Protein AF-0000000085874430 (afdb_homodimer)

Solvent-accessible surface area (backbone atoms only — not comparable to full-atom values): 52728 Å² total; per-residue (Å²): 130,83,76,77,79,49,66,36,39,40,47,73,46,55,78,50,72,74,38,73,39,42,82,36,20,66,20,36,21,36,35,35,60,41,45,70,50,55,73,55,39,53,58,50,30,28,57,38,52,34,42,56,54,35,63,45,52,56,21,40,33,36,39,23,49,73,45,20,44,36,44,44,72,50,70,84,82,76,77,81,76,78,78,64,76,81,50,75,66,44,47,49,53,48,47,60,50,46,31,47,20,63,72,57,48,54,51,50,38,55,51,44,57,57,49,32,51,52,51,48,51,30,56,74,68,66,53,79,75,75,36,66,42,36,57,67,45,52,51,42,53,49,46,35,28,59,70,28,59,34,48,37,29,45,37,37,43,50,66,42,54,44,96,85,69,42,63,45,56,64,55,59,50,53,49,50,51,53,36,52,74,69,66,60,78,51,27,38,30,56,35,52,29,52,82,44,29,43,80,70,70,70,43,82,69,53,17,42,58,51,7,47,41,42,38,51,51,40,53,57,32,56,71,33,91,78,35,50,81,44,51,32,40,32,59,28,32,56,61,77,47,96,84,58,59,52,38,63,57,31,16,40,74,55,19,50,86,47,37,64,28,41,25,27,29,52,51,76,40,50,23,90,75,65,54,76,63,55,54,53,30,48,70,56,63,50,49,51,59,56,53,51,52,53,52,50,52,53,42,46,72,66,41,69,85,63,46,39,28,38,61,34,29,49,57,26,39,87,45,16,18,84,74,36,33,37,8,32,42,35,35,56,49,51,54,50,46,56,44,50,41,44,74,74,58,35,33,32,39,23,40,45,25,44,49,60,66,57,34,32,34,26,32,51,80,85,55,45,72,18,29,54,34,55,52,49,42,50,43,61,38,39,48,33,44,39,28,32,48,47,44,74,43,70,59,78,54,97,56,50,51,64,45,65,35,33,20,25,36,18,66,88,65,41,87,68,52,71,7,16,29,22,39,36,40,36,28,57,36,80,60,48,34,35,43,36,65,48,74,92,50,38,68,36,51,31,36,38,39,40,38,35,43,58,45,73,71,93,58,11,53,52,20,51,42,33,13,50,72,83,40,72,69,57,65,74,49,56,76,38,74,58,85,86,68,64,41,76,46,66,63,63,56,71,46,73,45,53,35,59,24,38,34,40,33,36,31,48,66,59,58,19,71,73,40,92,129,84,77,76,80,50,64,35,39,39,47,73,44,55,78,51,71,74,37,73,38,41,82,36,20,68,19,35,22,37,36,35,60,41,46,70,49,54,74,54,40,52,58,50,30,29,57,38,50,34,41,58,53,36,63,45,52,55,19,41,33,36,37,24,49,72,45,21,43,34,45,43,73,50,68,83,82,77,77,80,76,76,77,65,76,81,50,74,67,46,48,50,54,48,47,59,50,47,32,48,21,64,71,58,49,54,51,49,38,56,50,43,59,56,48,33,52,51,50,49,53,29,56,75,69,66,54,78,75,73,34,65,41,38,58,66,46,53,51,40,53,49,47,36,28,60,71,26,58,33,48,38,28,45,38,36,43,51,66,43,53,45,98,86,71,42,63,45,57,64,56,58,50,53,50,51,50,53,35,51,76,67,65,60,79,51,27,38,30,56,35,52,30,53,81,44,29,40,80,69,71,70,42,83,69,54,16,43,59,50,8,48,41,43,37,51,49,39,53,57,32,55,71,34,92,77,38,49,81,44,52,31,40,32,59,28,32,56,62,77,48,98,85,58,58,52,39,63,57,32,17,38,73,54,18,50,86,46,38,65,29,41,25,27,30,51,54,75,41,49,22,91,77,63,54,75,65,55,53,53,31,48,70,56,64,49,48,51,59,54,53,49,53,52,51,50,51,52,42,45,71,66,40,69,86,63,45,39,28,38,60,32,30,51,59,25,40,86,45,17,18,82,73,36,33,36,8,32,41,34,37,54,49,50,52,49,46,56,43,50,40,44,73,73,57,35,34,33,39,22,38,44,25,44,48,59,67,57,35,30,34,26,32,50,79,84,55,46,72,18,27,53,36,56,52,49,41,49,44,60,36,41,46,32,46,39,28,32,50,46,44,75,43,70,59,77,56,96,58,51,52,64,46,66,33,32,21,25,36,19,65,88,64,39,88,69,53,72,8,16,28,22,38,36,40,36,29,56,35,80,60,49,33,36,44,36,64,46,74,93,49,36,68,35,50,32,35,37,39,40,38,33,43,57,45,72,71,92,58,10,53,53,19,51,41,33,13,50,72,82,39,70,68,58,65,75,48,57,76,36,76,58,86,86,69,64,42,76,45,65,62,63,57,70,46,73,46,52,33,57,25,38,32,41,34,36,31,46,65,60,58,18,70,74,40,93

Structure (mmCIF, N/CA/C/O backbone):
data_AF-0000000085874430-model_v1
#
loop_
_entity.id
_entity.type
_entity.pdbx_description
1 polymer Heparanase
#
loop_
_atom_site.group_PDB
_atom_site.id
_atom_site.type_symbol
_atom_site.label_atom_id
_atom_site.label_alt_id
_atom_site.label_comp_id
_atom_site.label_asym_id
_atom_site.label_entity_id
_atom_site.label_seq_id
_atom_site.pdbx_PDB_ins_code
_atom_site.Cartn_x
_atom_site.Cartn_y
_atom_site.Cartn_z
_atom_site.occupancy
_atom_site.B_iso_or_equiv
_atom_site.auth_seq_id
_atom_site.auth_comp_id
_atom_site.auth_asym_id
_atom_site.auth_atom_id
_atom_site.pdbx_PDB_model_num
ATOM 1 N N . MET A 1 1 ? -38.719 42.875 23.75 1 21.64 1 MET A N 1
ATOM 2 C CA . MET A 1 1 ? -37.656 43.875 23.562 1 21.64 1 MET A CA 1
ATOM 3 C C . MET A 1 1 ? -36.781 43.5 22.391 1 21.64 1 MET A C 1
ATOM 5 O O . MET A 1 1 ? -36.156 42.406 22.406 1 21.64 1 MET A O 1
ATOM 9 N N . LYS A 1 2 ? -37.125 43.812 21.203 1 42.56 2 LYS A N 1
ATOM 10 C CA . LYS A 1 2 ? -36.406 43.688 19.938 1 42.56 2 LYS A CA 1
ATOM 11 C C . LYS A 1 2 ? -34.938 44.094 20.109 1 42.56 2 LYS A C 1
ATOM 13 O O . LYS A 1 2 ? -34.656 45.219 20.562 1 42.56 2 LYS A O 1
ATOM 18 N N . SER A 1 3 ? -34.094 43.156 20.594 1 41.75 3 SER A N 1
ATOM 19 C CA . SER A 1 3 ? -32.688 43.344 20.906 1 41.75 3 SER A CA 1
ATOM 20 C C . SER A 1 3 ? -32 44.312 19.922 1 41.75 3 SER A C 1
ATOM 22 O O . SER A 1 3 ? -32.219 44.219 18.719 1 41.75 3 SER A O 1
ATOM 24 N N . ALA A 1 4 ? -31.594 45.469 20.219 1 47.53 4 ALA A N 1
ATOM 25 C CA . ALA A 1 4 ? -31.031 46.594 19.484 1 47.53 4 ALA A CA 1
ATOM 26 C C . ALA A 1 4 ? -29.797 46.156 18.688 1 47.53 4 ALA A C 1
ATOM 28 O O . ALA A 1 4 ? -28.906 45.5 19.234 1 47.53 4 ALA A O 1
ATOM 29 N N . ALA A 1 5 ? -29.891 46.094 17.375 1 59.09 5 ALA A N 1
ATOM 30 C CA . ALA A 1 5 ? -28.812 45.812 16.422 1 59.09 5 ALA A CA 1
ATOM 31 C C . ALA A 1 5 ? -27.578 46.688 16.734 1 59.09 5 ALA A C 1
ATOM 33 O O . ALA A 1 5 ? -27.672 47.906 16.781 1 59.09 5 ALA A O 1
ATOM 34 N N . THR A 1 6 ? -26.516 46.125 17.469 1 81.5 6 THR A N 1
ATOM 35 C CA . THR A 1 6 ? -25.297 46.812 17.828 1 81.5 6 THR A CA 1
ATOM 36 C C . THR A 1 6 ? -24.438 47.094 16.594 1 81.5 6 THR A C 1
ATOM 38 O O . THR A 1 6 ? -24.344 46.281 15.695 1 81.5 6 THR A O 1
ATOM 41 N N . SER A 1 7 ? -24.125 48.344 16.344 1 87.19 7 SER A N 1
ATOM 42 C CA . SER A 1 7 ? -23.25 48.75 15.25 1 87.19 7 SER A CA 1
ATOM 43 C C . SER A 1 7 ? -21.859 49.125 15.758 1 87.19 7 SER A C 1
ATOM 45 O O . SER A 1 7 ? -21.734 49.688 16.859 1 87.19 7 SER A O 1
ATOM 47 N N . ILE A 1 8 ? -20.906 48.719 15.016 1 89.25 8 ILE A N 1
ATOM 48 C CA . ILE A 1 8 ? -19.531 49.094 15.336 1 89.25 8 ILE A CA 1
ATOM 49 C C . ILE A 1 8 ? -18.891 49.812 14.141 1 89.25 8 ILE A C 1
ATOM 51 O O . ILE A 1 8 ? -19.266 49.531 12.992 1 89.25 8 ILE A O 1
ATOM 55 N N . ARG A 1 9 ? -18.016 50.719 14.453 1 90.75 9 ARG A N 1
ATOM 56 C CA . ARG A 1 9 ? -17.25 51.406 13.414 1 90.75 9 ARG A CA 1
ATOM 57 C C . ARG A 1 9 ? -15.812 50.875 13.383 1 90.75 9 ARG A C 1
ATOM 59 O O . ARG A 1 9 ? -15.203 50.688 14.43 1 90.75 9 ARG A O 1
ATOM 66 N N . VAL A 1 10 ? -15.32 50.719 12.141 1 92.5 10 VAL A N 1
ATOM 67 C CA . VAL A 1 10 ? -13.953 50.219 11.984 1 92.5 10 VAL A CA 1
ATOM 68 C C . VAL A 1 10 ? -13.117 51.281 11.273 1 92.5 10 VAL A C 1
ATOM 70 O O . VAL A 1 10 ? -13.555 51.875 10.273 1 92.5 10 VAL A O 1
ATOM 73 N N . ASP A 1 11 ? -11.992 51.562 11.852 1 93 11 ASP A N 1
ATOM 74 C CA . ASP A 1 11 ? -11.016 52.438 11.211 1 93 11 ASP A CA 1
ATOM 75 C C . ASP A 1 11 ? -9.93 51.625 10.508 1 93 11 ASP A C 1
ATOM 77 O O . ASP A 1 11 ? -9.398 50.688 11.078 1 93 11 ASP A O 1
ATOM 81 N N . LEU A 1 12 ? -9.672 52.062 9.258 1 94.69 12 LEU A N 1
ATOM 82 C CA . LEU A 1 12 ? -8.703 51.312 8.445 1 94.69 12 LEU A CA 1
ATOM 83 C C . LEU A 1 12 ? -7.562 52.25 8.008 1 94.69 12 LEU A C 1
ATOM 85 O O . LEU A 1 12 ? -7.805 53.344 7.508 1 94.69 12 LEU A O 1
ATOM 89 N N . ASP A 1 13 ? -6.383 51.844 8.25 1 95.12 13 ASP A N 1
ATOM 90 C CA . ASP A 1 13 ? -5.215 52.562 7.715 1 95.12 13 ASP A CA 1
ATOM 91 C C . ASP A 1 13 ? -4.727 51.875 6.43 1 95.12 13 ASP A C 1
ATOM 93 O O . ASP A 1 13 ? -4.043 50.875 6.473 1 95.12 13 ASP A O 1
ATOM 97 N N . LEU A 1 14 ? -4.957 52.531 5.32 1 94.5 14 LEU A N 1
ATOM 98 C CA . LEU A 1 14 ? -4.652 51.969 4.016 1 94.5 14 LEU A CA 1
ATOM 99 C C . LEU A 1 14 ? -3.367 52.562 3.447 1 94.5 14 LEU A C 1
ATOM 101 O O . LEU A 1 14 ? -3.006 52.281 2.301 1 94.5 14 LEU A O 1
ATOM 105 N N . SER A 1 15 ? -2.67 53.344 4.25 1 94.25 15 SER A N 1
ATOM 106 C CA . SER A 1 15 ? -1.548 54.094 3.705 1 94.25 15 SER A CA 1
ATOM 107 C C . SER A 1 15 ? -0.216 53.531 4.188 1 94.25 15 SER A C 1
ATOM 109 O O . SER A 1 15 ? 0.839 53.875 3.646 1 94.25 15 SER A O 1
ATOM 111 N N . HIS A 1 16 ? -0.31 52.688 5.129 1 96.12 16 HIS A N 1
ATOM 112 C CA . HIS A 1 16 ? 0.931 52.188 5.715 1 96.12 16 HIS A CA 1
ATOM 113 C C . HIS A 1 16 ? 0.864 50.688 5.965 1 96.12 16 HIS A C 1
ATOM 115 O O . HIS A 1 16 ? -0.143 50.188 6.465 1 96.12 16 HIS A O 1
ATOM 121 N N . VAL A 1 17 ? 1.957 50.031 5.578 1 97.5 17 VAL A N 1
ATOM 122 C CA . VAL A 1 17 ? 2.115 48.625 5.949 1 97.5 17 VAL A CA 1
ATOM 123 C C . VAL A 1 17 ? 2.746 48.531 7.336 1 97.5 17 VAL A C 1
ATOM 125 O O . VAL A 1 17 ? 3.895 48.938 7.531 1 97.5 17 VAL A O 1
ATOM 128 N N . ALA A 1 18 ? 1.997 48.031 8.219 1 96.94 18 ALA A N 1
ATOM 129 C CA . ALA A 1 18 ? 2.479 47.906 9.594 1 96.94 18 ALA A CA 1
ATOM 130 C C . ALA A 1 18 ? 3.545 46.844 9.727 1 96.94 18 ALA A C 1
ATOM 132 O O . ALA A 1 18 ? 4.52 47 10.461 1 96.94 18 ALA A O 1
ATOM 133 N N . ARG A 1 19 ? 3.328 45.719 9.125 1 96.69 19 ARG A N 1
ATOM 134 C CA . ARG A 1 19 ? 4.223 44.562 9.141 1 96.69 19 ARG A CA 1
ATOM 135 C C . ARG A 1 19 ? 4.102 43.75 7.852 1 96.69 19 ARG A C 1
ATOM 137 O O . ARG A 1 19 ? 3.109 43.875 7.129 1 96.69 19 ARG A O 1
ATOM 144 N N . ARG A 1 20 ? 5.125 43 7.59 1 97.75 20 ARG A N 1
ATOM 145 C CA . ARG A 1 20 ? 5.09 42.031 6.512 1 97.75 20 ARG A CA 1
ATOM 146 C C . ARG A 1 20 ? 5.469 40.656 7.023 1 97.75 20 ARG A C 1
ATOM 148 O O . ARG A 1 20 ? 6.516 40.469 7.652 1 97.75 20 ARG A O 1
ATOM 155 N N . VAL A 1 21 ? 4.637 39.688 6.809 1 98.38 21 VAL A N 1
ATOM 156 C CA . VAL A 1 21 ? 4.906 38.312 7.262 1 98.38 21 VAL A CA 1
ATOM 157 C C . VAL A 1 21 ? 5.457 37.5 6.102 1 98.38 21 VAL A C 1
ATOM 159 O O . VAL A 1 21 ? 5.516 37.969 4.965 1 98.38 21 VAL A O 1
ATOM 162 N N . ASP A 1 22 ? 5.938 36.281 6.391 1 98.38 22 ASP A N 1
ATOM 163 C CA . ASP A 1 22 ? 6.449 35.375 5.391 1 98.38 22 ASP A CA 1
ATOM 164 C C . ASP A 1 22 ? 5.34 34.906 4.438 1 98.38 22 ASP A C 1
ATOM 166 O O . ASP A 1 22 ? 4.18 34.812 4.836 1 98.38 22 ASP A O 1
ATOM 170 N N . GLU A 1 23 ? 5.715 34.688 3.211 1 97.19 23 GLU A N 1
ATOM 171 C CA . GLU A 1 23 ? 4.738 34.156 2.254 1 97.19 23 GLU A CA 1
ATOM 172 C C . GLU A 1 23 ? 4.148 32.844 2.723 1 97.19 23 GLU A C 1
ATOM 174 O O . GLU A 1 23 ? 3.025 32.5 2.357 1 97.19 23 GLU A O 1
ATOM 179 N N . ARG A 1 24 ? 4.934 32.156 3.553 1 97.75 24 ARG A N 1
ATOM 180 C CA . ARG A 1 24 ? 4.52 30.875 4.098 1 97.75 24 ARG A CA 1
ATOM 181 C C . ARG A 1 24 ? 3.996 31.031 5.523 1 97.75 24 ARG A C 1
ATOM 183 O O . ARG A 1 24 ? 4.129 30.109 6.34 1 97.75 24 ARG A O 1
ATOM 190 N N . PHE A 1 25 ? 3.445 32.125 5.789 1 98.75 25 PHE A N 1
ATOM 191 C CA . PHE A 1 25 ? 3.039 32.5 7.137 1 98.75 25 PHE A CA 1
ATOM 192 C C . PHE A 1 25 ? 2.178 31.422 7.77 1 98.75 25 PHE A C 1
ATOM 194 O O . PHE A 1 25 ? 2.523 30.891 8.82 1 98.75 25 PHE A O 1
ATOM 201 N N . LEU A 1 26 ? 1.029 31.078 7.145 1 98.88 26 LEU A N 1
ATOM 202 C CA . LEU A 1 26 ? 0.213 29.953 7.598 1 98.88 26 LEU A CA 1
ATOM 203 C C . LEU A 1 26 ? 0.786 28.641 7.102 1 98.88 26 LEU A C 1
ATOM 205 O O . LEU A 1 26 ? 0.811 28.375 5.898 1 98.88 26 LEU A O 1
ATOM 209 N N . SER A 1 27 ? 1.313 27.828 7.961 1 98.88 27 SER A N 1
ATOM 210 C CA . SER A 1 27 ? 1.934 26.547 7.672 1 98.88 27 SER A CA 1
ATOM 211 C C . SER A 1 27 ? 1.325 25.438 8.523 1 98.88 27 SER A C 1
ATOM 213 O O . SER A 1 27 ? 0.532 25.703 9.422 1 98.88 27 SER A O 1
ATOM 215 N N . VAL A 1 28 ? 1.605 24.172 8.125 1 98.69 28 VAL A N 1
ATOM 216 C CA . VAL A 1 28 ? 0.94 23.047 8.797 1 98.69 28 VAL A CA 1
ATOM 217 C C . VAL A 1 28 ? 1.979 22.031 9.258 1 98.69 28 VAL A C 1
ATOM 219 O O . VAL A 1 28 ? 3.125 22.062 8.805 1 98.69 28 VAL A O 1
ATOM 222 N N . ALA A 1 29 ? 1.559 21.172 10.156 1 98.5 29 ALA A N 1
ATOM 223 C CA . ALA A 1 29 ? 2.441 20.141 10.695 1 98.5 29 ALA A CA 1
ATOM 224 C C . ALA A 1 29 ? 1.833 18.75 10.531 1 98.5 29 ALA A C 1
ATOM 226 O O . ALA A 1 29 ? 0.612 18.609 10.422 1 98.5 29 ALA A O 1
ATOM 227 N N . ILE A 1 30 ? 2.674 17.812 10.43 1 97.94 30 ILE A N 1
ATOM 228 C CA . ILE A 1 30 ? 2.35 16.406 10.641 1 97.94 30 ILE A CA 1
ATOM 229 C C . ILE A 1 30 ? 2.947 15.938 11.969 1 97.94 30 ILE A C 1
ATOM 231 O O . ILE A 1 30 ? 4.129 16.172 12.234 1 97.94 30 ILE A O 1
ATOM 235 N N . ASP A 1 31 ? 2.111 15.336 12.727 1 95.62 31 ASP A N 1
ATOM 236 C CA . ASP A 1 31 ? 2.584 14.844 14.016 1 95.62 31 ASP A CA 1
ATOM 237 C C . ASP A 1 31 ? 3.479 13.617 13.836 1 95.62 31 ASP A C 1
ATOM 239 O O . ASP A 1 31 ? 3.109 12.672 13.141 1 95.62 31 ASP A O 1
ATOM 243 N N . ALA A 1 32 ? 4.566 13.586 14.531 1 96 32 ALA A N 1
ATOM 244 C CA . ALA A 1 32 ? 5.539 12.508 14.383 1 96 32 ALA A CA 1
ATOM 245 C C . ALA A 1 32 ? 4.977 11.188 14.898 1 96 32 ALA A C 1
ATOM 247 O O . ALA A 1 32 ? 5.523 10.117 14.625 1 96 32 ALA A O 1
ATOM 248 N N . SER A 1 33 ? 3.885 11.219 15.641 1 94.06 33 SER A N 1
ATOM 249 C CA . SER A 1 33 ? 3.26 9.992 16.141 1 94.06 33 SER A CA 1
ATOM 250 C C . SER A 1 33 ? 2.811 9.102 14.984 1 94.06 33 SER A C 1
ATOM 252 O O . SER A 1 33 ? 2.58 7.902 15.172 1 94.06 33 SER A O 1
ATOM 254 N N . LEU A 1 34 ? 2.678 9.672 13.805 1 95.12 34 LEU A N 1
ATOM 255 C CA . LEU A 1 34 ? 2.299 8.891 12.633 1 95.12 34 LEU A CA 1
ATOM 256 C C . LEU A 1 34 ? 3.326 7.797 12.352 1 95.12 34 LEU A C 1
ATOM 258 O O . LEU A 1 34 ? 2.992 6.758 11.781 1 95.12 34 LEU A O 1
ATOM 262 N N . ILE A 1 35 ? 4.582 7.977 12.836 1 95.12 35 ILE A N 1
ATOM 263 C CA . ILE A 1 35 ? 5.703 7.109 12.492 1 95.12 35 ILE A CA 1
ATOM 264 C C . ILE A 1 35 ? 5.754 5.926 13.461 1 95.12 35 ILE A C 1
ATOM 266 O O . ILE A 1 35 ? 6.574 5.02 13.297 1 95.12 35 ILE A O 1
ATOM 270 N N . THR A 1 36 ? 4.883 5.922 14.531 1 92.56 36 THR A N 1
ATOM 271 C CA . THR A 1 36 ? 4.91 4.879 15.547 1 92.56 36 THR A CA 1
ATOM 272 C C . THR A 1 36 ? 4.898 3.496 14.906 1 92.56 36 THR A C 1
ATOM 274 O O . THR A 1 36 ? 5.609 2.592 15.352 1 92.56 36 THR A O 1
ATOM 277 N N . GLU A 1 37 ? 4.047 3.342 13.938 1 93.62 37 GLU A N 1
ATOM 278 C CA . GLU A 1 37 ? 4.133 2.256 12.969 1 93.62 37 GLU A CA 1
ATOM 279 C C . GLU A 1 37 ? 4.312 2.797 11.547 1 93.62 37 GLU A C 1
ATOM 281 O O . GLU A 1 37 ? 3.439 3.5 11.031 1 93.62 37 GLU A O 1
ATOM 286 N N . GLU A 1 38 ? 5.34 2.422 10.898 1 94.12 38 GLU A N 1
ATOM 287 C CA . GLU A 1 38 ? 5.746 3.039 9.641 1 94.12 38 GLU A CA 1
ATOM 288 C C . GLU A 1 38 ? 4.668 2.881 8.57 1 94.12 38 GLU A C 1
ATOM 290 O O . GLU A 1 38 ? 4.586 3.682 7.641 1 94.12 38 GLU A O 1
ATOM 295 N N . LYS A 1 39 ? 3.834 1.835 8.758 1 94.19 39 LYS A N 1
ATOM 296 C CA . LYS A 1 39 ? 2.811 1.597 7.746 1 94.19 39 LYS A CA 1
ATOM 297 C C . LYS A 1 39 ? 1.865 2.789 7.625 1 94.19 39 LYS A C 1
ATOM 299 O O . LYS A 1 39 ? 1.314 3.047 6.555 1 94.19 39 LYS A O 1
ATOM 304 N N . PHE A 1 40 ? 1.659 3.592 8.703 1 96.25 40 PHE A N 1
ATOM 305 C CA . PHE A 1 40 ? 0.697 4.688 8.695 1 96.25 40 PHE A CA 1
ATOM 306 C C . PHE A 1 40 ? 1.232 5.871 7.898 1 96.25 40 PHE A C 1
ATOM 308 O O . PHE A 1 40 ? 0.468 6.746 7.492 1 96.25 40 PHE A O 1
ATOM 315 N N . MET A 1 41 ? 2.598 5.891 7.66 1 96.94 41 MET A N 1
ATOM 316 C CA . MET A 1 41 ? 3.172 6.934 6.816 1 96.94 41 MET A CA 1
ATOM 317 C C . MET A 1 41 ? 2.639 6.836 5.391 1 96.94 41 MET A C 1
ATOM 319 O O . MET A 1 41 ? 2.66 7.82 4.648 1 96.94 41 MET A O 1
ATOM 323 N N . ASN A 1 42 ? 2.119 5.66 5.031 1 96.56 42 ASN A N 1
ATOM 324 C CA . ASN A 1 42 ? 1.553 5.488 3.699 1 96.56 42 ASN A CA 1
ATOM 325 C C . ASN A 1 42 ? 0.331 6.375 3.488 1 96.56 42 ASN A C 1
ATOM 327 O O . A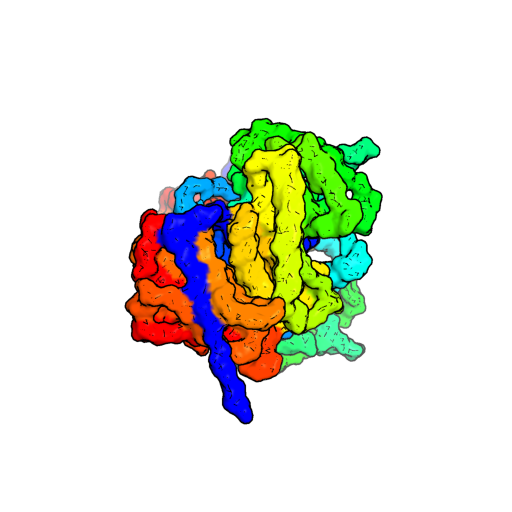SN A 1 42 ? -0.003 6.723 2.354 1 96.56 42 ASN A O 1
ATOM 331 N N . LEU A 1 43 ? -0.385 6.777 4.531 1 97.19 43 LEU A N 1
ATOM 332 C CA . LEU A 1 43 ? -1.563 7.633 4.43 1 97.19 43 LEU A CA 1
ATOM 333 C C . LEU A 1 43 ? -1.211 8.969 3.789 1 97.19 43 LEU A C 1
ATOM 335 O O . LEU A 1 43 ? -2.078 9.641 3.225 1 97.19 43 LEU A O 1
ATOM 339 N N . LEU A 1 44 ? 0.083 9.336 3.875 1 97.69 44 LEU A N 1
ATOM 340 C CA . LEU A 1 44 ? 0.542 10.602 3.309 1 97.69 44 LEU A CA 1
ATOM 341 C C . LEU A 1 44 ? 0.447 10.578 1.786 1 97.69 44 LEU A C 1
ATOM 343 O O . LEU A 1 44 ? 0.509 11.625 1.141 1 97.69 44 LEU A O 1
ATOM 347 N N . ASN A 1 45 ? 0.308 9.414 1.218 1 95.31 45 ASN A N 1
ATOM 348 C CA . ASN A 1 45 ? 0.19 9.297 -0.232 1 95.31 45 ASN A CA 1
ATOM 349 C C . ASN A 1 45 ? -1.269 9.211 -0.67 1 95.31 45 ASN A C 1
ATOM 351 O O . ASN A 1 45 ? -1.557 8.875 -1.82 1 95.31 45 ASN A O 1
ATOM 355 N N . SER A 1 46 ? -2.186 9.43 0.226 1 97 46 SER A N 1
ATOM 356 C CA . SER A 1 46 ? -3.588 9.578 -0.145 1 97 46 SER A CA 1
ATOM 357 C C . SER A 1 46 ? -3.779 10.719 -1.135 1 97 46 SER A C 1
ATOM 359 O O . SER A 1 46 ? -3.305 11.836 -0.904 1 97 46 SER A O 1
ATOM 361 N N . PRO A 1 47 ? -4.484 10.453 -2.266 1 95.5 47 PRO A N 1
ATOM 362 C CA . PRO A 1 47 ? -4.746 11.562 -3.191 1 95.5 47 PRO A CA 1
ATOM 363 C C . PRO A 1 47 ? -5.527 12.703 -2.541 1 95.5 47 PRO A C 1
ATOM 365 O O . PRO A 1 47 ? -5.281 13.875 -2.84 1 95.5 47 PRO A O 1
ATOM 368 N N . LYS A 1 48 ? -6.422 12.344 -1.691 1 96.88 48 LYS A N 1
ATOM 369 C CA . LYS A 1 48 ? -7.234 13.336 -0.995 1 96.88 48 LYS A CA 1
ATOM 370 C C . LYS A 1 48 ? -6.371 14.234 -0.112 1 96.88 48 LYS A C 1
ATOM 372 O O . LYS A 1 48 ? -6.496 15.461 -0.154 1 96.88 48 LYS A O 1
ATOM 377 N N . LEU A 1 49 ? -5.512 13.68 0.732 1 98.38 49 LEU A N 1
ATOM 378 C CA . LEU A 1 49 ? -4.652 14.438 1.633 1 98.38 49 LEU A CA 1
ATOM 379 C C . LEU A 1 49 ? -3.688 15.32 0.848 1 98.38 49 LEU A C 1
ATOM 381 O O . LEU A 1 49 ? -3.438 16.469 1.228 1 98.38 49 LEU A O 1
ATOM 385 N N . ARG A 1 50 ? -3.137 14.805 -0.22 1 97.75 50 ARG A N 1
ATOM 386 C CA . ARG A 1 50 ? -2.23 15.578 -1.058 1 97.75 50 ARG A CA 1
ATOM 387 C C . ARG A 1 50 ? -2.943 16.781 -1.671 1 97.75 50 ARG A C 1
ATOM 389 O O . ARG A 1 50 ? -2.385 17.875 -1.732 1 97.75 50 ARG A O 1
ATOM 396 N N . THR A 1 51 ? -4.188 16.516 -2.146 1 98.19 51 THR A N 1
ATOM 397 C CA . THR A 1 51 ? -4.977 17.594 -2.713 1 98.19 51 THR A CA 1
ATOM 398 C C . THR A 1 51 ? -5.188 18.703 -1.685 1 98.19 51 THR A C 1
ATOM 400 O O . THR A 1 51 ? -5.008 19.891 -1.992 1 98.19 51 THR A O 1
ATOM 403 N N . LEU A 1 52 ? -5.52 18.297 -0.519 1 98.75 52 LEU A N 1
ATOM 404 C CA . LEU A 1 52 ? -5.773 19.25 0.55 1 98.75 52 LEU A CA 1
ATOM 405 C C . LEU A 1 52 ? -4.496 20 0.925 1 98.75 52 LEU A C 1
ATOM 407 O O . LEU A 1 52 ? -4.52 21.219 1.107 1 98.75 52 LEU A O 1
ATOM 411 N N . ALA A 1 53 ? -3.41 19.328 1.041 1 98.69 53 ALA A N 1
ATOM 412 C CA . ALA A 1 53 ? -2.137 19.953 1.402 1 98.69 53 ALA A CA 1
ATOM 413 C C . ALA A 1 53 ? -1.665 20.906 0.314 1 98.69 53 ALA A C 1
ATOM 415 O O . ALA A 1 53 ? -1.206 22.016 0.61 1 98.69 53 ALA A O 1
ATOM 416 N N . LYS A 1 54 ? -1.796 20.484 -0.934 1 97.62 54 LYS A N 1
ATOM 417 C CA . LYS A 1 54 ? -1.376 21.297 -2.076 1 97.62 54 LYS A CA 1
ATOM 418 C C . LYS A 1 54 ? -2.121 22.625 -2.115 1 97.62 54 LYS A C 1
ATOM 420 O O . LYS A 1 54 ? -1.564 23.641 -2.531 1 97.62 54 LYS A O 1
ATOM 425 N N . ALA A 1 55 ? -3.289 22.594 -1.649 1 98.19 55 ALA A N 1
ATOM 426 C CA . ALA A 1 55 ? -4.137 23.781 -1.724 1 98.19 55 ALA A CA 1
ATOM 427 C C . ALA A 1 55 ? -3.711 24.828 -0.692 1 98.19 55 ALA A C 1
ATOM 429 O O . ALA A 1 55 ? -4.133 25.984 -0.757 1 98.19 55 ALA A O 1
ATOM 430 N N . LEU A 1 56 ? -2.752 24.531 0.162 1 98.5 56 LEU A N 1
ATOM 431 C CA . LEU A 1 56 ? -2.359 25.438 1.23 1 98.5 56 LEU A CA 1
ATOM 432 C C . LEU A 1 56 ? -1.012 26.094 0.925 1 98.5 56 LEU A C 1
ATOM 434 O O . LEU A 1 56 ? -0.482 26.844 1.742 1 98.5 56 LEU A O 1
ATOM 438 N N . ILE A 1 57 ? -0.475 25.875 -0.26 1 97.88 57 ILE A N 1
ATOM 439 C CA . ILE A 1 57 ? 0.842 26.422 -0.583 1 97.88 57 ILE A CA 1
ATOM 440 C C . ILE A 1 57 ? 0.72 27.891 -0.958 1 97.88 57 ILE A C 1
ATOM 442 O O . ILE A 1 57 ? -0.322 28.328 -1.452 1 97.88 57 ILE A O 1
ATOM 446 N N . PRO A 1 58 ? 1.832 28.641 -0.734 1 98.06 58 PRO A N 1
ATOM 447 C CA . PRO A 1 58 ? 3.104 28.219 -0.141 1 98.06 58 PRO A CA 1
ATOM 448 C C . PRO A 1 58 ? 3.008 28 1.367 1 98.06 58 PRO A C 1
ATOM 450 O O . PRO A 1 58 ? 2.285 28.734 2.055 1 98.06 58 PRO A O 1
ATOM 453 N N . ALA A 1 59 ? 3.654 27 1.881 1 98.75 59 ALA A N 1
ATOM 454 C CA . ALA A 1 59 ? 3.635 26.688 3.307 1 98.75 59 ALA A CA 1
ATOM 455 C C . ALA A 1 59 ? 4.789 25.766 3.682 1 98.75 59 ALA A C 1
ATOM 457 O O . ALA A 1 59 ? 5.305 25.031 2.838 1 98.75 59 ALA A O 1
ATOM 458 N N . PHE A 1 60 ? 5.223 25.844 4.914 1 98.81 60 PHE A N 1
ATOM 459 C CA . PHE A 1 60 ? 6.078 24.828 5.512 1 98.81 60 PHE A CA 1
ATOM 460 C C . PHE A 1 60 ? 5.262 23.625 5.945 1 98.81 60 PHE A C 1
ATOM 462 O O . PHE A 1 60 ? 4.07 23.75 6.23 1 98.81 60 PHE A O 1
ATOM 469 N N . LEU A 1 61 ? 5.887 22.484 5.887 1 98.88 61 LEU A N 1
ATOM 470 C CA . LEU A 1 61 ? 5.406 21.281 6.543 1 98.88 61 LEU A CA 1
ATOM 471 C C . LEU A 1 61 ? 6.355 20.844 7.66 1 98.88 61 LEU A C 1
ATOM 473 O O . LEU A 1 61 ? 7.465 20.391 7.395 1 98.88 61 LEU A O 1
ATOM 477 N N . ARG A 1 62 ? 5.922 21 8.82 1 98.81 62 ARG A N 1
ATOM 478 C CA . ARG A 1 62 ? 6.73 20.578 9.969 1 98.81 62 ARG A CA 1
ATOM 479 C C . ARG A 1 62 ? 6.406 19.141 10.359 1 98.81 62 ARG A C 1
ATOM 481 O O . ARG A 1 62 ? 5.238 18.797 10.547 1 98.81 62 ARG 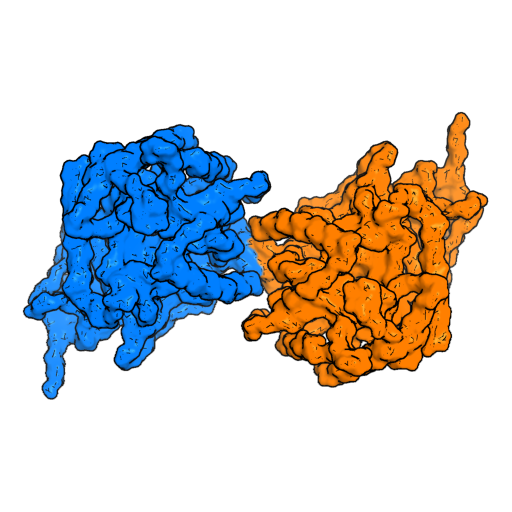A O 1
ATOM 488 N N . PHE A 1 63 ? 7.363 18.359 10.375 1 98.62 63 PHE A N 1
ATOM 489 C CA . PHE A 1 63 ? 7.246 17.016 10.953 1 98.62 63 PHE A CA 1
ATOM 490 C C . PHE A 1 63 ? 7.879 16.969 12.336 1 98.62 63 PHE A C 1
ATOM 492 O O . PHE A 1 63 ? 9.109 16.969 12.469 1 98.62 63 PHE A O 1
ATOM 499 N N . GLY A 1 64 ? 6.988 16.922 13.359 1 97.31 64 GLY A N 1
ATOM 500 C CA . GLY A 1 64 ? 7.492 16.984 14.719 1 97.31 64 GLY A CA 1
ATOM 501 C C . GLY A 1 64 ? 6.434 16.688 15.758 1 97.31 64 GLY A C 1
ATOM 502 O O . GLY A 1 64 ? 5.48 15.953 15.484 1 97.31 64 GLY A O 1
ATOM 503 N N . GLY A 1 65 ? 6.637 17.156 16.922 1 94.81 65 GLY A N 1
ATOM 504 C CA . GLY A 1 65 ? 5.82 16.844 18.078 1 94.81 65 GLY A CA 1
ATOM 505 C C . GLY A 1 65 ? 6.559 16.031 19.141 1 94.81 65 GLY A C 1
ATOM 506 O O . GLY A 1 65 ? 7.766 15.82 19.031 1 94.81 65 GLY A O 1
ATOM 507 N N . THR A 1 66 ? 5.871 15.664 20.109 1 93.81 66 THR A N 1
ATOM 508 C CA . THR A 1 66 ? 6.477 15.008 21.266 1 93.81 66 THR A CA 1
ATOM 509 C C . THR A 1 66 ? 7.25 13.766 20.828 1 93.81 66 THR A C 1
ATOM 511 O O . THR A 1 66 ? 8.359 13.523 21.312 1 93.81 66 THR A O 1
ATOM 514 N N . LYS A 1 67 ? 6.719 13.008 19.938 1 95.06 67 LYS A N 1
ATOM 515 C CA . LYS A 1 67 ? 7.305 11.734 19.531 1 95.06 67 LYS A CA 1
ATOM 516 C C . LYS A 1 67 ? 8.68 11.938 18.906 1 95.06 67 LYS A C 1
ATOM 518 O O . LYS A 1 67 ? 9.508 11.023 18.891 1 95.06 67 LYS A O 1
ATOM 523 N N . GLN A 1 68 ? 8.977 13.125 18.375 1 96.56 68 GLN A N 1
ATOM 524 C CA . GLN A 1 68 ? 10.227 13.367 17.656 1 96.56 68 GLN A CA 1
ATOM 525 C C . GLN A 1 68 ? 11.43 13.117 18.562 1 96.56 68 GLN A C 1
ATOM 527 O O . GLN A 1 68 ? 12.492 12.711 18.078 1 96.56 68 GLN A O 1
ATOM 532 N N . ASP A 1 69 ? 11.273 13.281 19.875 1 97.94 69 ASP A N 1
ATOM 533 C CA . ASP A 1 69 ? 12.383 13.141 20.828 1 97.94 69 ASP A CA 1
ATOM 534 C C . ASP A 1 69 ? 12.516 11.695 21.297 1 97.94 69 ASP A C 1
ATOM 536 O O . ASP A 1 69 ? 13.406 11.383 22.094 1 97.94 69 ASP A O 1
ATOM 540 N N . PHE A 1 70 ? 11.68 10.836 20.812 1 97.62 70 PHE A N 1
ATOM 541 C CA . PHE A 1 70 ? 11.703 9.43 21.203 1 97.62 70 PHE A CA 1
ATOM 542 C C . PHE A 1 70 ? 11.875 8.523 19.984 1 97.62 70 PHE A C 1
ATOM 544 O O . PHE A 1 70 ? 11.672 7.316 20.078 1 97.62 70 PHE A O 1
ATOM 551 N N . MET A 1 71 ? 12.133 9.109 18.844 1 97.38 71 MET A N 1
ATOM 552 C CA . MET A 1 71 ? 12.336 8.32 17.641 1 97.38 71 MET A CA 1
ATOM 553 C C . MET A 1 71 ? 13.805 8.273 17.266 1 97.38 71 MET A C 1
ATOM 555 O O . MET A 1 71 ? 14.539 9.242 17.484 1 97.38 71 MET A O 1
ATOM 559 N N . LYS A 1 72 ? 14.242 7.211 16.734 1 97.94 72 LYS A N 1
ATOM 560 C CA . LYS A 1 72 ? 15.609 6.992 16.281 1 97.94 72 LYS A CA 1
ATOM 561 C C . LYS A 1 72 ? 15.641 6.414 14.867 1 97.94 72 LYS A C 1
ATOM 563 O O . LYS A 1 72 ? 14.875 5.504 14.547 1 97.94 72 LYS A O 1
ATOM 568 N N . PHE A 1 73 ? 16.484 6.973 13.977 1 97.94 73 PHE A N 1
ATOM 569 C CA . PHE A 1 73 ? 16.672 6.48 12.617 1 97.94 73 PHE A CA 1
ATOM 570 C C . PHE A 1 73 ? 17.438 5.16 12.617 1 97.94 73 PHE A C 1
ATOM 572 O O . PHE A 1 73 ? 18.516 5.062 13.195 1 97.94 73 PHE A O 1
ATOM 579 N N . ASN A 1 74 ? 16.812 4.18 12.086 1 96.44 74 ASN A N 1
ATOM 580 C CA . ASN A 1 74 ? 17.359 2.832 11.977 1 96.44 74 ASN A CA 1
ATOM 581 C C . ASN A 1 74 ? 17.219 2.277 10.562 1 96.44 74 ASN A C 1
ATOM 583 O O . ASN A 1 74 ? 16.312 1.469 10.297 1 96.44 74 ASN A O 1
ATOM 587 N N . PRO A 1 75 ? 18.172 2.686 9.664 1 93.06 75 PRO A N 1
ATOM 588 C CA . PRO A 1 75 ? 18.062 2.285 8.258 1 93.06 75 PRO A CA 1
ATOM 589 C C . PRO A 1 75 ? 18.172 0.776 8.062 1 93.06 75 PRO A C 1
ATOM 591 O O . PRO A 1 75 ? 18.906 0.112 8.797 1 93.06 75 PRO A O 1
ATOM 594 N N . ARG A 1 76 ? 17.453 0.22 7.117 1 81.88 76 ARG A N 1
ATOM 595 C CA . ARG A 1 76 ? 17.469 -1.207 6.812 1 81.88 76 ARG A CA 1
ATOM 596 C C . ARG A 1 76 ? 18.312 -1.487 5.57 1 81.88 76 ARG A C 1
ATOM 598 O O . ARG A 1 76 ? 18.516 -2.645 5.195 1 81.88 76 ARG A O 1
ATOM 605 N N . GLY A 1 77 ? 19.188 -0.438 5.09 1 67.44 77 GLY A N 1
ATOM 606 C CA . GLY A 1 77 ? 20.172 -0.603 4.027 1 67.44 77 GLY A CA 1
ATOM 607 C C . GLY A 1 77 ? 19.562 -0.549 2.639 1 67.44 77 GLY A C 1
ATOM 608 O O . GLY A 1 77 ? 20.281 -0.548 1.641 1 67.44 77 GLY A O 1
ATOM 609 N N . ARG A 1 78 ? 18.391 -0.675 2.188 1 59.94 78 ARG A N 1
ATOM 610 C CA . ARG A 1 78 ? 18 -0.883 0.794 1 59.94 78 ARG A CA 1
ATOM 611 C C . ARG A 1 78 ? 17.266 0.336 0.239 1 59.94 78 ARG A C 1
ATOM 613 O O . ARG A 1 78 ? 16.344 0.853 0.868 1 59.94 78 ARG A O 1
ATOM 620 N N . SER A 1 79 ? 18.094 1.12 -0.607 1 52.78 79 SER A N 1
ATOM 621 C CA . SER A 1 79 ? 17.797 2.445 -1.142 1 52.78 79 SER A CA 1
ATOM 622 C C . SER A 1 79 ? 16.703 2.381 -2.201 1 52.78 79 SER A C 1
ATOM 624 O O . SER A 1 79 ? 16.688 1.456 -3.018 1 52.78 79 SER A O 1
ATOM 626 N N . PHE A 1 80 ? 15.43 2.793 -1.906 1 52.06 80 PHE A N 1
ATOM 627 C CA . PHE A 1 80 ? 14.578 3.184 -3.02 1 52.06 80 PHE A CA 1
ATOM 628 C C . PHE A 1 80 ? 15.289 4.184 -3.924 1 52.06 80 PHE A C 1
ATOM 630 O O . PHE A 1 80 ? 15.773 5.219 -3.455 1 52.06 80 PHE A O 1
ATOM 637 N N . GLN A 1 81 ? 15.945 3.799 -4.934 1 50 81 GLN A N 1
ATOM 638 C CA . GLN A 1 81 ? 16.5 4.805 -5.84 1 50 81 GLN A CA 1
ATOM 639 C C . GLN A 1 81 ? 15.414 5.363 -6.754 1 50 81 GLN A C 1
ATOM 641 O O . GLN A 1 81 ? 14.992 4.703 -7.711 1 50 81 GLN A O 1
ATOM 646 N N . ALA A 1 82 ? 14.555 6.238 -6.355 1 48.81 82 ALA A N 1
ATOM 647 C CA . ALA A 1 82 ? 13.719 6.973 -7.301 1 48.81 82 ALA A CA 1
ATOM 648 C C . ALA A 1 82 ? 14.547 7.953 -8.125 1 48.81 82 ALA A C 1
ATOM 650 O O . ALA A 1 82 ? 14.953 9.008 -7.621 1 48.81 82 ALA A O 1
ATOM 651 N N . ARG A 1 83 ? 15.516 7.68 -8.906 1 43.56 83 ARG A N 1
ATOM 652 C CA . ARG A 1 83 ? 16.344 8.695 -9.547 1 43.56 83 ARG A CA 1
ATOM 653 C C . ARG A 1 83 ? 15.508 9.539 -10.516 1 43.56 83 ARG A C 1
ATOM 655 O O . ARG A 1 83 ? 15.609 9.375 -11.727 1 43.56 83 ARG A O 1
ATOM 662 N N . ASP A 1 84 ? 14.18 9.773 -10.492 1 43.28 84 ASP A N 1
ATOM 663 C CA . ASP A 1 84 ? 13.945 10.555 -11.703 1 43.28 84 ASP A CA 1
ATOM 664 C C . ASP A 1 84 ? 13.867 12.047 -11.391 1 43.28 84 ASP A C 1
ATOM 666 O O . ASP A 1 84 ? 12.867 12.516 -10.844 1 43.28 84 ASP A O 1
ATOM 670 N N . ASN A 1 85 ? 14.82 12.727 -10.961 1 42.44 85 ASN A N 1
ATOM 671 C CA . ASN A 1 85 ? 14.922 14.148 -10.672 1 42.44 85 ASN A CA 1
ATOM 672 C C . ASN A 1 85 ? 14.109 14.984 -11.656 1 42.44 85 ASN A C 1
ATOM 674 O O . ASN A 1 85 ? 13.852 16.172 -11.406 1 42.44 85 ASN A O 1
ATOM 678 N N . SER A 1 86 ? 14.383 15.023 -12.984 1 49.62 86 SER A N 1
ATOM 679 C CA . SER A 1 86 ? 14.555 16.297 -13.672 1 49.62 86 SER A CA 1
ATOM 680 C C . SER A 1 86 ? 13.219 17 -13.867 1 49.62 86 SER A C 1
ATOM 682 O O . SER A 1 86 ? 13.078 18.188 -13.539 1 49.62 86 SER A O 1
ATOM 684 N N . SER A 1 87 ? 12.305 16.656 -14.797 1 56.41 87 SER A N 1
ATOM 685 C CA . SER A 1 87 ? 11.289 17.547 -15.352 1 56.41 87 SER A CA 1
ATOM 686 C C . SER A 1 87 ? 9.977 17.422 -14.578 1 56.41 87 SER A C 1
ATOM 688 O O . SER A 1 87 ? 9.742 16.438 -13.883 1 56.41 87 SER A O 1
ATOM 690 N N . SER A 1 88 ? 9.258 18.516 -14.305 1 59.66 88 SER A N 1
ATOM 691 C CA . SER A 1 88 ? 7.926 18.578 -13.719 1 59.66 88 SER A CA 1
ATOM 692 C C . SER A 1 88 ? 7.074 17.391 -14.148 1 59.66 88 SER A C 1
ATOM 694 O O . SER A 1 88 ? 6.328 16.828 -13.344 1 59.66 88 SER A O 1
ATOM 696 N N . ALA A 1 89 ? 7.301 16.953 -15.289 1 61.56 89 ALA A N 1
ATOM 697 C CA . ALA A 1 89 ? 6.543 15.828 -15.828 1 61.56 89 ALA A CA 1
ATOM 698 C C . ALA A 1 89 ? 6.969 14.523 -15.164 1 61.56 89 ALA A C 1
ATOM 700 O O . ALA A 1 89 ? 6.129 13.664 -14.883 1 61.56 89 ALA A O 1
ATOM 701 N N . VAL A 1 90 ? 8.148 14.578 -14.82 1 70 90 VAL A N 1
ATOM 702 C CA . VAL A 1 90 ? 8.695 13.375 -14.203 1 70 90 VAL A CA 1
ATOM 703 C C . VAL A 1 90 ? 8.211 13.281 -12.75 1 70 90 VAL A C 1
ATOM 705 O O . VAL A 1 90 ? 7.84 12.203 -12.289 1 70 90 VAL A O 1
ATOM 708 N N . LEU A 1 91 ? 8.172 14.445 -12.164 1 72.88 91 LEU A N 1
ATOM 709 C CA . LEU A 1 91 ? 7.707 14.469 -10.781 1 72.88 91 LEU A CA 1
ATOM 710 C C . LEU A 1 91 ? 6.238 14.062 -10.703 1 72.88 91 LEU A C 1
ATOM 712 O O . LEU A 1 91 ? 5.852 13.297 -9.812 1 72.88 91 LEU A O 1
ATOM 716 N N . GLU A 1 92 ? 5.469 14.609 -11.641 1 77.69 92 GLU A N 1
ATOM 717 C CA . GLU A 1 92 ? 4.047 14.297 -11.633 1 77.69 92 GLU A CA 1
ATOM 718 C C . GLU A 1 92 ? 3.809 12.805 -11.836 1 77.69 92 GLU A C 1
ATOM 720 O O . GLU A 1 92 ? 2.957 12.211 -11.164 1 77.69 92 GLU A O 1
ATOM 725 N N . LYS A 1 93 ? 4.461 12.289 -12.727 1 80.62 93 LYS A N 1
ATOM 726 C CA . LYS A 1 93 ? 4.328 10.852 -12.977 1 80.62 93 LYS A CA 1
ATOM 727 C C . LYS A 1 93 ? 4.746 10.047 -11.75 1 80.62 93 LYS A C 1
ATOM 729 O O . LYS A 1 93 ? 4.113 9.039 -11.414 1 80.62 93 LYS A O 1
ATOM 734 N N . LEU A 1 94 ? 5.758 10.586 -11.141 1 84.31 94 LEU A N 1
ATOM 735 C CA . LEU A 1 94 ? 6.215 9.922 -9.93 1 84.31 94 LEU A CA 1
ATOM 736 C C . LEU A 1 94 ? 5.156 10 -8.836 1 84.31 94 LEU A C 1
ATOM 738 O O . LEU A 1 94 ? 4.871 9 -8.172 1 84.31 94 LEU A O 1
ATOM 742 N N . CYS A 1 95 ? 4.605 11.148 -8.664 1 91.81 95 CYS A N 1
ATOM 743 C CA . CYS A 1 95 ? 3.604 11.352 -7.625 1 91.81 95 CYS A CA 1
ATOM 744 C C . CYS A 1 95 ? 2.369 10.5 -7.887 1 91.81 95 CYS A C 1
ATOM 746 O O . CYS A 1 95 ? 1.772 9.961 -6.949 1 91.81 95 CYS A O 1
ATOM 748 N N . GLU A 1 96 ? 2.062 10.406 -9.117 1 89.38 96 GLU A N 1
ATOM 749 C CA . GLU A 1 96 ? 0.938 9.547 -9.477 1 89.38 96 GLU A CA 1
ATOM 750 C C . GLU A 1 96 ? 1.225 8.086 -9.133 1 89.38 96 GLU A C 1
ATOM 752 O O . GLU A 1 96 ? 0.355 7.383 -8.609 1 89.38 96 GLU A O 1
ATOM 757 N N . ARG A 1 97 ? 2.369 7.652 -9.359 1 87.75 97 ARG A N 1
ATOM 758 C CA . ARG A 1 97 ? 2.762 6.27 -9.117 1 87.75 97 ARG A CA 1
ATOM 759 C C . ARG A 1 97 ? 2.814 5.973 -7.617 1 87.75 97 ARG A C 1
ATOM 761 O O . ARG A 1 97 ? 2.715 4.812 -7.207 1 87.75 97 ARG A O 1
ATOM 768 N N . LEU A 1 98 ? 2.947 6.996 -6.852 1 91.69 98 LEU A N 1
ATOM 769 C CA . LEU A 1 98 ? 3.092 6.816 -5.41 1 91.69 98 LEU A CA 1
ATOM 770 C C . LEU A 1 98 ? 1.732 6.824 -4.719 1 91.69 98 LEU A C 1
ATOM 772 O O . LEU A 1 98 ? 1.638 6.555 -3.521 1 91.69 98 LEU A O 1
ATOM 776 N N . GLU A 1 99 ? 0.682 7.059 -5.477 1 93.12 99 GLU A N 1
ATOM 777 C CA . GLU A 1 99 ? -0.646 7.18 -4.883 1 93.12 99 GLU A CA 1
ATOM 778 C C . GLU A 1 99 ? -1.062 5.887 -4.191 1 93.12 99 GLU A C 1
ATOM 780 O O . GLU A 1 99 ? -0.817 4.793 -4.707 1 93.12 99 GLU A O 1
ATOM 785 N N . LEU A 1 100 ? -1.592 6.055 -3.066 1 94.19 100 LEU A N 1
ATOM 786 C CA . LEU A 1 100 ? -2.062 4.934 -2.256 1 94.19 100 LEU A CA 1
ATOM 787 C C . LEU A 1 100 ? -3.307 4.305 -2.873 1 94.19 100 LEU A C 1
ATOM 789 O O . LEU A 1 100 ? -4.273 5.004 -3.184 1 94.19 100 LEU A O 1
ATOM 793 N N . PRO A 1 101 ? -3.352 3 -3.092 1 92.19 101 PRO A N 1
ATOM 794 C CA . PRO A 1 101 ? -4.562 2.359 -3.607 1 92.19 101 PRO A CA 1
ATOM 795 C C . PRO A 1 101 ? -5.742 2.457 -2.641 1 92.19 101 PRO A C 1
ATOM 797 O O . PRO A 1 101 ? -5.555 2.373 -1.424 1 92.19 101 PRO A O 1
ATOM 800 N N . PRO A 1 102 ? -6.934 2.502 -3.195 1 90.25 102 PRO A N 1
ATOM 801 C CA . PRO A 1 102 ? -8.109 2.781 -2.365 1 90.25 102 PRO A CA 1
ATOM 802 C C . PRO A 1 102 ? -8.336 1.718 -1.294 1 90.25 102 PRO A C 1
ATOM 804 O O . PRO A 1 102 ? -8.68 2.047 -0.155 1 90.25 102 PRO A O 1
ATOM 807 N N . LEU A 1 103 ? -8.203 0.432 -1.604 1 89.19 103 LEU A N 1
ATOM 808 C CA . LEU A 1 103 ? -8.438 -0.632 -0.632 1 89.19 103 LEU A CA 1
ATOM 809 C C . LEU A 1 103 ? -7.465 -0.518 0.54 1 89.19 103 LEU A C 1
ATOM 811 O O . LEU A 1 103 ? -7.867 -0.659 1.697 1 89.19 103 LEU A O 1
ATOM 815 N N . LEU A 1 104 ? -6.238 -0.29 0.213 1 93.19 104 LEU A N 1
ATOM 816 C CA . LEU A 1 104 ? -5.223 -0.145 1.251 1 93.19 104 LEU A CA 1
ATOM 817 C C . LEU A 1 104 ? -5.469 1.114 2.076 1 93.19 104 LEU A C 1
ATOM 819 O O . LEU A 1 104 ? -5.316 1.099 3.301 1 93.19 104 LEU A O 1
ATOM 823 N N . GLU A 1 105 ? -5.789 2.209 1.443 1 94.56 105 GLU A N 1
ATOM 824 C CA . GLU A 1 105 ? -6.082 3.451 2.15 1 94.56 105 GLU A CA 1
ATOM 825 C C . GLU A 1 105 ? -7.195 3.254 3.174 1 94.56 105 GLU A C 1
ATOM 827 O O . GLU A 1 105 ? -7.082 3.703 4.316 1 94.56 105 GLU A O 1
ATOM 832 N N . ASN A 1 106 ? -8.25 2.619 2.727 1 92.12 106 ASN A N 1
ATOM 833 C CA . ASN A 1 106 ? -9.367 2.369 3.629 1 92.12 106 ASN A CA 1
ATOM 834 C C . ASN A 1 106 ? -8.938 1.541 4.836 1 92.12 106 ASN A C 1
ATOM 836 O O . ASN A 1 106 ? -9.328 1.838 5.969 1 92.12 106 ASN A O 1
ATOM 840 N N . ARG A 1 107 ? -8.148 0.536 4.578 1 91.62 107 ARG A N 1
ATOM 841 C CA . ARG A 1 107 ? -7.656 -0.313 5.656 1 91.62 107 ARG A CA 1
ATOM 842 C C . ARG A 1 107 ? -6.785 0.481 6.621 1 91.62 107 ARG A C 1
ATOM 844 O O . ARG A 1 107 ? -6.938 0.371 7.84 1 91.62 107 ARG A O 1
ATOM 851 N N . LEU A 1 108 ? -5.895 1.268 6.109 1 94.81 108 LEU A N 1
ATOM 852 C CA . LEU A 1 108 ? -4.977 2.051 6.93 1 94.81 108 LEU A CA 1
ATOM 853 C C . LEU A 1 108 ? -5.734 3.08 7.762 1 94.81 108 LEU A C 1
ATOM 855 O O . LEU A 1 108 ? -5.391 3.322 8.922 1 94.81 108 LEU A O 1
ATOM 859 N N . LYS A 1 109 ? -6.758 3.715 7.18 1 94.31 109 LYS A N 1
ATOM 860 C CA . LYS A 1 109 ? -7.566 4.68 7.922 1 94.31 109 LYS A CA 1
ATOM 861 C C . LYS A 1 109 ? -8.234 4.027 9.125 1 94.31 109 LYS A C 1
ATOM 863 O O . LYS A 1 109 ? -8.227 4.586 10.227 1 94.31 109 LYS A O 1
ATOM 868 N N . GLN A 1 110 ? -8.727 2.867 8.93 1 92.06 110 GLN A N 1
ATOM 869 C CA . GLN A 1 110 ? -9.375 2.137 10.016 1 92.06 110 GLN A CA 1
ATOM 870 C C . GLN A 1 110 ? -8.375 1.786 11.117 1 92.06 110 GLN A C 1
ATOM 872 O O . GLN A 1 110 ? -8.672 1.946 12.305 1 92.06 110 GLN A O 1
ATOM 877 N N . GLU A 1 111 ? -7.25 1.324 10.68 1 92.94 111 GLU A N 1
ATOM 878 C CA . GLU A 1 111 ? -6.223 0.94 11.641 1 92.94 111 GLU A CA 1
ATOM 879 C C . GLU A 1 111 ? -5.676 2.158 12.383 1 92.94 111 GLU A C 1
ATOM 881 O O . GLU A 1 111 ? -5.324 2.068 13.562 1 92.94 111 GLU A O 1
ATOM 886 N N . TRP A 1 112 ? -5.621 3.264 11.688 1 94.62 112 TRP A N 1
ATOM 887 C CA . TRP A 1 112 ? -5.113 4.484 12.305 1 94.62 112 TRP A CA 1
ATOM 888 C C . TRP A 1 112 ? -6.055 4.973 13.398 1 94.62 112 TRP A C 1
ATOM 890 O O . TRP A 1 112 ? -5.609 5.484 14.43 1 94.62 112 TRP A O 1
ATOM 900 N N . VAL A 1 113 ? -7.352 4.828 13.203 1 92.44 113 VAL A N 1
ATOM 901 C CA . VAL A 1 113 ? -8.336 5.23 14.203 1 92.44 113 VAL A CA 1
ATOM 902 C C . VAL A 1 113 ? -8.062 4.496 15.516 1 92.44 113 VAL A C 1
ATOM 904 O O . VAL A 1 113 ? -8.07 5.105 16.594 1 92.44 113 VAL A O 1
ATOM 907 N N . LEU A 1 114 ? -7.746 3.258 15.398 1 92.06 114 LEU A N 1
ATOM 908 C CA . LEU A 1 114 ? -7.457 2.455 16.578 1 92.06 114 LEU A CA 1
ATOM 909 C C . LEU A 1 114 ? -6.121 2.854 17.203 1 92.06 114 LEU A C 1
ATOM 911 O O . LEU A 1 114 ? -6.016 3.008 18.422 1 92.06 114 LEU A O 1
ATOM 915 N N . GLN A 1 115 ? -5.156 3.055 16.328 1 92.94 115 GLN A N 1
ATOM 916 C CA . GLN A 1 115 ? -3.822 3.432 16.797 1 92.94 115 GLN A CA 1
ATOM 917 C C . GLN A 1 115 ? -3.844 4.793 17.469 1 92.94 115 GLN A C 1
ATOM 919 O O . GLN A 1 115 ? -3.17 4.996 18.484 1 92.94 115 GLN A O 1
ATOM 924 N N . SER A 1 116 ? -4.543 5.723 16.906 1 91.12 116 SER A N 1
ATOM 925 C CA . SER A 1 116 ? -4.594 7.078 17.438 1 91.12 116 SER A CA 1
ATOM 926 C C . SER A 1 116 ? -5.215 7.102 18.828 1 91.12 116 SER A C 1
ATOM 928 O O . SER A 1 116 ? -4.82 7.902 19.672 1 91.12 116 SER A O 1
ATOM 930 N N . LYS A 1 117 ? -6.145 6.211 19.109 1 89.44 117 LYS A N 1
ATOM 931 C CA . LYS A 1 117 ? -6.746 6.102 20.438 1 89.44 117 LYS A CA 1
ATOM 932 C C . LYS A 1 117 ? -5.734 5.59 21.453 1 89.44 117 LYS A C 1
ATOM 934 O O . LYS A 1 117 ? -5.676 6.086 22.578 1 89.44 117 LYS A O 1
ATOM 939 N N . THR A 1 118 ? -4.996 4.664 21 1 92.12 118 THR A N 1
ATOM 940 C CA . THR A 1 118 ? -3.951 4.125 21.859 1 92.12 118 THR A CA 1
ATOM 941 C C . THR A 1 118 ? -2.912 5.195 22.188 1 92.12 118 THR A C 1
ATOM 943 O O . THR A 1 118 ? -2.488 5.328 23.328 1 92.12 118 THR A O 1
ATOM 946 N N . LEU A 1 119 ? -2.547 5.941 21.188 1 89.94 119 LEU A N 1
ATOM 947 C CA . LEU A 1 119 ? -1.559 7 21.375 1 89.94 119 LEU A CA 1
ATOM 948 C C . LEU A 1 119 ? -2.084 8.078 22.312 1 89.94 119 LEU A C 1
ATOM 950 O O . LEU A 1 119 ? -1.34 8.594 23.141 1 89.94 119 LEU A O 1
ATOM 954 N N . LEU A 1 120 ? -3.316 8.391 22.156 1 85.75 120 LEU A N 1
ATOM 955 C CA . LEU A 1 120 ? -3.932 9.383 23.031 1 85.75 120 LEU A CA 1
ATOM 956 C C . LEU A 1 120 ? -3.928 8.906 24.484 1 85.75 120 LEU A C 1
ATOM 958 O O . LEU A 1 120 ? -3.633 9.68 25.391 1 85.75 120 LEU A O 1
ATOM 962 N N . GLN A 1 121 ? -4.219 7.625 24.703 1 86.88 121 GLN A N 1
ATOM 963 C CA . GLN A 1 121 ? -4.207 7.051 26.047 1 86.88 121 GLN A CA 1
ATOM 964 C C . GLN A 1 121 ? -2.805 7.074 26.641 1 86.88 121 GLN A C 1
ATOM 966 O O . GLN A 1 121 ? -2.633 7.371 27.828 1 86.88 121 GLN A O 1
ATOM 971 N N . GLU A 1 122 ? -1.874 6.812 25.828 1 87.5 122 GLU A N 1
ATOM 972 C CA . GLU A 1 122 ? -0.488 6.852 26.297 1 87.5 122 GLU A CA 1
ATOM 973 C C . GLU A 1 122 ? -0.077 8.266 26.703 1 87.5 122 GLU A C 1
ATOM 975 O O . GLU A 1 122 ? 0.622 8.453 27.688 1 87.5 122 GLU A O 1
ATOM 980 N N . GLU A 1 123 ? -0.476 9.219 25.938 1 82.31 123 GLU A N 1
ATOM 981 C CA . GLU A 1 123 ? -0.186 10.617 26.25 1 82.31 123 GLU A CA 1
ATOM 982 C C . GLU A 1 123 ? -0.821 11.023 27.578 1 82.31 123 GLU A C 1
ATOM 984 O O . GLU A 1 123 ? -0.2 11.734 28.375 1 82.31 123 GLU A O 1
ATOM 989 N N . LEU A 1 124 ? -1.982 10.539 27.812 1 80.81 124 LEU A N 1
ATOM 990 C CA . LEU A 1 124 ? -2.693 10.859 29.047 1 80.81 124 LEU A CA 1
ATOM 991 C C . LEU A 1 124 ? -2.006 10.227 30.25 1 80.81 124 LEU A C 1
ATOM 993 O O . LEU A 1 124 ? -2.027 10.781 31.344 1 80.81 124 LEU A O 1
ATOM 997 N N . GLU A 1 125 ? -1.425 9.133 29.969 1 88 125 GLU A N 1
ATOM 998 C CA . GLU A 1 125 ? -0.752 8.406 31.031 1 88 125 GLU A CA 1
ATOM 999 C C . GLU A 1 125 ? 0.7 8.852 31.172 1 88 125 GLU A C 1
ATOM 1001 O O . GLU A 1 125 ? 1.4 8.414 32.094 1 88 125 GLU A O 1
ATOM 1006 N N . GLY A 1 126 ? 1.099 9.734 30.312 1 87 126 GLY A N 1
ATOM 1007 C CA . GLY A 1 126 ? 2.467 10.219 30.359 1 87 126 GLY A CA 1
ATOM 1008 C C . GLY A 1 126 ? 3.488 9.172 29.969 1 87 126 GLY A C 1
ATOM 1009 O O . GLY A 1 126 ? 4.602 9.148 30.484 1 87 126 GLY A O 1
ATOM 1010 N N . LYS A 1 127 ? 3.08 8.242 29.141 1 89.81 127 LYS A N 1
ATOM 1011 C CA . LYS A 1 127 ? 3.963 7.195 28.641 1 89.81 127 LYS A CA 1
ATOM 1012 C C . LYS A 1 127 ? 4.48 7.535 27.234 1 89.81 127 LYS A C 1
ATOM 1014 O O . LYS A 1 127 ? 3.695 7.844 26.344 1 89.81 127 LYS A O 1
ATOM 1019 N N . TYR A 1 128 ? 5.797 7.504 27.078 1 92.31 128 TYR A N 1
ATOM 1020 C CA . TYR A 1 128 ? 6.43 7.836 25.797 1 92.31 128 TYR A CA 1
ATOM 1021 C C . TYR A 1 128 ? 7.344 6.711 25.328 1 92.31 128 TYR A C 1
ATOM 1023 O O . TYR A 1 128 ? 8.461 6.566 25.828 1 92.31 128 TYR A O 1
ATOM 1031 N N . LYS A 1 129 ? 6.883 5.949 24.438 1 92.56 129 LYS A N 1
ATOM 1032 C CA . LYS A 1 129 ? 7.633 4.793 23.969 1 92.56 129 LYS A CA 1
ATOM 1033 C C . LYS A 1 129 ? 8.633 5.199 22.875 1 92.56 129 LYS A C 1
ATOM 1035 O O . LYS A 1 129 ? 8.32 6.023 22.016 1 92.56 129 LYS A O 1
ATOM 1040 N N . LYS A 1 130 ? 9.812 4.652 22.969 1 95.44 130 LYS A N 1
ATOM 1041 C CA . LYS A 1 130 ? 10.82 4.852 21.938 1 95.44 130 LYS A CA 1
ATOM 1042 C C . LYS A 1 130 ? 10.445 4.105 20.656 1 95.44 130 LYS A C 1
ATOM 1044 O O . LYS A 1 130 ? 9.914 2.992 20.719 1 95.44 130 LYS A O 1
ATOM 1049 N N . THR A 1 131 ? 10.656 4.723 19.578 1 96.19 131 THR A N 1
ATOM 1050 C CA . THR A 1 131 ? 10.305 4.141 18.281 1 96.19 131 THR A CA 1
ATOM 1051 C C . THR A 1 131 ? 11.469 4.25 17.297 1 96.19 131 THR A C 1
ATOM 1053 O O . THR A 1 131 ? 12.18 5.254 17.297 1 96.19 131 THR A O 1
ATOM 1056 N N . LYS A 1 132 ? 11.703 3.227 16.516 1 96.88 132 LYS A N 1
ATOM 1057 C CA . LYS A 1 132 ? 12.672 3.273 15.414 1 96.88 132 LYS A CA 1
ATOM 1058 C C . LYS A 1 132 ? 11.969 3.465 14.07 1 96.88 132 LYS A C 1
ATOM 1060 O O . LYS A 1 132 ? 10.828 3.021 13.891 1 96.88 132 LYS A O 1
ATOM 1065 N N . PHE A 1 133 ? 12.531 4.164 13.148 1 96.75 133 PHE A N 1
ATOM 1066 C CA . PHE A 1 133 ? 12 4.328 11.797 1 96.75 133 PHE A CA 1
ATOM 1067 C C . PHE A 1 133 ? 13.102 4.16 10.758 1 96.75 133 PHE A C 1
ATOM 1069 O O . PHE A 1 133 ? 14.273 4.363 11.055 1 96.75 133 PHE A O 1
ATOM 1076 N N . SER A 1 134 ? 12.727 3.805 9.586 1 95.38 134 SER A N 1
ATOM 1077 C CA . SER A 1 134 ? 13.672 3.5 8.523 1 95.38 134 SER A CA 1
ATOM 1078 C C . SER A 1 134 ? 13.609 4.535 7.406 1 95.38 134 SER A C 1
ATOM 1080 O O . SER A 1 134 ? 12.898 5.539 7.527 1 95.38 134 SER A O 1
ATOM 1082 N N . GLU A 1 135 ? 14.406 4.293 6.34 1 94.75 135 GLU A N 1
ATOM 1083 C CA . GLU A 1 135 ? 14.398 5.145 5.152 1 94.75 135 GLU A CA 1
ATOM 1084 C C . GLU A 1 135 ? 13.008 5.191 4.52 1 94.75 135 GLU A C 1
ATOM 1086 O O . GLU A 1 135 ? 12.617 6.211 3.945 1 94.75 135 GLU A O 1
ATOM 1091 N N . TYR A 1 136 ? 12.266 4.113 4.746 1 94.06 136 TYR A N 1
ATOM 1092 C CA . TYR A 1 136 ? 10.922 4.016 4.18 1 94.06 136 TYR A CA 1
ATOM 1093 C C . TYR A 1 136 ? 10.055 5.18 4.645 1 94.06 136 TYR A C 1
ATOM 1095 O O . TYR A 1 136 ? 9.414 5.848 3.828 1 94.06 136 TYR A O 1
ATOM 1103 N N . ALA A 1 137 ? 10.078 5.445 5.926 1 96.19 137 ALA A N 1
ATOM 1104 C CA . ALA A 1 137 ? 9.289 6.535 6.5 1 96.19 137 ALA A CA 1
ATOM 1105 C C . ALA A 1 137 ? 9.773 7.887 5.98 1 96.19 137 ALA A C 1
ATOM 1107 O O . ALA A 1 137 ? 8.961 8.766 5.668 1 96.19 137 ALA A O 1
ATOM 1108 N N . VAL A 1 138 ? 11.062 8.07 5.867 1 96.69 138 VAL A N 1
ATOM 1109 C CA . VAL A 1 138 ? 11.656 9.328 5.414 1 96.69 138 VAL A CA 1
ATOM 1110 C C . VAL A 1 138 ? 11.266 9.594 3.963 1 96.69 138 VAL A C 1
ATOM 1112 O O . VAL A 1 138 ? 10.891 10.711 3.607 1 96.69 138 VAL A O 1
ATOM 1115 N N . ASP A 1 139 ? 11.336 8.539 3.143 1 94.94 139 ASP A N 1
ATOM 1116 C CA . ASP A 1 139 ? 11.008 8.656 1.725 1 94.94 139 ASP A CA 1
ATOM 1117 C C . ASP A 1 139 ? 9.539 9.039 1.526 1 94.94 139 ASP A C 1
ATOM 1119 O O . ASP A 1 139 ? 9.227 9.875 0.679 1 94.94 139 ASP A O 1
ATOM 1123 N N . LEU A 1 140 ? 8.68 8.406 2.289 1 96.31 140 LEU A N 1
ATOM 1124 C CA . LEU A 1 140 ? 7.254 8.711 2.184 1 96.31 140 LEU A CA 1
ATOM 1125 C C . LEU A 1 140 ? 6.969 10.148 2.604 1 96.31 140 LEU A C 1
ATOM 1127 O O . LEU A 1 140 ? 6.199 10.852 1.946 1 96.31 140 LEU A O 1
ATOM 1131 N N . LEU A 1 141 ? 7.586 10.586 3.686 1 97.81 141 LEU A N 1
ATOM 1132 C CA . LEU A 1 141 ? 7.41 11.945 4.176 1 97.81 141 LEU A CA 1
ATOM 1133 C C . LEU A 1 141 ? 7.895 12.961 3.148 1 97.81 141 LEU A C 1
ATOM 1135 O O . LEU A 1 141 ? 7.195 13.93 2.844 1 97.81 141 LEU A O 1
ATOM 1139 N N . TYR A 1 142 ? 9.086 12.727 2.6 1 97.38 142 TYR A N 1
ATOM 1140 C CA . TYR A 1 142 ? 9.641 13.656 1.622 1 97.38 142 TYR A CA 1
ATOM 1141 C C . TYR A 1 142 ? 8.797 13.672 0.351 1 97.38 142 TYR A C 1
ATOM 1143 O O . TYR A 1 142 ? 8.578 14.734 -0.239 1 97.38 142 TYR A O 1
ATOM 1151 N N . ALA A 1 143 ? 8.367 12.477 -0.084 1 95.12 143 ALA A N 1
ATOM 1152 C CA . ALA A 1 143 ? 7.504 12.406 -1.26 1 95.12 143 ALA A CA 1
ATOM 1153 C C . ALA A 1 143 ? 6.242 13.242 -1.067 1 95.12 143 ALA A C 1
ATOM 1155 O O . ALA A 1 143 ? 5.816 13.953 -1.98 1 95.12 143 ALA A O 1
ATOM 1156 N N . PHE A 1 144 ? 5.676 13.156 0.044 1 97.69 144 PHE A N 1
ATOM 1157 C CA . PHE A 1 144 ? 4.473 13.922 0.337 1 97.69 144 PHE A CA 1
ATOM 1158 C C . PHE A 1 144 ? 4.746 15.422 0.235 1 97.69 144 PHE A C 1
ATOM 1160 O O . PHE A 1 144 ? 3.996 16.156 -0.413 1 97.69 144 PHE A O 1
ATOM 1167 N N . ALA A 1 145 ? 5.773 15.883 0.959 1 98.31 145 ALA A N 1
ATOM 1168 C CA . ALA A 1 145 ? 6.125 17.297 0.933 1 98.31 145 ALA A CA 1
ATOM 1169 C C . ALA A 1 145 ? 6.387 17.781 -0.494 1 98.31 145 ALA A C 1
ATOM 1171 O O . ALA A 1 145 ? 5.844 18.797 -0.927 1 98.31 145 ALA A O 1
ATOM 1172 N N . ASN A 1 146 ? 7.16 16.984 -1.223 1 96.25 146 ASN A N 1
ATOM 1173 C CA . ASN A 1 146 ? 7.559 17.359 -2.578 1 96.25 146 ASN A CA 1
ATOM 1174 C C . ASN A 1 146 ? 6.371 17.328 -3.535 1 96.25 146 ASN A C 1
ATOM 1176 O O . ASN A 1 146 ? 6.199 18.25 -4.34 1 96.25 146 ASN A O 1
ATOM 1180 N N . CYS A 1 147 ? 5.559 16.281 -3.447 1 95.81 147 CYS A N 1
ATOM 1181 C CA . CYS A 1 147 ? 4.41 16.141 -4.336 1 95.81 147 CYS A CA 1
ATOM 1182 C C . CYS A 1 147 ? 3.355 17.188 -4.035 1 95.81 147 CYS A C 1
ATOM 1184 O O . CYS A 1 147 ? 2.553 17.531 -4.902 1 95.81 147 CYS A O 1
ATOM 1186 N N . SER A 1 148 ? 3.35 17.75 -2.783 1 97.25 148 SER A N 1
ATOM 1187 C CA . SER A 1 148 ? 2.369 18.75 -2.4 1 97.25 148 SER A CA 1
ATOM 1188 C C . SER A 1 148 ? 2.939 20.156 -2.543 1 97.25 148 SER A C 1
ATOM 1190 O O . SER A 1 148 ? 2.213 21.156 -2.402 1 97.25 148 SER A O 1
ATOM 1192 N N . GLY A 1 149 ? 4.219 20.297 -2.754 1 96.88 149 GLY A N 1
ATOM 1193 C CA . GLY A 1 149 ? 4.863 21.594 -2.92 1 96.88 149 GLY A CA 1
ATOM 1194 C C . GLY A 1 149 ? 5.168 22.281 -1.604 1 96.88 149 GLY A C 1
ATOM 1195 O O . GLY A 1 149 ? 5.262 23.516 -1.55 1 96.88 149 GLY A O 1
ATOM 1196 N N . LEU A 1 150 ? 5.285 21.547 -0.506 1 98.44 150 LEU A N 1
ATOM 1197 C CA . LEU A 1 150 ? 5.523 22.109 0.819 1 98.44 150 LEU A CA 1
ATOM 1198 C C . LEU A 1 150 ? 7.008 22.078 1.167 1 98.44 150 LEU A C 1
ATOM 1200 O O . LEU A 1 150 ? 7.738 21.203 0.708 1 98.44 150 LEU A O 1
ATOM 1204 N N . ASP A 1 151 ? 7.488 23.016 1.933 1 98.56 151 ASP A N 1
ATOM 1205 C CA . ASP A 1 151 ? 8.859 23.047 2.428 1 98.56 151 ASP A CA 1
ATOM 1206 C C . ASP A 1 151 ? 8.992 22.281 3.742 1 98.56 151 ASP A C 1
ATOM 1208 O O . ASP A 1 151 ? 8.562 22.766 4.793 1 98.56 151 ASP A O 1
ATOM 1212 N N . LEU A 1 152 ? 9.68 21.219 3.666 1 98.75 152 LEU A N 1
ATOM 1213 C CA . LEU A 1 152 ? 9.711 20.281 4.785 1 98.75 152 LEU A CA 1
ATOM 1214 C C . LEU A 1 152 ? 10.68 20.766 5.863 1 98.75 152 LEU A C 1
ATOM 1216 O O . LEU A 1 152 ? 11.781 21.219 5.555 1 98.75 152 LEU A O 1
ATOM 1220 N N . ILE A 1 153 ? 10.242 20.734 7.09 1 98.88 153 ILE A N 1
ATOM 1221 C CA . ILE A 1 153 ? 11.062 20.891 8.289 1 98.88 153 ILE A CA 1
ATOM 1222 C C . ILE A 1 153 ? 11.023 19.594 9.109 1 98.88 153 ILE A C 1
ATOM 1224 O O . ILE A 1 153 ? 9.953 19.156 9.539 1 98.88 153 ILE A O 1
ATOM 1228 N N . PHE A 1 154 ? 12.125 19 9.312 1 98.88 154 PHE A N 1
ATOM 1229 C CA . PHE A 1 154 ? 12.195 17.734 10.031 1 98.88 154 PHE A CA 1
ATOM 1230 C C . PHE A 1 154 ? 12.703 17.953 11.453 1 98.88 154 PHE A C 1
ATOM 1232 O O . PHE A 1 154 ? 13.789 18.5 11.656 1 98.88 154 PHE A O 1
ATOM 1239 N N . GLY A 1 155 ? 11.961 17.484 12.453 1 98.69 155 GLY A N 1
ATOM 1240 C CA . GLY A 1 155 ? 12.352 17.594 13.852 1 98.69 155 GLY A CA 1
ATOM 1241 C C . GLY A 1 155 ? 13.234 16.438 14.305 1 98.69 155 GLY A C 1
ATOM 1242 O O . GLY A 1 155 ? 12.797 15.289 14.328 1 98.69 155 GLY A O 1
ATOM 1243 N N . LEU A 1 156 ? 14.484 16.75 14.758 1 98.81 156 LEU A N 1
ATOM 1244 C CA . LEU A 1 156 ? 15.453 15.773 15.234 1 98.81 156 LEU A CA 1
ATOM 1245 C C . LEU A 1 156 ? 15.281 15.523 16.734 1 98.81 156 LEU A C 1
ATOM 1247 O O . LEU A 1 156 ? 14.719 16.359 17.453 1 98.81 156 LEU A O 1
ATOM 1251 N N . ASN A 1 157 ? 15.75 14.391 17.188 1 98.69 157 ASN A N 1
ATOM 1252 C CA . ASN A 1 157 ? 15.711 13.953 18.578 1 98.69 157 ASN A CA 1
ATOM 1253 C C . ASN A 1 157 ? 16.781 14.641 19.406 1 98.69 157 ASN A C 1
ATOM 1255 O O . ASN A 1 157 ? 17.984 14.383 19.234 1 98.69 157 ASN A O 1
ATOM 1259 N N . ALA A 1 158 ? 16.406 15.445 20.344 1 98.62 158 ALA A N 1
ATOM 1260 C CA . ALA A 1 158 ? 17.359 16.156 21.172 1 98.62 158 ALA A CA 1
ATOM 1261 C C . ALA A 1 158 ? 17.672 15.383 22.453 1 98.62 158 ALA A C 1
ATOM 1263 O O . ALA A 1 158 ? 18.594 15.727 23.188 1 98.62 158 ALA A O 1
ATOM 1264 N N . LEU A 1 159 ? 16.969 14.328 22.672 1 98.38 159 LEU A N 1
ATOM 1265 C CA . LEU A 1 159 ? 17.109 13.609 23.922 1 98.38 159 LEU A CA 1
ATOM 1266 C C . LEU A 1 159 ? 18.172 12.516 23.828 1 98.38 159 LEU A C 1
ATOM 1268 O O . LEU A 1 159 ? 18.453 11.828 24.797 1 98.38 159 LEU A O 1
ATOM 1272 N N . LEU A 1 160 ? 18.75 12.289 22.641 1 98.38 160 LEU A N 1
ATOM 1273 C CA . LEU A 1 160 ? 19.953 11.484 22.547 1 98.38 160 LEU A CA 1
ATOM 1274 C C . LEU A 1 160 ? 21.156 12.25 23.078 1 98.38 160 LEU A C 1
ATOM 1276 O O . LEU A 1 160 ? 21.625 13.195 22.438 1 98.38 160 LEU A O 1
ATOM 1280 N N . ARG A 1 161 ? 21.641 11.828 24.234 1 98.06 161 ARG A N 1
ATOM 1281 C CA . ARG A 1 161 ? 22.656 12.625 24.922 1 98.06 161 ARG A CA 1
ATOM 1282 C C . ARG A 1 161 ? 23.828 11.75 25.375 1 98.06 161 ARG A C 1
ATOM 1284 O O . ARG A 1 161 ? 23.656 10.562 25.656 1 98.06 161 ARG A O 1
ATOM 1291 N N . THR A 1 162 ? 24.953 12.375 25.469 1 97.69 162 THR A N 1
ATOM 1292 C CA . THR A 1 162 ? 26.141 11.711 26 1 97.69 162 THR A CA 1
ATOM 1293 C C . THR A 1 162 ? 26.094 11.688 27.531 1 97.69 162 THR A C 1
ATOM 1295 O O . THR A 1 162 ? 25.188 12.266 28.141 1 97.69 162 THR A O 1
ATOM 1298 N N . SER A 1 163 ? 27.094 11.031 28.109 1 95.94 163 SER A N 1
ATOM 1299 C CA . SER A 1 163 ? 27.203 10.969 29.562 1 95.94 163 SER A CA 1
ATOM 1300 C C . SER A 1 163 ? 27.422 12.352 30.172 1 95.94 163 SER A C 1
ATOM 1302 O O . SER A 1 163 ? 27.062 12.602 31.312 1 95.94 163 SER A O 1
ATOM 1304 N N . GLU A 1 164 ? 27.938 13.305 29.438 1 95.94 164 GLU A N 1
ATOM 1305 C CA . GLU A 1 164 ? 28.188 14.672 29.891 1 95.94 164 GLU A CA 1
ATOM 1306 C C . GLU A 1 164 ? 27 15.578 29.609 1 95.94 164 GLU A C 1
ATOM 1308 O O . GLU A 1 164 ? 27.078 16.797 29.766 1 95.94 164 GLU A O 1
ATOM 1313 N N . ASN A 1 165 ? 25.906 14.977 29.109 1 96.38 165 ASN A N 1
ATOM 1314 C CA . ASN A 1 165 ? 24.641 15.656 28.844 1 96.38 165 ASN A CA 1
ATOM 1315 C C . ASN A 1 165 ? 24.75 16.625 27.688 1 96.38 165 ASN A C 1
ATOM 1317 O O . ASN A 1 165 ? 24.141 17.703 27.703 1 96.38 165 ASN A O 1
ATOM 1321 N N . THR A 1 166 ? 25.578 16.344 26.766 1 97.81 166 THR A N 1
ATOM 1322 C CA . THR A 1 166 ? 25.625 17.031 25.469 1 97.81 166 THR A CA 1
ATOM 1323 C C . THR A 1 166 ? 24.891 16.234 24.406 1 97.81 166 THR A C 1
ATOM 1325 O O . THR A 1 166 ? 24.719 15.016 24.547 1 97.81 166 THR A O 1
ATOM 1328 N N . TRP A 1 167 ? 24.438 16.922 23.453 1 98.62 167 TRP A N 1
ATOM 1329 C CA . TRP A 1 167 ? 23.672 16.266 22.406 1 98.62 167 TRP A CA 1
ATOM 1330 C C . TRP A 1 167 ? 24.531 15.297 21.609 1 98.62 167 TRP A C 1
ATOM 1332 O O . TRP A 1 167 ? 25.641 15.648 21.172 1 98.62 167 TRP A O 1
ATOM 1342 N N . ASP A 1 168 ? 24.109 14.055 21.578 1 98.69 168 ASP A N 1
ATOM 1343 C CA . ASP A 1 168 ? 24.734 13.047 20.719 1 98.69 168 ASP A CA 1
ATOM 1344 C C . ASP A 1 168 ? 24.203 13.141 19.297 1 98.69 168 ASP A C 1
ATOM 1346 O O . ASP A 1 168 ? 23.109 12.648 19 1 98.69 168 ASP A O 1
ATOM 1350 N N . SER A 1 169 ? 25.016 13.617 18.391 1 98.5 169 SER A N 1
ATOM 1351 C CA . SER A 1 169 ? 24.562 13.945 17.031 1 98.5 169 SER A CA 1
ATOM 1352 C C . SER A 1 169 ? 24.672 12.734 16.109 1 98.5 169 SER A C 1
ATOM 1354 O O . SER A 1 169 ? 24.297 12.797 14.945 1 98.5 169 SER A O 1
ATOM 1356 N N . THR A 1 170 ? 25.109 11.578 16.547 1 98.44 170 THR A N 1
ATOM 1357 C CA . THR A 1 170 ? 25.453 10.438 15.703 1 98.44 170 THR A CA 1
ATOM 1358 C C . THR A 1 170 ? 24.25 9.984 14.883 1 98.44 170 THR A C 1
ATOM 1360 O O . THR A 1 170 ? 24.359 9.773 13.68 1 98.44 170 THR A O 1
ATOM 1363 N N . ASN A 1 171 ? 23.156 9.82 15.555 1 98.56 171 ASN A N 1
ATOM 1364 C CA . ASN A 1 171 ? 21.969 9.352 14.852 1 98.56 171 ASN A CA 1
ATOM 1365 C C . ASN A 1 171 ? 21.453 10.391 13.859 1 98.56 171 ASN A C 1
ATOM 1367 O O . ASN A 1 171 ? 20.969 10.047 12.781 1 98.56 171 ASN A O 1
ATOM 1371 N N . ALA A 1 172 ? 21.469 11.664 14.227 1 98.56 172 ALA A N 1
ATOM 1372 C CA . ALA A 1 172 ? 21.094 12.734 13.312 1 98.56 172 ALA A CA 1
ATOM 1373 C C . ALA A 1 172 ? 22 12.75 12.078 1 98.56 172 ALA A C 1
ATOM 1375 O O . ALA A 1 172 ? 21.516 12.945 10.961 1 98.56 172 ALA A O 1
ATOM 1376 N N . GLU A 1 173 ? 23.266 12.555 12.297 1 98.38 173 GLU A N 1
ATOM 1377 C CA . GLU A 1 173 ? 24.219 12.539 11.188 1 98.38 173 GLU A CA 1
ATOM 1378 C C . GLU A 1 173 ? 23.938 11.375 10.234 1 98.38 173 GLU A C 1
ATOM 1380 O O . GLU A 1 173 ? 24.094 11.508 9.023 1 98.38 173 GLU A O 1
ATOM 1385 N N . LEU A 1 174 ? 23.547 10.273 10.852 1 97.19 174 LEU A N 1
ATOM 1386 C CA . LEU A 1 174 ? 23.172 9.125 10.039 1 97.19 174 LEU A CA 1
ATOM 1387 C C . LEU A 1 174 ? 21.984 9.461 9.133 1 97.19 174 LEU A C 1
ATOM 1389 O O . LEU A 1 174 ? 22 9.125 7.945 1 97.19 174 LEU A O 1
ATOM 1393 N N . LEU A 1 175 ? 21 10.086 9.641 1 97.94 175 LEU A N 1
ATOM 1394 C CA . LEU A 1 175 ? 19.812 10.484 8.883 1 97.94 175 LEU A CA 1
ATOM 1395 C C . LEU A 1 175 ? 20.188 11.516 7.82 1 97.94 175 LEU A C 1
ATOM 1397 O O . LEU A 1 175 ? 19.734 11.422 6.672 1 97.94 175 LEU A O 1
ATOM 1401 N N . LEU A 1 176 ? 20.969 12.523 8.18 1 97.81 176 LEU A N 1
ATOM 1402 C CA . LEU A 1 176 ? 21.406 13.57 7.258 1 97.81 176 LEU A CA 1
ATOM 1403 C C . LEU A 1 176 ? 22.141 12.977 6.07 1 97.81 176 LEU A C 1
ATOM 1405 O O . LEU A 1 176 ? 21.922 13.383 4.926 1 97.81 176 LEU A O 1
ATOM 1409 N N . LYS A 1 177 ? 22.984 12.031 6.348 1 95.62 177 LYS A N 1
ATOM 1410 C CA . LYS A 1 177 ? 23.766 11.391 5.285 1 95.62 177 LYS A CA 1
ATOM 1411 C C . LYS A 1 177 ? 22.844 10.68 4.293 1 95.62 177 LYS A C 1
ATOM 1413 O O . LYS A 1 177 ? 23.047 10.766 3.08 1 95.62 177 LYS A O 1
ATOM 1418 N N . TYR A 1 178 ? 21.891 9.969 4.824 1 95.81 178 TYR A N 1
ATOM 1419 C CA . TYR A 1 178 ? 20.922 9.305 3.949 1 95.81 178 TYR A CA 1
ATOM 1420 C C . TYR A 1 178 ? 20.188 10.32 3.088 1 95.81 178 TYR A C 1
ATOM 1422 O O . TYR A 1 178 ? 20.094 10.164 1.869 1 95.81 178 TYR A O 1
ATOM 1430 N N . CYS A 1 179 ? 19.656 11.352 3.711 1 96.81 179 CYS A N 1
ATOM 1431 C CA . CYS A 1 179 ? 18.875 12.359 2.994 1 96.81 179 CYS A CA 1
ATOM 1432 C C . CYS A 1 179 ? 19.734 13.078 1.96 1 96.81 179 CYS A C 1
ATOM 1434 O O . CYS A 1 179 ? 19.266 13.391 0.865 1 96.81 179 CYS A O 1
ATOM 1436 N N . GLU A 1 180 ? 20.984 13.305 2.262 1 95.31 180 GLU A N 1
ATOM 1437 C CA . GLU A 1 180 ? 21.922 13.906 1.315 1 95.31 180 GLU A CA 1
ATOM 1438 C C . GLU A 1 180 ? 22.125 13.008 0.096 1 95.31 180 GLU A C 1
ATOM 1440 O O . GLU A 1 180 ? 22.172 13.492 -1.036 1 95.31 180 GLU A O 1
ATOM 1445 N N . SER A 1 181 ? 22.266 11.766 0.41 1 92.44 181 SER A N 1
ATOM 1446 C CA . SER A 1 181 ? 22.484 10.812 -0.678 1 92.44 181 SER A CA 1
ATOM 1447 C C . SER A 1 181 ? 21.297 10.789 -1.638 1 92.44 181 SER A C 1
ATOM 1449 O O . SER A 1 181 ? 21.453 10.438 -2.811 1 92.44 181 SER A O 1
ATOM 1451 N N . ARG A 1 182 ? 20.141 11.219 -1.171 1 92.19 182 ARG A N 1
ATOM 1452 C CA . ARG A 1 182 ? 18.922 11.234 -1.978 1 92.19 182 ARG A CA 1
ATOM 1453 C C . ARG A 1 182 ? 18.625 12.641 -2.486 1 92.19 182 ARG A C 1
ATOM 1455 O O . ARG A 1 182 ? 17.609 12.859 -3.156 1 92.19 182 ARG A O 1
ATOM 1462 N N . GLU A 1 183 ? 19.422 13.609 -2.041 1 93.5 183 GLU A N 1
ATOM 1463 C CA . GLU A 1 183 ? 19.266 15.023 -2.389 1 93.5 183 GLU A CA 1
ATOM 1464 C C . GLU A 1 183 ? 17.922 15.562 -1.891 1 93.5 183 GLU A C 1
ATOM 1466 O O . GLU A 1 183 ? 17.25 16.328 -2.598 1 93.5 183 GLU A O 1
ATOM 1471 N N . TYR A 1 184 ? 17.516 15.062 -0.762 1 95.94 184 TYR A N 1
ATOM 1472 C CA . TYR A 1 184 ? 16.328 15.594 -0.106 1 95.94 184 TYR A CA 1
ATOM 1473 C C . TYR A 1 184 ? 16.609 16.953 0.518 1 95.94 184 TYR A C 1
ATOM 1475 O O . TYR A 1 184 ? 17.375 17.062 1.479 1 95.94 184 TYR A O 1
ATOM 1483 N N . VAL A 1 185 ? 15.992 17.969 -0.029 1 97.25 185 VAL A N 1
ATOM 1484 C CA . VAL A 1 185 ? 16.188 19.312 0.481 1 97.25 185 VAL A CA 1
ATOM 1485 C C . VAL A 1 185 ? 15.117 19.641 1.515 1 97.25 185 VAL A C 1
ATOM 1487 O O . VAL A 1 185 ? 13.922 19.641 1.201 1 97.25 185 VAL A O 1
ATOM 1490 N N . MET A 1 186 ? 15.547 19.938 2.738 1 98 186 MET A N 1
ATOM 1491 C CA . MET A 1 186 ? 14.633 20.297 3.818 1 98 186 MET A CA 1
ATOM 1492 C C . MET A 1 186 ? 15.352 21.078 4.906 1 98 186 MET A C 1
ATOM 1494 O O . MET A 1 186 ? 16.562 21.266 4.844 1 98 186 MET A O 1
ATOM 1498 N N . SER A 1 187 ? 14.609 21.656 5.789 1 98.75 187 SER A N 1
ATOM 1499 C CA . SER A 1 187 ? 15.117 22.344 6.973 1 98.75 187 SER A CA 1
ATOM 1500 C C . SER A 1 187 ? 14.992 21.469 8.211 1 98.75 187 SER A C 1
ATOM 1502 O O . SER A 1 187 ? 14.414 20.375 8.156 1 98.75 187 SER A O 1
ATOM 1504 N N . TRP A 1 188 ? 15.617 21.969 9.352 1 98.81 188 TRP A N 1
ATOM 1505 C CA . TRP A 1 188 ? 15.75 21.078 10.5 1 98.81 188 TRP A CA 1
ATOM 1506 C C . TRP A 1 188 ? 15.367 21.797 11.789 1 98.81 188 TRP A C 1
ATOM 1508 O O . TRP A 1 188 ? 15.445 23.031 11.867 1 98.81 188 TRP A O 1
ATOM 1518 N N . GLU A 1 189 ? 14.883 21.047 12.711 1 98.75 189 GLU A N 1
ATOM 1519 C CA . GLU A 1 189 ? 14.703 21.422 14.109 1 98.75 189 GLU A CA 1
ATOM 1520 C C . GLU A 1 189 ? 15.359 20.406 15.039 1 98.75 189 GLU A C 1
ATOM 1522 O O . GLU A 1 189 ? 15.664 19.281 14.625 1 98.75 189 GLU A O 1
ATOM 1527 N N . LEU A 1 190 ? 15.602 20.828 16.281 1 98.81 190 LEU A N 1
ATOM 1528 C CA . LEU A 1 190 ? 16.172 19.938 17.281 1 98.81 190 LEU A CA 1
ATOM 1529 C C . LEU A 1 190 ? 15.367 19.984 18.578 1 98.81 190 LEU A C 1
ATOM 1531 O O . LEU A 1 190 ? 15.445 20.969 19.328 1 98.81 190 LEU A O 1
ATOM 1535 N N . GLY A 1 191 ? 14.602 18.953 18.734 1 98.25 191 GLY A N 1
ATOM 1536 C CA . GLY A 1 191 ? 13.852 18.828 19.984 1 98.25 191 GLY A CA 1
ATOM 1537 C C . GLY A 1 191 ? 12.477 19.469 19.906 1 98.25 191 GLY A C 1
ATOM 1538 O O . GLY A 1 191 ? 12.211 20.297 19.031 1 98.25 191 GLY A O 1
ATOM 1539 N N . ASN A 1 192 ? 11.586 19.047 20.844 1 97.5 192 ASN A N 1
ATOM 1540 C CA . ASN A 1 192 ? 10.219 19.547 21.016 1 97.5 192 ASN A CA 1
ATOM 1541 C C . ASN A 1 192 ? 9.914 19.859 22.484 1 97.5 192 ASN A C 1
ATOM 1543 O O . ASN A 1 192 ? 9.836 18.953 23.312 1 97.5 192 ASN A O 1
ATOM 1547 N N . GLU A 1 193 ? 9.758 21.078 22.75 1 95.62 193 GLU A N 1
ATOM 1548 C CA . GLU A 1 193 ? 9.406 21.562 24.078 1 95.62 193 GLU A CA 1
ATOM 1549 C C . GLU A 1 193 ? 10.383 21.031 25.141 1 95.62 193 GLU A C 1
ATOM 1551 O O . GLU A 1 193 ? 9.969 20.391 26.109 1 95.62 193 GLU A O 1
ATOM 1556 N N . PRO A 1 194 ? 11.594 21.453 25.016 1 96 194 PRO A N 1
ATOM 1557 C CA . PRO A 1 194 ? 12.617 20.969 25.938 1 96 194 PRO A CA 1
ATOM 1558 C C . PRO A 1 194 ? 12.328 21.328 27.391 1 96 194 PRO A C 1
ATOM 1560 O O . PRO A 1 194 ? 12.859 20.703 28.297 1 96 194 PRO A O 1
ATOM 1563 N N . ASN A 1 195 ? 11.406 22.266 27.609 1 92.19 195 ASN A N 1
ATOM 1564 C CA . ASN A 1 195 ? 10.992 22.609 28.969 1 92.19 195 ASN A CA 1
ATOM 1565 C C . ASN A 1 195 ? 10.367 21.422 29.688 1 92.19 195 ASN A C 1
ATOM 1567 O O . ASN A 1 195 ? 10.352 21.359 30.906 1 92.19 195 ASN A O 1
ATOM 1571 N N . SER A 1 196 ? 9.961 20.516 28.938 1 91.44 196 SER A N 1
ATOM 1572 C CA . SER A 1 196 ? 9.211 19.422 29.531 1 91.44 196 SER A CA 1
ATOM 1573 C C . SER A 1 196 ? 10.031 18.141 29.562 1 91.44 196 SER A C 1
ATOM 1575 O O . SER A 1 196 ? 9.516 17.062 29.906 1 91.44 196 SER A O 1
ATOM 1577 N N . TYR A 1 197 ? 11.273 18.156 29.297 1 94.38 197 TYR A N 1
ATOM 1578 C CA . TYR A 1 197 ? 12.117 16.969 29.172 1 94.38 197 TYR A CA 1
ATOM 1579 C C . TYR A 1 197 ? 12.234 16.25 30.5 1 94.38 197 TYR A C 1
ATOM 1581 O O . TYR A 1 197 ? 12.211 15.016 30.547 1 94.38 197 TYR A O 1
ATOM 1589 N N . GLU A 1 198 ? 12.367 17.016 31.531 1 93.31 198 GLU A N 1
ATOM 1590 C CA . GLU A 1 198 ? 12.492 16.375 32.844 1 93.31 198 GLU A CA 1
ATOM 1591 C C . GLU A 1 198 ? 11.25 15.555 33.156 1 93.31 198 GLU A C 1
ATOM 1593 O O . GLU A 1 198 ? 11.352 14.438 33.688 1 93.31 198 GLU A O 1
ATOM 1598 N N . LYS A 1 199 ? 10.156 16.062 32.844 1 90.81 199 LYS A N 1
ATOM 1599 C CA . LYS A 1 199 ? 8.891 15.383 33.094 1 90.81 199 LYS A CA 1
ATOM 1600 C C . LYS A 1 199 ? 8.719 14.188 32.156 1 90.81 199 LYS A C 1
ATOM 1602 O O . LYS A 1 199 ? 8.281 13.117 32.594 1 90.81 199 LYS A O 1
ATOM 1607 N N . LYS A 1 200 ? 9.062 14.352 30.891 1 92.12 200 LYS A N 1
ATOM 1608 C CA . LYS A 1 200 ? 8.75 13.359 29.875 1 92.12 200 LYS A CA 1
ATOM 1609 C C . LYS A 1 200 ? 9.805 12.258 29.844 1 92.12 200 LYS A C 1
ATOM 1611 O O . LYS A 1 200 ? 9.492 11.109 29.516 1 92.12 200 LYS A O 1
ATOM 1616 N N . ALA A 1 201 ? 11.078 12.625 30.188 1 94.88 201 ALA A N 1
ATOM 1617 C CA . ALA A 1 201 ? 12.164 11.672 29.953 1 94.88 201 ALA A CA 1
ATOM 1618 C C . ALA A 1 201 ? 13.117 11.617 31.141 1 94.88 201 ALA A C 1
ATOM 1620 O O . ALA A 1 201 ? 14.086 10.852 31.125 1 94.88 201 ALA A O 1
ATOM 1621 N N . GLY A 1 202 ? 12.953 12.438 32.188 1 94.06 202 GLY A N 1
ATOM 1622 C CA . GLY A 1 202 ? 13.828 12.461 33.344 1 94.06 202 GLY A CA 1
ATOM 1623 C C . GLY A 1 202 ? 15.164 13.125 33.062 1 94.06 202 GLY A C 1
ATOM 1624 O O . GLY A 1 202 ? 16.141 12.898 33.781 1 94.06 202 GLY A O 1
ATOM 1625 N N . ILE A 1 203 ? 15.258 13.898 32 1 95 203 ILE A N 1
ATOM 1626 C CA . ILE A 1 203 ? 16.5 14.562 31.609 1 95 203 ILE A CA 1
ATOM 1627 C C . ILE A 1 203 ? 16.312 16.078 31.672 1 95 203 ILE A C 1
ATOM 1629 O O . ILE A 1 203 ? 15.375 16.625 31.094 1 95 203 ILE A O 1
ATOM 1633 N N . ARG A 1 204 ? 17.141 16.703 32.375 1 93.44 204 ARG A N 1
ATOM 1634 C CA . ARG A 1 204 ? 17.094 18.156 32.438 1 93.44 204 ARG A CA 1
ATOM 1635 C C . ARG A 1 204 ? 18.125 18.781 31.5 1 93.44 204 ARG A C 1
ATOM 1637 O O . ARG A 1 204 ? 19.312 18.484 31.594 1 93.44 204 ARG A O 1
ATOM 1644 N N . VAL A 1 205 ? 17.703 19.609 30.594 1 93.94 205 VAL A N 1
ATOM 1645 C CA . VAL A 1 205 ? 18.578 20.344 29.672 1 93.94 205 VAL A CA 1
ATOM 1646 C C . VAL A 1 205 ? 18.359 21.844 29.875 1 93.94 205 VAL A C 1
ATOM 1648 O O . VAL A 1 205 ? 17.25 22.359 29.703 1 93.94 205 VAL A O 1
ATOM 1651 N N . ASP A 1 206 ? 19.344 22.531 30.266 1 93.25 206 ASP A N 1
ATOM 1652 C CA . ASP A 1 206 ? 19.172 23.969 30.422 1 93.25 206 ASP A CA 1
ATOM 1653 C C . ASP A 1 206 ? 19.328 24.703 29.094 1 93.25 206 ASP A C 1
ATOM 1655 O O . ASP A 1 206 ? 19.812 24.125 28.109 1 93.25 206 ASP A O 1
ATOM 1659 N N . GLY A 1 207 ? 18.953 25.953 29.094 1 95.56 207 GLY A N 1
ATOM 1660 C CA . GLY A 1 207 ? 18.938 26.734 27.875 1 95.56 207 GLY A CA 1
ATOM 1661 C C . GLY A 1 207 ? 20.312 26.906 27.25 1 95.56 207 GLY A C 1
ATOM 1662 O O . GLY A 1 207 ? 20.469 26.812 26.031 1 95.56 207 GLY A O 1
ATOM 1663 N N . TYR A 1 208 ? 21.25 27.188 28.078 1 96.69 208 TYR A N 1
ATOM 1664 C CA . TYR A 1 208 ? 22.609 27.406 27.594 1 96.69 208 TYR A CA 1
ATOM 1665 C C . TYR A 1 208 ? 23.125 26.188 26.859 1 96.69 208 TYR A C 1
ATOM 1667 O O . TYR A 1 208 ? 23.688 26.297 25.766 1 96.69 208 TYR A O 1
ATOM 1675 N N . GLN A 1 209 ? 22.984 25.031 27.484 1 97.56 209 GLN A N 1
ATOM 1676 C CA . GLN A 1 209 ? 23.422 23.781 26.875 1 97.56 209 GLN A CA 1
ATOM 1677 C C . GLN A 1 209 ? 22.656 23.5 25.578 1 97.56 209 GLN A C 1
ATOM 1679 O O . GLN A 1 209 ? 23.25 23.031 24.594 1 97.56 209 GLN A O 1
ATOM 1684 N N . LEU A 1 210 ? 21.406 23.688 25.578 1 98.12 210 LEU A N 1
ATOM 1685 C CA . LEU A 1 210 ? 20.609 23.5 24.375 1 98.12 210 LEU A CA 1
ATOM 1686 C C . LEU A 1 210 ? 21.125 24.375 23.234 1 98.12 210 LEU A C 1
ATOM 1688 O O . LEU A 1 210 ? 21.188 23.953 22.078 1 98.12 210 LEU A O 1
ATOM 1692 N N . GLY A 1 211 ? 21.438 25.609 23.562 1 98.56 211 GLY A N 1
ATOM 1693 C CA . GLY A 1 211 ? 22.031 26.484 22.578 1 98.56 211 GLY A CA 1
ATOM 1694 C C . GLY A 1 211 ? 23.312 25.938 21.984 1 98.56 211 GLY A C 1
ATOM 1695 O O . GLY A 1 211 ? 23.531 26 20.766 1 98.56 211 GLY A O 1
ATOM 1696 N N . GLN A 1 212 ? 24.125 25.406 22.859 1 98.69 212 GLN A N 1
ATOM 1697 C CA . GLN A 1 212 ? 25.375 24.797 22.391 1 98.69 212 GLN A CA 1
ATOM 1698 C C . GLN A 1 212 ? 25.078 23.609 21.469 1 98.69 212 GLN A C 1
ATOM 1700 O O . GLN A 1 212 ? 25.812 23.391 20.5 1 98.69 212 GLN A O 1
ATOM 1705 N N . ASP A 1 213 ? 24.094 22.859 21.781 1 98.81 213 ASP A N 1
ATOM 1706 C CA . ASP A 1 213 ? 23.688 21.734 20.938 1 98.81 213 ASP A CA 1
ATOM 1707 C C . ASP A 1 213 ? 23.297 22.219 19.547 1 98.81 213 ASP A C 1
ATOM 1709 O O . ASP A 1 213 ? 23.625 21.594 18.531 1 98.81 213 ASP A O 1
ATOM 1713 N N . PHE A 1 214 ? 22.578 23.344 19.453 1 98.88 214 PHE A N 1
ATOM 1714 C CA . PHE A 1 214 ? 22.172 23.922 18.172 1 98.88 214 PHE A CA 1
ATOM 1715 C C . PHE A 1 214 ? 23.375 24.422 17.391 1 98.88 214 PHE A C 1
ATOM 1717 O O . PHE A 1 214 ? 23.422 24.312 16.172 1 98.88 214 PHE A O 1
ATOM 1724 N N . VAL A 1 215 ? 24.297 25.047 18.094 1 98.81 215 VAL A N 1
ATOM 1725 C CA . VAL A 1 215 ? 25.531 25.484 17.438 1 98.81 215 VAL A CA 1
ATOM 1726 C C . VAL A 1 215 ? 26.234 24.281 16.797 1 98.81 215 VAL A C 1
ATOM 1728 O O . VAL A 1 215 ? 26.703 24.359 15.664 1 98.81 215 VAL A O 1
ATOM 1731 N N . HIS A 1 216 ? 26.25 23.219 17.594 1 98.75 216 HIS A N 1
ATOM 1732 C CA . HIS A 1 216 ? 26.844 21.984 17.078 1 98.75 216 HIS A CA 1
ATOM 1733 C C . HIS A 1 216 ? 26.109 21.5 15.836 1 98.75 216 HIS A C 1
ATOM 1735 O O . HIS A 1 216 ? 26.75 21.156 14.836 1 98.75 216 HIS A O 1
ATOM 1741 N N . LEU A 1 217 ? 24.781 21.406 15.852 1 98.88 217 LEU A N 1
ATOM 1742 C CA . LEU A 1 217 ? 23.984 21.016 14.695 1 98.88 217 LEU A CA 1
ATOM 1743 C C . LEU A 1 217 ? 24.234 21.938 13.516 1 98.88 217 LEU A C 1
ATOM 1745 O O . LEU A 1 217 ? 24.375 21.484 12.375 1 98.88 217 LEU A O 1
ATOM 1749 N N . HIS A 1 218 ? 24.281 23.188 13.766 1 98.75 218 HIS A N 1
ATOM 1750 C CA . HIS A 1 218 ? 24.562 24.172 12.719 1 98.75 218 HIS A CA 1
ATOM 1751 C C . HIS A 1 218 ? 25.891 23.891 12.023 1 98.75 218 HIS A C 1
ATOM 1753 O O . HIS A 1 218 ? 25.984 23.984 10.797 1 98.75 218 HIS A O 1
ATOM 1759 N N . GLN A 1 219 ? 26.844 23.578 12.805 1 98.56 219 GLN A N 1
ATOM 1760 C CA . GLN A 1 219 ? 28.156 23.25 12.258 1 98.56 219 GLN A CA 1
ATOM 1761 C C . GLN A 1 219 ? 28.094 22.031 11.352 1 98.56 219 GLN A C 1
ATOM 1763 O O . GLN A 1 219 ? 28.703 22 10.281 1 98.56 219 GLN A O 1
ATOM 1768 N N . ILE A 1 220 ? 27.359 21.031 11.805 1 98.62 220 ILE A N 1
ATOM 1769 C CA . ILE A 1 220 ? 27.188 19.828 11.016 1 98.62 220 ILE A CA 1
ATOM 1770 C C . ILE A 1 220 ? 26.5 20.172 9.688 1 98.62 220 ILE A C 1
ATOM 1772 O O . ILE A 1 220 ? 26.938 19.719 8.625 1 98.62 220 ILE A O 1
ATOM 1776 N N . LEU A 1 221 ? 25.469 21 9.711 1 98.62 221 LEU A N 1
ATOM 1777 C CA . LEU A 1 221 ? 24.734 21.391 8.516 1 98.62 221 LEU A CA 1
ATOM 1778 C C . LEU A 1 221 ? 25.625 22.188 7.57 1 98.62 221 LEU A C 1
ATOM 1780 O O . LEU A 1 221 ? 25.531 22.031 6.348 1 98.62 221 LEU A O 1
ATOM 1784 N N . GLN A 1 222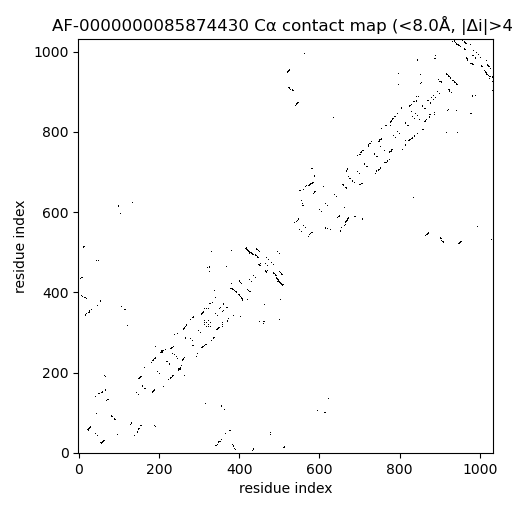 ? 26.516 23.016 8.102 1 97.69 222 GLN A N 1
ATOM 1785 C CA . GLN A 1 222 ? 27.391 23.875 7.301 1 97.69 222 GLN A CA 1
ATOM 1786 C C . GLN A 1 222 ? 28.375 23.031 6.492 1 97.69 222 GLN A C 1
ATOM 1788 O O . GLN A 1 222 ? 28.844 23.469 5.441 1 97.69 222 GLN A O 1
ATOM 1793 N N . GLN A 1 223 ? 28.547 21.859 6.945 1 97.12 223 GLN A N 1
ATOM 1794 C CA . GLN A 1 223 ? 29.484 20.984 6.273 1 97.12 223 GLN A CA 1
ATOM 1795 C C . GLN A 1 223 ? 28.828 20.219 5.133 1 97.12 223 GLN A C 1
ATOM 1797 O O . GLN A 1 223 ? 29.5 19.641 4.285 1 97.12 223 GLN A O 1
ATOM 1802 N N . SER A 1 224 ? 27.562 20.266 5.137 1 96.12 224 SER A N 1
ATOM 1803 C CA . SER A 1 224 ? 26.812 19.547 4.117 1 96.12 224 SER A CA 1
ATOM 1804 C C . SER A 1 224 ? 26.688 20.375 2.838 1 96.12 224 SER A C 1
ATOM 1806 O O . SER A 1 224 ? 26.469 21.578 2.895 1 96.12 224 SER A O 1
ATOM 1808 N N . ALA A 1 225 ? 26.797 19.734 1.706 1 94 225 ALA A N 1
ATOM 1809 C CA . ALA A 1 225 ? 26.609 20.422 0.433 1 94 225 ALA A CA 1
ATOM 1810 C C . ALA A 1 225 ? 25.141 20.766 0.21 1 94 225 ALA A C 1
ATOM 1812 O O . ALA A 1 225 ? 24.828 21.75 -0.471 1 94 225 ALA A O 1
ATOM 1813 N N . VAL A 1 226 ? 24.25 20.031 0.853 1 95.12 226 VAL A N 1
ATOM 1814 C CA . VAL A 1 226 ? 22.828 20.188 0.635 1 95.12 226 VAL A CA 1
ATOM 1815 C C . VAL A 1 226 ? 22.234 21.109 1.695 1 95.12 226 VAL A C 1
ATOM 1817 O O . VAL A 1 226 ? 21.344 21.922 1.402 1 95.12 226 VAL A O 1
ATOM 1820 N N . TYR A 1 227 ? 22.766 21.125 2.889 1 97.19 227 TYR A N 1
ATOM 1821 C CA . TYR A 1 227 ? 22.047 21.734 4.004 1 97.19 227 TYR A CA 1
ATOM 1822 C C . TYR A 1 227 ? 22.766 22.984 4.492 1 97.19 227 TYR A C 1
ATOM 1824 O O . TYR A 1 227 ? 22.312 23.641 5.43 1 97.19 227 TYR A O 1
ATOM 1832 N N . ASN A 1 228 ? 23.828 23.391 3.838 1 95.94 228 ASN A N 1
ATOM 1833 C CA . ASN A 1 228 ? 24.625 24.531 4.301 1 95.94 228 ASN A CA 1
ATOM 1834 C C . ASN A 1 228 ? 23.844 25.828 4.168 1 95.94 228 ASN A C 1
ATOM 1836 O O . ASN A 1 228 ? 24.188 26.828 4.801 1 95.94 228 ASN A O 1
ATOM 1840 N N . SER A 1 229 ? 22.75 25.797 3.416 1 93.62 229 SER A N 1
ATOM 1841 C CA . SER A 1 229 ? 21.969 27.031 3.254 1 93.62 229 SER A CA 1
ATOM 1842 C C . SER A 1 229 ? 20.516 26.812 3.672 1 93.62 229 SER A C 1
ATOM 1844 O O . SER A 1 229 ? 19.656 27.656 3.395 1 93.62 229 SER A O 1
ATOM 1846 N N . THR A 1 230 ? 20.266 25.688 4.27 1 95.06 230 THR A N 1
ATOM 1847 C CA . THR A 1 230 ? 18.891 25.422 4.688 1 95.06 230 THR A CA 1
ATOM 1848 C C . THR A 1 230 ? 18.625 26 6.07 1 95.06 230 THR A C 1
ATOM 1850 O O . THR A 1 230 ? 19.562 26.438 6.762 1 95.06 230 THR A O 1
ATOM 1853 N N . GLY A 1 231 ? 17.375 26.047 6.426 1 97.88 231 GLY A N 1
ATOM 1854 C CA . GLY A 1 231 ? 16.984 26.656 7.684 1 97.88 231 GLY A CA 1
ATOM 1855 C C . GLY A 1 231 ? 17.172 25.75 8.883 1 97.88 231 GLY A C 1
ATOM 1856 O O . GLY A 1 231 ? 17.078 24.531 8.75 1 97.88 231 GLY A O 1
ATOM 1857 N N . LEU A 1 232 ? 17.562 26.328 9.953 1 98.81 232 LEU A N 1
ATOM 1858 C CA . LEU A 1 232 ? 17.547 25.719 11.281 1 98.81 232 LEU A CA 1
ATOM 1859 C C . LEU A 1 232 ? 16.672 26.516 12.234 1 98.81 232 LEU A C 1
ATOM 1861 O O . LEU A 1 232 ? 16.922 27.703 12.477 1 98.81 232 LEU A O 1
ATOM 1865 N N . TYR A 1 233 ? 15.641 25.875 12.727 1 98.88 233 TYR A N 1
ATOM 1866 C CA . TYR A 1 233 ? 14.656 26.578 13.539 1 98.88 233 TYR A CA 1
ATOM 1867 C C . TYR A 1 233 ? 14.602 26 14.953 1 98.88 233 TYR A C 1
ATOM 1869 O O . TYR A 1 233 ? 14.773 24.797 15.148 1 98.88 233 TYR A O 1
ATOM 1877 N N . GLY A 1 234 ? 14.367 26.781 15.969 1 98.38 234 GLY A N 1
ATOM 1878 C CA . GLY A 1 234 ? 14.289 26.359 17.359 1 98.38 234 GLY A CA 1
ATOM 1879 C C . GLY A 1 234 ? 14.297 27.531 18.328 1 98.38 234 GLY A C 1
ATOM 1880 O O . GLY A 1 234 ? 14.352 28.688 17.922 1 98.38 234 GLY A O 1
ATOM 1881 N N . PRO A 1 235 ? 14.109 27.375 19.609 1 97.81 235 PRO A N 1
ATOM 1882 C CA . PRO A 1 235 ? 14.289 26.062 20.234 1 97.81 235 PRO A CA 1
ATOM 1883 C C . PRO A 1 235 ? 12.969 25.375 20.547 1 97.81 235 PRO A C 1
ATOM 1885 O O . PRO A 1 235 ? 12.938 24.375 21.281 1 97.81 235 PRO A O 1
ATOM 1888 N N . ASP A 1 236 ? 11.82 25.859 20.078 1 97.44 236 ASP A N 1
ATOM 1889 C CA . ASP A 1 236 ? 10.516 25.219 20.25 1 97.44 236 ASP A CA 1
ATOM 1890 C C . ASP A 1 236 ? 10.148 25.094 21.719 1 97.44 236 ASP A C 1
ATOM 1892 O O . ASP A 1 236 ? 9.688 24.031 22.156 1 97.44 236 ASP A O 1
ATOM 1896 N N . VAL A 1 237 ? 10.422 26.078 22.516 1 95.69 237 VAL A N 1
ATOM 1897 C CA . VAL A 1 237 ? 10.023 26.078 23.922 1 95.69 237 VAL A CA 1
ATOM 1898 C C . VAL A 1 237 ? 8.508 26.203 24.031 1 95.69 237 VAL A C 1
ATOM 1900 O O . VAL A 1 237 ? 7.852 26.719 23.125 1 95.69 237 VAL A O 1
ATOM 1903 N N . SER A 1 238 ? 7.977 25.672 25.156 1 90.81 238 SER A N 1
ATOM 1904 C CA . SER A 1 238 ? 6.562 25.906 25.422 1 90.81 238 SER A CA 1
ATOM 1905 C C . SER A 1 238 ? 6.32 27.344 25.891 1 90.81 238 SER A C 1
ATOM 1907 O O . SER A 1 238 ? 7.27 28.109 26.094 1 90.81 238 SER A O 1
ATOM 1909 N N . GLN A 1 239 ? 5.109 27.734 25.984 1 80.5 239 GLN A N 1
ATOM 1910 C CA . GLN A 1 239 ? 4.793 29.109 26.359 1 80.5 239 GLN A CA 1
ATOM 1911 C C . GLN A 1 239 ? 5.359 29.438 27.734 1 80.5 239 GLN A C 1
ATOM 1913 O O . GLN A 1 239 ? 5.387 28.594 28.625 1 80.5 239 GLN A O 1
ATOM 1918 N N . PRO A 1 240 ? 5.969 30.609 27.844 1 72.31 240 PRO A N 1
ATOM 1919 C CA . PRO A 1 240 ? 6.582 31.047 29.094 1 72.31 240 PRO A CA 1
ATOM 1920 C C . PRO A 1 240 ? 5.602 31.016 30.266 1 72.31 240 PRO A C 1
ATOM 1922 O O . PRO A 1 240 ? 4.426 31.359 30.094 1 72.31 240 PRO A O 1
ATOM 1925 N N . ARG A 1 241 ? 5.941 30.266 31.234 1 70.31 241 ARG A N 1
ATOM 1926 C CA . ARG A 1 241 ? 5.188 30.281 32.5 1 70.31 241 ARG A CA 1
ATOM 1927 C C . ARG A 1 241 ? 5.953 31.031 33.562 1 70.31 241 ARG A C 1
ATOM 1929 O O . ARG A 1 241 ? 7.117 31.391 33.406 1 70.31 241 ARG A O 1
ATOM 1936 N N . ASP A 1 242 ? 5.344 31.562 34.656 1 57.22 242 ASP A N 1
ATOM 1937 C CA . ASP A 1 242 ? 5.91 32.406 35.688 1 57.22 242 ASP A CA 1
ATOM 1938 C C . ASP A 1 242 ? 7.391 32.125 35.906 1 57.22 242 ASP A C 1
ATOM 1940 O O . ASP A 1 242 ? 8.219 33.031 35.969 1 57.22 242 ASP A O 1
ATOM 1944 N N . HIS A 1 243 ? 7.73 30.984 36.219 1 49.62 243 HIS A N 1
ATOM 1945 C CA . HIS A 1 243 ? 9.078 30.75 36.719 1 49.62 243 HIS A CA 1
ATOM 1946 C C . HIS A 1 243 ? 9.992 30.234 35.625 1 49.62 243 HIS A C 1
ATOM 1948 O O . HIS A 1 243 ? 11.211 30.125 35.812 1 49.62 243 HIS A O 1
ATOM 1954 N N . ARG A 1 244 ? 9.625 29.812 34.344 1 51.66 244 ARG A N 1
ATOM 1955 C CA . ARG A 1 244 ? 10.461 29.016 33.469 1 51.66 244 ARG A CA 1
ATOM 1956 C C . ARG A 1 244 ? 11 29.859 32.312 1 51.66 244 ARG A C 1
ATOM 1958 O O . ARG A 1 244 ? 11.336 29.328 31.25 1 51.66 244 ARG A O 1
ATOM 1965 N N . ARG A 1 245 ? 11.023 31.25 32.312 1 56.19 245 ARG A N 1
ATOM 1966 C CA . ARG A 1 245 ? 11.609 32.125 31.328 1 56.19 245 ARG A CA 1
ATOM 1967 C C . ARG A 1 245 ? 13.094 31.859 31.125 1 56.19 245 ARG A C 1
ATOM 1969 O O . ARG A 1 245 ? 13.703 32.312 30.172 1 56.19 245 ARG A O 1
ATOM 1976 N N . ASP A 1 246 ? 13.398 30.797 31.688 1 80.69 246 ASP A N 1
ATOM 1977 C CA . ASP A 1 246 ? 14.836 30.672 31.875 1 80.69 246 ASP A CA 1
ATOM 1978 C C . ASP A 1 246 ? 15.469 29.844 30.75 1 80.69 246 ASP A C 1
ATOM 1980 O O . ASP A 1 246 ? 16.562 30.156 30.281 1 80.69 246 ASP A O 1
ATOM 1984 N N . LEU A 1 247 ? 14.602 29.125 30.062 1 92.62 247 LEU A N 1
ATOM 1985 C CA . LEU A 1 247 ? 15.273 28.281 29.078 1 92.62 247 LEU A CA 1
ATOM 1986 C C . LEU A 1 247 ? 15.547 29.062 27.797 1 92.62 247 LEU A C 1
ATOM 1988 O O . LEU A 1 247 ? 16.641 28.969 27.219 1 92.62 247 LEU A O 1
ATOM 1992 N N . LEU A 1 248 ? 14.578 29.953 27.422 1 95.88 248 LEU A N 1
ATOM 1993 C CA . LEU A 1 248 ? 14.719 30.719 26.203 1 95.88 248 LEU A CA 1
ATOM 1994 C C . LEU A 1 248 ? 15.875 31.703 26.312 1 95.88 248 LEU A C 1
ATOM 1996 O O . LEU A 1 248 ? 16.688 31.828 25.391 1 95.88 248 LEU A O 1
ATOM 2000 N N . THR A 1 249 ? 15.93 32.344 27.406 1 93.94 249 THR A N 1
ATOM 2001 C CA . THR A 1 249 ? 17 33.312 27.625 1 93.94 249 THR A CA 1
ATOM 2002 C C . THR A 1 249 ? 18.375 32.656 27.562 1 93.94 249 THR A C 1
ATOM 2004 O O . THR A 1 249 ? 19.281 33.125 26.891 1 93.94 249 THR A O 1
ATOM 2007 N N . GLY A 1 250 ? 18.484 31.547 28.297 1 94.81 250 GLY A N 1
ATOM 2008 C CA . GLY A 1 250 ? 19.719 30.797 28.266 1 94.81 250 GLY A CA 1
ATOM 2009 C C . GLY A 1 250 ? 20.094 30.312 26.875 1 94.81 250 GLY A C 1
ATOM 2010 O O . GLY A 1 250 ? 21.25 30.359 26.484 1 94.81 250 GLY A O 1
ATOM 2011 N N . PHE A 1 251 ? 19.141 29.844 26.188 1 97.31 251 PHE A N 1
ATOM 2012 C CA . PHE A 1 251 ? 19.344 29.359 24.844 1 97.31 251 PHE A CA 1
ATOM 2013 C C . PHE A 1 251 ? 19.906 30.469 23.938 1 97.31 251 PHE A C 1
ATOM 2015 O O . PHE A 1 251 ? 20.828 30.234 23.172 1 97.31 251 PHE A O 1
ATOM 2022 N N . LEU A 1 252 ? 19.281 31.656 24.016 1 97.62 252 LEU A N 1
ATOM 2023 C CA . LEU A 1 252 ? 19.625 32.75 23.109 1 97.62 252 LEU A CA 1
ATOM 2024 C C . LEU A 1 252 ? 21.031 33.281 23.422 1 97.62 252 LEU A C 1
ATOM 2026 O O . LEU A 1 252 ? 21.672 33.875 22.562 1 97.62 252 LEU A O 1
ATOM 2030 N N . GLU A 1 253 ? 21.547 32.969 24.578 1 96.56 253 GLU A N 1
ATOM 2031 C CA . GLU A 1 253 ? 22.906 33.375 24.922 1 96.56 253 GLU A CA 1
ATOM 2032 C C . GLU A 1 253 ? 23.922 32.656 24.047 1 96.56 253 GLU A C 1
ATOM 2034 O O . GLU A 1 253 ? 24.953 33.219 23.688 1 96.56 253 GLU A O 1
ATOM 2039 N N . THR A 1 254 ? 23.578 31.438 23.719 1 97.75 254 THR A N 1
ATOM 2040 C CA . THR A 1 254 ? 24.578 30.656 23 1 97.75 254 THR A CA 1
ATOM 2041 C C . THR A 1 254 ? 24.062 30.25 21.625 1 97.75 254 THR A C 1
ATOM 2043 O O . THR A 1 254 ? 24.844 30.062 20.688 1 97.75 254 THR A O 1
ATOM 2046 N N . GLY A 1 255 ? 22.781 30.156 21.438 1 98.38 255 GLY A N 1
ATOM 2047 C CA . GLY A 1 255 ? 22.234 29.5 20.25 1 98.38 255 GLY A CA 1
ATOM 2048 C C . GLY A 1 255 ? 21.641 30.484 19.25 1 98.38 255 GLY A C 1
ATOM 2049 O O . GLY A 1 255 ? 21.266 30.094 18.141 1 98.38 255 GLY A O 1
ATOM 2050 N N . ALA A 1 256 ? 21.547 31.734 19.547 1 97.94 256 ALA A N 1
ATOM 2051 C CA . ALA A 1 256 ? 20.812 32.719 18.75 1 97.94 256 ALA A CA 1
ATOM 2052 C C . ALA A 1 256 ? 21.375 32.781 17.328 1 97.94 256 ALA A C 1
ATOM 2054 O O . ALA A 1 256 ? 20.609 32.875 16.359 1 97.94 256 ALA A O 1
ATOM 2055 N N . LYS A 1 257 ? 22.656 32.781 17.172 1 97.69 257 LYS A N 1
ATOM 2056 C CA . LYS A 1 257 ? 23.297 32.969 15.867 1 97.69 257 LYS A CA 1
ATOM 2057 C C . LYS A 1 257 ? 23.156 31.703 15.008 1 97.69 257 LYS A C 1
ATOM 2059 O O . LYS A 1 257 ? 23.25 31.781 13.781 1 97.69 257 LYS A O 1
ATOM 2064 N N . ALA A 1 258 ? 22.922 30.625 15.633 1 98.31 258 ALA A N 1
ATOM 2065 C CA . ALA A 1 258 ? 22.875 29.344 14.93 1 98.31 258 ALA A CA 1
ATOM 2066 C C . ALA A 1 258 ? 21.516 29.156 14.234 1 98.31 258 ALA A C 1
ATOM 2068 O O . ALA A 1 258 ? 21.422 28.406 13.266 1 98.31 258 ALA A O 1
ATOM 2069 N N . ILE A 1 259 ? 20.484 29.797 14.656 1 98.69 259 ILE A N 1
ATOM 2070 C CA . ILE A 1 259 ? 19.141 29.516 14.156 1 98.69 259 ILE A CA 1
ATOM 2071 C C . ILE A 1 259 ? 18.734 30.578 13.148 1 98.69 259 ILE A C 1
ATOM 2073 O O . ILE A 1 259 ? 19.172 31.734 13.242 1 98.69 259 ILE A O 1
ATOM 2077 N N . THR A 1 260 ? 17.891 30.125 12.211 1 98.56 260 THR A N 1
ATOM 2078 C CA . THR A 1 260 ? 17.312 31.016 11.211 1 98.56 260 THR A CA 1
ATOM 2079 C C . THR A 1 260 ? 16.141 31.797 11.805 1 98.56 260 THR A C 1
ATOM 2081 O O . THR A 1 260 ? 15.961 32.969 11.5 1 98.56 260 THR A O 1
ATOM 2084 N N . ALA A 1 261 ? 15.406 31.203 12.68 1 98.75 261 ALA A N 1
ATOM 2085 C CA . ALA A 1 261 ? 14.281 31.828 13.375 1 98.75 261 ALA A CA 1
ATOM 2086 C C . ALA A 1 261 ? 14.086 31.203 14.758 1 98.75 261 ALA A C 1
ATOM 2088 O O . ALA A 1 261 ? 14.328 30.016 14.953 1 98.75 261 ALA A O 1
ATOM 2089 N N . CYS A 1 262 ? 13.703 32.062 15.664 1 98.56 262 CYS A N 1
ATOM 2090 C CA . CYS A 1 262 ? 13.367 31.594 17 1 98.56 262 CYS A CA 1
ATOM 2091 C C . CYS A 1 262 ? 11.93 31.094 17.078 1 98.56 262 CYS A C 1
ATOM 2093 O O . CYS A 1 262 ? 11 31.797 16.656 1 98.56 262 CYS A O 1
ATOM 2095 N N . THR A 1 263 ? 11.734 29.859 17.578 1 98.56 263 THR A N 1
ATOM 2096 C CA . THR A 1 263 ? 10.391 29.281 17.578 1 98.56 263 THR A CA 1
ATOM 2097 C C . THR A 1 263 ? 9.938 28.969 19 1 98.56 263 THR A C 1
ATOM 2099 O O . THR A 1 263 ? 10.758 28.719 19.875 1 98.56 263 THR A O 1
ATOM 2102 N N . TRP A 1 264 ? 8.695 29 19.203 1 97.88 264 TRP A N 1
ATOM 2103 C CA . TRP A 1 264 ? 8.023 28.609 20.438 1 97.88 264 TRP A CA 1
ATOM 2104 C C . TRP A 1 264 ? 6.613 28.109 20.156 1 97.88 264 TRP A C 1
ATOM 2106 O O . TRP A 1 264 ? 6.137 28.188 19.016 1 97.88 264 TRP A O 1
ATOM 2116 N N . HIS A 1 265 ? 6.008 27.422 21.156 1 97.69 265 HIS A N 1
ATOM 2117 C CA . HIS A 1 265 ? 4.695 26.812 20.984 1 97.69 265 HIS A CA 1
ATOM 2118 C C . HIS A 1 265 ? 3.654 27.5 21.859 1 97.69 265 HIS A C 1
ATOM 2120 O O . HIS A 1 265 ? 3.988 28.062 22.906 1 97.69 265 HIS A O 1
ATOM 2126 N N . HIS A 1 266 ? 2.426 27.469 21.422 1 97.31 266 HIS A N 1
ATOM 2127 C CA . HIS A 1 266 ? 1.356 28.094 22.188 1 97.31 266 HIS A CA 1
ATOM 2128 C C . HIS A 1 266 ? 0.035 27.359 22 1 97.31 266 HIS A C 1
ATOM 2130 O O . HIS A 1 266 ? -0.334 27.031 20.859 1 97.31 266 HIS A O 1
ATOM 2136 N N . TYR A 1 267 ? -0.68 27.094 23.047 1 96.88 267 TYR A N 1
ATOM 2137 C CA . TYR A 1 267 ? -2.066 26.656 23.125 1 96.88 267 TYR A CA 1
ATOM 2138 C C . TYR A 1 267 ? -2.854 27.469 24.141 1 96.88 267 TYR A C 1
ATOM 2140 O O . TYR A 1 267 ? -2.285 27.984 25.109 1 96.88 267 TYR A O 1
ATOM 2148 N N . TYR A 1 268 ? -4.125 27.641 23.938 1 97.38 268 TYR A N 1
ATOM 2149 C CA . TYR A 1 268 ? -4.906 28.531 24.781 1 97.38 268 TYR A CA 1
ATOM 2150 C C . TYR A 1 268 ? -5.289 27.859 26.078 1 97.38 268 TYR A C 1
ATOM 2152 O O . TYR A 1 268 ? -5.16 28.453 27.156 1 97.38 268 TYR A O 1
ATOM 2160 N N . VAL A 1 269 ? -5.719 26.625 25.875 1 97.19 269 VAL A N 1
ATOM 2161 C CA . VAL A 1 269 ? -6.395 26.031 27.031 1 97.19 269 VAL A CA 1
ATOM 2162 C C . VAL A 1 269 ? -6.016 24.547 27.141 1 97.19 269 VAL A C 1
ATOM 2164 O O . VAL A 1 269 ? -5.438 23.984 26.219 1 97.19 269 VAL A O 1
ATOM 2167 N N . ASN A 1 270 ? -6.336 24 28.344 1 94.88 270 ASN A N 1
ATOM 2168 C CA . ASN A 1 270 ? -6.191 22.562 28.578 1 94.88 270 ASN A CA 1
ATOM 2169 C C . ASN A 1 270 ? -7.359 21.781 27.984 1 94.88 270 ASN A C 1
ATOM 2171 O O . ASN A 1 270 ? -8.508 21.953 28.391 1 94.88 270 ASN A O 1
ATOM 2175 N N . GLY A 1 271 ? -7.078 20.938 27.109 1 94.19 271 GLY A N 1
ATOM 2176 C CA . GLY A 1 271 ? -8.117 20.188 26.406 1 94.19 271 GLY A CA 1
ATOM 2177 C C . GLY A 1 271 ? -8.977 19.359 27.344 1 94.19 271 GLY A C 1
ATOM 2178 O O . GLY A 1 271 ? -10.133 19.062 27.031 1 94.19 271 GLY A O 1
ATOM 2179 N N . ARG A 1 272 ? -8.516 18.984 28.516 1 91.19 272 ARG A N 1
ATOM 2180 C CA . ARG A 1 272 ? -9.219 18.125 29.453 1 91.19 272 ARG A CA 1
ATOM 2181 C C . ARG A 1 272 ? -10.195 18.922 30.312 1 91.19 272 ARG A C 1
ATOM 2183 O O . ARG A 1 272 ? -11.164 18.375 30.844 1 91.19 272 ARG A O 1
ATOM 2190 N N . ASP A 1 273 ? -9.812 20.172 30.469 1 93.12 273 ASP A N 1
ATOM 2191 C CA . ASP A 1 273 ? -10.578 21.016 31.391 1 93.12 273 ASP A CA 1
ATOM 2192 C C . ASP A 1 273 ? -11 22.312 30.719 1 93.12 273 ASP A C 1
ATOM 2194 O O . ASP A 1 273 ? -10.656 23.406 31.188 1 93.12 273 ASP A O 1
ATOM 2198 N N . THR A 1 274 ? -11.516 22.266 29.562 1 97.06 274 THR A N 1
ATOM 2199 C CA . THR A 1 274 ? -11.977 23.469 28.859 1 97.06 274 THR A CA 1
ATOM 2200 C C . THR A 1 274 ? -13.461 23.344 28.5 1 97.06 274 THR A C 1
ATOM 2202 O O . THR A 1 274 ? -14.094 22.328 28.797 1 97.06 274 THR A O 1
ATOM 2205 N N . SER A 1 275 ? -14.016 24.469 28.078 1 96.88 275 SER A N 1
ATOM 2206 C CA . SER A 1 275 ? -15.438 24.531 27.719 1 96.88 275 SER A CA 1
ATOM 2207 C C . SER A 1 275 ? -15.648 25.312 26.438 1 96.88 275 SER A C 1
ATOM 2209 O O . SER A 1 275 ? -14.727 25.969 25.938 1 96.88 275 SER A O 1
ATOM 2211 N N . LEU A 1 276 ? -16.875 25.188 25.984 1 96.5 276 LEU A N 1
ATOM 2212 C CA . LEU A 1 276 ? -17.266 25.969 24.812 1 96.5 276 LEU A CA 1
ATOM 2213 C C . LEU A 1 276 ? -17.078 27.453 25.047 1 96.5 276 LEU A C 1
ATOM 2215 O O . LEU A 1 276 ? -16.625 28.188 24.156 1 96.5 276 LEU A O 1
ATOM 2219 N N . GLU A 1 277 ? -17.375 27.938 26.203 1 95.75 277 GLU A N 1
ATOM 2220 C CA . GLU A 1 277 ? -17.266 29.344 26.562 1 95.75 277 GLU A CA 1
ATOM 2221 C C . GLU A 1 277 ? -15.828 29.844 26.484 1 95.75 277 GLU A C 1
ATOM 2223 O O . GLU A 1 277 ? -15.578 30.984 26.094 1 95.75 277 GLU A O 1
ATOM 2228 N N . ASP A 1 278 ? -14.938 29 26.781 1 97.75 278 ASP A N 1
ATOM 2229 C CA . ASP A 1 278 ? -13.523 29.359 26.719 1 97.75 278 ASP A CA 1
ATOM 2230 C C . ASP A 1 278 ? -13.102 29.672 25.281 1 97.75 278 ASP A C 1
ATOM 2232 O O . ASP A 1 278 ? -12.289 30.562 25.047 1 97.75 278 ASP A O 1
ATOM 2236 N N . PHE A 1 279 ? -13.633 28.922 24.344 1 97.56 279 PHE A N 1
ATOM 2237 C CA . PHE A 1 279 ? -13.266 29.078 22.938 1 97.56 279 PHE A CA 1
ATOM 2238 C C . PHE A 1 279 ? -13.789 30.391 22.375 1 97.56 279 PHE A C 1
ATOM 2240 O O . PHE A 1 279 ? -13.289 30.891 21.375 1 97.56 279 PHE A O 1
ATOM 2247 N N . LEU A 1 280 ? -14.781 30.969 23.078 1 96.19 280 LEU A N 1
ATOM 2248 C CA . LEU A 1 280 ? -15.414 32.188 22.609 1 96.19 280 LEU A CA 1
ATOM 2249 C C . LEU A 1 280 ? -15.102 33.375 23.531 1 96.19 280 LEU A C 1
ATOM 2251 O O . LEU A 1 280 ? -15.656 34.469 23.359 1 96.19 280 LEU A O 1
ATOM 2255 N N . ASP A 1 281 ? -14.25 33.156 24.484 1 96.06 281 ASP A N 1
ATOM 2256 C CA . ASP A 1 281 ? -13.953 34.156 25.5 1 96.06 281 ASP A CA 1
ATOM 2257 C C . ASP A 1 281 ? -12.844 35.094 25.016 1 96.06 281 ASP A C 1
ATOM 2259 O O . ASP A 1 281 ? -11.695 34.688 24.859 1 96.06 281 ASP A O 1
ATOM 2263 N N . PRO A 1 282 ? -13.148 36.406 24.891 1 94.94 282 PRO A N 1
ATOM 2264 C CA . PRO A 1 282 ? -12.117 37.344 24.438 1 94.94 282 PRO A CA 1
ATOM 2265 C C . PRO A 1 282 ? -10.914 37.375 25.375 1 94.94 282 PRO A C 1
ATOM 2267 O O . PRO A 1 282 ? -9.789 37.625 24.938 1 94.94 282 PRO A O 1
ATOM 2270 N N . GLU A 1 283 ? -11.148 37.188 26.594 1 95.06 283 GLU A N 1
ATOM 2271 C CA . GLU A 1 283 ? -10.039 37.219 27.547 1 95.06 283 GLU A CA 1
ATOM 2272 C C . GLU A 1 283 ? -9.062 36.094 27.281 1 95.06 283 GLU A C 1
ATOM 2274 O O . GLU A 1 283 ? -7.848 36.25 27.422 1 95.06 283 GLU A O 1
ATOM 2279 N N . VAL A 1 284 ? -9.625 34.969 26.984 1 96.56 284 VAL A N 1
ATOM 2280 C CA . VAL A 1 284 ? -8.789 33.812 26.641 1 96.56 284 VAL A CA 1
ATOM 2281 C C . VAL A 1 284 ? -8 34.125 25.375 1 96.56 284 VAL A C 1
ATOM 2283 O O . VAL A 1 284 ? -6.793 33.875 25.312 1 96.56 284 VAL A O 1
ATOM 2286 N N . LEU A 1 285 ? -8.664 34.656 24.359 1 97.31 285 LEU A N 1
ATOM 2287 C CA . LEU A 1 285 ? -8.016 34.969 23.094 1 97.31 285 LEU A CA 1
ATOM 2288 C C . LEU A 1 285 ? -6.914 36 23.297 1 97.31 285 LEU A C 1
ATOM 2290 O O . LEU A 1 285 ? -5.852 35.906 22.672 1 97.31 285 LEU A O 1
ATOM 2294 N N . ASP A 1 286 ? -7.07 36.906 24.219 1 96 286 ASP A N 1
ATOM 2295 C CA . ASP A 1 286 ? -6.145 38 24.453 1 96 286 ASP A CA 1
ATOM 2296 C C . ASP A 1 286 ? -4.863 37.5 25.125 1 96 286 ASP A C 1
ATOM 2298 O O . ASP A 1 286 ? -3.84 38.188 25.094 1 96 286 ASP A O 1
ATOM 2302 N N . THR A 1 287 ? -4.941 36.375 25.719 1 95.94 287 THR A N 1
ATOM 2303 C CA . THR A 1 287 ? -3.754 35.844 26.391 1 95.94 287 THR A CA 1
ATOM 2304 C C . THR A 1 287 ? -2.619 35.625 25.391 1 95.94 287 THR A C 1
ATOM 2306 O O . THR A 1 287 ? -1.443 35.719 25.766 1 95.94 287 THR A O 1
ATOM 2309 N N . LEU A 1 288 ? -2.949 35.438 24.203 1 97.62 288 LEU A N 1
ATOM 2310 C CA . LEU A 1 288 ? -1.933 35.188 23.188 1 97.62 288 LEU A CA 1
ATOM 2311 C C . LEU A 1 288 ? -1.061 36.438 23 1 97.62 288 LEU A C 1
ATOM 2313 O O . LEU A 1 288 ? 0.164 36.312 22.906 1 97.62 288 LEU A O 1
ATOM 2317 N N . ALA A 1 289 ? -1.667 37.594 22.938 1 97.06 289 ALA A N 1
ATOM 2318 C CA . ALA A 1 289 ? -0.918 38.812 22.75 1 97.06 289 ALA A CA 1
ATOM 2319 C C . ALA A 1 289 ? 0.105 39.031 23.875 1 97.06 289 ALA A C 1
ATOM 2321 O O . ALA A 1 289 ? 1.229 39.469 23.625 1 97.06 289 ALA A O 1
ATOM 2322 N N . THR A 1 290 ? -0.31 38.688 25.047 1 95.62 290 THR A N 1
ATOM 2323 C CA . THR A 1 290 ? 0.584 38.812 26.188 1 95.62 290 THR A CA 1
ATOM 2324 C C . THR A 1 290 ? 1.808 37.906 26.016 1 95.62 290 THR A C 1
ATOM 2326 O O . THR A 1 290 ? 2.939 38.344 26.234 1 95.62 290 THR A O 1
ATOM 2329 N N . LYS A 1 291 ? 1.559 36.719 25.656 1 96.25 291 LYS A N 1
ATOM 2330 C CA . LYS A 1 291 ? 2.648 35.75 25.5 1 96.25 291 LYS A CA 1
ATOM 2331 C C . LYS A 1 291 ? 3.561 36.125 24.344 1 96.25 291 LYS A C 1
ATOM 2333 O O . LYS A 1 291 ? 4.781 35.969 24.422 1 96.25 291 LYS A O 1
ATOM 2338 N N . ILE A 1 292 ? 2.975 36.594 23.266 1 97.56 292 ILE A N 1
ATOM 2339 C CA . ILE A 1 292 ? 3.764 37.031 22.125 1 97.56 292 ILE A CA 1
ATOM 2340 C C . ILE A 1 292 ? 4.703 38.156 22.547 1 97.56 292 ILE A C 1
ATOM 2342 O O . ILE A 1 292 ? 5.902 38.125 22.266 1 97.56 292 ILE A O 1
ATOM 2346 N N . ASN A 1 293 ? 4.168 39.125 23.234 1 96.62 293 ASN A N 1
ATOM 2347 C CA . ASN A 1 293 ? 4.969 40.281 23.656 1 96.62 293 ASN A CA 1
ATOM 2348 C C . ASN A 1 293 ? 6.102 39.875 24.594 1 96.62 293 ASN A C 1
ATOM 2350 O O . ASN A 1 293 ? 7.211 40.406 24.5 1 96.62 293 ASN A O 1
ATOM 2354 N N . GLU A 1 294 ? 5.805 38.938 25.438 1 94.56 294 GLU A N 1
ATOM 2355 C CA . GLU A 1 294 ? 6.836 38.438 26.328 1 94.56 294 GLU A CA 1
ATOM 2356 C C . GLU A 1 294 ? 7.98 37.781 25.547 1 94.56 294 GLU A C 1
ATOM 2358 O O . GLU A 1 294 ? 9.156 38.062 25.812 1 94.56 294 GLU A O 1
ATOM 2363 N N . VAL A 1 295 ? 7.695 36.969 24.609 1 96.38 295 VAL A N 1
ATOM 2364 C CA . VAL A 1 295 ? 8.703 36.25 23.828 1 96.38 295 VAL A CA 1
ATOM 2365 C C . VAL A 1 295 ? 9.484 37.25 22.984 1 96.38 295 VAL A C 1
ATOM 2367 O O . VAL A 1 295 ? 10.719 37.219 22.906 1 96.38 295 VAL A O 1
ATOM 2370 N N . LEU A 1 296 ? 8.766 38.219 22.344 1 96.94 296 LEU A N 1
ATOM 2371 C CA . LEU A 1 296 ? 9.422 39.219 21.5 1 96.94 296 LEU A CA 1
ATOM 2372 C C . LEU A 1 296 ? 10.391 40.062 22.312 1 96.94 296 LEU A C 1
ATOM 2374 O O . LEU A 1 296 ? 11.477 40.406 21.828 1 96.94 296 LEU A O 1
ATOM 2378 N N . GLU A 1 297 ? 10.008 40.375 23.5 1 95.5 297 GLU A N 1
ATOM 2379 C CA . GLU A 1 297 ? 10.875 41.188 24.359 1 95.5 297 GLU A CA 1
ATOM 2380 C C . GLU A 1 297 ? 12.164 40.438 24.688 1 95.5 297 GLU A C 1
ATOM 2382 O O . GLU A 1 297 ? 13.25 41 24.641 1 95.5 297 GLU A O 1
ATOM 2387 N N . ILE A 1 298 ? 11.984 39.188 25 1 94.62 298 ILE A N 1
ATOM 2388 C CA . ILE A 1 298 ? 13.141 38.344 25.328 1 94.62 298 ILE A CA 1
ATOM 2389 C C . ILE A 1 298 ? 14.062 38.25 24.109 1 94.62 298 ILE A C 1
ATOM 2391 O O . ILE A 1 298 ? 15.273 38.438 24.219 1 94.62 298 ILE A O 1
ATOM 2395 N N . VAL A 1 299 ? 13.523 38 22.969 1 97.06 299 VAL A N 1
ATOM 2396 C CA . VAL A 1 299 ? 14.305 37.781 21.766 1 97.06 299 VAL A CA 1
ATOM 2397 C C . VAL A 1 299 ? 14.977 39.062 21.328 1 97.06 299 VAL A C 1
ATOM 2399 O O . VAL A 1 299 ? 16.156 39.094 20.969 1 97.06 299 VAL A O 1
ATOM 2402 N N . GLU A 1 300 ? 14.188 40.219 21.391 1 96.5 300 GLU A N 1
ATOM 2403 C CA . GLU A 1 300 ? 14.742 41.5 21 1 96.5 300 GLU A CA 1
ATOM 2404 C C . GLU A 1 300 ? 15.922 41.906 21.891 1 96.5 300 GLU A C 1
ATOM 2406 O O . GLU A 1 300 ? 16.891 42.5 21.422 1 96.5 300 GLU A O 1
ATOM 2411 N N . SER A 1 301 ? 15.844 41.531 23.078 1 95.25 301 SER A N 1
ATOM 2412 C CA . SER A 1 301 ? 16.906 41.875 24.031 1 95.25 301 SER A CA 1
ATOM 2413 C C . SER A 1 301 ? 18.156 41.031 23.781 1 95.25 301 SER A C 1
ATOM 2415 O O . SER A 1 301 ? 19.266 41.531 23.859 1 95.25 301 SER A O 1
ATOM 2417 N N . ALA A 1 302 ? 17.984 39.812 23.469 1 95 302 ALA A N 1
ATOM 2418 C CA . ALA A 1 302 ? 19.094 38.906 23.359 1 95 302 ALA A CA 1
ATOM 2419 C C . ALA A 1 302 ? 19.656 38.875 21.938 1 95 302 ALA A C 1
ATOM 2421 O O . ALA A 1 302 ? 20.844 38.688 21.734 1 95 302 ALA A O 1
ATOM 2422 N N . SER A 1 303 ? 18.766 39.062 21 1 95.5 303 SER A N 1
ATOM 2423 C CA . SER A 1 303 ? 19.141 39 19.578 1 95.5 303 SER A CA 1
ATOM 2424 C C . SER A 1 303 ? 18.25 39.906 18.734 1 95.5 303 SER A C 1
ATOM 2426 O O . SER A 1 303 ? 17.391 39.438 18 1 95.5 303 SER A O 1
ATOM 2428 N N . PRO A 1 304 ? 18.578 41.125 18.719 1 96.12 304 PRO A N 1
ATOM 2429 C CA . PRO A 1 304 ? 17.75 42.094 18 1 96.12 304 PRO A CA 1
ATOM 2430 C C . PRO A 1 304 ? 17.625 41.75 16.516 1 96.12 304 PRO A C 1
ATOM 2432 O O . PRO A 1 304 ? 18.625 41.438 15.859 1 96.12 304 PRO A O 1
ATOM 2435 N N . GLY A 1 305 ? 16.406 41.688 16.031 1 95.19 305 GLY A N 1
ATOM 2436 C CA . GLY A 1 305 ? 16.156 41.5 14.609 1 95.19 305 GLY A CA 1
ATOM 2437 C C . GLY A 1 305 ? 15.883 40.031 14.258 1 95.19 305 GLY A C 1
ATOM 2438 O O . GLY A 1 305 ? 15.508 39.719 13.125 1 95.19 305 GLY A O 1
ATOM 2439 N N . LYS A 1 306 ? 16.094 39.156 15.234 1 97.56 306 LYS A N 1
ATOM 2440 C CA . LYS A 1 306 ? 15.828 37.75 15 1 97.56 306 LYS A CA 1
ATOM 2441 C C . LYS A 1 306 ? 14.352 37.5 14.703 1 97.56 306 LYS A C 1
ATOM 2443 O O . LYS A 1 306 ? 13.484 38.062 15.375 1 97.56 306 LYS A O 1
ATOM 2448 N N . LYS A 1 307 ? 14.062 36.75 13.625 1 98.19 307 LYS A N 1
ATOM 2449 C CA . LYS A 1 307 ? 12.688 36.375 13.32 1 98.19 307 LYS A CA 1
ATOM 2450 C C . LYS A 1 307 ? 12.109 35.469 14.391 1 98.19 307 LYS A C 1
ATOM 2452 O O . LYS A 1 307 ? 12.82 34.625 14.938 1 98.19 307 LYS A O 1
ATOM 2457 N N . VAL A 1 308 ? 10.867 35.625 14.688 1 98.56 308 VAL A N 1
ATOM 2458 C CA . VAL A 1 308 ? 10.18 34.812 15.688 1 98.56 308 VAL A CA 1
ATOM 2459 C C . VAL A 1 308 ? 8.977 34.125 15.055 1 98.56 308 VAL A C 1
ATOM 2461 O O . VAL A 1 308 ? 8.18 34.75 14.359 1 98.56 308 VAL A O 1
ATOM 2464 N N . TRP A 1 309 ? 8.891 32.781 15.203 1 98.81 309 TRP A N 1
ATOM 2465 C CA . TRP A 1 309 ? 7.805 31.969 14.68 1 98.81 309 TRP A CA 1
ATOM 2466 C C . TRP A 1 309 ? 6.996 31.344 15.82 1 98.81 309 TRP A C 1
ATOM 2468 O O . TRP A 1 309 ? 7.535 31.062 16.891 1 98.81 309 TRP A O 1
ATOM 2478 N N . LEU A 1 310 ? 5.754 31.281 15.609 1 98.69 310 LEU A N 1
ATOM 2479 C CA . LEU A 1 310 ? 4.977 30.312 16.375 1 98.69 310 LEU A CA 1
ATOM 2480 C C . LEU A 1 310 ? 5.059 28.922 15.734 1 98.69 310 LEU A C 1
ATOM 2482 O O . LEU A 1 310 ? 4.242 28.578 14.875 1 98.69 310 LEU A O 1
ATOM 2486 N N . GLY A 1 311 ? 5.984 28.156 16.172 1 98.44 311 GLY A N 1
ATOM 2487 C CA . GLY A 1 311 ? 6.418 26.953 15.477 1 98.44 311 GLY A CA 1
ATOM 2488 C C . GLY A 1 311 ? 5.434 25.797 15.602 1 98.44 311 GLY A C 1
ATOM 2489 O O . GLY A 1 311 ? 5.52 24.828 14.859 1 98.44 311 GLY A O 1
ATOM 2490 N N . GLU A 1 312 ? 4.562 25.828 16.516 1 98.06 312 GLU A N 1
ATOM 2491 C CA . GLU A 1 312 ? 3.494 24.859 16.734 1 98.06 312 GLU A CA 1
ATOM 2492 C C . GLU A 1 312 ? 2.357 25.469 17.547 1 98.06 312 GLU A C 1
ATOM 2494 O O . GLU A 1 312 ? 2.594 26.047 18.609 1 98.06 312 GLU A O 1
ATOM 2499 N N . THR A 1 313 ? 1.181 25.25 17.062 1 97.88 313 THR A N 1
ATOM 2500 C CA . THR A 1 313 ? 0.081 25.844 17.812 1 97.88 313 THR A CA 1
ATOM 2501 C C . THR A 1 313 ? -1.247 25.203 17.422 1 97.88 313 THR A C 1
ATOM 2503 O O . THR A 1 313 ? -1.346 24.547 16.375 1 97.88 313 THR A O 1
ATOM 2506 N N . SER A 1 314 ? -2.197 25.297 18.281 1 97.25 314 SER A N 1
ATOM 2507 C CA . SER A 1 314 ? -3.605 24.953 18.109 1 97.25 314 SER A CA 1
ATOM 2508 C C . SER A 1 314 ? -4.457 25.531 19.234 1 97.25 314 SER A C 1
ATOM 2510 O O . SER A 1 314 ? -4.035 26.469 19.922 1 97.25 314 SER A O 1
ATOM 2512 N N . SER A 1 315 ? -5.664 24.984 19.359 1 98.06 315 SER A N 1
ATOM 2513 C CA . SER A 1 315 ? -6.594 25.531 20.344 1 98.06 315 SER A CA 1
ATOM 2514 C C . SER A 1 315 ? -6.242 25.062 21.75 1 98.06 315 SER A C 1
ATOM 2516 O O . SER A 1 315 ? -6.035 25.875 22.656 1 98.06 315 SER A O 1
ATOM 2518 N N . ALA A 1 316 ? -6.078 23.781 21.859 1 97 316 ALA A N 1
ATOM 2519 C CA . ALA A 1 316 ? -5.957 23.203 23.203 1 97 316 ALA A CA 1
ATOM 2520 C C . ALA A 1 316 ? -4.816 22.203 23.266 1 97 316 ALA A C 1
ATOM 2522 O O . ALA A 1 316 ? -4.652 21.375 22.359 1 97 316 ALA A O 1
ATOM 2523 N N . TYR A 1 317 ? -4.012 22.297 24.328 1 92.5 317 TYR A N 1
ATOM 2524 C CA . TYR A 1 317 ? -2.938 21.328 24.5 1 92.5 317 TYR A CA 1
ATOM 2525 C C . TYR A 1 317 ? -3.469 20.031 25.094 1 92.5 317 TYR A C 1
ATOM 2527 O O . TYR A 1 317 ? -4.625 19.953 25.516 1 92.5 317 TYR A O 1
ATOM 2535 N N . GLY A 1 318 ? -2.73 19 25.031 1 88.12 318 GLY A N 1
ATOM 2536 C CA . GLY A 1 318 ? -3.146 17.672 25.453 1 88.12 318 GLY A CA 1
ATOM 2537 C C . GLY A 1 318 ? -3.863 16.891 24.375 1 88.12 318 GLY A C 1
ATOM 2538 O O . GLY A 1 318 ? -4.711 16.047 24.672 1 88.12 318 GLY A O 1
ATOM 2539 N N . GLY A 1 319 ? -3.611 17.234 23.188 1 89.94 319 GLY A N 1
ATOM 2540 C CA . GLY A 1 319 ? -4.195 16.5 22.078 1 89.94 319 GLY A CA 1
ATOM 2541 C C . GLY A 1 319 ? -5.496 17.109 21.594 1 89.94 319 GLY A C 1
ATOM 2542 O O . GLY A 1 319 ? -6.172 16.531 20.734 1 89.94 319 GLY A O 1
ATOM 2543 N N . GLY A 1 320 ? -5.84 18.266 22.031 1 93.75 320 GLY A N 1
ATOM 2544 C CA . GLY A 1 320 ? -7.09 18.906 21.656 1 93.75 320 GLY A CA 1
ATOM 2545 C C . GLY A 1 320 ? -8.203 18.688 22.656 1 93.75 320 GLY A C 1
ATOM 2546 O O . GLY A 1 320 ? -8.055 17.906 23.594 1 93.75 320 GLY A O 1
ATOM 2547 N N . ALA A 1 321 ? -9.234 19.438 22.531 1 96.38 321 ALA A N 1
ATOM 2548 C CA . ALA A 1 321 ? -10.445 19.281 23.328 1 96.38 321 ALA A CA 1
ATOM 2549 C C . ALA A 1 321 ? -11.516 18.5 22.562 1 96.38 321 ALA A C 1
ATOM 2551 O O . ALA A 1 321 ? -12.031 18.984 21.547 1 96.38 321 ALA A O 1
ATOM 2552 N N . VAL A 1 322 ? -11.875 17.344 23.109 1 93.75 322 VAL A N 1
ATOM 2553 C CA . VAL A 1 322 ? -12.82 16.453 22.438 1 93.75 322 VAL A CA 1
ATOM 2554 C C . VAL A 1 322 ? -14.133 17.203 22.188 1 93.75 322 VAL A C 1
ATOM 2556 O O . VAL A 1 322 ? -14.703 17.797 23.109 1 93.75 322 VAL A O 1
ATOM 2559 N N . GLY A 1 323 ? -14.531 17.25 20.953 1 95.25 323 GLY A N 1
ATOM 2560 C CA . GLY A 1 323 ? -15.797 17.859 20.594 1 95.25 323 GLY A CA 1
ATOM 2561 C C . GLY A 1 323 ? -15.695 19.359 20.359 1 95.25 323 GLY A C 1
ATOM 2562 O O . GLY A 1 323 ? -16.688 20.016 20.031 1 95.25 323 GLY A O 1
ATOM 2563 N N . LEU A 1 324 ? -14.438 19.922 20.438 1 97.88 324 LEU A N 1
ATOM 2564 C CA . LEU A 1 324 ? -14.289 21.375 20.312 1 97.88 324 LEU A CA 1
ATOM 2565 C C . LEU A 1 324 ? -13.164 21.719 19.328 1 97.88 324 LEU A C 1
ATOM 2567 O O . LEU A 1 324 ? -13.383 22.422 18.344 1 97.88 324 LEU A O 1
ATOM 2571 N N . SER A 1 325 ? -12.078 21.141 19.484 1 98.06 325 SER A N 1
ATOM 2572 C CA . SER A 1 325 ? -10.875 21.547 18.766 1 98.06 325 SER A CA 1
ATOM 2573 C C . SER A 1 325 ? -10.977 21.234 17.281 1 98.06 325 SER A C 1
ATOM 2575 O O . SER A 1 325 ? -10.25 21.812 16.469 1 98.06 325 SER A O 1
ATOM 2577 N N . ASP A 1 326 ? -11.82 20.281 16.906 1 97.31 326 ASP A N 1
ATOM 2578 C CA . ASP A 1 326 ? -11.961 19.953 15.484 1 97.31 326 ASP A CA 1
ATOM 2579 C C . ASP A 1 326 ? -13.336 20.359 14.961 1 97.31 326 ASP A C 1
ATOM 2581 O O . ASP A 1 326 ? -13.812 19.812 13.961 1 97.31 326 ASP A O 1
ATOM 2585 N N . THR A 1 327 ? -13.984 21.25 15.625 1 97.94 327 THR A N 1
ATOM 2586 C CA . THR A 1 327 ? -15.312 21.719 15.25 1 97.94 327 THR A CA 1
ATOM 2587 C C . THR A 1 327 ? -15.281 23.203 14.898 1 97.94 327 THR A C 1
ATOM 2589 O O . THR A 1 327 ? -14.227 23.828 14.953 1 97.94 327 THR A O 1
ATOM 2592 N N . PHE A 1 328 ? -16.484 23.734 14.578 1 98.25 328 PHE A N 1
ATOM 2593 C CA . PHE A 1 328 ? -16.594 25.094 14.062 1 98.25 328 PHE A CA 1
ATOM 2594 C C . PHE A 1 328 ? -16.078 26.109 15.086 1 98.25 328 PHE A C 1
ATOM 2596 O O . PHE A 1 328 ? -15.438 27.094 14.719 1 98.25 328 PHE A O 1
ATOM 2603 N N . VAL A 1 329 ? -16.312 25.859 16.344 1 97.88 329 VAL A N 1
ATOM 2604 C CA . VAL A 1 329 ? -16.016 26.844 17.391 1 97.88 329 VAL A CA 1
ATOM 2605 C C . VAL A 1 329 ? -14.5 27.062 17.438 1 97.88 329 VAL A C 1
ATOM 2607 O O . VAL A 1 329 ? -14.047 28.156 17.797 1 97.88 329 VAL A O 1
ATOM 2610 N N . ALA A 1 330 ? -13.719 26.109 17.094 1 98.56 330 ALA A N 1
ATOM 2611 C CA . ALA A 1 330 ? -12.258 26.234 17.141 1 98.56 330 ALA A CA 1
ATOM 2612 C C . ALA A 1 330 ? -11.781 27.312 16.156 1 98.56 330 ALA A C 1
ATOM 2614 O O . ALA A 1 330 ? -10.703 27.875 16.328 1 98.56 330 ALA A O 1
ATOM 2615 N N . GLY A 1 331 ? -12.602 27.562 15.164 1 98.5 331 GLY A N 1
ATOM 2616 C CA . GLY A 1 331 ? -12.25 28.547 14.148 1 98.5 331 GLY A CA 1
ATOM 2617 C C . GLY A 1 331 ? -12.07 29.938 14.703 1 98.5 331 GLY A C 1
ATOM 2618 O O . GLY A 1 331 ? -11.289 30.734 14.164 1 98.5 331 GLY A O 1
ATOM 2619 N N . PHE A 1 332 ? -12.789 30.266 15.766 1 98.25 332 PHE A N 1
ATOM 2620 C CA . PHE A 1 332 ? -12.656 31.578 16.375 1 98.25 332 PHE A CA 1
ATOM 2621 C C . PHE A 1 332 ? -11.258 31.766 16.953 1 98.25 332 PHE A C 1
ATOM 2623 O O . PHE A 1 332 ? -10.625 32.812 16.734 1 98.25 332 PHE A O 1
ATOM 2630 N N . MET A 1 333 ? -10.789 30.75 17.609 1 98.69 333 MET A N 1
ATOM 2631 C CA . MET A 1 333 ? -9.422 30.797 18.125 1 98.69 333 MET A CA 1
ATOM 2632 C C . MET A 1 333 ? -8.414 30.859 16.984 1 98.69 333 MET A C 1
ATOM 2634 O O . MET A 1 333 ? -7.453 31.625 17.031 1 98.69 333 MET A O 1
ATOM 2638 N N . TRP A 1 334 ? -8.648 30.078 15.969 1 98.81 334 TRP A N 1
ATOM 2639 C CA . TRP A 1 334 ? -7.668 29.906 14.906 1 98.81 334 TRP A CA 1
ATOM 2640 C C . TRP A 1 334 ? -7.559 31.172 14.055 1 98.81 334 TRP A C 1
ATOM 2642 O O . TRP A 1 334 ? -6.457 31.672 13.812 1 98.81 334 TRP A O 1
ATOM 2652 N N . LEU A 1 335 ? -8.672 31.703 13.609 1 98.81 335 LEU A N 1
ATOM 2653 C CA . LEU A 1 335 ? -8.625 32.906 12.781 1 98.81 335 LEU A CA 1
ATOM 2654 C C . LEU A 1 335 ? -8.094 34.094 13.586 1 98.81 335 LEU A C 1
ATOM 2656 O O . LEU A 1 335 ? -7.305 34.875 13.07 1 98.81 335 LEU A O 1
ATOM 2660 N N . ASP A 1 336 ? -8.586 34.25 14.789 1 98.5 336 ASP A N 1
ATOM 2661 C CA . ASP A 1 336 ? -8.062 35.312 15.633 1 98.5 336 ASP A CA 1
ATOM 2662 C C . ASP A 1 336 ? -6.547 35.188 15.797 1 98.5 336 ASP A C 1
ATOM 2664 O O . ASP A 1 336 ? -5.832 36.188 15.789 1 98.5 336 ASP A O 1
ATOM 2668 N N . LYS A 1 337 ? -6.09 34 15.992 1 98.81 337 LYS A N 1
ATOM 2669 C CA . LYS A 1 337 ? -4.66 33.75 16.141 1 98.81 337 LYS A CA 1
ATOM 2670 C C . LYS A 1 337 ? -3.891 34.188 14.898 1 98.81 337 LYS A C 1
ATOM 2672 O O . LYS A 1 337 ? -2.824 34.781 15.016 1 98.81 337 LYS A O 1
ATOM 2677 N N . LEU A 1 338 ? -4.406 33.875 13.766 1 98.88 338 LEU A N 1
ATOM 2678 C CA . LEU A 1 338 ? -3.75 34.281 12.531 1 98.88 338 LEU A CA 1
ATOM 2679 C C . LEU A 1 338 ? -3.654 35.812 12.461 1 98.88 338 LEU A C 1
ATOM 2681 O O . LEU A 1 338 ? -2.6 36.344 12.125 1 98.88 338 LEU A O 1
ATOM 2685 N N . GLY A 1 339 ? -4.688 36.5 12.812 1 98.62 339 GLY A N 1
ATOM 2686 C CA . GLY A 1 339 ? -4.68 37.938 12.789 1 98.62 339 GLY A CA 1
ATOM 2687 C C . GLY A 1 339 ? -3.734 38.562 13.812 1 98.62 339 GLY A C 1
ATOM 2688 O O . GLY A 1 339 ? -2.943 39.438 13.477 1 98.62 339 GLY A O 1
ATOM 2689 N N . LEU A 1 340 ? -3.828 38.031 15 1 98.25 340 LEU A N 1
ATOM 2690 C CA . LEU A 1 340 ? -3.072 38.625 16.109 1 98.25 340 LEU A CA 1
ATOM 2691 C C . LEU A 1 340 ? -1.577 38.375 15.93 1 98.25 340 LEU A C 1
ATOM 2693 O O . LEU A 1 340 ? -0.77 39.281 16.188 1 98.25 340 LEU A O 1
ATOM 2697 N N . THR A 1 341 ? -1.207 37.188 15.562 1 98.75 341 THR A N 1
ATOM 2698 C CA . THR A 1 341 ? 0.205 36.875 15.375 1 98.75 341 THR A CA 1
ATOM 2699 C C . THR A 1 341 ? 0.809 37.719 14.266 1 98.75 341 THR A C 1
ATOM 2701 O O . THR A 1 341 ? 1.927 38.219 14.398 1 98.75 341 THR A O 1
ATOM 2704 N N . ALA A 1 342 ? 0.11 37.906 13.195 1 98.81 342 ALA A N 1
ATOM 2705 C CA . ALA A 1 342 ? 0.591 38.75 12.117 1 98.81 342 ALA A CA 1
ATOM 2706 C C . ALA A 1 342 ? 0.722 40.219 12.586 1 98.81 342 ALA A C 1
ATOM 2708 O O . ALA A 1 342 ? 1.747 40.844 12.352 1 98.81 342 ALA A O 1
ATOM 2709 N N . LYS A 1 343 ? -0.3 40.688 13.242 1 98.19 343 LYS A N 1
ATOM 2710 C CA . LYS A 1 343 ? -0.341 42.062 13.734 1 98.19 343 LYS A CA 1
ATOM 2711 C C . LYS A 1 343 ? 0.831 42.344 14.664 1 98.19 343 LYS A C 1
ATOM 2713 O O . LYS A 1 343 ? 1.396 43.438 14.648 1 98.19 343 LYS A O 1
ATOM 2718 N N . LEU A 1 344 ? 1.18 41.344 15.438 1 98.12 344 LEU A N 1
ATOM 2719 C CA . LEU A 1 344 ? 2.191 41.562 16.469 1 98.12 344 LEU A CA 1
ATOM 2720 C C . LEU A 1 344 ? 3.58 41.188 15.945 1 98.12 344 LEU A C 1
ATOM 2722 O O . LEU A 1 344 ? 4.578 41.406 16.641 1 98.12 344 LEU A O 1
ATOM 2726 N N . GLY A 1 345 ? 3.672 40.625 14.789 1 97 345 GLY A N 1
ATOM 2727 C CA . GLY A 1 345 ? 4.961 40.562 14.117 1 97 345 GLY A CA 1
ATOM 2728 C C . GLY A 1 345 ? 5.574 39.188 14.086 1 97 345 GLY A C 1
ATOM 2729 O O . GLY A 1 345 ? 6.77 39.031 13.812 1 97 345 GLY A O 1
ATOM 2730 N N . LEU A 1 346 ? 4.84 38.156 14.375 1 98.62 346 LEU A N 1
ATOM 2731 C CA . LEU A 1 346 ? 5.359 36.812 14.125 1 98.62 346 LEU A CA 1
ATOM 2732 C C . LEU A 1 346 ? 5.406 36.531 12.625 1 98.62 346 LEU A C 1
ATOM 2734 O O . LEU A 1 346 ? 4.5 36.938 11.891 1 98.62 346 LEU A O 1
ATOM 2738 N N . ASP A 1 347 ? 6.41 35.844 12.227 1 98.44 347 ASP A N 1
ATOM 2739 C CA . ASP A 1 347 ? 6.688 35.719 10.797 1 98.44 347 ASP A CA 1
ATOM 2740 C C . ASP A 1 347 ? 5.98 34.5 10.219 1 98.44 347 ASP A C 1
ATOM 2742 O O . ASP A 1 347 ? 5.645 34.469 9.031 1 98.44 347 ASP A O 1
ATOM 2746 N N . VAL A 1 348 ? 5.91 33.438 10.953 1 98.88 348 VAL A N 1
ATOM 2747 C CA . VAL A 1 348 ? 5.301 32.156 10.523 1 98.88 348 VAL A CA 1
ATOM 2748 C C . VAL A 1 348 ? 4.504 31.562 11.672 1 98.88 348 VAL A C 1
ATOM 2750 O O . VAL A 1 348 ? 4.898 31.672 12.836 1 98.88 348 VAL A O 1
ATOM 2753 N N . VAL A 1 349 ? 3.402 30.984 11.344 1 98.88 349 VAL A N 1
ATOM 2754 C CA . VAL A 1 349 ? 2.574 30.234 12.281 1 98.88 349 VAL A CA 1
ATOM 2755 C C . VAL A 1 349 ? 2.33 28.828 11.734 1 98.88 349 VAL A C 1
ATOM 2757 O O . VAL A 1 349 ? 1.833 28.656 10.617 1 98.88 349 VAL A O 1
ATOM 2760 N N . ILE A 1 350 ? 2.678 27.766 12.492 1 98.88 350 ILE A N 1
ATOM 2761 C CA . ILE A 1 350 ? 2.514 26.406 12.031 1 98.88 350 ILE A CA 1
ATOM 2762 C C . ILE A 1 350 ? 1.391 25.719 12.812 1 98.88 350 ILE A C 1
ATOM 2764 O O . ILE A 1 350 ? 1.49 25.547 14.031 1 98.88 350 ILE A O 1
ATOM 2768 N N . ARG A 1 351 ? 0.347 25.344 12.141 1 98.44 351 ARG A N 1
ATOM 2769 C CA . ARG A 1 351 ? -0.871 24.781 12.711 1 98.44 351 ARG A CA 1
ATOM 2770 C C . ARG A 1 351 ? -0.713 23.297 12.977 1 98.44 351 ARG A C 1
ATOM 2772 O O . ARG A 1 351 ? -0.53 22.5 12.047 1 98.44 351 ARG A O 1
ATOM 2779 N N . GLN A 1 352 ? -0.721 22.938 14.266 1 96.75 352 GLN A N 1
ATOM 2780 C CA . GLN A 1 352 ? -0.84 21.547 14.656 1 96.75 352 GLN A CA 1
ATOM 2781 C C . GLN A 1 352 ? -2.287 21.062 14.57 1 96.75 352 GLN A C 1
ATOM 2783 O O . GLN A 1 352 ? -3.176 21.656 15.195 1 96.75 352 GLN A O 1
ATOM 2788 N N . VAL A 1 353 ? -2.756 20.141 13.859 1 95.12 353 VAL A N 1
ATOM 2789 C CA . VAL A 1 353 ? -1.989 19.328 12.922 1 95.12 353 VAL A CA 1
ATOM 2790 C C . VAL A 1 353 ? -2.836 19.031 11.688 1 95.12 353 VAL A C 1
ATOM 2792 O O . VAL A 1 353 ? -4.066 19.062 11.75 1 95.12 353 VAL A O 1
ATOM 2795 N N . LEU A 1 354 ? -2.174 18.812 10.602 1 97.38 354 LEU A N 1
ATOM 2796 C CA . LEU A 1 354 ? -2.895 18.344 9.422 1 97.38 354 LEU A CA 1
ATOM 2797 C C . LEU A 1 354 ? -3.439 16.938 9.633 1 97.38 354 LEU A C 1
ATOM 2799 O O . LEU A 1 354 ? -4.652 16.734 9.633 1 97.38 354 LEU A O 1
ATOM 2803 N N . ILE A 1 355 ? -2.535 16.016 9.906 1 94.06 355 ILE A N 1
ATOM 2804 C CA . ILE A 1 355 ? -2.871 14.648 10.266 1 94.06 355 ILE A CA 1
ATOM 2805 C C . ILE A 1 355 ? -1.997 14.188 11.43 1 94.06 355 ILE A C 1
ATOM 2807 O O . ILE A 1 355 ? -0.825 14.562 11.516 1 94.06 355 ILE A O 1
ATOM 2811 N N . GLY A 1 356 ? -2.607 13.367 12.297 1 87.19 356 GLY A N 1
ATOM 2812 C CA . GLY A 1 356 ? -1.902 12.883 13.477 1 87.19 356 GLY A CA 1
ATOM 2813 C C . GLY A 1 356 ? -2.832 12.375 14.562 1 87.19 356 GLY A C 1
ATOM 2814 O O . GLY A 1 356 ? -3.965 11.977 14.281 1 87.19 356 GLY A O 1
ATOM 2815 N N . SER A 1 357 ? -2.262 12.344 15.727 1 85.62 357 SER A N 1
ATOM 2816 C CA . SER A 1 357 ? -3.062 11.914 16.859 1 85.62 357 SER A CA 1
ATOM 2817 C C . SER A 1 357 ? -3.742 13.094 17.547 1 85.62 357 SER A C 1
ATOM 2819 O O . SER A 1 357 ? -3.289 14.234 17.422 1 85.62 357 SER A O 1
ATOM 2821 N N . GLY A 1 358 ? -4.941 12.812 18.125 1 86.69 358 GLY A N 1
ATOM 2822 C CA . GLY A 1 358 ? -5.676 13.844 18.844 1 86.69 358 GLY A CA 1
ATOM 2823 C C . GLY A 1 358 ? -7 14.195 18.188 1 86.69 358 GLY A C 1
ATOM 2824 O O . GLY A 1 358 ? -7.578 13.375 17.469 1 86.69 358 GLY A O 1
ATOM 2825 N N . THR A 1 359 ? -7.473 15.43 18.641 1 90.44 359 THR A N 1
ATOM 2826 C CA . THR A 1 359 ? -8.773 15.852 18.125 1 90.44 359 THR A CA 1
ATOM 2827 C C . THR A 1 359 ? -8.711 17.281 17.609 1 90.44 359 THR A C 1
ATOM 2829 O O . THR A 1 359 ? -9.703 18.016 17.656 1 90.44 359 THR A O 1
ATOM 2832 N N . TYR A 1 360 ? -7.582 17.781 17.266 1 93.44 360 TYR A N 1
ATOM 2833 C CA . TYR A 1 360 ? -7.438 19.141 16.734 1 93.44 360 TYR A CA 1
ATOM 2834 C C . TYR A 1 360 ? -7.004 19.125 15.273 1 93.44 360 TYR A C 1
ATOM 2836 O O . TYR A 1 360 ? -6.426 20.094 14.781 1 93.44 360 TYR A O 1
ATOM 2844 N N . HIS A 1 361 ? -7.246 18.047 14.633 1 94.38 361 HIS A N 1
ATOM 2845 C CA . HIS A 1 361 ? -6.805 17.828 13.266 1 94.38 361 HIS A CA 1
ATOM 2846 C C . HIS A 1 361 ? -7.562 18.719 12.289 1 94.38 361 HIS A C 1
ATOM 2848 O O . HIS A 1 361 ? -8.664 19.188 12.586 1 94.38 361 HIS A O 1
ATOM 2854 N N . LEU A 1 362 ? -6.871 18.875 11.148 1 98.25 362 LEU A N 1
ATOM 2855 C CA . LEU A 1 362 ? -7.508 19.641 10.078 1 98.25 362 LEU A CA 1
ATOM 2856 C C . LEU A 1 362 ? -8.344 18.734 9.18 1 98.25 362 LEU A C 1
ATOM 2858 O O . LEU A 1 362 ? -9.156 19.219 8.391 1 98.25 362 LEU A O 1
ATOM 2862 N N . VAL A 1 363 ? -8.102 17.406 9.32 1 97.94 363 VAL A N 1
ATOM 2863 C CA . VAL A 1 363 ? -8.891 16.438 8.578 1 97.94 363 VAL A CA 1
ATOM 2864 C C . VAL A 1 363 ? -9.406 15.352 9.523 1 97.94 363 VAL A C 1
ATOM 2866 O O . VAL A 1 363 ? -8.781 15.062 10.547 1 97.94 363 VAL A O 1
ATOM 2869 N N . ASP A 1 364 ? -10.523 14.742 9.211 1 96.19 364 ASP A N 1
ATOM 2870 C CA . ASP A 1 364 ? -11.094 13.711 10.078 1 96.19 364 ASP A CA 1
ATOM 2871 C C . ASP A 1 364 ? -10.539 12.336 9.727 1 96.19 364 ASP A C 1
ATOM 2873 O O . ASP A 1 364 ? -9.531 12.219 9.031 1 96.19 364 ASP A O 1
ATOM 2877 N N . ASP A 1 365 ? -11.18 11.281 10.211 1 93.12 365 ASP A N 1
ATOM 2878 C CA . ASP A 1 365 ? -10.703 9.906 10.07 1 93.12 365 ASP A CA 1
ATOM 2879 C C . ASP A 1 365 ? -10.773 9.445 8.617 1 93.12 365 ASP A C 1
ATOM 2881 O O . ASP A 1 365 ? -10.07 8.523 8.219 1 93.12 365 ASP A O 1
ATOM 2885 N N . ASN A 1 366 ? -11.617 10.047 7.883 1 94.12 366 ASN A N 1
ATOM 2886 C CA . ASN A 1 366 ? -11.75 9.734 6.461 1 94.12 366 ASN A CA 1
ATOM 2887 C C . ASN A 1 366 ? -10.938 10.703 5.602 1 94.12 366 ASN A C 1
ATOM 2889 O O . ASN A 1 366 ? -11.094 10.727 4.379 1 94.12 366 ASN A O 1
ATOM 2893 N N . LEU A 1 367 ? -10.18 11.633 6.227 1 97.06 367 LEU A N 1
ATOM 2894 C CA . LEU A 1 367 ? -9.336 12.656 5.621 1 97.06 367 LEU A CA 1
ATOM 2895 C C . LEU A 1 367 ? -10.188 13.75 4.988 1 97.06 367 LEU A C 1
ATOM 2897 O O . LEU A 1 367 ? -9.727 14.453 4.082 1 97.06 367 LEU A O 1
ATOM 2901 N N . ASP A 1 368 ? -11.422 13.836 5.418 1 97.25 368 ASP A N 1
ATOM 2902 C CA . ASP A 1 368 ? -12.25 14.961 4.992 1 97.25 368 ASP A CA 1
ATOM 2903 C C . ASP A 1 368 ? -11.875 16.234 5.754 1 97.25 368 ASP A C 1
ATOM 2905 O O . ASP A 1 368 ? -11.617 16.188 6.957 1 97.25 368 ASP A O 1
ATOM 2909 N N . PRO A 1 369 ? -11.883 17.328 5.055 1 98.25 369 PRO A N 1
ATOM 2910 C CA . PRO A 1 369 ? -11.477 18.578 5.719 1 98.25 369 PRO A CA 1
ATOM 2911 C C . PRO A 1 369 ? -12.461 19 6.809 1 98.25 369 PRO A C 1
ATOM 2913 O O . PRO A 1 369 ? -13.672 18.859 6.648 1 98.25 369 PRO A O 1
ATOM 2916 N N . LEU A 1 370 ? -11.914 19.484 7.863 1 98.31 370 LEU A N 1
ATOM 2917 C CA . LEU A 1 370 ? -12.664 20.016 9 1 98.31 370 LEU A CA 1
ATOM 2918 C C . LEU A 1 370 ? -12.703 21.531 8.977 1 98.31 370 LEU A C 1
ATOM 2920 O O . LEU A 1 370 ? -12.102 22.156 8.102 1 98.31 370 LEU A O 1
ATOM 2924 N N . PRO A 1 371 ? -13.438 22.188 9.812 1 98.12 371 PRO A N 1
ATOM 2925 C CA . PRO A 1 371 ? -13.703 23.625 9.711 1 98.12 371 PRO A CA 1
ATOM 2926 C C . PRO A 1 371 ? -12.422 24.469 9.641 1 98.12 371 PRO A C 1
ATOM 2928 O O . PRO A 1 371 ? -12.305 25.359 8.805 1 98.12 371 PRO A O 1
ATOM 2931 N N . ASP A 1 372 ? -11.477 24.172 10.453 1 98.62 372 ASP A N 1
ATOM 2932 C CA . ASP A 1 372 ? -10.242 24.953 10.453 1 98.62 372 ASP A CA 1
ATOM 2933 C C . ASP A 1 372 ? -9.516 24.844 9.117 1 98.62 372 ASP A C 1
ATOM 2935 O O . ASP A 1 372 ? -8.789 25.75 8.711 1 98.62 372 ASP A O 1
ATOM 2939 N N . TYR A 1 373 ? -9.688 23.719 8.477 1 98.81 373 TYR A N 1
ATOM 2940 C CA . TYR A 1 373 ? -9.07 23.594 7.16 1 98.81 373 TYR A CA 1
ATOM 2941 C C . TYR A 1 373 ? -9.664 24.594 6.18 1 98.81 373 TYR A C 1
ATOM 2943 O O . TYR A 1 373 ? -8.93 25.281 5.477 1 98.81 373 TYR A O 1
ATOM 2951 N N . TRP A 1 374 ? -10.961 24.641 6.09 1 98.69 374 TRP A N 1
ATOM 2952 C CA . TRP A 1 374 ? -11.633 25.531 5.152 1 98.69 374 TRP A CA 1
ATOM 2953 C C . TRP A 1 374 ? -11.289 26.984 5.445 1 98.69 374 TRP A C 1
ATOM 2955 O O . TRP A 1 374 ? -11.07 27.766 4.523 1 98.69 374 TRP A O 1
ATOM 2965 N N . LEU A 1 375 ? -11.266 27.234 6.68 1 98.38 375 LEU A N 1
ATOM 2966 C CA . LEU A 1 375 ? -10.844 28.562 7.117 1 98.38 375 LEU A CA 1
ATOM 2967 C C . LEU A 1 375 ? -9.43 28.875 6.625 1 98.38 375 LEU A C 1
ATOM 2969 O O . LEU A 1 375 ? -9.18 29.969 6.098 1 98.38 375 LEU A O 1
ATOM 2973 N N . SER A 1 376 ? -8.562 27.984 6.809 1 98.81 376 SER A N 1
ATOM 2974 C CA . SER A 1 376 ? -7.172 28.141 6.387 1 98.81 376 SER A CA 1
ATOM 2975 C C . SER A 1 376 ? -7.07 28.312 4.875 1 98.81 376 SER A C 1
ATOM 2977 O O . SER A 1 376 ? -6.27 29.109 4.391 1 98.81 376 SER A O 1
ATOM 2979 N N . LEU A 1 377 ? -7.871 27.547 4.164 1 98.62 377 LEU A N 1
ATOM 2980 C CA . LEU A 1 377 ? -7.871 27.641 2.707 1 98.62 377 LEU A CA 1
ATOM 2981 C C . LEU A 1 377 ? -8.289 29.031 2.252 1 98.62 377 LEU A C 1
ATOM 2983 O O . LEU A 1 377 ? -7.672 29.609 1.359 1 98.62 377 LEU A O 1
ATOM 2987 N N . LEU A 1 378 ? -9.32 29.578 2.84 1 98.38 378 LEU A N 1
ATOM 2988 C CA . LEU A 1 378 ? -9.781 30.922 2.504 1 98.38 378 LEU A CA 1
ATOM 2989 C C . LEU A 1 378 ? -8.719 31.953 2.846 1 98.38 378 LEU A C 1
ATOM 2991 O O . LEU A 1 378 ? -8.5 32.906 2.086 1 98.38 378 LEU A O 1
ATOM 2995 N N . TYR A 1 379 ? -8.148 31.797 3.99 1 98.69 379 TYR A N 1
ATOM 2996 C CA . TYR A 1 379 ? -7.07 32.688 4.383 1 98.69 379 TYR A CA 1
ATOM 2997 C C . TYR A 1 379 ? -5.965 32.719 3.334 1 98.69 379 TYR A C 1
ATOM 2999 O O . TYR A 1 379 ? -5.508 33.781 2.924 1 98.69 379 TYR A O 1
ATOM 3007 N N . LYS A 1 380 ? -5.523 31.516 2.918 1 98.31 380 LYS A N 1
ATOM 3008 C CA . LYS A 1 380 ? -4.469 31.375 1.919 1 98.31 380 LYS A CA 1
ATOM 3009 C C . LYS A 1 380 ? -4.852 32.062 0.616 1 98.31 380 LYS A C 1
ATOM 3011 O O . LYS A 1 380 ? -4.004 32.688 -0.048 1 98.31 380 LYS A O 1
ATOM 3016 N N . ARG A 1 381 ? -6.074 32.031 0.296 1 97.5 381 ARG A N 1
ATOM 3017 C CA . ARG A 1 381 ? -6.539 32.562 -0.985 1 97.5 381 ARG A CA 1
ATOM 3018 C C . ARG A 1 381 ? -6.676 34.094 -0.941 1 97.5 381 ARG A C 1
ATOM 3020 O O . ARG A 1 381 ? -6.426 34.75 -1.938 1 97.5 381 ARG A O 1
ATOM 3027 N N . LEU A 1 382 ? -7.055 34.594 0.203 1 98.25 382 LEU A N 1
ATOM 3028 C CA . LEU A 1 382 ? -7.543 35.969 0.195 1 98.25 382 LEU A CA 1
ATOM 3029 C C . LEU A 1 382 ? -6.562 36.906 0.901 1 98.25 382 LEU A C 1
ATOM 3031 O O . LEU A 1 382 ? -6.605 38.125 0.707 1 98.25 382 LEU A O 1
ATOM 3035 N N . VAL A 1 383 ? -5.754 36.406 1.768 1 98.44 383 VAL A N 1
ATOM 3036 C CA . VAL A 1 383 ? -4.984 37.281 2.666 1 98.44 383 VAL A CA 1
ATOM 3037 C C . VAL A 1 383 ? -3.525 37.312 2.213 1 98.44 383 VAL A C 1
ATOM 3039 O O . VAL A 1 383 ? -2.865 36.281 2.125 1 98.44 383 VAL A O 1
ATOM 3042 N N . GLY A 1 384 ? -2.994 38.469 1.936 1 97.75 384 GLY A N 1
ATOM 3043 C CA . GLY A 1 384 ? -1.609 38.688 1.538 1 97.75 384 GLY A CA 1
ATOM 3044 C C . GLY A 1 384 ? -0.671 38.875 2.715 1 97.75 384 GLY A C 1
ATOM 3045 O O . GLY A 1 384 ? -1.112 38.906 3.865 1 97.75 384 GLY A O 1
ATOM 3046 N N . PRO A 1 385 ? 0.599 39 2.463 1 97.62 385 PRO A N 1
ATOM 3047 C CA . PRO A 1 385 ? 1.594 39.062 3.535 1 97.62 385 PRO A CA 1
ATOM 3048 C C . PRO A 1 385 ? 1.677 40.438 4.184 1 97.62 385 PRO A C 1
ATOM 3050 O O . PRO A 1 385 ? 2.297 40.594 5.238 1 97.62 385 PRO A O 1
ATOM 3053 N N . GLU A 1 386 ? 1.109 41.5 3.557 1 98.31 386 GLU A N 1
ATOM 3054 C CA . GLU A 1 386 ? 1.177 42.875 4.094 1 98.31 386 GLU A CA 1
ATOM 3055 C C . GLU A 1 386 ? 0.097 43.094 5.145 1 98.31 386 GLU A C 1
ATOM 3057 O O . GLU A 1 386 ? -1.096 43.094 4.836 1 98.31 386 GLU A O 1
ATOM 3062 N N . VAL A 1 387 ? 0.525 43.406 6.332 1 98.69 387 VAL A N 1
ATOM 3063 C CA . VAL A 1 387 ? -0.395 43.656 7.438 1 98.69 387 VAL A CA 1
ATOM 3064 C C . VAL A 1 387 ? -0.677 45.156 7.57 1 98.69 387 VAL A C 1
ATOM 3066 O O . VAL A 1 387 ? 0.25 45.969 7.656 1 98.69 387 VAL A O 1
ATOM 3069 N N . LEU A 1 388 ? -1.954 45.469 7.523 1 98.31 388 LEU A N 1
ATOM 3070 C CA . LEU A 1 388 ? -2.393 46.844 7.719 1 98.31 388 LEU A CA 1
ATOM 3071 C C . LEU A 1 388 ? -3.061 47 9.078 1 98.31 388 LEU A C 1
ATOM 3073 O O . LEU A 1 388 ? -3.264 46.031 9.805 1 98.31 388 LEU A O 1
ATOM 3077 N N . LYS A 1 389 ? -3.354 48.25 9.398 1 96.69 389 LYS A N 1
ATOM 3078 C CA . LYS A 1 389 ? -3.941 48.5 10.703 1 96.69 389 LYS A CA 1
ATOM 3079 C C . LYS A 1 389 ? -5.457 48.688 10.602 1 96.69 389 LYS A C 1
ATOM 3081 O O . LYS A 1 389 ? -5.953 49.375 9.711 1 96.69 389 LYS A O 1
ATOM 3086 N N . ALA A 1 390 ? -6.148 47.938 11.406 1 94.81 390 ALA A N 1
ATOM 3087 C CA . ALA A 1 390 ? -7.594 48.094 11.586 1 94.81 390 ALA A CA 1
ATOM 3088 C C . ALA A 1 390 ? -7.949 48.156 13.07 1 94.81 390 ALA A C 1
ATOM 3090 O O . ALA A 1 390 ? -7.363 47.438 13.891 1 94.81 390 ALA A O 1
ATOM 3091 N N . GLU A 1 391 ? -8.859 49.062 13.383 1 90.88 391 GLU A N 1
ATOM 3092 C CA . GLU A 1 391 ? -9.281 49.25 14.766 1 90.88 391 GLU A CA 1
ATOM 3093 C C . GLU A 1 391 ? -10.797 49.406 14.867 1 90.88 391 GLU A C 1
ATOM 3095 O O . GLU A 1 391 ? -11.414 50.062 14.023 1 90.88 391 GLU A O 1
ATOM 3100 N N . VAL A 1 392 ? -11.273 48.75 15.836 1 88.38 392 VAL A N 1
ATOM 3101 C CA . VAL A 1 392 ? -12.711 48.875 16.094 1 88.38 392 VAL A CA 1
ATOM 3102 C C . VAL A 1 392 ? -12.969 49.969 17.109 1 88.38 392 VAL A C 1
ATOM 3104 O O . VAL A 1 392 ? -12.359 50 18.172 1 88.38 392 VAL A O 1
ATOM 3107 N N . ASN A 1 393 ? -13.719 50.906 16.625 1 79.88 393 ASN A N 1
ATOM 3108 C CA . ASN A 1 393 ? -14.164 51.938 17.531 1 79.88 393 ASN A CA 1
ATOM 3109 C C . ASN A 1 393 ? -15.547 51.656 18.094 1 79.88 393 ASN A C 1
ATOM 3111 O O . ASN A 1 393 ? -16.391 51.062 17.422 1 79.88 393 ASN A O 1
ATOM 3115 N N . MET A 1 394 ? -15.812 52.031 19.312 1 64.44 394 MET A N 1
ATOM 3116 C CA . MET A 1 394 ? -17.094 51.906 20 1 64.44 394 MET A CA 1
ATOM 3117 C C . MET A 1 394 ? -17.359 50.438 20.375 1 64.44 394 MET A C 1
ATOM 3119 O O . MET A 1 394 ? -18.516 50 20.328 1 64.44 394 MET A O 1
ATOM 3123 N N . ASN A 1 395 ? -16.25 49.875 20.469 1 57.84 395 ASN A N 1
ATOM 3124 C CA . ASN A 1 395 ? -16.438 48.5 20.984 1 57.84 395 ASN A CA 1
ATOM 3125 C C . ASN A 1 395 ? -16.891 48.5 22.438 1 57.84 395 ASN A C 1
ATOM 3127 O O . ASN A 1 395 ? -16.047 48.5 23.344 1 57.84 395 ASN A O 1
ATOM 3131 N N . SER A 1 396 ? -18.016 49.344 22.75 1 51.25 396 SER A N 1
ATOM 3132 C CA . SER A 1 396 ? -18.469 49.844 24.062 1 51.25 396 SER A CA 1
ATOM 3133 C C . SER A 1 396 ? -18.297 48.781 25.141 1 51.25 396 SER A C 1
ATOM 3135 O O . SER A 1 396 ? -18.203 49.094 26.328 1 51.25 396 SER A O 1
ATOM 3137 N N . GLY A 1 397 ? -18.312 47.469 24.844 1 52.72 397 GLY A N 1
ATOM 3138 C CA . GLY A 1 397 ? -18.344 46.562 25.984 1 52.72 397 GLY A CA 1
ATOM 3139 C C . GLY A 1 397 ? -16.969 46.031 26.344 1 52.72 397 GLY A C 1
ATOM 3140 O O . GLY A 1 397 ? -16.016 46.125 25.578 1 52.72 397 GLY A O 1
ATOM 3141 N N . PRO A 1 398 ? -16.766 45.812 27.75 1 51.03 398 PRO A N 1
ATOM 3142 C CA . PRO A 1 398 ? -15.5 45.344 28.328 1 51.03 398 PRO A CA 1
ATOM 3143 C C . PRO A 1 398 ? -14.883 44.188 27.531 1 51.03 398 PRO A C 1
ATOM 3145 O O . PRO A 1 398 ? -13.664 44 27.578 1 51.03 398 PRO A O 1
ATOM 3148 N N . LYS A 1 399 ? -15.664 43.469 26.781 1 64.69 399 LYS A N 1
ATOM 3149 C CA . LYS A 1 399 ? -15.094 42.188 26.344 1 64.69 399 LYS A CA 1
ATOM 3150 C C . LYS A 1 399 ? -14.758 42.219 24.859 1 64.69 399 LYS A C 1
ATOM 3152 O O . LYS A 1 399 ? -14.172 41.281 24.328 1 64.69 399 LYS A O 1
ATOM 3157 N N . LYS A 1 400 ? -14.812 43.281 24.141 1 74.06 400 LYS A N 1
ATOM 3158 C CA . LYS A 1 400 ? -14.43 43.438 22.734 1 74.06 400 LYS A CA 1
ATOM 3159 C C . LYS A 1 400 ? -14.82 42.188 21.922 1 74.06 400 LYS A C 1
ATOM 3161 O O . LYS A 1 400 ? -13.961 41.469 21.406 1 74.06 400 LYS A O 1
ATOM 3166 N N . PRO A 1 401 ? -16.047 41.938 21.797 1 87.75 401 PRO A N 1
ATOM 3167 C CA . PRO A 1 401 ? -16.5 40.688 21.203 1 87.75 401 PRO A CA 1
ATOM 3168 C C . PRO A 1 401 ? -16.344 40.656 19.672 1 87.75 401 PRO A C 1
ATOM 3170 O O . PRO A 1 401 ? -16.484 39.594 19.062 1 87.75 401 PRO A O 1
ATOM 3173 N N . ILE A 1 402 ? -16.078 41.812 19.078 1 93.69 402 ILE A N 1
ATOM 3174 C CA . ILE A 1 402 ? -15.82 41.875 17.641 1 93.69 402 ILE A CA 1
ATOM 3175 C C . ILE A 1 402 ? -14.336 42.094 17.391 1 93.69 402 ILE A C 1
ATOM 3177 O O . ILE A 1 402 ? -13.75 43.031 17.906 1 93.69 402 ILE A O 1
ATOM 3181 N N . ARG A 1 403 ? -13.734 41.219 16.672 1 95.38 403 ARG A N 1
ATOM 3182 C CA . ARG A 1 403 ? -12.32 41.312 16.344 1 95.38 403 ARG A CA 1
ATOM 3183 C C . ARG A 1 403 ? -12.109 41.469 14.836 1 95.38 403 ARG A C 1
ATOM 3185 O O . ARG A 1 403 ? -12.812 40.844 14.031 1 95.38 403 ARG A O 1
ATOM 3192 N N . VAL A 1 404 ? -11.188 42.375 14.492 1 96.44 404 VAL A N 1
ATOM 3193 C CA . VAL A 1 404 ? -10.969 42.656 13.07 1 96.44 404 VAL A CA 1
ATOM 3194 C C . VAL A 1 404 ? -9.469 42.719 12.781 1 96.44 404 VAL A C 1
ATOM 3196 O O . VAL A 1 404 ? -8.688 43.125 13.625 1 96.44 404 VAL A O 1
ATOM 3199 N N . TYR A 1 405 ? -9.117 42.312 11.633 1 98 405 TYR A N 1
ATOM 3200 C CA . TYR A 1 405 ? -7.758 42.375 11.109 1 98 405 TYR A CA 1
ATOM 3201 C C . TYR A 1 405 ? -7.762 42.719 9.625 1 98 405 TYR A C 1
ATOM 3203 O O . TYR A 1 405 ? -8.758 42.5 8.93 1 98 405 TYR A O 1
ATOM 3211 N N . LEU A 1 406 ? -6.664 43.312 9.203 1 98.06 406 LEU A N 1
ATOM 3212 C CA . LEU A 1 406 ? -6.629 43.844 7.848 1 98.06 406 LEU A CA 1
ATOM 3213 C C . LEU A 1 406 ? -5.301 43.531 7.172 1 98.06 406 LEU A C 1
ATOM 3215 O O . LEU A 1 406 ? -4.238 43.688 7.777 1 98.06 406 LEU A O 1
ATOM 3219 N N . HIS A 1 407 ? -5.395 43.031 5.969 1 98.5 407 HIS A N 1
ATOM 3220 C CA . HIS A 1 407 ? -4.25 42.781 5.105 1 98.5 407 HIS A CA 1
ATOM 3221 C C . HIS A 1 407 ? -4.5 43.281 3.686 1 98.5 407 HIS A C 1
ATOM 3223 O O . HIS A 1 407 ? -5.648 43.5 3.293 1 98.5 407 HIS A O 1
ATOM 3229 N N . CYS A 1 408 ? -3.355 43.5 2.947 1 97.88 408 CYS A N 1
ATOM 3230 C CA . CYS A 1 408 ? -3.551 43.5 1.501 1 97.88 408 CYS A CA 1
ATOM 3231 C C . CYS A 1 408 ? -4.133 42.188 1.013 1 97.88 408 CYS A C 1
ATOM 3233 O O . CYS A 1 408 ? -3.842 41.125 1.576 1 97.88 408 CYS A O 1
ATOM 3235 N N . THR A 1 409 ? -4.965 42.25 0.006 1 97.56 409 THR A N 1
ATOM 3236 C CA . THR A 1 409 ? -5.477 41 -0.605 1 97.56 409 THR A CA 1
ATOM 3237 C C . THR A 1 409 ? -4.359 40.25 -1.316 1 97.56 409 THR A C 1
ATOM 3239 O O . THR A 1 409 ? -3.479 40.875 -1.929 1 97.56 409 THR A O 1
ATOM 3242 N N . ASN A 1 410 ? -4.441 38.969 -1.18 1 96.19 410 ASN A N 1
ATOM 3243 C CA . ASN A 1 410 ? -3.449 38.125 -1.842 1 96.19 410 ASN A CA 1
ATOM 3244 C C . ASN A 1 410 ? -3.545 38.25 -3.361 1 96.19 410 ASN A C 1
ATOM 3246 O O . ASN A 1 410 ? -4.5 37.75 -3.963 1 96.19 410 ASN A O 1
ATOM 3250 N N . ARG A 1 411 ? -2.584 38.688 -3.992 1 90.75 411 ARG A N 1
ATOM 3251 C CA . ARG A 1 411 ? -2.635 38.969 -5.426 1 90.75 411 ARG A CA 1
ATOM 3252 C C . ARG A 1 411 ? -2.227 37.719 -6.227 1 90.75 411 ARG A C 1
ATOM 3254 O O . ARG A 1 411 ? -2.502 37.625 -7.426 1 90.75 411 ARG A O 1
ATOM 3261 N N . LYS A 1 412 ? -1.631 36.875 -5.66 1 86.62 412 LYS A N 1
ATOM 3262 C CA . LYS A 1 412 ? -1.141 35.688 -6.355 1 86.62 412 LYS A CA 1
ATOM 3263 C C . LYS A 1 412 ? -2.256 34.656 -6.555 1 86.62 412 LYS A C 1
ATOM 3265 O O . LYS A 1 412 ? -2.219 33.875 -7.496 1 86.62 412 LYS A O 1
ATOM 3270 N N . SER A 1 413 ? -3.246 34.781 -5.695 1 80.94 413 SER A N 1
ATOM 3271 C CA . SER A 1 413 ? -4.262 33.75 -5.688 1 80.94 413 SER A CA 1
ATOM 3272 C C . SER A 1 413 ? -5.613 34.281 -6.148 1 80.94 413 SER A C 1
ATOM 3274 O O . SER A 1 413 ? -6.582 33.5 -6.25 1 80.94 413 SER A O 1
ATOM 3276 N N . THR A 1 414 ? -5.629 35.531 -6.367 1 82.62 414 THR A N 1
ATOM 3277 C CA . THR A 1 414 ? -6.91 36.125 -6.742 1 82.62 414 THR A CA 1
ATOM 3278 C C . THR A 1 414 ? -6.758 37 -7.977 1 82.62 414 THR A C 1
ATOM 3280 O O . THR A 1 414 ? -5.641 37.25 -8.43 1 82.62 414 THR A O 1
ATOM 3283 N N . HIS A 1 415 ? -7.934 37.375 -8.484 1 85.81 415 HIS A N 1
ATOM 3284 C CA . HIS A 1 415 ? -7.934 38.219 -9.664 1 85.81 415 HIS A CA 1
ATOM 3285 C C . HIS A 1 415 ? -8.469 39.625 -9.344 1 85.81 415 HIS A C 1
ATOM 3287 O O . HIS A 1 415 ? -8.938 40.312 -10.234 1 85.81 415 HIS A O 1
ATOM 3293 N N . TYR A 1 416 ? -8.328 39.938 -8.133 1 90.81 416 TYR A N 1
ATOM 3294 C CA . TYR A 1 416 ? -8.805 41.281 -7.762 1 90.81 416 TYR A CA 1
ATOM 3295 C C . TYR A 1 416 ? -7.844 42.344 -8.234 1 90.81 416 TYR A C 1
ATOM 3297 O O . TYR A 1 416 ? -6.66 42.094 -8.453 1 90.81 416 TYR A O 1
ATOM 3305 N N . ARG A 1 417 ? -8.289 43.5 -8.359 1 88.31 417 ARG A N 1
ATOM 3306 C CA . ARG A 1 417 ? -7.484 44.625 -8.828 1 88.31 417 ARG A CA 1
ATOM 3307 C C . ARG A 1 417 ? -6.43 45 -7.793 1 88.31 417 ARG A C 1
ATOM 3309 O O . ARG A 1 417 ? -6.664 44.906 -6.59 1 88.31 417 ARG A O 1
ATOM 3316 N N . PRO A 1 418 ? -5.312 45.5 -8.305 1 92.25 418 PRO A N 1
ATOM 3317 C CA . PRO A 1 418 ? -4.32 46 -7.352 1 92.25 418 PRO A CA 1
ATOM 3318 C C . PRO A 1 418 ? -4.891 47.062 -6.418 1 92.25 418 PRO A C 1
ATOM 3320 O O . PRO A 1 418 ? -5.684 47.906 -6.844 1 92.25 418 PRO A O 1
ATOM 3323 N N . GLY A 1 419 ? -4.488 46.969 -5.133 1 94.62 419 GLY A N 1
ATOM 3324 C CA . GLY A 1 419 ? -4.965 47.906 -4.156 1 94.62 419 GLY A CA 1
ATOM 3325 C C . GLY A 1 419 ? -6.086 47.375 -3.285 1 94.62 419 GLY A C 1
ATOM 3326 O O . GLY A 1 419 ? -6.457 48 -2.289 1 94.62 419 GLY A O 1
ATOM 3327 N N . ALA A 1 420 ? -6.531 46.188 -3.668 1 95.69 420 ALA A N 1
ATOM 3328 C CA . ALA A 1 420 ? -7.578 45.594 -2.859 1 95.69 420 ALA A CA 1
ATOM 3329 C C . ALA A 1 420 ? -7.039 45.156 -1.498 1 95.69 420 ALA A C 1
ATOM 3331 O O . ALA A 1 420 ? -5.867 44.781 -1.377 1 95.69 420 ALA A O 1
ATOM 3332 N N . VAL A 1 421 ? -7.891 45.219 -0.481 1 96.62 421 VAL A N 1
ATOM 3333 C CA . VAL A 1 421 ? -7.527 44.781 0.865 1 96.62 421 VAL A CA 1
ATOM 3334 C C . VAL A 1 421 ? -8.547 43.781 1.379 1 96.62 421 VAL A C 1
ATOM 3336 O O . VAL A 1 421 ? -9.695 43.75 0.92 1 96.62 421 VAL A O 1
ATOM 3339 N N . THR A 1 422 ? -8.117 42.906 2.199 1 97.81 422 THR A N 1
ATOM 3340 C CA . THR A 1 422 ? -8.984 41.938 2.822 1 97.81 422 THR A CA 1
ATOM 3341 C C . THR A 1 422 ? -9.117 42.188 4.32 1 97.81 422 THR A C 1
ATOM 3343 O O . THR A 1 422 ? -8.133 42.156 5.055 1 97.81 422 THR A O 1
ATOM 3346 N N . LEU A 1 423 ? -10.344 42.438 4.723 1 97.12 423 LEU A N 1
ATOM 3347 C CA . LEU A 1 423 ? -10.727 42.562 6.125 1 97.12 423 LEU A CA 1
ATOM 3348 C C . LEU A 1 423 ? -11.352 41.281 6.641 1 97.12 423 LEU A C 1
ATOM 3350 O O . LEU A 1 423 ? -12.305 40.75 6.051 1 97.12 423 LEU A O 1
ATOM 3354 N N . PHE A 1 424 ? -10.719 40.656 7.648 1 97.38 424 PHE A N 1
ATOM 3355 C CA . PHE A 1 424 ? -11.461 39.562 8.242 1 97.38 424 PHE A CA 1
ATOM 3356 C C . PHE A 1 424 ? -11.875 39.875 9.672 1 97.38 424 PHE A C 1
ATOM 3358 O O . PHE A 1 424 ? -11.164 40.594 10.375 1 97.38 424 PHE A O 1
ATOM 3365 N N . ALA A 1 425 ? -13.109 39.469 9.969 1 97.31 425 ALA A N 1
ATOM 3366 C CA . ALA A 1 425 ? -13.805 39.844 11.195 1 97.31 425 ALA A CA 1
ATOM 3367 C C . ALA A 1 425 ? -14.414 38.625 11.883 1 97.31 425 ALA A C 1
ATOM 3369 O O . ALA A 1 425 ? -14.852 37.688 11.211 1 97.31 425 ALA A O 1
ATOM 3370 N N . LEU A 1 426 ? -14.398 38.688 13.203 1 97.5 426 LEU A N 1
ATOM 3371 C CA . LEU A 1 426 ? -14.992 37.625 14.031 1 97.5 426 LEU A CA 1
ATOM 3372 C C . LEU A 1 426 ? -16.047 38.219 14.977 1 97.5 426 LEU A C 1
ATOM 3374 O O . LEU A 1 426 ? -15.797 39.25 15.617 1 97.5 426 LEU A O 1
ATOM 3378 N N . ASN A 1 427 ? -17.203 37.625 14.984 1 95.88 427 ASN A N 1
ATOM 3379 C CA . ASN A 1 427 ? -18.25 37.969 15.93 1 95.88 427 ASN A CA 1
ATOM 3380 C C . ASN A 1 427 ? -18.438 36.906 17 1 95.88 427 ASN A C 1
ATOM 3382 O O . ASN A 1 427 ? -19.094 35.875 16.75 1 95.88 427 ASN A O 1
ATOM 3386 N N . LEU A 1 428 ? -17.984 37.156 18.188 1 95.06 428 LEU A N 1
ATOM 3387 C CA . LEU A 1 428 ? -18.016 36.188 19.281 1 95.06 428 LEU A CA 1
ATOM 3388 C C . LEU A 1 428 ? -19.344 36.25 20.031 1 95.06 428 LEU A C 1
ATOM 3390 O O . LEU A 1 428 ? -19.578 35.469 20.953 1 95.06 428 LEU A O 1
ATOM 3394 N N . ASN A 1 429 ? -20.219 37.125 19.516 1 90.56 429 ASN A N 1
ATOM 3395 C CA . ASN A 1 429 ? -21.531 37.281 20.141 1 90.56 429 ASN A CA 1
ATOM 3396 C C . ASN A 1 429 ? -22.594 36.5 19.406 1 90.56 429 ASN A C 1
ATOM 3398 O O . ASN A 1 429 ? -22.453 36.188 18.234 1 90.56 429 ASN A O 1
ATOM 3402 N N . LYS A 1 430 ? -23.641 36.281 20.172 1 90.56 430 LYS A N 1
ATOM 3403 C CA . LYS A 1 430 ? -24.766 35.531 19.609 1 90.56 430 LYS A CA 1
ATOM 3404 C C . LYS A 1 430 ? -25.531 36.375 18.594 1 90.56 430 LYS A C 1
ATOM 3406 O O . LYS A 1 430 ? -26.109 35.844 17.641 1 90.56 430 LYS A O 1
ATOM 3411 N N . ASN A 1 431 ? -25.484 37.656 18.781 1 91.62 431 ASN A N 1
ATOM 3412 C CA . ASN A 1 431 ? -26.281 38.531 17.953 1 91.62 431 ASN A CA 1
ATOM 3413 C C . ASN A 1 431 ? -25.469 39.062 16.781 1 91.62 431 ASN A C 1
ATOM 3415 O O . ASN A 1 431 ? -24.266 39.281 16.891 1 91.62 431 ASN A O 1
ATOM 3419 N N . GLU A 1 432 ? -26.172 39.344 15.75 1 94.44 432 GLU A N 1
ATOM 3420 C CA . GLU A 1 432 ? -25.594 39.969 14.57 1 94.44 432 GLU A CA 1
ATOM 3421 C C . GLU A 1 432 ? -25.078 41.375 14.891 1 94.44 432 GLU A C 1
ATOM 3423 O O . GLU A 1 432 ? -25.656 42.062 15.727 1 94.44 432 GLU A O 1
ATOM 3428 N N . VAL A 1 433 ? -24.078 41.781 14.219 1 93.56 433 VAL A N 1
ATOM 3429 C CA . VAL A 1 433 ? -23.531 43.125 14.367 1 93.56 433 VAL A CA 1
ATOM 3430 C C . VAL A 1 433 ? -23.391 43.781 13 1 93.56 433 VAL A C 1
ATOM 3432 O O . VAL A 1 433 ? -23.109 43.094 12.008 1 93.56 433 VAL A O 1
ATOM 3435 N N . THR A 1 434 ? -23.625 45.062 12.984 1 93.12 434 THR A N 1
ATOM 3436 C CA . THR A 1 434 ? -23.391 45.844 11.766 1 93.12 434 THR A CA 1
ATOM 3437 C C . THR A 1 434 ? -22.016 46.5 11.805 1 93.12 434 THR A C 1
ATOM 3439 O O . THR A 1 434 ? -21.703 47.25 12.742 1 93.12 434 THR A O 1
ATOM 3442 N N . VAL A 1 435 ? -21.234 46.281 10.836 1 92.12 435 VAL A N 1
ATOM 3443 C CA . VAL A 1 435 ? -19.891 46.844 10.734 1 92.12 435 VAL A CA 1
ATOM 3444 C C . VAL A 1 435 ? -19.906 48.031 9.758 1 92.12 435 VAL A C 1
ATOM 3446 O O . VAL A 1 435 ? -20.219 47.844 8.578 1 92.12 435 VAL A O 1
ATOM 3449 N N . ILE A 1 436 ? -19.516 49.125 10.266 1 91.19 436 ILE A N 1
ATOM 3450 C CA . ILE A 1 436 ? -19.516 50.344 9.461 1 91.19 436 ILE A CA 1
ATOM 3451 C C . ILE A 1 436 ? -18.078 50.688 9.031 1 91.19 436 ILE A C 1
ATOM 3453 O O . ILE A 1 436 ? -17.219 50.906 9.875 1 91.19 436 ILE A O 1
ATOM 3457 N N . LEU A 1 437 ? -17.906 50.781 7.785 1 91.81 437 LEU A N 1
ATOM 3458 C CA . LEU A 1 437 ? -16.594 51.094 7.223 1 91.81 437 LEU A CA 1
ATOM 3459 C C . LEU A 1 437 ? -16.422 52.625 7.145 1 91.81 437 LEU A C 1
ATOM 3461 O O . LEU A 1 437 ? -17.391 53.375 7.258 1 91.81 437 LEU A O 1
ATOM 3465 N N . PRO A 1 438 ? -15.227 53 6.938 1 89.44 438 PRO A N 1
ATOM 3466 C CA . PRO A 1 438 ? -15.016 54.438 6.75 1 89.44 438 PRO A CA 1
ATOM 3467 C C . PRO A 1 438 ? -15.781 55 5.551 1 89.44 438 PRO A C 1
ATOM 3469 O O . PRO A 1 438 ? -15.984 54.281 4.562 1 89.44 438 PRO A O 1
ATOM 3472 N N . ASP A 1 439 ? -16.016 56.25 5.566 1 85.88 439 ASP A N 1
ATOM 3473 C CA . ASP A 1 439 ? -16.875 56.906 4.598 1 85.88 439 ASP A CA 1
ATOM 3474 C C . ASP A 1 439 ? -16.312 56.781 3.184 1 85.88 439 ASP A C 1
ATOM 3476 O O . ASP A 1 439 ? -17.062 56.625 2.219 1 85.88 439 ASP A O 1
ATOM 3480 N N . HIS A 1 440 ? -15.07 56.906 3.084 1 82.88 440 HIS A N 1
ATOM 3481 C CA . HIS A 1 440 ? -14.477 56.875 1.755 1 82.88 440 HIS A CA 1
ATOM 3482 C C . HIS A 1 440 ? -14.57 55.5 1.128 1 82.88 440 HIS A C 1
ATOM 3484 O O . HIS A 1 440 ? -14.367 55.344 -0.078 1 82.88 440 HIS A O 1
ATOM 3490 N N . MET A 1 441 ? -14.984 54.562 1.94 1 84.75 441 MET A N 1
ATOM 3491 C CA . MET A 1 441 ? -15.117 53.219 1.443 1 84.75 441 MET A CA 1
ATOM 3492 C C . MET A 1 441 ? -16.578 52.781 1.406 1 84.75 441 MET A C 1
ATOM 3494 O O . MET A 1 441 ? -16.891 51.656 1.029 1 84.75 441 MET A O 1
ATOM 3498 N N . ALA A 1 442 ? -17.375 53.594 1.772 1 77.38 442 ALA A N 1
ATOM 3499 C CA . ALA A 1 442 ? -18.797 53.25 1.942 1 77.38 442 ALA A CA 1
ATOM 3500 C C . ALA A 1 442 ? -19.422 52.812 0.617 1 77.38 442 ALA A C 1
ATOM 3502 O O . ALA A 1 442 ? -20.312 51.969 0.589 1 77.38 442 ALA A O 1
ATOM 3503 N N . ASN A 1 443 ? -18.906 53.375 -0.447 1 78.5 443 ASN A N 1
ATOM 3504 C CA . ASN A 1 443 ? -19.5 53.062 -1.739 1 78.5 443 ASN A CA 1
ATOM 3505 C C . ASN A 1 443 ? -18.656 52.062 -2.521 1 78.5 443 ASN A C 1
ATOM 3507 O O . ASN A 1 443 ? -18.938 51.781 -3.688 1 78.5 443 ASN A O 1
ATOM 3511 N N . SER A 1 444 ? -17.781 51.438 -1.816 1 80.62 444 SER A N 1
ATOM 3512 C CA . SER A 1 444 ? -16.891 50.469 -2.482 1 80.62 444 SER A CA 1
ATOM 3513 C C . SER A 1 444 ? -17.531 49.094 -2.568 1 80.62 444 SER A C 1
ATOM 3515 O O . SER A 1 444 ? -18.344 48.719 -1.718 1 80.62 444 SER A O 1
ATOM 3517 N N . THR A 1 445 ? -17.188 48.438 -3.689 1 89.19 445 THR A N 1
ATOM 3518 C CA . THR A 1 445 ? -17.641 47.062 -3.859 1 89.19 445 THR A CA 1
ATOM 3519 C C . THR A 1 445 ? -16.922 46.156 -2.887 1 89.19 445 THR A C 1
ATOM 3521 O O . THR A 1 445 ? -15.695 46.156 -2.797 1 89.19 445 THR A O 1
ATOM 3524 N N . THR A 1 446 ? -17.719 45.406 -2.15 1 93.75 446 THR A N 1
ATOM 3525 C CA . THR A 1 446 ? -17.203 44.469 -1.185 1 93.75 446 THR A CA 1
ATOM 3526 C C . THR A 1 446 ? -17.672 43.031 -1.521 1 93.75 446 THR A C 1
ATOM 3528 O O . THR A 1 446 ? -18.844 42.812 -1.802 1 93.75 446 THR A O 1
ATOM 3531 N N . GLU A 1 447 ? -16.734 42.188 -1.625 1 95.62 447 GLU A N 1
ATOM 3532 C CA . GLU A 1 447 ? -17.062 40.75 -1.724 1 95.62 447 GLU A CA 1
ATOM 3533 C C . GLU A 1 447 ? -16.922 40.062 -0.373 1 95.62 447 GLU A C 1
ATOM 3535 O O . GLU A 1 447 ? -15.867 40.125 0.26 1 95.62 447 GLU A O 1
ATOM 3540 N N . ALA A 1 448 ? -18.016 39.375 0.051 1 97.38 448 ALA A N 1
ATOM 3541 C CA . ALA A 1 448 ? -18.078 38.781 1.391 1 97.38 448 ALA A CA 1
ATOM 3542 C C . ALA A 1 448 ? -17.953 37.281 1.337 1 97.38 448 ALA A C 1
ATOM 3544 O O . ALA A 1 448 ? -18.547 36.625 0.48 1 97.38 448 ALA A O 1
ATOM 3545 N N . PHE A 1 449 ? -17.109 36.719 2.164 1 98.38 449 PHE A N 1
ATOM 3546 C CA . PHE A 1 449 ? -16.969 35.312 2.441 1 98.38 449 PHE A CA 1
ATOM 3547 C C . PHE A 1 449 ? -17.297 35 3.898 1 98.38 449 PHE A C 1
ATOM 3549 O O . PHE A 1 449 ? -16.438 35.094 4.77 1 98.38 449 PHE A O 1
ATOM 3556 N N . VAL A 1 450 ? -18.547 34.688 4.172 1 98.31 450 VAL A N 1
ATOM 3557 C CA . VAL A 1 450 ? -19.031 34.5 5.535 1 98.31 450 VAL A CA 1
ATOM 3558 C C . VAL A 1 450 ? -19.047 33 5.879 1 98.31 450 VAL A C 1
ATOM 3560 O O . VAL A 1 450 ? -19.672 32.219 5.172 1 98.31 450 VAL A O 1
ATOM 3563 N N . LEU A 1 451 ? -18.344 32.656 6.914 1 98.38 451 LEU A N 1
ATOM 3564 C CA . LEU A 1 451 ? -18.312 31.281 7.398 1 98.38 451 LEU A CA 1
ATOM 3565 C C . LEU A 1 451 ? -19.203 31.109 8.633 1 98.38 451 LEU A C 1
ATOM 3567 O O . LEU A 1 451 ? -19.078 31.891 9.594 1 98.38 451 LEU A O 1
ATOM 3571 N N . GLN A 1 452 ? -20.047 30.125 8.578 1 97.38 452 GLN A N 1
ATOM 3572 C CA . GLN A 1 452 ? -20.969 29.766 9.664 1 97.38 452 GLN A CA 1
ATOM 3573 C C . GLN A 1 452 ? -21.031 28.25 9.844 1 97.38 452 GLN A C 1
ATOM 3575 O O . GLN A 1 452 ? -20.625 27.5 8.961 1 97.38 452 GLN A O 1
ATOM 3580 N N . SER A 1 453 ? -21.484 27.922 11.07 1 96.06 453 SER A N 1
ATOM 3581 C CA . SER A 1 453 ? -21.703 26.5 11.289 1 96.06 453 SER A CA 1
ATOM 3582 C C . SER A 1 453 ? -22.766 25.953 10.336 1 96.06 453 SER A C 1
ATOM 3584 O O . SER A 1 453 ? -23.688 26.672 9.961 1 96.06 453 SER A O 1
ATOM 3586 N N . ALA A 1 454 ? -22.594 24.75 9.922 1 90.88 454 ALA A N 1
ATOM 3587 C CA . ALA A 1 454 ? -23.578 24.141 9.031 1 90.88 454 ALA A CA 1
ATOM 3588 C C . ALA A 1 454 ? -24.859 23.766 9.789 1 90.88 454 ALA A C 1
ATOM 3590 O O . ALA A 1 454 ? -25.938 23.75 9.203 1 90.88 454 ALA A O 1
ATOM 3591 N N . GLU A 1 455 ? -24.672 23.469 11.008 1 86.88 455 GLU A N 1
ATOM 3592 C CA . GLU A 1 455 ? -25.812 23.109 11.828 1 86.88 455 GLU A CA 1
ATOM 3593 C C . GLU A 1 455 ? -26.422 24.328 12.508 1 86.88 455 GLU A C 1
ATOM 3595 O O . GLU A 1 455 ? -25.75 25.359 12.68 1 86.88 455 GLU A O 1
ATOM 3600 N N . ALA A 1 456 ? -27.703 24.219 12.773 1 80.44 456 ALA A N 1
ATOM 3601 C CA . ALA A 1 456 ? -28.406 25.312 13.438 1 80.44 456 ALA A CA 1
ATOM 3602 C C . ALA A 1 456 ? -28.656 24.984 14.906 1 80.44 456 ALA A C 1
ATOM 3604 O O . ALA A 1 456 ? -28.484 23.844 15.336 1 80.44 456 ALA A O 1
ATOM 3605 N N . GLY A 1 457 ? -28.859 26.031 15.617 1 78.25 457 GLY A N 1
ATOM 3606 C CA . GLY A 1 457 ? -29.297 25.812 17 1 78.25 457 GLY A CA 1
ATOM 3607 C C . GLY A 1 457 ? -28.156 25.828 17.984 1 78.25 457 GLY A C 1
ATOM 3608 O O . GLY A 1 457 ? -27.078 26.375 17.703 1 78.25 457 GLY A O 1
ATOM 3609 N N . GLU A 1 458 ? -28.422 25.297 19.141 1 74.62 458 GLU A N 1
ATOM 3610 C CA . GLU A 1 458 ? -27.5 25.312 20.281 1 74.62 458 GLU A CA 1
ATOM 3611 C C . GLU A 1 458 ? -26.266 24.469 20 1 74.62 458 GLU A C 1
ATOM 3613 O O . GLU A 1 458 ? -25.188 24.719 20.547 1 74.62 458 GLU A O 1
ATOM 3618 N N . GLN A 1 459 ? -26.391 23.609 19.141 1 87.25 459 GLN A N 1
ATOM 3619 C CA . GLN A 1 459 ? -25.312 22.672 18.875 1 87.25 459 GLN A CA 1
ATOM 3620 C C . GLN A 1 459 ? -24.484 23.125 17.672 1 87.25 459 GLN A C 1
ATOM 3622 O O . GLN A 1 459 ? -23.531 22.438 17.281 1 87.25 459 GLN A O 1
ATOM 3627 N N . SER A 1 460 ? -24.75 24.266 17.156 1 91.12 460 SER A N 1
ATOM 3628 C CA . SER A 1 460 ? -24.156 24.734 15.914 1 91.12 460 SER A CA 1
ATOM 3629 C C . SER A 1 460 ? -22.641 24.875 16.062 1 91.12 460 SER A C 1
ATOM 3631 O O . SER A 1 460 ? -21.891 24.516 15.164 1 91.12 460 SER A O 1
ATOM 3633 N N . LEU A 1 461 ? -22.281 25.281 17.203 1 95.81 461 LEU A N 1
ATOM 3634 C CA . LEU A 1 461 ? -20.859 25.578 17.406 1 95.81 461 LEU A CA 1
ATOM 3635 C C . LEU A 1 461 ? -20.047 24.297 17.5 1 95.81 461 LEU A C 1
ATOM 3637 O O . LEU A 1 461 ? -18.828 24.312 17.344 1 95.81 461 LEU A O 1
ATOM 3641 N N . TYR A 1 462 ? -20.719 23.109 17.703 1 96.62 462 TYR A N 1
ATOM 3642 C CA . TYR A 1 462 ? -20.062 21.812 17.828 1 96.62 462 TYR A CA 1
ATOM 3643 C C . TYR A 1 462 ? -20.016 21.109 16.469 1 96.62 462 TYR A C 1
ATOM 3645 O O . TYR A 1 462 ? -19.578 19.969 16.375 1 96.62 462 TYR A O 1
ATOM 3653 N N . SER A 1 463 ? -20.406 21.812 15.445 1 97.19 463 SER A N 1
ATOM 3654 C CA . SER A 1 463 ? -20.484 21.203 14.125 1 97.19 463 SER A CA 1
ATOM 3655 C C . SER A 1 463 ? -19.094 20.969 13.539 1 97.19 463 SER A C 1
ATOM 3657 O O . SER A 1 463 ? -18.203 21.812 13.68 1 97.19 463 SER A O 1
ATOM 3659 N N . ARG A 1 464 ? -18.922 19.875 12.836 1 96.94 464 ARG A N 1
ATOM 3660 C CA . ARG A 1 464 ? -17.688 19.578 12.117 1 96.94 464 ARG A CA 1
ATOM 3661 C C . ARG A 1 464 ? -17.797 19.969 10.648 1 96.94 464 ARG A C 1
ATOM 3663 O O . ARG A 1 464 ? -16.875 19.75 9.875 1 96.94 464 ARG A O 1
ATOM 3670 N N . SER A 1 465 ? -18.938 20.609 10.344 1 97.12 465 SER A N 1
ATOM 3671 C CA . SER A 1 465 ? -19.172 21.125 9 1 97.12 465 SER A CA 1
ATOM 3672 C C . SER A 1 465 ? -19.328 22.641 9.008 1 97.12 465 SER A C 1
ATOM 3674 O O . SER A 1 465 ? -19.781 23.219 10 1 97.12 465 SER A O 1
ATOM 3676 N N . VAL A 1 466 ? -18.969 23.266 7.828 1 97 466 VAL A N 1
ATOM 3677 C CA . VAL A 1 466 ? -19.016 24.719 7.746 1 97 466 VAL A CA 1
ATOM 3678 C C . VAL A 1 466 ? -19.703 25.141 6.445 1 97 466 VAL A C 1
ATOM 3680 O O . VAL A 1 466 ? -19.609 24.438 5.438 1 97 466 VAL A O 1
ATOM 3683 N N . LYS A 1 467 ? -20.438 26.219 6.543 1 97.44 467 LYS A N 1
ATOM 3684 C CA . LYS A 1 467 ? -21.047 26.844 5.371 1 97.44 467 LYS A CA 1
ATOM 3685 C C . LYS A 1 467 ? -20.281 28.109 4.965 1 97.44 467 LYS A C 1
ATOM 3687 O O . LYS A 1 467 ? -19.812 28.875 5.82 1 97.44 467 LYS A O 1
ATOM 3692 N N . LEU A 1 468 ? -20.094 28.25 3.668 1 98.44 468 LEU A N 1
ATOM 3693 C CA . LEU A 1 468 ? -19.641 29.5 3.07 1 98.44 468 LEU A CA 1
ATOM 3694 C C . LEU A 1 468 ? -20.781 30.203 2.328 1 98.44 468 LEU A C 1
ATOM 3696 O O . LEU A 1 468 ? -21.266 29.688 1.32 1 98.44 468 LEU A O 1
ATOM 3700 N N . ASN A 1 469 ? -21.141 31.344 2.887 1 97.62 469 ASN A N 1
ATOM 3701 C CA . ASN A 1 469 ? -22.25 32.094 2.303 1 97.62 469 ASN A CA 1
ATOM 3702 C C . ASN A 1 469 ? -23.484 31.203 2.117 1 97.62 469 ASN A C 1
ATOM 3704 O O . ASN A 1 469 ? -24.094 31.203 1.051 1 97.62 469 ASN A O 1
ATOM 3708 N N . GLY A 1 470 ? -23.688 30.359 3.061 1 95.62 470 GLY A N 1
ATOM 3709 C CA . GLY A 1 470 ? -24.906 29.562 3.105 1 95.62 470 GLY A CA 1
ATOM 3710 C C . GLY A 1 470 ? -24.75 28.188 2.488 1 95.62 470 GLY A C 1
ATOM 3711 O O . GLY A 1 470 ? -25.641 27.344 2.609 1 95.62 470 GLY A O 1
ATOM 3712 N N . GLN A 1 471 ? -23.672 27.891 1.907 1 96.81 471 GLN A N 1
ATOM 3713 C CA . GLN A 1 471 ? -23.469 26.609 1.256 1 96.81 471 GLN A CA 1
ATOM 3714 C C . GLN A 1 471 ? -22.438 25.766 2.008 1 96.81 471 GLN A C 1
ATOM 3716 O O . GLN A 1 471 ? -21.328 26.234 2.287 1 96.81 471 GLN A O 1
ATOM 3721 N N . VAL A 1 472 ? -22.812 24.516 2.326 1 97.31 472 VAL A N 1
ATOM 3722 C CA . VAL A 1 472 ? -21.906 23.625 3.045 1 97.31 472 VAL A CA 1
ATOM 3723 C C . VAL A 1 472 ? -20.688 23.312 2.174 1 97.31 472 VAL A C 1
ATOM 3725 O O . VAL A 1 472 ? -20.844 23 0.988 1 97.31 472 VAL A O 1
ATOM 3728 N N . LEU A 1 473 ? -19.547 23.422 2.727 1 98.12 473 LEU A N 1
ATOM 3729 C CA . LEU A 1 473 ? -18.312 23.141 2.002 1 98.12 473 LEU A CA 1
ATOM 3730 C C . LEU A 1 473 ? -17.969 21.656 2.066 1 98.12 473 LEU A C 1
ATOM 3732 O O . LEU A 1 473 ? -17.922 21.062 3.152 1 98.12 473 LEU A O 1
ATOM 3736 N N . ARG A 1 474 ? -17.844 21.062 0.978 1 97.5 474 ARG A N 1
ATOM 3737 C CA . ARG A 1 474 ? -17.406 19.672 0.79 1 97.5 474 ARG A CA 1
ATOM 3738 C C . ARG A 1 474 ? -16.531 19.531 -0.45 1 97.5 474 ARG A C 1
ATOM 3740 O O . ARG A 1 474 ? -16.703 20.266 -1.425 1 97.5 474 ARG A O 1
ATOM 3747 N N . MET A 1 475 ? -15.609 18.656 -0.348 1 97.94 475 MET A N 1
ATOM 3748 C CA . MET A 1 475 ? -14.844 18.359 -1.561 1 97.94 475 MET A CA 1
ATOM 3749 C C . MET A 1 475 ? -15.75 17.797 -2.645 1 97.94 475 MET A C 1
ATOM 3751 O O . MET A 1 475 ? -16.688 17.031 -2.348 1 97.94 475 MET A O 1
ATOM 3755 N N . VAL A 1 476 ? -15.43 18.078 -3.953 1 97.12 476 VAL A N 1
ATOM 3756 C CA . VAL A 1 476 ? -16.156 17.5 -5.078 1 97.12 476 VAL A CA 1
ATOM 3757 C C . VAL A 1 476 ? -15.789 16.016 -5.211 1 97.12 476 VAL A C 1
ATOM 3759 O O . VAL A 1 476 ? -16.672 15.172 -5.422 1 97.12 476 VAL A O 1
ATOM 3762 N N . ASP A 1 477 ? -14.602 15.695 -5.172 1 94.69 477 ASP A N 1
ATOM 3763 C CA . ASP A 1 477 ? -14.008 14.367 -5.105 1 94.69 477 ASP A CA 1
ATOM 3764 C C . ASP A 1 477 ? -12.617 14.414 -4.469 1 94.69 477 ASP A C 1
ATOM 3766 O O . ASP A 1 477 ? -12.203 15.461 -3.963 1 94.69 477 ASP A O 1
ATOM 3770 N N . ASP A 1 478 ? -11.922 13.383 -4.445 1 94.69 478 ASP A N 1
ATOM 3771 C CA . ASP A 1 478 ? -10.664 13.273 -3.711 1 94.69 478 ASP A CA 1
ATOM 3772 C C . ASP A 1 478 ? -9.594 14.172 -4.316 1 94.69 478 ASP A C 1
ATOM 3774 O O . ASP A 1 478 ? -8.555 14.422 -3.697 1 94.69 478 ASP A O 1
ATOM 3778 N N . ARG A 1 479 ? -9.828 14.68 -5.48 1 95.56 479 ARG A N 1
ATOM 3779 C CA . ARG A 1 479 ? -8.781 15.422 -6.184 1 95.56 479 ARG A CA 1
ATOM 3780 C C . ARG A 1 479 ? -9.234 16.844 -6.496 1 95.56 479 ARG A C 1
ATOM 3782 O O . ARG A 1 479 ? -8.492 17.609 -7.109 1 95.56 479 ARG A O 1
ATOM 3789 N N . THR A 1 480 ? -10.469 17.203 -6.023 1 97.62 480 THR A N 1
ATOM 3790 C CA . THR A 1 480 ? -11.031 18.484 -6.445 1 97.62 480 THR A CA 1
ATOM 3791 C C . THR A 1 480 ? -11.695 19.188 -5.273 1 97.62 480 THR A C 1
ATOM 3793 O O . THR A 1 480 ? -12.578 18.625 -4.621 1 97.62 480 THR A O 1
ATOM 3796 N N . LEU A 1 481 ? -11.258 20.422 -5.012 1 98 481 LEU A N 1
ATOM 3797 C CA . LEU A 1 481 ? -11.883 21.266 -4.008 1 98 481 LEU A CA 1
ATOM 3798 C C . LEU A 1 481 ? -13.055 22.047 -4.609 1 98 481 LEU A C 1
ATOM 3800 O O . LEU A 1 481 ? -13.102 22.266 -5.82 1 98 481 LEU A O 1
ATOM 3804 N N . PRO A 1 482 ? -14.039 22.391 -3.77 1 97.5 482 PRO A N 1
ATOM 3805 C CA . PRO A 1 482 ? -15.117 23.234 -4.293 1 97.5 482 PRO A CA 1
ATOM 3806 C C . PRO A 1 482 ? -14.664 24.656 -4.625 1 97.5 482 PRO A C 1
ATOM 3808 O O . PRO A 1 482 ? -13.625 25.094 -4.133 1 97.5 482 PRO A O 1
ATOM 3811 N N . LEU A 1 483 ? -15.422 25.234 -5.465 1 94.75 483 LEU A N 1
ATOM 3812 C CA . LEU A 1 483 ? -15.188 26.656 -5.695 1 94.75 483 LEU A CA 1
ATOM 3813 C C . LEU A 1 483 ? -15.594 27.484 -4.477 1 94.75 483 LEU A C 1
ATOM 3815 O O . LEU A 1 483 ? -16.688 27.297 -3.941 1 94.75 483 LEU A O 1
ATOM 3819 N N . LEU A 1 484 ? -14.68 28.281 -4 1 96.31 484 LEU A N 1
ATOM 3820 C CA . LEU A 1 484 ? -14.992 29.203 -2.912 1 96.31 484 LEU A CA 1
ATOM 3821 C C . LEU A 1 484 ? -15.453 30.547 -3.457 1 96.31 484 LEU A C 1
ATOM 3823 O O . LEU A 1 484 ? -14.633 31.422 -3.754 1 96.31 484 LEU A O 1
ATOM 3827 N N . LYS A 1 485 ? -16.719 30.703 -3.469 1 94.19 485 LYS A N 1
ATOM 3828 C CA . LYS A 1 485 ? -17.297 31.875 -4.109 1 94.19 485 LYS A CA 1
ATOM 3829 C C . LYS A 1 485 ? -17.672 32.938 -3.076 1 94.19 485 LYS A C 1
ATOM 3831 O O . LYS A 1 485 ? -18.328 32.625 -2.078 1 94.19 485 LYS A O 1
ATOM 3836 N N . GLY A 1 486 ? -17.25 34.156 -3.354 1 96.12 486 GLY A N 1
ATOM 3837 C CA . GLY A 1 486 ? -17.703 35.281 -2.559 1 96.12 486 GLY A CA 1
ATOM 3838 C C . GLY A 1 486 ? -19.047 35.812 -3.012 1 96.12 486 GLY A C 1
ATOM 3839 O O . GLY A 1 486 ? -19.531 35.469 -4.09 1 96.12 486 GLY A O 1
ATOM 3840 N N . ARG A 1 487 ? -19.625 36.531 -2.127 1 96.06 487 ARG A N 1
ATOM 3841 C CA . ARG A 1 487 ? -20.875 37.219 -2.438 1 96.06 487 ARG A CA 1
ATOM 3842 C C . ARG A 1 487 ? -20.672 38.75 -2.457 1 96.06 487 ARG A C 1
ATOM 3844 O O . ARG A 1 487 ? -20.188 39.312 -1.481 1 96.06 487 ARG A O 1
ATOM 3851 N N . GLU A 1 488 ? -21.109 39.344 -3.512 1 94.31 488 GLU A N 1
ATOM 3852 C CA . GLU A 1 488 ? -20.984 40.812 -3.604 1 94.31 488 GLU A CA 1
ATOM 3853 C C . GLU A 1 488 ? -22.047 41.5 -2.744 1 94.31 488 GLU A C 1
ATOM 3855 O O . GLU A 1 488 ? -23.219 41.125 -2.779 1 94.31 488 GLU A O 1
ATOM 3860 N N . LEU A 1 489 ? -21.562 42.406 -1.97 1 92.44 489 LEU A N 1
ATOM 3861 C CA . LEU A 1 489 ? -22.484 43.188 -1.164 1 92.44 489 LEU A CA 1
ATOM 3862 C C . LEU A 1 489 ? -22.922 44.438 -1.913 1 92.44 489 LEU A C 1
ATOM 3864 O O . LEU A 1 489 ? -22.109 45.062 -2.629 1 92.44 489 LEU A O 1
ATOM 3868 N N . PRO A 1 490 ? -24.203 44.844 -1.718 1 85.94 490 PRO A N 1
ATOM 3869 C CA . PRO A 1 490 ? -24.641 46.094 -2.375 1 85.94 490 PRO A CA 1
ATOM 3870 C C . PRO A 1 490 ? -23.875 47.312 -1.903 1 85.94 490 PRO A C 1
ATOM 3872 O O . PRO A 1 490 ? -23.594 47.438 -0.709 1 85.94 490 PRO A O 1
ATOM 3875 N N . PRO A 1 491 ? -23.562 48.188 -2.924 1 83 491 PRO A N 1
ATOM 3876 C CA . PRO A 1 491 ? -22.875 49.406 -2.523 1 83 491 PRO A CA 1
ATOM 3877 C C . PRO A 1 491 ? -23.688 50.25 -1.547 1 83 491 PRO A C 1
ATOM 3879 O O . PRO A 1 491 ? -24.906 50.375 -1.688 1 83 491 PRO A O 1
ATOM 3882 N N . GLY A 1 492 ? -23.094 50.781 -0.578 1 80.62 492 GLY A N 1
ATOM 3883 C CA . GLY A 1 492 ? -23.75 51.688 0.361 1 80.62 492 GLY A CA 1
ATOM 3884 C C . GLY A 1 492 ? -24.312 50.969 1.569 1 80.62 492 GLY A C 1
ATOM 3885 O O . GLY A 1 492 ? -24.625 51.594 2.58 1 80.62 492 GLY A O 1
ATOM 3886 N N . GLU A 1 493 ? -24.438 49.719 1.406 1 84.25 493 GLU A N 1
ATOM 3887 C CA . GLU A 1 493 ? -24.969 48.969 2.541 1 84.25 493 GLU A CA 1
ATOM 3888 C C . GLU A 1 493 ? -23.859 48.594 3.523 1 84.25 493 GLU A C 1
ATOM 3890 O O . GLU A 1 493 ? -22.75 48.281 3.115 1 84.25 493 GLU A O 1
ATOM 3895 N N . HIS A 1 494 ? -24.266 48.688 4.777 1 89 494 HIS A N 1
ATOM 3896 C CA . HIS A 1 494 ? -23.312 48.281 5.812 1 89 494 HIS A CA 1
ATOM 3897 C C . HIS A 1 494 ? -23.156 46.781 5.879 1 89 494 HIS A C 1
ATOM 3899 O O . HIS A 1 494 ? -24.078 46.031 5.512 1 89 494 HIS A O 1
ATOM 3905 N N . ILE A 1 495 ? -22 46.375 6.336 1 92.19 495 ILE A N 1
ATOM 3906 C CA . ILE A 1 495 ? -21.703 44.938 6.461 1 92.19 495 ILE A CA 1
ATOM 3907 C C . ILE A 1 495 ? -22.438 44.375 7.668 1 92.19 495 ILE A C 1
ATOM 3909 O O . ILE A 1 495 ? -22.375 44.906 8.773 1 92.19 495 ILE A O 1
ATOM 3913 N N . LYS A 1 496 ? -23.141 43.344 7.434 1 94 496 LYS A N 1
ATOM 3914 C CA . LYS A 1 496 ? -23.781 42.594 8.516 1 94 496 LYS A CA 1
ATOM 3915 C C . LYS A 1 496 ? -23.016 41.312 8.828 1 94 496 LYS A C 1
ATOM 3917 O O . LYS A 1 496 ? -22.828 40.469 7.949 1 94 496 LYS A O 1
ATOM 3922 N N . LEU A 1 497 ? -22.531 41.219 10 1 95.81 497 LEU A N 1
ATOM 3923 C CA . LEU A 1 497 ? -21.812 40.031 10.461 1 95.81 497 LEU A CA 1
ATOM 3924 C C . LEU A 1 497 ? -22.672 39.219 11.438 1 95.81 497 LEU A C 1
ATOM 3926 O O . LEU A 1 497 ? -22.875 39.656 12.578 1 95.81 497 LEU A O 1
ATOM 3930 N N . PRO A 1 498 ? -23.125 38.031 11.016 1 95 498 PRO A N 1
ATOM 3931 C CA . PRO A 1 498 ? -24.016 37.219 11.875 1 95 498 PRO A CA 1
ATOM 3932 C C . PRO A 1 498 ? -23.344 36.812 13.195 1 95 498 PRO A C 1
ATOM 3934 O O . PRO A 1 498 ? -22.109 36.844 13.297 1 95 498 PRO A O 1
ATOM 3937 N N . GLY A 1 499 ? -24.234 36.5 14.172 1 93.56 499 GLY A N 1
ATOM 3938 C CA . GLY A 1 499 ? -23.719 36 15.422 1 93.56 499 GLY A CA 1
ATOM 3939 C C . GLY A 1 499 ? -22.938 34.688 15.266 1 93.56 499 GLY A C 1
ATOM 3940 O O . GLY A 1 499 ? -23.312 33.844 14.461 1 93.56 499 GLY A O 1
ATOM 3941 N N . PHE A 1 500 ? -21.875 34.562 16.062 1 94.94 500 PHE A N 1
ATOM 3942 C CA . PHE A 1 500 ? -21.031 33.375 16.078 1 94.94 500 PHE A CA 1
ATOM 3943 C C . PHE A 1 500 ? -20.625 33 14.664 1 94.94 500 PHE A C 1
ATOM 3945 O O . PHE A 1 500 ? -20.812 31.859 14.242 1 94.94 500 PHE A O 1
ATOM 3952 N N . SER A 1 501 ? -20.062 33.969 14 1 96.56 501 SER A N 1
ATOM 3953 C CA . SER A 1 501 ? -19.547 33.781 12.656 1 96.56 501 SER A CA 1
ATOM 3954 C C . SER A 1 501 ? -18.234 34.531 12.453 1 96.56 501 SER A C 1
ATOM 3956 O O . SER A 1 501 ? -17.844 35.344 13.297 1 96.56 501 SER A O 1
ATOM 3958 N N . PHE A 1 502 ? -17.562 34.156 11.539 1 97.44 502 PHE A N 1
ATOM 3959 C CA . PHE A 1 502 ? -16.438 34.938 11.07 1 97.44 502 PHE A CA 1
ATOM 3960 C C . PHE A 1 502 ? -16.406 35 9.547 1 97.44 502 PHE A C 1
ATOM 3962 O O . PHE A 1 502 ? -17.016 34.188 8.875 1 97.44 502 PHE A O 1
ATOM 3969 N N . ALA A 1 503 ? -15.773 36.125 9.078 1 98.44 503 ALA A N 1
ATOM 3970 C CA . ALA A 1 503 ? -15.891 36.406 7.652 1 98.44 503 ALA A CA 1
ATOM 3971 C C . ALA A 1 503 ? -14.641 37.094 7.125 1 98.44 503 ALA A C 1
ATOM 3973 O O . ALA A 1 503 ? -13.867 37.656 7.898 1 98.44 503 ALA A O 1
ATOM 3974 N N . PHE A 1 504 ? -14.43 36.906 5.812 1 98.56 504 PHE A N 1
ATOM 3975 C CA . PHE A 1 504 ? -13.484 37.688 5.031 1 98.56 504 PHE A CA 1
ATOM 3976 C C . PHE A 1 504 ? -14.219 38.656 4.098 1 98.56 504 PHE A C 1
ATOM 3978 O O . PHE A 1 504 ? -15.18 38.25 3.428 1 98.56 504 PHE A O 1
ATOM 3985 N N . TYR A 1 505 ? -13.852 39.875 4.125 1 96.62 505 TYR A N 1
ATOM 3986 C CA . TYR A 1 505 ? -14.383 40.906 3.221 1 96.62 505 TYR A CA 1
ATOM 3987 C C . TYR A 1 505 ? -13.281 41.469 2.34 1 96.62 505 TYR A C 1
ATOM 3989 O O . TYR A 1 505 ? -12.352 42.125 2.836 1 96.62 505 TYR A O 1
ATOM 3997 N N . VAL A 1 506 ? -13.391 41.219 1.069 1 96.62 506 VAL A N 1
ATOM 3998 C CA . VAL A 1 506 ? -12.461 41.844 0.131 1 96.62 506 VAL A CA 1
ATOM 3999 C C . VAL A 1 506 ? -13.008 43.219 -0.312 1 96.62 506 VAL A C 1
ATOM 4001 O O . VAL A 1 506 ? -14.062 43.281 -0.939 1 96.62 506 VAL A O 1
ATOM 4004 N N . LEU A 1 507 ? -12.336 44.188 0.087 1 94.69 507 LEU A N 1
ATOM 4005 C CA . LEU A 1 507 ? -12.641 45.531 -0.383 1 94.69 507 LEU A CA 1
ATOM 4006 C C . LEU A 1 507 ? -11.914 45.844 -1.689 1 94.69 507 LEU A C 1
ATOM 4008 O O . LEU A 1 507 ? -10.797 46.344 -1.678 1 94.69 507 LEU A O 1
ATOM 4012 N N . ILE A 1 508 ? -12.625 45.625 -2.775 1 93.06 508 ILE A N 1
ATOM 4013 C CA . ILE A 1 508 ? -12.039 45.531 -4.109 1 93.06 508 ILE A CA 1
ATOM 4014 C C . ILE A 1 508 ? -11.531 46.906 -4.551 1 93.06 508 ILE A C 1
ATOM 4016 O O . ILE A 1 508 ? -10.469 47 -5.168 1 93.06 508 ILE A O 1
ATOM 4020 N N . GLU A 1 509 ? -12.227 48 -4.172 1 91 509 GLU A N 1
ATOM 4021 C CA . GLU A 1 509 ? -11.898 49.344 -4.66 1 91 509 GLU A CA 1
ATOM 4022 C C . GLU A 1 509 ? -11.25 50.188 -3.57 1 91 509 GLU A C 1
ATOM 4024 O O . GLU A 1 509 ? -11.352 51.406 -3.584 1 91 509 GLU A O 1
ATOM 4029 N N . ALA A 1 510 ? -10.648 49.531 -2.668 1 91.69 510 ALA A N 1
ATOM 4030 C CA . ALA A 1 510 ? -10 50.25 -1.58 1 91.69 510 ALA A CA 1
ATOM 4031 C C . ALA A 1 510 ? -8.867 51.125 -2.107 1 91.69 510 ALA A C 1
ATOM 4033 O O . ALA A 1 510 ? -8.562 52.188 -1.519 1 91.69 510 ALA A O 1
ATOM 4034 N N . GLN A 1 511 ? -8.227 50.719 -3.184 1 91.56 511 GLN A N 1
ATOM 4035 C CA . GLN A 1 511 ? -7.148 51.438 -3.844 1 91.56 511 GLN A CA 1
ATOM 4036 C C . GLN A 1 511 ? -6.047 51.812 -2.855 1 91.56 511 GLN A C 1
ATOM 4038 O O . GLN A 1 511 ? -5.566 52.938 -2.84 1 91.56 511 GLN A O 1
ATOM 4043 N N . ALA A 1 512 ? -5.805 50.906 -1.94 1 94.06 512 ALA A N 1
ATOM 4044 C CA . ALA A 1 512 ? -4.688 51.125 -1.025 1 94.06 512 ALA A CA 1
ATOM 4045 C C . ALA A 1 512 ? -3.361 51.156 -1.781 1 94.06 512 ALA A C 1
ATOM 4047 O O . ALA A 1 512 ? -2.961 50.156 -2.404 1 94.06 512 ALA A O 1
ATOM 4048 N N . ALA A 1 513 ? -2.611 52.219 -1.684 1 93.62 513 ALA A N 1
ATOM 4049 C CA . ALA A 1 513 ? -1.385 52.438 -2.453 1 93.62 513 ALA A CA 1
ATOM 4050 C C . ALA A 1 513 ? -0.328 51.375 -2.074 1 93.62 513 ALA A C 1
ATOM 4052 O O . ALA A 1 513 ? 0.44 50.938 -2.926 1 93.62 513 ALA A O 1
ATOM 4053 N N . VAL A 1 514 ? -0.378 50.938 -0.88 1 96.31 514 VAL A N 1
ATOM 4054 C CA . VAL A 1 514 ? 0.652 50.031 -0.367 1 96.31 514 VAL A CA 1
ATOM 4055 C C . VAL A 1 514 ? 0.358 48.625 -0.811 1 96.31 514 VAL A C 1
ATOM 4057 O O . VAL A 1 514 ? 1.197 47.719 -0.655 1 96.31 514 VAL A O 1
ATOM 4060 N N . CYS A 1 515 ? -0.73 48.438 -1.409 1 95.88 515 CYS A N 1
ATOM 4061 C CA . CYS A 1 515 ? -1.138 47.094 -1.841 1 95.88 515 CYS A CA 1
ATOM 4062 C C . CYS A 1 515 ? -1.135 47 -3.361 1 95.88 515 CYS A C 1
ATOM 4064 O O . CYS A 1 515 ? -1.705 46.062 -3.924 1 95.88 515 CYS A O 1
ATOM 4066 N N . LYS A 1 516 ? -0.547 48.031 -4.023 1 91.38 516 LYS A N 1
ATOM 4067 C CA . LYS A 1 516 ? -0.447 48.031 -5.48 1 91.38 516 LYS A CA 1
ATOM 4068 C C . LYS A 1 516 ? 0.853 47.375 -5.938 1 91.38 516 LYS A C 1
ATOM 4070 O O . LYS A 1 516 ? 1.858 47.406 -5.227 1 91.38 516 LYS A O 1
ATOM 4075 N N . MET B 1 1 ? 38.125 -40.469 -28.812 1 21.95 1 MET B N 1
ATOM 4076 C CA . MET B 1 1 ? 36.938 -41.031 -29.391 1 21.95 1 MET B CA 1
ATOM 4077 C C . MET B 1 1 ? 35.844 -39.969 -29.516 1 21.95 1 MET B C 1
ATOM 4079 O O . MET B 1 1 ? 35.438 -39.344 -28.516 1 21.95 1 MET B O 1
ATOM 4083 N N . LYS B 1 2 ? 35.844 -39.219 -30.547 1 43.22 2 LYS B N 1
ATOM 4084 C CA . LYS B 1 2 ? 34.812 -38.281 -31.031 1 43.22 2 LYS B CA 1
ATOM 4085 C C . LYS B 1 2 ? 33.406 -38.844 -30.828 1 43.22 2 LYS B C 1
ATOM 4087 O O . LYS B 1 2 ? 33.125 -39.938 -31.312 1 43.22 2 LYS B O 1
ATOM 4092 N N . SER B 1 3 ? 32.844 -38.781 -29.578 1 41.97 3 SER B N 1
ATOM 4093 C CA . SER B 1 3 ? 31.562 -39.312 -29.125 1 41.97 3 SER B CA 1
ATOM 4094 C C . SER B 1 3 ? 30.531 -39.281 -30.25 1 41.97 3 SER B C 1
ATOM 4096 O O . SER B 1 3 ? 30.375 -38.281 -30.953 1 41.97 3 SER B O 1
ATOM 4098 N N . ALA B 1 4 ? 30.062 -40.344 -30.812 1 48.38 4 ALA B N 1
ATOM 4099 C CA . ALA B 1 4 ? 29.172 -40.594 -31.938 1 48.38 4 ALA B CA 1
ATOM 4100 C C . ALA B 1 4 ? 27.828 -39.875 -31.734 1 48.38 4 ALA B C 1
ATOM 4102 O O . ALA B 1 4 ? 27.203 -40.031 -30.688 1 48.38 4 ALA B O 1
ATOM 4103 N N . ALA B 1 5 ? 27.5 -38.844 -32.5 1 58.84 5 ALA B N 1
ATOM 4104 C CA . ALA B 1 5 ? 26.25 -38.094 -32.562 1 58.84 5 ALA B CA 1
ATOM 4105 C C . ALA B 1 5 ? 25.062 -39.062 -32.688 1 58.84 5 ALA B C 1
ATOM 4107 O O . ALA B 1 5 ? 25 -39.875 -33.594 1 58.84 5 ALA B O 1
ATOM 4108 N N . THR B 1 6 ? 24.328 -39.375 -31.516 1 81.62 6 THR B N 1
ATOM 4109 C CA . THR B 1 6 ? 23.172 -40.281 -31.469 1 81.62 6 THR B CA 1
ATOM 4110 C C . THR B 1 6 ? 21.984 -39.656 -32.188 1 81.62 6 THR B C 1
ATOM 4112 O O . THR B 1 6 ? 21.734 -38.469 -32.062 1 81.62 6 THR B O 1
ATOM 4115 N N . SER B 1 7 ? 21.438 -40.312 -33.156 1 87.31 7 SER B N 1
ATOM 4116 C CA . SER B 1 7 ? 20.234 -39.906 -33.875 1 87.31 7 SER B CA 1
ATOM 4117 C C . SER B 1 7 ? 19.016 -40.719 -33.469 1 87.31 7 SER B C 1
ATOM 4119 O O . SER B 1 7 ? 19.141 -41.906 -33.188 1 87.31 7 SER B O 1
ATOM 4121 N N . ILE B 1 8 ? 17.953 -40 -33.312 1 89.44 8 ILE B N 1
ATOM 4122 C CA . ILE B 1 8 ? 16.703 -40.688 -33.031 1 89.44 8 ILE B CA 1
ATOM 4123 C C . ILE B 1 8 ? 15.664 -40.344 -34.094 1 89.44 8 ILE B C 1
ATOM 4125 O O . ILE B 1 8 ? 15.711 -39.25 -34.688 1 89.44 8 ILE B O 1
ATOM 4129 N N . ARG B 1 9 ? 14.797 -41.281 -34.344 1 90.88 9 ARG B N 1
ATOM 4130 C CA . ARG B 1 9 ? 13.68 -41.062 -35.25 1 90.88 9 ARG B CA 1
ATOM 4131 C C . ARG B 1 9 ? 12.375 -40.906 -34.469 1 90.88 9 ARG B C 1
ATOM 4133 O O . ARG B 1 9 ? 12.117 -41.625 -33.5 1 90.88 9 ARG B O 1
ATOM 4140 N N . VAL B 1 10 ? 11.578 -39.938 -34.969 1 92.56 10 VAL B N 1
ATOM 4141 C CA . VAL B 1 10 ? 10.297 -39.688 -34.312 1 92.56 10 VAL B CA 1
ATOM 4142 C C . VAL B 1 10 ? 9.156 -39.938 -35.281 1 92.56 10 VAL B C 1
ATOM 4144 O O . VAL B 1 10 ? 9.211 -39.531 -36.438 1 92.56 10 VAL B O 1
ATOM 4147 N N . ASP B 1 11 ? 8.227 -40.719 -34.812 1 93 11 ASP B N 1
ATOM 4148 C CA . ASP B 1 11 ? 6.996 -40.938 -35.562 1 93 11 ASP B CA 1
ATOM 4149 C C . ASP B 1 11 ? 5.871 -40.031 -35.094 1 93 11 ASP B C 1
ATOM 4151 O O . ASP B 1 11 ? 5.652 -39.906 -33.875 1 93 11 ASP B O 1
ATOM 4155 N N . LEU B 1 12 ? 5.215 -39.406 -36.094 1 94.62 12 LEU B N 1
ATOM 4156 C CA . LEU B 1 12 ? 4.156 -38.469 -35.75 1 94.62 12 LEU B CA 1
ATOM 4157 C C . LEU B 1 12 ? 2.83 -38.906 -36.375 1 94.62 12 LEU B C 1
ATOM 4159 O O . LEU B 1 12 ? 2.771 -39.219 -37.562 1 94.62 12 LEU B O 1
ATOM 4163 N N . ASP B 1 13 ? 1.827 -38.969 -35.594 1 95.06 13 ASP B N 1
ATOM 4164 C CA . ASP B 1 13 ? 0.473 -39.188 -36.125 1 95.06 13 ASP B CA 1
ATOM 4165 C C . ASP B 1 13 ? -0.272 -37.875 -36.25 1 95.06 13 ASP B C 1
ATOM 4167 O O . ASP B 1 13 ? -0.768 -37.312 -35.25 1 95.06 13 ASP B O 1
ATOM 4171 N N . LEU B 1 14 ? -0.453 -37.438 -37.469 1 94.44 14 LEU B N 1
ATOM 4172 C CA . LEU B 1 14 ? -1.038 -36.125 -37.719 1 94.44 14 LEU B CA 1
ATOM 4173 C C . LEU B 1 14 ? -2.498 -36.25 -38.156 1 94.44 14 LEU B C 1
ATOM 4175 O O . LEU B 1 14 ? -3.127 -35.281 -38.531 1 94.44 14 LEU B O 1
ATOM 4179 N N . SER B 1 15 ? -3.043 -37.469 -38.062 1 94.12 15 SER B N 1
ATOM 4180 C CA . SER B 1 15 ? -4.367 -37.688 -38.625 1 94.12 15 SER B CA 1
ATOM 4181 C C . SER B 1 15 ? -5.414 -37.875 -37.531 1 94.12 15 SER B C 1
ATOM 4183 O O . SER B 1 15 ? -6.617 -37.812 -37.812 1 94.12 15 SER B O 1
ATOM 4185 N N . HIS B 1 16 ? -4.945 -38 -36.375 1 96.06 16 HIS B N 1
ATOM 4186 C CA . HIS B 1 16 ? -5.891 -38.281 -35.281 1 96.06 16 HIS B CA 1
ATOM 4187 C C . HIS B 1 16 ? -5.555 -37.469 -34.031 1 96.06 16 HIS B C 1
ATOM 4189 O O . HIS B 1 16 ? -4.391 -37.375 -33.656 1 96.06 16 HIS B O 1
ATOM 4195 N N . VAL B 1 17 ? -6.613 -36.906 -33.469 1 97.5 17 VAL B N 1
ATOM 4196 C CA . VAL B 1 17 ? -6.473 -36.281 -32.156 1 97.5 17 VAL B CA 1
ATOM 4197 C C . VAL B 1 17 ? -6.664 -37.344 -31.062 1 97.5 17 VAL B C 1
ATOM 4199 O O . VAL B 1 17 ? -7.75 -37.906 -30.922 1 97.5 17 VAL B O 1
ATOM 4202 N N . ALA B 1 18 ? -5.625 -37.562 -30.359 1 96.94 18 ALA B N 1
ATOM 4203 C CA . ALA B 1 18 ? -5.676 -38.594 -29.312 1 96.94 18 ALA B CA 1
ATOM 4204 C C . ALA B 1 18 ? -6.516 -38.125 -28.125 1 96.94 18 ALA B C 1
ATOM 4206 O O . ALA B 1 18 ? -7.254 -38.906 -27.531 1 96.94 18 ALA B O 1
ATOM 4207 N N . ARG B 1 19 ? -6.344 -36.938 -27.703 1 96.69 19 ARG B N 1
ATOM 4208 C CA . ARG B 1 19 ? -7.039 -36.312 -26.594 1 96.69 19 ARG B CA 1
ATOM 4209 C C . ARG B 1 19 ? -7.184 -34.812 -26.797 1 96.69 19 ARG B C 1
ATOM 4211 O O . ARG B 1 19 ? -6.465 -34.219 -27.609 1 96.69 19 ARG B O 1
ATOM 4218 N N . ARG B 1 20 ? -8.133 -34.281 -26.125 1 97.75 20 ARG B N 1
ATOM 4219 C CA . ARG B 1 20 ? -8.273 -32.812 -26.047 1 97.75 20 ARG B CA 1
ATOM 4220 C C . ARG B 1 20 ? -8.305 -32.344 -24.594 1 97.75 20 ARG B C 1
ATOM 4222 O O . ARG B 1 20 ? -9.094 -32.844 -23.781 1 97.75 20 ARG B O 1
ATOM 4229 N N . VAL B 1 21 ? -7.461 -31.438 -24.234 1 98.38 21 VAL B N 1
ATOM 4230 C CA . VAL B 1 21 ? -7.406 -30.922 -22.859 1 98.38 21 VAL B CA 1
ATOM 4231 C C . VAL B 1 21 ? -8.148 -29.594 -22.781 1 98.38 21 VAL B C 1
ATOM 4233 O O . VAL B 1 21 ? -8.578 -29.047 -23.797 1 98.38 21 VAL B O 1
ATOM 4236 N N . ASP B 1 22 ? -8.375 -29.094 -21.578 1 98.44 22 ASP B N 1
ATOM 4237 C CA . ASP B 1 22 ? -9.016 -27.812 -21.344 1 98.44 22 ASP B CA 1
ATOM 4238 C C . ASP B 1 22 ? -8.18 -26.656 -21.891 1 98.44 22 ASP B C 1
ATOM 4240 O O . ASP B 1 22 ? -6.945 -26.734 -21.891 1 98.44 22 ASP B O 1
ATOM 4244 N N . GLU B 1 23 ? -8.844 -25.641 -22.344 1 97.25 23 GLU B N 1
ATOM 4245 C CA . GLU B 1 23 ? -8.117 -24.453 -22.812 1 97.25 23 GLU B CA 1
ATOM 4246 C C . GLU B 1 23 ? -7.25 -23.859 -21.703 1 97.25 23 GLU B C 1
ATOM 4248 O O . GLU B 1 23 ? -6.242 -23.203 -21.984 1 97.25 23 GLU B O 1
ATOM 4253 N N . ARG B 1 24 ? -7.676 -24.156 -20.484 1 97.75 24 ARG B N 1
ATOM 4254 C CA . ARG B 1 24 ? -6.957 -23.672 -19.312 1 97.75 24 ARG B CA 1
ATOM 4255 C C . ARG B 1 24 ? -6.074 -24.766 -18.719 1 97.75 24 ARG B C 1
ATOM 4257 O O . ARG B 1 24 ? -5.848 -24.797 -17.516 1 97.75 24 ARG B O 1
ATOM 4264 N N . PHE B 1 25 ? -5.621 -25.609 -19.547 1 98.75 25 PHE B N 1
ATOM 4265 C CA . PHE B 1 25 ? -4.902 -26.812 -19.125 1 98.75 25 PHE B CA 1
ATOM 4266 C C . PHE B 1 25 ? -3.76 -26.453 -18.188 1 98.75 25 PHE B C 1
ATOM 4268 O O . PHE B 1 25 ? -3.723 -26.938 -17.047 1 98.75 25 PHE B O 1
ATOM 4275 N N . LEU B 1 26 ? -2.801 -25.609 -18.641 1 98.88 26 LEU B N 1
ATOM 4276 C CA . LEU B 1 26 ? -1.749 -25.109 -17.75 1 98.88 26 LEU B CA 1
ATOM 4277 C C . LEU B 1 26 ? -2.262 -23.953 -16.906 1 98.88 26 LEU B C 1
ATOM 4279 O O . LEU B 1 26 ? -2.602 -22.891 -17.422 1 98.88 26 LEU B O 1
ATOM 4283 N N . SER B 1 27 ? -2.408 -24.141 -15.633 1 98.88 27 SER B N 1
ATOM 4284 C CA . SER B 1 27 ? -2.912 -23.172 -14.672 1 98.88 27 SER B CA 1
ATOM 4285 C C . SER B 1 27 ? -1.947 -23 -13.5 1 98.88 27 SER B C 1
ATOM 4287 O O . SER B 1 27 ? -0.971 -23.75 -13.383 1 98.88 27 SER B O 1
ATOM 4289 N N . VAL B 1 28 ? -2.154 -21.922 -12.711 1 98.75 28 VAL B N 1
ATOM 4290 C CA . VAL B 1 28 ? -1.188 -21.594 -11.664 1 98.75 28 VAL B CA 1
ATOM 4291 C C . VAL B 1 28 ? -1.909 -21.422 -10.336 1 98.75 28 VAL B C 1
ATOM 4293 O O . VAL B 1 28 ? -3.131 -21.25 -10.297 1 98.75 28 VAL B O 1
ATOM 4296 N N . ALA B 1 29 ? -1.142 -21.469 -9.258 1 98.5 29 ALA B N 1
ATOM 4297 C CA . ALA B 1 29 ? -1.689 -21.328 -7.914 1 98.5 29 ALA B CA 1
ATOM 4298 C C . ALA B 1 29 ? -0.979 -20.219 -7.148 1 98.5 29 ALA B C 1
ATOM 4300 O O . ALA B 1 29 ? 0.165 -19.875 -7.457 1 98.5 29 ALA B O 1
ATOM 4301 N N . ILE B 1 30 ? -1.69 -19.641 -6.277 1 98 30 ILE B N 1
ATOM 4302 C CA . ILE B 1 30 ? -1.136 -18.844 -5.191 1 98 30 ILE B CA 1
ATOM 4303 C C . ILE B 1 30 ? -1.265 -19.609 -3.873 1 98 30 ILE B C 1
ATOM 4305 O O . ILE B 1 30 ? -2.34 -20.125 -3.545 1 98 30 ILE B O 1
ATOM 4309 N N . ASP B 1 31 ? -0.169 -19.672 -3.197 1 95.69 31 ASP B N 1
ATOM 4310 C CA . ASP B 1 31 ? -0.184 -20.375 -1.919 1 95.69 31 ASP B CA 1
ATOM 4311 C C . ASP B 1 31 ? -0.922 -19.562 -0.854 1 95.69 31 ASP B C 1
ATOM 4313 O O . ASP B 1 31 ? -0.653 -18.375 -0.671 1 95.69 31 ASP B O 1
ATOM 4317 N N . ALA B 1 32 ? -1.764 -20.219 -0.117 1 96.06 32 ALA B N 1
ATOM 4318 C CA . ALA B 1 32 ? -2.586 -19.531 0.883 1 96.06 32 ALA B CA 1
ATOM 4319 C C . ALA B 1 32 ? -1.727 -18.984 2.02 1 96.06 32 ALA B C 1
ATOM 4321 O O . ALA B 1 32 ? -2.186 -18.156 2.809 1 96.06 32 ALA B O 1
ATOM 4322 N N . SER B 1 33 ? -0.48 -19.406 2.135 1 94 33 SER B N 1
ATOM 4323 C CA . SER B 1 33 ? 0.417 -18.891 3.164 1 94 33 SER B CA 1
ATOM 4324 C C . SER B 1 33 ? 0.629 -17.391 3.018 1 94 33 SER B C 1
ATOM 4326 O O . SER B 1 33 ? 1.061 -16.719 3.961 1 94 33 SER B O 1
ATOM 4328 N N . LEU B 1 34 ? 0.341 -16.875 1.84 1 95.12 34 LEU B N 1
ATOM 4329 C CA . LEU B 1 34 ? 0.465 -15.43 1.609 1 95.12 34 LEU B CA 1
ATOM 4330 C C . LEU B 1 34 ? -0.446 -14.648 2.549 1 95.12 34 LEU B C 1
ATOM 4332 O O . LEU B 1 34 ? -0.151 -13.5 2.895 1 95.12 34 LEU B O 1
ATOM 4336 N N . ILE B 1 35 ? -1.519 -15.297 3.07 1 95.12 35 ILE B N 1
ATOM 4337 C CA . ILE B 1 35 ? -2.564 -14.625 3.832 1 95.12 35 ILE B CA 1
ATOM 4338 C C . ILE B 1 35 ? -2.186 -14.586 5.309 1 95.12 35 ILE B C 1
ATOM 4340 O O . ILE B 1 35 ? -2.9 -14 6.129 1 95.12 35 ILE B O 1
ATOM 4344 N N . THR B 1 36 ? -1.047 -15.281 5.707 1 92.69 36 THR B N 1
ATOM 4345 C CA . THR B 1 36 ? -0.644 -15.359 7.105 1 92.69 36 THR B CA 1
ATOM 4346 C C . THR B 1 36 ? -0.632 -13.977 7.75 1 92.69 36 THR B C 1
ATOM 4348 O O . THR B 1 36 ? -1.062 -13.812 8.891 1 92.69 36 THR B O 1
ATOM 4351 N N . GLU B 1 37 ? -0.091 -13.039 7.035 1 93.69 37 GLU B N 1
ATOM 4352 C CA . GLU B 1 37 ? -0.307 -11.617 7.285 1 93.69 37 GLU B CA 1
ATOM 4353 C C . GLU B 1 37 ? -0.952 -10.93 6.082 1 93.69 37 GLU B C 1
ATOM 4355 O O . GLU B 1 37 ? -0.363 -10.891 5 1 93.69 37 GLU B O 1
ATOM 4360 N N . GLU B 1 38 ? -2.064 -10.336 6.262 1 94.06 38 GLU B N 1
ATOM 4361 C CA . GLU B 1 38 ? -2.891 -9.852 5.16 1 94.06 38 GLU B CA 1
ATOM 4362 C C . GLU B 1 38 ? -2.148 -8.805 4.332 1 94.06 38 GLU B C 1
ATOM 4364 O O . GLU B 1 38 ? -2.441 -8.617 3.15 1 94.06 38 GLU B O 1
ATOM 4369 N N . LYS B 1 39 ? -1.167 -8.156 4.992 1 94.12 39 LYS B N 1
ATOM 4370 C CA . LYS B 1 39 ? -0.453 -7.102 4.27 1 94.12 39 LYS B CA 1
ATOM 4371 C C . LYS B 1 39 ? 0.253 -7.66 3.039 1 94.12 39 LYS B C 1
ATOM 4373 O O . LYS B 1 39 ? 0.433 -6.953 2.045 1 94.12 39 LYS B O 1
ATOM 4378 N N . PHE B 1 40 ? 0.652 -8.969 3.031 1 96.31 40 PHE B N 1
ATOM 4379 C CA . PHE B 1 40 ? 1.419 -9.547 1.934 1 96.31 40 PHE B CA 1
ATOM 4380 C C . PHE B 1 40 ? 0.528 -9.789 0.722 1 96.31 40 PHE B C 1
ATOM 4382 O O . PHE B 1 40 ? 1.022 -9.961 -0.395 1 96.31 40 PHE B O 1
ATOM 4389 N N . MET B 1 41 ? -0.837 -9.812 0.951 1 96.94 41 MET B N 1
ATOM 4390 C CA . MET B 1 41 ? -1.76 -9.938 -0.174 1 96.94 41 MET B CA 1
ATOM 4391 C C . MET B 1 41 ? -1.645 -8.734 -1.107 1 96.94 41 MET B C 1
ATOM 4393 O O . MET B 1 41 ? -2.008 -8.82 -2.281 1 96.94 41 MET B O 1
ATOM 4397 N N . ASN B 1 42 ? -1.102 -7.629 -0.596 1 96.56 42 ASN B N 1
ATOM 4398 C CA . ASN B 1 42 ? -0.921 -6.441 -1.425 1 96.56 42 ASN B CA 1
ATOM 4399 C C . ASN B 1 42 ? 0.063 -6.695 -2.562 1 96.56 42 ASN B C 1
ATOM 4401 O O . ASN B 1 42 ? 0.016 -6.023 -3.594 1 96.56 42 ASN B O 1
ATOM 4405 N N . LEU B 1 43 ? 0.987 -7.641 -2.438 1 97.19 43 LEU B N 1
ATOM 4406 C CA . LEU B 1 43 ? 1.964 -7.961 -3.473 1 97.19 43 LEU B CA 1
ATOM 4407 C C . LEU B 1 43 ? 1.271 -8.406 -4.758 1 97.19 43 LEU B C 1
ATOM 4409 O O . LEU B 1 43 ? 1.844 -8.297 -5.844 1 97.19 43 LEU B O 1
ATOM 4413 N N . LEU B 1 44 ? 0.02 -8.875 -4.617 1 97.69 44 LEU B N 1
ATOM 4414 C CA . LEU B 1 44 ? -0.744 -9.336 -5.77 1 97.69 44 LEU B CA 1
ATOM 4415 C C . LEU B 1 44 ? -1.085 -8.172 -6.695 1 97.69 44 LEU B C 1
ATOM 4417 O O . LEU B 1 44 ? -1.467 -8.375 -7.848 1 97.69 44 LEU B O 1
ATOM 4421 N N . ASN B 1 45 ? -0.961 -6.969 -6.207 1 95.25 45 ASN B N 1
ATOM 4422 C CA . ASN B 1 45 ? -1.248 -5.793 -7.02 1 95.25 45 ASN B CA 1
ATOM 4423 C C . ASN B 1 45 ? 0.023 -5.211 -7.637 1 95.25 45 ASN B C 1
ATOM 4425 O O . ASN B 1 45 ? 0.014 -4.094 -8.156 1 95.25 45 ASN B O 1
ATOM 4429 N N . SER B 1 46 ? 1.121 -5.91 -7.523 1 97 46 SER B N 1
ATOM 4430 C CA . SER B 1 46 ? 2.328 -5.543 -8.258 1 97 46 SER B CA 1
ATOM 4431 C C . SER B 1 46 ? 2.074 -5.523 -9.758 1 97 46 SER B C 1
ATOM 4433 O O . SER B 1 46 ? 1.544 -6.484 -10.32 1 97 46 SER B O 1
ATOM 4435 N N . PRO B 1 47 ? 2.457 -4.414 -10.445 1 95.44 47 PRO B N 1
ATOM 4436 C CA . PRO B 1 47 ? 2.295 -4.41 -11.898 1 95.44 47 PRO B CA 1
ATOM 4437 C C . PRO B 1 47 ? 3.068 -5.535 -12.586 1 95.44 47 PRO B C 1
ATOM 4439 O O . PRO B 1 47 ? 2.594 -6.105 -13.57 1 95.44 47 PRO B O 1
ATOM 4442 N N . LYS B 1 48 ? 4.207 -5.816 -12.055 1 96.94 48 LYS B N 1
ATOM 4443 C CA . LYS B 1 48 ? 5.043 -6.875 -12.609 1 96.94 48 LYS B CA 1
ATOM 4444 C C . LYS B 1 48 ? 4.359 -8.234 -12.508 1 96.94 48 LYS B C 1
ATOM 4446 O O . LYS B 1 48 ? 4.293 -8.984 -13.484 1 96.94 48 LYS B O 1
ATOM 4451 N N . LEU B 1 49 ? 3.861 -8.617 -11.336 1 98.38 49 LEU B N 1
ATOM 4452 C CA . LEU B 1 49 ? 3.201 -9.898 -11.117 1 98.38 49 LEU B CA 1
ATOM 4453 C C . LEU B 1 49 ? 1.943 -10.016 -11.977 1 98.38 49 LEU B C 1
ATOM 4455 O O . LEU B 1 49 ? 1.667 -11.078 -12.539 1 98.38 49 LEU B O 1
ATOM 4459 N N . ARG B 1 50 ? 1.188 -8.961 -12.062 1 97.75 50 ARG B N 1
ATOM 4460 C CA . ARG B 1 50 ? -0.016 -8.961 -12.891 1 97.75 50 ARG B CA 1
ATOM 4461 C C . ARG B 1 50 ? 0.328 -9.188 -14.359 1 97.75 50 ARG B C 1
ATOM 4463 O O . ARG B 1 50 ? -0.366 -9.93 -15.055 1 97.75 50 ARG B O 1
ATOM 4470 N N . THR B 1 51 ? 1.407 -8.484 -14.797 1 98.19 51 THR B N 1
ATOM 4471 C CA . THR B 1 51 ? 1.852 -8.664 -16.172 1 98.19 51 THR B CA 1
ATOM 4472 C C . THR B 1 51 ? 2.197 -10.125 -16.453 1 98.19 51 THR B C 1
ATOM 4474 O O . THR B 1 51 ? 1.778 -10.688 -17.453 1 98.19 51 THR B O 1
ATOM 4477 N N . LEU B 1 52 ? 2.9 -10.68 -15.531 1 98.75 52 LEU B N 1
ATOM 4478 C CA . LEU B 1 52 ? 3.322 -12.07 -15.68 1 98.75 52 LEU B CA 1
ATOM 4479 C C . LEU B 1 52 ? 2.119 -13.008 -15.648 1 98.75 52 LEU B C 1
ATOM 4481 O O . LEU B 1 52 ? 2.031 -13.93 -16.453 1 98.75 52 LEU B O 1
ATOM 4485 N N . ALA B 1 53 ? 1.211 -12.812 -14.773 1 98.69 53 ALA B N 1
ATOM 4486 C CA . ALA B 1 53 ? 0.025 -13.656 -14.656 1 98.69 53 ALA B CA 1
ATOM 4487 C C . ALA B 1 53 ? -0.861 -13.531 -15.891 1 98.69 53 ALA B C 1
ATOM 4489 O O . ALA B 1 53 ? -1.354 -14.531 -16.422 1 98.69 53 ALA B O 1
ATOM 4490 N N . LYS B 1 54 ? -1.041 -12.305 -16.359 1 97.69 54 LYS B N 1
ATOM 4491 C CA . LYS B 1 54 ? -1.873 -12.031 -17.531 1 97.69 54 LYS B CA 1
ATOM 4492 C C . LYS B 1 54 ? -1.351 -12.766 -18.766 1 97.69 54 LYS B C 1
ATOM 4494 O O . LYS B 1 54 ? -2.133 -13.195 -19.609 1 97.69 54 LYS B O 1
ATOM 4499 N N . ALA B 1 55 ? -0.1 -12.938 -18.797 1 98.19 55 ALA B N 1
ATOM 4500 C CA . ALA B 1 55 ? 0.525 -13.539 -19.969 1 98.19 55 ALA B CA 1
ATOM 4501 C C . ALA B 1 55 ? 0.278 -15.047 -20.016 1 98.19 55 ALA B C 1
ATOM 4503 O O . ALA B 1 55 ? 0.521 -15.695 -21.031 1 98.19 55 ALA B O 1
ATOM 4504 N N . LEU B 1 56 ? -0.35 -15.625 -19 1 98.5 56 LEU B N 1
ATOM 4505 C CA . LEU B 1 56 ? -0.54 -17.062 -18.938 1 98.5 56 LEU B CA 1
ATOM 4506 C C . LEU B 1 56 ? -1.991 -17.438 -19.219 1 98.5 56 LEU B C 1
ATOM 4508 O O . LEU B 1 56 ? -2.361 -18.609 -19.141 1 98.5 56 LEU B O 1
ATOM 4512 N N . ILE B 1 57 ? -2.805 -16.5 -19.625 1 97.88 57 ILE B N 1
ATOM 4513 C CA . ILE B 1 57 ? -4.219 -16.781 -19.844 1 97.88 57 ILE B CA 1
ATOM 4514 C C . ILE B 1 57 ? -4.398 -17.453 -21.203 1 97.88 57 ILE B C 1
ATOM 4516 O O . ILE B 1 57 ? -3.607 -17.219 -22.125 1 97.88 57 ILE B O 1
ATOM 4520 N N . PRO B 1 58 ? -5.488 -18.234 -21.297 1 98.12 58 PRO B N 1
ATOM 4521 C CA . PRO B 1 58 ? -6.469 -18.578 -20.266 1 98.12 58 PRO B CA 1
ATOM 4522 C C . PRO B 1 58 ? -5.922 -19.562 -19.234 1 98.12 58 PRO B C 1
ATOM 4524 O O . PRO B 1 58 ? -5.137 -20.453 -19.562 1 98.12 58 PRO B O 1
ATOM 4527 N N . ALA B 1 59 ? -6.258 -19.375 -18 1 98.75 59 ALA B N 1
ATOM 4528 C CA . ALA B 1 59 ? -5.793 -20.234 -16.906 1 98.75 59 ALA B CA 1
ATOM 4529 C C . ALA B 1 59 ? -6.66 -20.062 -15.664 1 98.75 59 ALA B C 1
ATOM 4531 O O . ALA B 1 59 ? -7.297 -19.031 -15.477 1 98.75 59 ALA B O 1
ATOM 4532 N N . PHE B 1 60 ? -6.73 -21.109 -14.867 1 98.81 60 PHE B N 1
ATOM 4533 C CA . PHE B 1 60 ? -7.242 -21 -13.508 1 98.81 60 PHE B CA 1
ATOM 4534 C C . PHE B 1 60 ? -6.184 -20.422 -12.57 1 98.81 60 PHE B C 1
ATOM 4536 O O . PHE B 1 60 ? -4.984 -20.562 -12.828 1 98.81 60 PHE B O 1
ATOM 4543 N N . LEU B 1 61 ? -6.645 -19.734 -11.578 1 98.88 61 LEU B N 1
ATOM 4544 C CA . LEU B 1 61 ? -5.844 -19.359 -10.414 1 98.88 61 LEU B CA 1
ATOM 4545 C C . LEU B 1 61 ? -6.367 -20.047 -9.156 1 98.88 61 LEU B C 1
ATOM 4547 O O . LEU B 1 61 ? -7.441 -19.703 -8.664 1 98.88 61 LEU B O 1
ATOM 4551 N N . ARG B 1 62 ? -5.645 -20.953 -8.695 1 98.81 62 ARG B N 1
ATOM 4552 C CA . ARG B 1 62 ? -6.031 -21.641 -7.465 1 98.81 62 ARG B CA 1
ATOM 4553 C C . ARG B 1 62 ? -5.422 -20.969 -6.246 1 98.81 62 ARG B C 1
ATOM 4555 O O . ARG B 1 62 ? -4.215 -20.719 -6.199 1 98.81 62 ARG B O 1
ATOM 4562 N N . PHE B 1 63 ? -6.219 -20.578 -5.383 1 98.62 63 PHE B N 1
ATOM 4563 C CA . PHE B 1 63 ? -5.77 -20.141 -4.07 1 98.62 63 PHE B CA 1
ATOM 4564 C C . PHE B 1 63 ? -5.973 -21.219 -3.025 1 98.62 63 PHE B C 1
ATOM 4566 O O . PHE B 1 63 ? -7.102 -21.484 -2.602 1 98.62 63 PHE B O 1
ATOM 4573 N N . GLY B 1 64 ? -4.836 -21.844 -2.637 1 97.31 64 GLY B N 1
ATOM 4574 C CA . GLY B 1 64 ? -4.934 -22.969 -1.72 1 97.31 64 GLY B CA 1
ATOM 4575 C C . GLY B 1 64 ? -3.59 -23.391 -1.163 1 97.31 64 GLY B C 1
ATOM 4576 O O . GLY B 1 64 ? -2.666 -22.594 -1.058 1 97.31 64 GLY B O 1
ATOM 4577 N N . GLY B 1 65 ? -3.51 -24.594 -0.75 1 94.81 65 GLY B N 1
ATOM 4578 C CA . GLY B 1 65 ? -2.361 -25.141 -0.051 1 94.81 65 GLY B CA 1
ATOM 4579 C C . GLY B 1 65 ? -2.66 -25.516 1.392 1 94.81 65 GLY B C 1
ATOM 4580 O O . GLY B 1 65 ? -3.812 -25.453 1.826 1 94.81 65 GLY B O 1
ATOM 4581 N N . THR B 1 66 ? -1.68 -25.906 2.061 1 93.88 66 THR B N 1
ATOM 4582 C CA . THR B 1 66 ? -1.839 -26.422 3.416 1 93.88 66 THR B CA 1
ATOM 4583 C C . THR B 1 66 ? -2.533 -25.391 4.309 1 93.88 66 THR B C 1
ATOM 4585 O O . THR B 1 66 ? -3.42 -25.734 5.09 1 93.88 66 THR B O 1
ATOM 4588 N N . LYS B 1 67 ? -2.18 -24.156 4.195 1 95.12 67 LYS B N 1
ATOM 4589 C CA . LYS B 1 67 ? -2.689 -23.094 5.066 1 95.12 67 LYS B CA 1
ATOM 4590 C C . LYS B 1 67 ? -4.203 -22.953 4.926 1 95.12 67 LYS B C 1
ATOM 4592 O O . LYS B 1 67 ? -4.871 -22.469 5.84 1 95.12 67 LYS B O 1
ATOM 4597 N N . GLN B 1 68 ? -4.777 -23.375 3.805 1 96.56 68 GLN B N 1
ATOM 4598 C CA . GLN B 1 68 ? -6.195 -23.172 3.545 1 96.56 68 GLN B CA 1
ATOM 4599 C C . GLN B 1 68 ? -7.055 -23.844 4.613 1 96.56 68 GLN B C 1
ATOM 4601 O O . GLN B 1 68 ? -8.148 -23.359 4.93 1 96.56 68 GLN B O 1
ATOM 4606 N N . ASP B 1 69 ? -6.559 -24.906 5.238 1 97.94 69 ASP B N 1
ATOM 4607 C CA . ASP B 1 69 ? -7.328 -25.656 6.223 1 97.94 69 ASP B CA 1
ATOM 4608 C C . ASP B 1 69 ? -7.133 -25.094 7.625 1 97.94 69 ASP B C 1
ATOM 4610 O O . ASP B 1 69 ? -7.703 -25.609 8.594 1 97.94 69 ASP B O 1
ATOM 4614 N N . PHE B 1 70 ? -6.359 -24.062 7.738 1 97.62 70 PHE B N 1
ATOM 4615 C CA . PHE B 1 70 ? -6.09 -23.453 9.039 1 97.62 70 PHE B CA 1
ATOM 4616 C C . PHE B 1 70 ? -6.477 -21.969 9.031 1 97.62 70 PHE B C 1
ATOM 4618 O O . PHE B 1 70 ? -6.098 -21.219 9.93 1 97.62 70 PHE B O 1
ATOM 4625 N N . MET B 1 71 ? -7.121 -21.547 7.977 1 97.38 71 MET B N 1
ATOM 4626 C CA . MET B 1 71 ? -7.551 -20.141 7.906 1 97.38 71 MET B CA 1
ATOM 4627 C C . MET B 1 71 ? -9.055 -20.031 8.125 1 97.38 71 MET B C 1
ATOM 4629 O O . MET B 1 71 ? -9.812 -20.938 7.758 1 97.38 71 MET B O 1
ATOM 4633 N N . LYS B 1 72 ? -9.484 -19 8.727 1 97.94 72 LYS B N 1
ATOM 4634 C CA . LYS B 1 72 ? -10.883 -18.703 9.008 1 97.94 72 LYS B CA 1
ATOM 4635 C C . LYS B 1 72 ? -11.242 -17.281 8.602 1 97.94 72 LYS B C 1
ATOM 4637 O O . LYS B 1 72 ? -10.484 -16.344 8.867 1 97.94 72 LYS B O 1
ATOM 4642 N N . PHE B 1 73 ? -12.367 -17.094 7.883 1 97.94 73 PHE B N 1
ATOM 4643 C CA . PHE B 1 73 ? -12.867 -15.781 7.488 1 97.94 73 PHE B CA 1
ATOM 4644 C C . PHE B 1 73 ? -13.414 -15.023 8.688 1 97.94 73 PHE B C 1
ATOM 4646 O O . PHE B 1 73 ? -14.266 -15.539 9.422 1 97.94 73 PHE B O 1
ATOM 4653 N N . ASN B 1 74 ? -12.836 -13.906 8.93 1 96.44 74 ASN B N 1
ATOM 4654 C CA . ASN B 1 74 ? -13.219 -13.023 10.031 1 96.44 74 ASN B CA 1
ATOM 4655 C C . ASN B 1 74 ? -13.406 -11.586 9.555 1 96.44 74 ASN B C 1
ATOM 4657 O O . ASN B 1 74 ? -12.531 -10.742 9.75 1 96.44 74 ASN B O 1
ATOM 4661 N N . PRO B 1 75 ? -14.633 -11.312 8.969 1 93.06 75 PRO B N 1
ATOM 4662 C CA . PRO B 1 75 ? -14.875 -9.984 8.391 1 93.06 75 PRO B CA 1
ATOM 4663 C C . PRO B 1 75 ? -14.852 -8.875 9.438 1 93.06 75 PRO B C 1
ATOM 4665 O O . PRO B 1 75 ? -15.242 -9.094 10.586 1 93.06 75 PRO B O 1
ATOM 4668 N N . ARG B 1 76 ? -14.344 -7.707 9.078 1 81.88 76 ARG B N 1
ATOM 4669 C CA . ARG B 1 76 ? -14.266 -6.555 9.969 1 81.88 76 ARG B CA 1
ATOM 4670 C C . ARG B 1 76 ? -15.375 -5.555 9.672 1 81.88 76 ARG B C 1
ATOM 4672 O O . ARG B 1 76 ? -15.508 -4.543 10.367 1 81.88 76 ARG B O 1
ATOM 4679 N N . GLY B 1 77 ? -16.484 -5.996 8.852 1 67.38 77 GLY B N 1
ATOM 4680 C CA . GLY B 1 77 ? -17.703 -5.227 8.617 1 67.38 77 GLY B CA 1
ATOM 4681 C C . GLY B 1 77 ? -17.531 -4.148 7.562 1 67.38 77 GLY B C 1
ATOM 4682 O O . GLY B 1 77 ? -18.5 -3.5 7.164 1 67.38 77 GLY B O 1
ATOM 4683 N N . ARG B 1 78 ? -16.5 -3.58 7.035 1 59.81 78 ARG B N 1
ATOM 4684 C CA . ARG B 1 78 ? -16.484 -2.346 6.258 1 59.81 78 ARG B CA 1
ATOM 4685 C C . ARG B 1 78 ? -16.141 -2.625 4.797 1 59.81 78 ARG B C 1
ATOM 4687 O O . ARG B 1 78 ? -15.172 -3.318 4.5 1 59.81 78 ARG B O 1
ATOM 4694 N N . SER B 1 79 ? -17.297 -2.596 3.973 1 52.59 79 SER B N 1
ATOM 4695 C CA . SER B 1 79 ? -17.375 -3.01 2.574 1 52.59 79 SER B CA 1
ATOM 4696 C C . SER B 1 79 ? -16.609 -2.041 1.671 1 52.59 79 SER B C 1
ATOM 4698 O O . SER B 1 79 ? -16.672 -0.825 1.868 1 52.59 79 SER B O 1
ATOM 4700 N N . PHE B 1 80 ? -15.383 -2.365 1.174 1 52.09 80 PHE B N 1
ATOM 4701 C CA . PHE B 1 80 ? -14.938 -1.676 -0.031 1 52.09 80 PHE B CA 1
ATOM 4702 C C . PHE B 1 80 ? -16 -1.732 -1.114 1 52.09 80 PHE B C 1
ATOM 4704 O O . PHE B 1 80 ? -16.484 -2.812 -1.465 1 52.09 80 PHE B O 1
ATOM 4711 N N . GLN B 1 81 ? -16.859 -0.807 -1.233 1 49.59 81 GLN B N 1
ATOM 4712 C CA . GLN B 1 81 ? -17.781 -0.844 -2.367 1 49.59 81 GLN B CA 1
ATOM 4713 C C . GLN B 1 81 ? -17.078 -0.395 -3.65 1 49.59 81 GLN B C 1
ATOM 4715 O O . GLN B 1 81 ? -16.859 0.8 -3.855 1 49.59 81 GLN B O 1
ATOM 4720 N N . ALA B 1 82 ? -16.266 -1.143 -4.285 1 48.34 82 ALA B N 1
ATOM 4721 C CA . ALA B 1 82 ? -15.852 -0.808 -5.648 1 48.34 82 ALA B CA 1
ATOM 4722 C C . ALA B 1 82 ? -17 -0.982 -6.629 1 48.34 82 ALA B C 1
ATOM 4724 O O . ALA B 1 82 ? -17.344 -2.107 -7.004 1 48.34 82 ALA B O 1
ATOM 4725 N N . ARG B 1 83 ? -18.125 -0.401 -6.609 1 43.31 83 ARG B N 1
ATOM 4726 C CA . ARG B 1 83 ? -19.203 -0.733 -7.531 1 43.31 83 ARG B CA 1
ATOM 4727 C C . ARG B 1 83 ? -18.828 -0.399 -8.969 1 43.31 83 ARG B C 1
ATOM 4729 O O . ARG B 1 83 ? -19.188 0.66 -9.484 1 43.31 83 ARG B O 1
ATOM 4736 N N . ASP B 1 84 ? -17.578 -0.374 -9.5 1 43 84 ASP B N 1
ATOM 4737 C CA . ASP B 1 84 ? -17.812 0.063 -10.875 1 43 84 ASP B CA 1
ATOM 4738 C C . ASP B 1 84 ? -17.828 -1.125 -11.836 1 43 84 ASP B C 1
ATOM 4740 O O . ASP B 1 84 ? -16.797 -1.724 -12.109 1 43 84 ASP B O 1
ATOM 4744 N N . ASN B 1 85 ? -18.719 -1.997 -11.852 1 42.34 85 ASN B N 1
ATOM 4745 C CA . ASN B 1 85 ? -18.938 -3.137 -12.734 1 42.34 85 ASN B CA 1
ATOM 4746 C C . ASN B 1 85 ? -18.484 -2.836 -14.156 1 42.34 85 ASN B C 1
ATOM 4748 O O . ASN B 1 85 ? -18.25 -3.754 -14.945 1 42.34 85 ASN B O 1
ATOM 4752 N N . SER B 1 86 ? -19.109 -1.911 -14.93 1 49.12 86 SER B N 1
ATOM 4753 C CA . SER B 1 86 ? -19.625 -2.217 -16.266 1 49.12 86 SER B CA 1
ATOM 4754 C C . SER B 1 86 ? -18.5 -2.367 -17.281 1 49.12 86 SER B C 1
ATOM 4756 O O . SER B 1 86 ? -18.438 -3.361 -18 1 49.12 86 SER B O 1
ATOM 4758 N N . SER B 1 87 ? -17.875 -1.322 -17.844 1 56.38 87 SER B N 1
ATOM 4759 C CA . SER B 1 87 ? -17.188 -1.356 -19.125 1 56.38 87 SER B CA 1
ATOM 4760 C C . SER B 1 87 ? -15.703 -1.676 -18.953 1 56.38 87 SER B C 1
ATOM 4762 O O . SER B 1 87 ? -15.156 -1.514 -17.859 1 56.38 87 SER B O 1
ATOM 4764 N N . SER B 1 88 ? -15.109 -2.512 -19.797 1 59.62 88 SER B N 1
ATOM 4765 C CA . SER B 1 88 ? -13.68 -2.811 -19.875 1 59.62 88 SER B CA 1
ATOM 4766 C C . SER B 1 88 ? -12.844 -1.601 -19.484 1 59.62 88 SER B C 1
ATOM 4768 O O . SER B 1 88 ? -11.836 -1.737 -18.781 1 59.62 88 SER B O 1
ATOM 4770 N N . ALA B 1 89 ? -13.32 -0.508 -19.766 1 61.84 89 ALA B N 1
ATOM 4771 C CA . ALA B 1 89 ? -12.602 0.727 -19.469 1 61.84 89 ALA B CA 1
ATOM 4772 C C . ALA B 1 89 ? -12.641 1.034 -17.969 1 61.84 89 ALA B C 1
ATOM 4774 O O . ALA B 1 89 ? -11.648 1.487 -17.406 1 61.84 89 ALA B O 1
ATOM 4775 N N . VAL B 1 90 ? -13.68 0.586 -17.469 1 70.25 90 VAL B N 1
ATOM 4776 C CA . VAL B 1 90 ? -13.859 0.833 -16.047 1 70.25 90 VAL B CA 1
ATOM 4777 C C . VAL B 1 90 ? -12.977 -0.123 -15.242 1 70.25 90 VAL B C 1
ATOM 4779 O O . VAL B 1 90 ? -12.344 0.281 -14.266 1 70.25 90 VAL B O 1
ATOM 4782 N N . LEU B 1 91 ? -12.93 -1.312 -15.781 1 73.06 91 LEU B N 1
ATOM 4783 C CA . LEU B 1 91 ? -12.094 -2.293 -15.094 1 73.06 91 LEU B CA 1
ATOM 4784 C C . LEU B 1 91 ? -10.625 -1.894 -15.164 1 73.06 91 LEU B C 1
ATOM 4786 O O . LEU B 1 91 ? -9.898 -2.006 -14.172 1 73.06 91 LEU B O 1
ATOM 4790 N N . GLU B 1 92 ? -10.234 -1.451 -16.344 1 78 92 GLU B N 1
ATOM 4791 C CA . GLU B 1 92 ? -8.836 -1.06 -16.516 1 78 92 GLU B CA 1
ATOM 4792 C C . GLU B 1 92 ? -8.469 0.097 -15.594 1 78 92 GLU B C 1
ATOM 4794 O O . GLU B 1 92 ? -7.391 0.107 -15 1 78 92 GLU B O 1
ATOM 4799 N N . LYS B 1 93 ? -9.281 1.004 -15.555 1 80.38 93 LYS B N 1
ATOM 4800 C CA . LYS B 1 93 ? -9.039 2.143 -14.672 1 80.38 93 LYS B CA 1
ATOM 4801 C C . LYS B 1 93 ? -8.984 1.704 -13.211 1 80.38 93 LYS B C 1
ATOM 4803 O O . LYS B 1 93 ? -8.148 2.188 -12.445 1 80.38 93 LYS B O 1
ATOM 4808 N N . LEU B 1 94 ? -9.836 0.753 -12.953 1 84.31 94 LEU B N 1
ATOM 4809 C CA . LEU B 1 94 ? -9.836 0.217 -11.602 1 84.31 94 LEU B CA 1
ATOM 4810 C C . LEU B 1 94 ? -8.523 -0.504 -11.297 1 84.31 94 LEU B C 1
ATOM 4812 O O . LEU B 1 94 ? -7.93 -0.309 -10.234 1 84.31 94 LEU B O 1
ATOM 4816 N N . CYS B 1 95 ? -8.109 -1.308 -12.227 1 91.75 95 CYS B N 1
ATOM 4817 C CA . CYS B 1 95 ? -6.887 -2.078 -12.039 1 91.75 95 CYS B CA 1
ATOM 4818 C C . CYS B 1 95 ? -5.676 -1.158 -11.906 1 91.75 95 CYS B C 1
ATOM 4820 O O . CYS B 1 95 ? -4.773 -1.423 -11.117 1 91.75 95 CYS B O 1
ATOM 4822 N N . GLU B 1 96 ? -5.715 -0.147 -12.656 1 89.5 96 GLU B N 1
ATOM 4823 C CA . GLU B 1 96 ? -4.641 0.835 -12.555 1 89.5 96 GLU B CA 1
ATOM 4824 C C . GLU B 1 96 ? -4.621 1.491 -11.172 1 89.5 96 GLU B C 1
ATOM 4826 O O . GLU B 1 96 ? -3.557 1.679 -10.586 1 89.5 96 GLU B O 1
ATOM 4831 N N . ARG B 1 97 ? -5.719 1.797 -10.648 1 87.94 97 ARG B N 1
ATOM 4832 C CA . ARG B 1 97 ? -5.836 2.463 -9.359 1 87.94 97 ARG B CA 1
ATOM 4833 C C . ARG B 1 97 ? -5.422 1.535 -8.219 1 87.94 97 ARG B C 1
ATOM 4835 O O . ARG B 1 97 ? -5.07 1.995 -7.133 1 87.94 97 ARG B O 1
ATOM 4842 N N . LEU B 1 98 ? -5.461 0.271 -8.492 1 91.62 98 LEU B N 1
ATOM 4843 C CA . LEU B 1 98 ? -5.164 -0.705 -7.449 1 91.62 98 LEU B CA 1
ATOM 4844 C C . LEU B 1 98 ? -3.678 -1.043 -7.43 1 91.62 98 LEU B C 1
ATOM 4846 O O . LEU B 1 98 ? -3.209 -1.742 -6.531 1 91.62 98 LEU B O 1
ATOM 4850 N N . GLU B 1 99 ? -2.932 -0.498 -8.359 1 93.12 99 GLU B N 1
ATOM 4851 C CA . GLU B 1 99 ? -1.517 -0.843 -8.469 1 93.12 99 GLU B CA 1
ATOM 4852 C C . GLU B 1 99 ? -0.753 -0.456 -7.207 1 93.12 99 GLU B C 1
ATOM 4854 O O . GLU B 1 99 ? -0.987 0.611 -6.637 1 93.12 99 GLU B O 1
ATOM 4859 N N . LEU B 1 100 ? 0.054 -1.329 -6.805 1 94.25 100 LEU B N 1
ATOM 4860 C CA . LEU B 1 100 ? 0.878 -1.141 -5.617 1 94.25 100 LEU B CA 1
ATOM 4861 C C . LEU B 1 100 ? 1.966 -0.102 -5.867 1 94.25 100 LEU B C 1
ATOM 4863 O O . LEU B 1 100 ? 2.703 -0.196 -6.852 1 94.25 100 LEU B O 1
ATOM 4867 N N . PRO B 1 101 ? 2.121 0.92 -5.035 1 92.19 101 PRO B N 1
ATOM 4868 C CA . PRO B 1 101 ? 3.207 1.886 -5.211 1 92.19 101 PRO B CA 1
ATOM 4869 C C . PRO B 1 101 ? 4.59 1.257 -5.035 1 92.19 101 PRO B C 1
ATOM 4871 O O . PRO B 1 101 ? 4.766 0.375 -4.191 1 92.19 101 PRO B O 1
ATOM 4874 N N . PRO B 1 102 ? 5.555 1.792 -5.746 1 90.38 102 PRO B N 1
ATOM 4875 C CA . PRO B 1 102 ? 6.867 1.146 -5.789 1 90.38 102 PRO B CA 1
ATOM 4876 C C . PRO B 1 102 ? 7.535 1.07 -4.418 1 90.38 102 PRO B C 1
ATOM 4878 O O . PRO B 1 102 ? 8.141 0.052 -4.078 1 90.38 102 PRO B O 1
ATOM 4881 N N . LEU B 1 103 ? 7.48 2.119 -3.6 1 89.31 103 LEU B N 1
ATOM 4882 C CA . LEU B 1 103 ? 8.117 2.117 -2.285 1 89.31 103 LEU B CA 1
ATOM 4883 C C . LEU B 1 103 ? 7.516 1.035 -1.394 1 89.31 103 LEU B C 1
ATOM 4885 O O . LEU B 1 103 ? 8.25 0.314 -0.708 1 89.31 103 LEU B O 1
ATOM 4889 N N . LEU B 1 104 ? 6.227 0.972 -1.419 1 93.25 104 LEU B N 1
ATOM 4890 C CA . LEU B 1 104 ? 5.543 -0.036 -0.617 1 93.25 104 LEU B CA 1
ATOM 4891 C C . LEU B 1 104 ? 5.844 -1.438 -1.135 1 93.25 104 LEU B C 1
ATOM 4893 O O . LEU B 1 104 ? 6.055 -2.363 -0.347 1 93.25 104 LEU B O 1
ATOM 4897 N N . GLU B 1 105 ? 5.82 -1.633 -2.42 1 94.56 105 GLU B N 1
ATOM 4898 C CA . GLU B 1 105 ? 6.137 -2.93 -3.01 1 94.56 105 GLU B CA 1
ATOM 4899 C C . GLU B 1 105 ? 7.516 -3.416 -2.562 1 94.56 105 GLU B C 1
ATOM 4901 O O . GLU B 1 105 ? 7.676 -4.578 -2.182 1 94.56 105 GLU B O 1
ATOM 4906 N N . ASN B 1 106 ? 8.477 -2.525 -2.654 1 92.25 106 ASN B N 1
ATOM 4907 C CA . ASN B 1 106 ? 9.828 -2.885 -2.244 1 92.25 106 ASN B CA 1
ATOM 4908 C C . ASN B 1 106 ? 9.875 -3.307 -0.778 1 92.25 106 ASN B C 1
ATOM 4910 O O . ASN B 1 106 ? 10.523 -4.297 -0.434 1 92.25 106 ASN B O 1
ATOM 4914 N N . ARG B 1 107 ? 9.188 -2.566 0.043 1 91.75 107 ARG B N 1
ATOM 4915 C CA . ARG B 1 107 ? 9.133 -2.887 1.466 1 91.75 107 ARG B CA 1
ATOM 4916 C C . ARG B 1 107 ? 8.484 -4.242 1.699 1 91.75 107 ARG B C 1
ATOM 4918 O O . ARG B 1 107 ? 8.992 -5.059 2.469 1 91.75 107 ARG B O 1
ATOM 4925 N N . LEU B 1 108 ? 7.387 -4.496 1.062 1 94.88 108 LEU B N 1
ATOM 4926 C CA . LEU B 1 108 ? 6.648 -5.742 1.228 1 94.88 108 LEU B CA 1
ATOM 4927 C C . LEU B 1 108 ? 7.473 -6.93 0.742 1 94.88 108 LEU B C 1
ATOM 4929 O O . LEU B 1 108 ? 7.445 -8 1.354 1 94.88 108 LEU B O 1
ATOM 4933 N N . LYS B 1 109 ? 8.195 -6.773 -0.373 1 94.31 109 LYS B N 1
ATOM 4934 C CA . LYS B 1 109 ? 9.047 -7.848 -0.881 1 94.31 109 LYS B CA 1
ATOM 4935 C C . LYS B 1 109 ? 10.117 -8.227 0.139 1 94.31 109 LYS B C 1
ATOM 4937 O O . LYS B 1 109 ? 10.352 -9.414 0.385 1 94.31 109 LYS B O 1
ATOM 4942 N N . GLN B 1 110 ? 10.68 -7.254 0.761 1 92.19 110 GLN B N 1
ATOM 4943 C CA . GLN B 1 110 ? 11.695 -7.504 1.773 1 92.19 110 GLN B CA 1
ATOM 4944 C C . GLN B 1 110 ? 11.109 -8.234 2.979 1 92.19 110 GLN B C 1
ATOM 4946 O O . GLN B 1 110 ? 11.711 -9.188 3.482 1 92.19 110 GLN B O 1
ATOM 4951 N N . GLU B 1 111 ? 9.969 -7.758 3.377 1 93.06 111 GLU B N 1
ATOM 4952 C CA . GLU B 1 111 ? 9.328 -8.367 4.535 1 93.06 111 GLU B CA 1
ATOM 4953 C C . GLU B 1 111 ? 8.859 -9.781 4.227 1 93.06 111 GLU B C 1
ATOM 4955 O O . GLU B 1 111 ? 8.867 -10.656 5.102 1 93.06 111 GLU B O 1
ATOM 4960 N N . TRP B 1 112 ? 8.461 -9.992 3 1 94.69 112 TRP B N 1
ATOM 4961 C CA . TRP B 1 112 ? 7.996 -11.32 2.605 1 94.69 112 TRP B CA 1
ATOM 4962 C C . TRP B 1 112 ? 9.141 -12.328 2.639 1 94.69 112 TRP B C 1
ATOM 4964 O O . TRP B 1 112 ? 8.938 -13.484 3.01 1 94.69 112 TRP B O 1
ATOM 4974 N N . VAL B 1 113 ? 10.328 -11.914 2.242 1 92.69 113 VAL B N 1
ATOM 4975 C CA . VAL B 1 113 ? 11.492 -12.789 2.268 1 92.69 113 VAL B CA 1
ATOM 4976 C C . VAL B 1 113 ? 11.711 -13.32 3.682 1 92.69 113 VAL B C 1
ATOM 4978 O O . VAL B 1 113 ? 11.938 -14.523 3.873 1 92.69 113 VAL B O 1
ATOM 4981 N N . LEU B 1 114 ? 11.531 -12.469 4.633 1 92.19 114 LEU B N 1
ATOM 4982 C CA . LEU B 1 114 ? 11.703 -12.867 6.023 1 92.19 114 LEU B CA 1
ATOM 4983 C C . LEU B 1 114 ? 10.555 -13.766 6.477 1 92.19 114 LEU B C 1
ATOM 4985 O O . LEU B 1 114 ? 10.781 -14.789 7.121 1 92.19 114 LEU B O 1
ATOM 4989 N N . GLN B 1 115 ? 9.359 -13.383 6.074 1 93 115 GLN B N 1
ATOM 4990 C CA . GLN B 1 115 ? 8.18 -14.156 6.445 1 93 115 GLN B CA 1
ATOM 4991 C C . GLN B 1 115 ? 8.219 -15.555 5.832 1 93 115 GLN B C 1
ATOM 4993 O O . GLN B 1 115 ? 7.848 -16.531 6.484 1 93 115 GLN B O 1
ATOM 4998 N N . SER B 1 116 ? 8.594 -15.633 4.602 1 91.12 116 SER B N 1
ATOM 4999 C CA . SER B 1 116 ? 8.625 -16.906 3.898 1 91.12 116 SER B CA 1
ATOM 5000 C C . SER B 1 116 ? 9.609 -17.875 4.547 1 91.12 116 SER B C 1
ATOM 5002 O O . SER B 1 116 ? 9.375 -19.094 4.574 1 91.12 116 SER B O 1
ATOM 5004 N N . LYS B 1 117 ? 10.695 -17.375 5.117 1 89.56 117 LYS B N 1
ATOM 5005 C CA . LYS B 1 117 ? 11.664 -18.219 5.832 1 89.56 117 LYS B CA 1
ATOM 5006 C C . LYS B 1 117 ? 11.055 -18.781 7.113 1 89.56 117 LYS B C 1
ATOM 5008 O O . LYS B 1 117 ? 11.258 -19.953 7.434 1 89.56 117 LYS B O 1
ATOM 5013 N N . THR B 1 118 ? 10.336 -17.938 7.73 1 92.19 118 THR B N 1
ATOM 5014 C CA . THR B 1 118 ? 9.656 -18.375 8.945 1 92.19 118 THR B CA 1
ATOM 5015 C C . THR B 1 118 ? 8.625 -19.453 8.633 1 92.19 118 THR B C 1
ATOM 5017 O O . THR B 1 118 ? 8.539 -20.453 9.344 1 92.19 118 THR B O 1
ATOM 5020 N N . LEU B 1 119 ? 7.902 -19.25 7.59 1 90.06 119 LEU B N 1
ATOM 5021 C CA . LEU B 1 119 ? 6.879 -20.203 7.18 1 90.06 119 LEU B CA 1
ATOM 5022 C C . LEU B 1 119 ? 7.504 -21.547 6.789 1 90.06 119 LEU B C 1
ATOM 5024 O O . LEU B 1 119 ? 6.973 -22.609 7.121 1 90.06 119 LEU B O 1
ATOM 5028 N N . LEU B 1 120 ? 8.594 -21.453 6.113 1 85.81 120 LEU B N 1
ATOM 5029 C CA . LEU B 1 120 ? 9.305 -22.672 5.727 1 85.81 120 LEU B CA 1
ATOM 5030 C C . LEU B 1 120 ? 9.766 -23.438 6.961 1 85.81 120 LEU B C 1
ATOM 5032 O O . LEU B 1 120 ? 9.648 -24.672 7.012 1 85.81 120 LEU B O 1
ATOM 5036 N N . GLN B 1 121 ? 10.273 -22.734 7.973 1 86.94 121 GLN B N 1
ATOM 5037 C CA . GLN B 1 121 ? 10.719 -23.375 9.211 1 86.94 121 GLN B CA 1
ATOM 5038 C C . GLN B 1 121 ? 9.547 -24.016 9.945 1 86.94 121 GLN B C 1
ATOM 5040 O O . GLN B 1 121 ? 9.68 -25.125 10.484 1 86.94 121 GLN B O 1
ATOM 5045 N N . GLU B 1 122 ? 8.469 -23.375 9.906 1 87.5 122 GLU B N 1
ATOM 5046 C CA . GLU B 1 122 ? 7.277 -23.922 10.547 1 87.5 122 GLU B CA 1
ATOM 5047 C C . GLU B 1 122 ? 6.816 -25.203 9.852 1 87.5 122 GLU B C 1
ATOM 5049 O O . GLU B 1 122 ? 6.41 -26.156 10.508 1 87.5 122 GLU B O 1
ATOM 5054 N N . GLU B 1 123 ? 6.863 -25.203 8.578 1 82.31 123 GLU B N 1
ATOM 5055 C CA . GLU B 1 123 ? 6.496 -26.391 7.805 1 82.31 123 GLU B CA 1
ATOM 5056 C C . GLU B 1 123 ? 7.422 -27.562 8.117 1 82.31 123 GLU B C 1
ATOM 5058 O O . GLU B 1 123 ? 6.965 -28.703 8.25 1 82.31 123 GLU B O 1
ATOM 5063 N N . LEU B 1 124 ? 8.656 -27.266 8.281 1 80.75 124 LEU B N 1
ATOM 5064 C CA . LEU B 1 124 ? 9.641 -28.297 8.586 1 80.75 124 LEU B CA 1
ATOM 5065 C C . LEU B 1 124 ? 9.414 -28.859 9.984 1 80.75 124 LEU B C 1
ATOM 5067 O O . LEU B 1 124 ? 9.672 -30.047 10.219 1 80.75 124 LEU B O 1
ATOM 5071 N N . GLU B 1 125 ? 8.922 -28.016 10.789 1 88.06 125 GLU B N 1
ATOM 5072 C CA . GLU B 1 125 ? 8.68 -28.438 12.164 1 88.06 125 GLU B CA 1
ATOM 5073 C C . GLU B 1 125 ? 7.285 -29.031 12.328 1 88.06 125 GLU B C 1
ATOM 5075 O O . GLU B 1 125 ? 6.934 -29.516 13.406 1 88.06 125 GLU B O 1
ATOM 5080 N N . GLY B 1 126 ? 6.547 -29.016 11.266 1 87 126 GLY B N 1
ATOM 5081 C CA . GLY B 1 126 ? 5.191 -29.547 11.312 1 87 126 GLY B CA 1
ATOM 5082 C C . GLY B 1 126 ? 4.246 -28.703 12.148 1 87 126 GLY B C 1
ATOM 5083 O O . GLY B 1 126 ? 3.348 -29.234 12.797 1 87 126 GLY B O 1
ATOM 5084 N N . LYS B 1 127 ? 4.527 -27.422 12.234 1 89.81 127 LYS B N 1
ATOM 5085 C CA . LYS B 1 127 ? 3.684 -26.484 12.969 1 89.81 127 LYS B CA 1
ATOM 5086 C C . LYS B 1 127 ? 2.744 -25.734 12.023 1 89.81 127 LYS B C 1
ATOM 5088 O O . LYS B 1 127 ? 3.186 -25.172 11.023 1 89.81 127 LYS B O 1
ATOM 5093 N N . TYR B 1 128 ? 1.453 -25.781 12.32 1 92.31 128 TYR B N 1
ATOM 5094 C CA . TYR B 1 128 ? 0.441 -25.141 11.492 1 92.31 128 TYR B CA 1
ATOM 5095 C C . TYR B 1 128 ? -0.411 -24.172 12.312 1 92.31 128 TYR B C 1
ATOM 5097 O O . TYR B 1 128 ? -1.308 -24.609 13.047 1 92.31 128 TYR B O 1
ATOM 5105 N N . LYS B 1 129 ? -0.135 -22.953 12.211 1 92.5 129 LYS B N 1
ATOM 5106 C CA . LYS B 1 129 ? -0.834 -21.938 13 1 92.5 129 LYS B CA 1
ATOM 5107 C C . LYS B 1 129 ? -2.145 -21.531 12.328 1 92.5 129 LYS B C 1
ATOM 5109 O O . LYS B 1 129 ? -2.205 -21.375 11.109 1 92.5 129 LYS B O 1
ATOM 5114 N N . LYS B 1 130 ? -3.168 -21.406 13.133 1 95.5 130 LYS B N 1
ATOM 5115 C CA . LYS B 1 130 ? -4.445 -20.906 12.641 1 95.5 130 LYS B CA 1
ATOM 5116 C C . LYS B 1 130 ? -4.355 -19.406 12.328 1 95.5 130 LYS B C 1
ATOM 5118 O O . LYS B 1 130 ? -3.691 -18.656 13.047 1 95.5 130 LYS B O 1
ATOM 5123 N N . THR B 1 131 ? -4.953 -19.031 11.281 1 96.19 131 THR B N 1
ATOM 5124 C CA . THR B 1 131 ? -4.906 -17.641 10.836 1 96.19 131 THR B CA 1
ATOM 5125 C C . THR B 1 131 ? -6.305 -17.125 10.5 1 96.19 131 THR B C 1
ATOM 5127 O O . THR B 1 131 ? -7.117 -17.875 9.938 1 96.19 131 THR B O 1
ATOM 5130 N N . LYS B 1 132 ? -6.617 -15.906 10.859 1 96.88 132 LYS B N 1
ATOM 5131 C CA . LYS B 1 132 ? -7.852 -15.242 10.438 1 96.88 132 LYS B CA 1
ATOM 5132 C C . LYS B 1 132 ? -7.59 -14.266 9.289 1 96.88 132 LYS B C 1
ATOM 5134 O O . LYS B 1 132 ? -6.504 -13.688 9.195 1 96.88 132 LYS B O 1
ATOM 5139 N N . PHE B 1 133 ? -8.477 -14.109 8.359 1 96.69 133 PHE B N 1
ATOM 5140 C CA . PHE B 1 133 ? -8.375 -13.141 7.281 1 96.69 133 PHE B CA 1
ATOM 5141 C C . PHE B 1 133 ? -9.695 -12.406 7.09 1 96.69 133 PHE B C 1
ATOM 5143 O O . PHE B 1 133 ? -10.758 -12.914 7.445 1 96.69 133 PHE B O 1
ATOM 5150 N N . SER B 1 134 ? -9.625 -11.242 6.539 1 95.31 134 SER B N 1
ATOM 5151 C CA . SER B 1 134 ? -10.797 -10.375 6.398 1 95.31 134 SER B CA 1
ATOM 5152 C C . SER B 1 134 ? -11.188 -10.211 4.934 1 95.31 134 SER B C 1
ATOM 5154 O O . SER B 1 134 ? -10.609 -10.859 4.055 1 95.31 134 SER B O 1
ATOM 5156 N N . GLU B 1 135 ? -12.211 -9.367 4.699 1 94.69 135 GLU B N 1
ATOM 5157 C CA . GLU B 1 135 ? -12.656 -9.039 3.35 1 94.69 135 GLU B CA 1
ATOM 5158 C C . GLU B 1 135 ? -11.523 -8.406 2.535 1 94.69 135 GLU B C 1
ATOM 5160 O O . GLU B 1 135 ? -11.461 -8.594 1.317 1 94.69 135 GLU B O 1
ATOM 5165 N N . TYR B 1 136 ? -10.609 -7.773 3.277 1 93.81 136 TYR B N 1
ATOM 5166 C CA . TYR B 1 136 ? -9.492 -7.109 2.625 1 93.81 136 TYR B CA 1
ATOM 5167 C C . TYR B 1 136 ? -8.688 -8.094 1.786 1 93.81 136 TYR B C 1
ATOM 5169 O O . TYR B 1 136 ? -8.398 -7.836 0.614 1 93.81 136 TYR B O 1
ATOM 5177 N N . ALA B 1 137 ? -8.375 -9.227 2.361 1 96.12 137 ALA B N 1
ATOM 5178 C CA . ALA B 1 137 ? -7.613 -10.258 1.667 1 96.12 137 ALA B CA 1
ATOM 5179 C C . ALA B 1 137 ? -8.391 -10.812 0.481 1 96.12 137 ALA B C 1
ATOM 5181 O O . ALA B 1 137 ? -7.828 -11.039 -0.592 1 96.12 137 ALA B O 1
ATOM 5182 N N . VAL B 1 138 ? -9.672 -11.023 0.638 1 96.62 138 VAL B N 1
ATOM 5183 C CA . VAL B 1 138 ? -10.531 -11.578 -0.402 1 96.62 138 VAL B CA 1
ATOM 5184 C C . VAL B 1 138 ? -10.609 -10.617 -1.58 1 96.62 138 VAL B C 1
ATOM 5186 O O . VAL B 1 138 ? -10.492 -11.023 -2.738 1 96.62 138 VAL B O 1
ATOM 5189 N N . ASP B 1 139 ? -10.766 -9.328 -1.269 1 94.88 139 ASP B N 1
ATOM 5190 C CA . ASP B 1 139 ? -10.875 -8.297 -2.297 1 94.88 139 ASP B CA 1
ATOM 5191 C C . ASP B 1 139 ? -9.594 -8.203 -3.117 1 94.88 139 ASP B C 1
ATOM 5193 O O . ASP B 1 139 ? -9.641 -8.078 -4.344 1 94.88 139 ASP B O 1
ATOM 5197 N N . LEU B 1 140 ? -8.477 -8.25 -2.434 1 96.31 140 LEU B N 1
ATOM 5198 C CA . LEU B 1 140 ? -7.195 -8.172 -3.127 1 96.31 140 LEU B CA 1
ATOM 5199 C C . LEU B 1 140 ? -6.992 -9.383 -4.031 1 96.31 140 LEU B C 1
ATOM 5201 O O . LEU B 1 140 ? -6.543 -9.242 -5.168 1 96.31 140 LEU B O 1
ATOM 5205 N N . LEU B 1 141 ? -7.324 -10.555 -3.537 1 97.81 141 LEU B N 1
ATOM 5206 C CA . LEU B 1 141 ? -7.195 -11.789 -4.312 1 97.81 141 LEU B CA 1
ATOM 5207 C C . LEU B 1 141 ? -8.078 -11.742 -5.551 1 97.81 141 LEU B C 1
ATOM 5209 O O . LEU B 1 141 ? -7.629 -12.055 -6.656 1 97.81 141 LEU B O 1
ATOM 5213 N N . TYR B 1 142 ? -9.336 -11.344 -5.363 1 97.31 142 TYR B N 1
ATOM 5214 C CA . TYR B 1 142 ? -10.266 -11.297 -6.488 1 97.31 142 TYR B CA 1
ATOM 5215 C C . TYR B 1 142 ? -9.828 -10.242 -7.504 1 97.31 142 TYR B C 1
ATOM 5217 O O . TYR B 1 142 ? -9.922 -10.469 -8.711 1 97.31 142 TYR B O 1
ATOM 5225 N N . ALA B 1 143 ? -9.391 -9.078 -6.996 1 95.12 143 ALA B N 1
ATOM 5226 C CA . ALA B 1 143 ? -8.898 -8.039 -7.895 1 95.12 143 ALA B CA 1
ATOM 5227 C C . ALA B 1 143 ? -7.754 -8.562 -8.758 1 95.12 143 ALA B C 1
ATOM 5229 O O . ALA B 1 143 ? -7.703 -8.289 -9.961 1 95.12 143 ALA B O 1
ATOM 5230 N N . PHE B 1 144 ? -6.887 -9.258 -8.195 1 97.62 144 PHE B N 1
ATOM 5231 C CA . PHE B 1 144 ? -5.762 -9.82 -8.93 1 97.62 144 PHE B CA 1
ATOM 5232 C C . PHE B 1 144 ? -6.246 -10.758 -10.031 1 97.62 144 PHE B C 1
ATOM 5234 O O . PHE B 1 144 ? -5.816 -10.648 -11.18 1 97.62 144 PHE B O 1
ATOM 5241 N N . ALA B 1 145 ? -7.074 -11.734 -9.648 1 98.31 145 ALA B N 1
ATOM 5242 C CA . ALA B 1 145 ? -7.605 -12.68 -10.625 1 98.31 145 ALA B CA 1
ATOM 5243 C C . ALA B 1 145 ? -8.32 -11.961 -11.758 1 98.31 145 ALA B C 1
ATOM 5245 O O . ALA B 1 145 ? -8.062 -12.227 -12.938 1 98.31 145 ALA B O 1
ATOM 5246 N N . ASN B 1 146 ? -9.156 -11.008 -11.383 1 96.25 146 ASN B N 1
ATOM 5247 C CA . ASN B 1 146 ? -9.969 -10.281 -12.359 1 96.25 146 ASN B CA 1
ATOM 5248 C C . ASN B 1 146 ? -9.109 -9.398 -13.258 1 96.25 146 ASN B C 1
ATOM 5250 O O . ASN B 1 146 ? -9.289 -9.383 -14.477 1 96.25 146 ASN B O 1
ATOM 5254 N N . CYS B 1 147 ? -8.172 -8.672 -12.648 1 95.81 147 CYS B N 1
ATOM 5255 C CA . CYS B 1 147 ? -7.32 -7.766 -13.406 1 95.81 147 CYS B CA 1
ATOM 5256 C C . CYS B 1 147 ? -6.371 -8.539 -14.312 1 95.81 147 CYS B C 1
ATOM 5258 O O . CYS B 1 147 ? -5.898 -8.008 -15.32 1 95.81 147 CYS B O 1
ATOM 5260 N N . SER B 1 148 ? -6.086 -9.828 -13.977 1 97.25 148 SER B N 1
ATOM 5261 C CA . SER B 1 148 ? -5.176 -10.641 -14.781 1 97.25 148 SER B CA 1
ATOM 5262 C C . SER B 1 148 ? -5.945 -11.531 -15.758 1 97.25 148 SER B C 1
ATOM 5264 O O . SER B 1 148 ? -5.348 -12.18 -16.609 1 97.25 148 SER B O 1
ATOM 5266 N N . GLY B 1 149 ? -7.242 -11.633 -15.617 1 96.94 149 GLY B N 1
ATOM 5267 C CA . GLY B 1 149 ? -8.07 -12.438 -16.5 1 96.94 149 GLY B CA 1
ATOM 5268 C C . GLY B 1 149 ? -8.07 -13.906 -16.141 1 96.94 149 GLY B C 1
ATOM 5269 O O . GLY B 1 149 ? -8.305 -14.766 -17 1 96.94 149 GLY B O 1
ATOM 5270 N N . LEU B 1 150 ? -7.77 -14.266 -14.898 1 98.44 150 LEU B N 1
ATOM 5271 C CA . LEU B 1 150 ? -7.691 -15.656 -14.461 1 98.44 150 LEU B CA 1
ATOM 5272 C C . LEU B 1 150 ? -9 -16.094 -13.805 1 98.44 150 LEU B C 1
ATOM 5274 O O . LEU B 1 150 ? -9.703 -15.273 -13.211 1 98.44 150 LEU B O 1
ATOM 5278 N N . ASP B 1 151 ? -9.359 -17.328 -13.906 1 98.56 151 ASP B N 1
ATOM 5279 C CA . ASP B 1 151 ? -10.523 -17.906 -13.242 1 98.56 151 ASP B CA 1
ATOM 5280 C C . ASP B 1 151 ? -10.172 -18.406 -11.844 1 98.56 151 ASP B C 1
ATOM 5282 O O . ASP B 1 151 ? -9.523 -19.438 -11.688 1 98.56 151 ASP B O 1
ATOM 5286 N N . LEU B 1 152 ? -10.711 -17.75 -10.906 1 98.75 152 LEU B N 1
ATOM 5287 C CA . LEU B 1 152 ? -10.297 -17.984 -9.523 1 98.75 152 LEU B CA 1
ATOM 5288 C C . LEU B 1 152 ? -10.969 -19.219 -8.953 1 98.75 152 LEU B C 1
ATOM 5290 O O . LEU B 1 152 ? -12.164 -19.438 -9.172 1 98.75 152 LEU B O 1
ATOM 5294 N N . ILE B 1 153 ? -10.203 -20.062 -8.312 1 98.88 153 ILE B N 1
ATOM 5295 C CA . ILE B 1 153 ? -10.656 -21.172 -7.477 1 98.88 153 ILE B CA 1
ATOM 5296 C C . ILE B 1 153 ? -10.219 -20.922 -6.031 1 98.88 153 ILE B C 1
ATOM 5298 O O . ILE B 1 153 ? -9.023 -20.812 -5.754 1 98.88 153 ILE B O 1
ATOM 5302 N N . PHE B 1 154 ? -11.133 -20.859 -5.156 1 98.88 154 PHE B N 1
ATOM 5303 C CA . PHE B 1 154 ? -10.828 -20.578 -3.758 1 98.88 154 PHE B CA 1
ATOM 5304 C C . PHE B 1 154 ? -10.93 -21.844 -2.918 1 98.88 154 PHE B C 1
ATOM 5306 O O . PHE B 1 154 ? -11.977 -22.5 -2.898 1 98.88 154 PHE B O 1
ATOM 5313 N N . GLY B 1 155 ? -9.883 -22.188 -2.182 1 98.69 155 GLY B N 1
ATOM 5314 C CA . GLY B 1 155 ? -9.867 -23.359 -1.306 1 98.69 155 GLY B CA 1
ATOM 5315 C C . GLY B 1 155 ? -10.43 -23.062 0.076 1 98.69 155 GLY B C 1
ATOM 5316 O O . GLY B 1 155 ? -9.859 -22.266 0.827 1 98.69 155 GLY B O 1
ATOM 5317 N N . LEU B 1 156 ? -11.516 -23.781 0.479 1 98.81 156 LEU B N 1
ATOM 5318 C CA . LEU B 1 156 ? -12.172 -23.625 1.773 1 98.81 156 LEU B CA 1
ATOM 5319 C C . LEU B 1 156 ? -11.555 -24.547 2.811 1 98.81 156 LEU B C 1
ATOM 5321 O O . LEU B 1 156 ? -10.922 -25.547 2.457 1 98.81 156 LEU B O 1
ATOM 5325 N N . ASN B 1 157 ? -11.727 -24.219 4.059 1 98.69 157 ASN B N 1
ATOM 5326 C CA . ASN B 1 157 ? -11.234 -24.969 5.211 1 98.69 157 ASN B CA 1
ATOM 5327 C C . ASN B 1 157 ? -12.109 -26.172 5.504 1 98.69 157 ASN B C 1
ATOM 5329 O O . ASN B 1 157 ? -13.258 -26.031 5.93 1 98.69 157 ASN B O 1
ATOM 5333 N N . ALA B 1 158 ? -11.586 -27.344 5.344 1 98.62 158 ALA B N 1
ATOM 5334 C CA . ALA B 1 158 ? -12.352 -28.562 5.586 1 98.62 158 ALA B CA 1
ATOM 5335 C C . ALA B 1 158 ? -12.18 -29.047 7.023 1 98.62 158 ALA B C 1
ATOM 5337 O O . ALA B 1 158 ? -12.883 -29.953 7.473 1 98.62 158 ALA B O 1
ATOM 5338 N N . LEU B 1 159 ? -11.312 -28.438 7.742 1 98.38 159 LEU B N 1
ATOM 5339 C CA . LEU B 1 159 ? -10.977 -28.922 9.078 1 98.38 159 LEU B CA 1
ATOM 5340 C C . LEU B 1 159 ? -11.875 -28.281 10.133 1 98.38 159 LEU B C 1
ATOM 5342 O O . LEU B 1 159 ? -11.773 -28.609 11.312 1 98.38 159 LEU B O 1
ATOM 5346 N N . LEU B 1 160 ? -12.734 -27.328 9.75 1 98.38 160 LEU B N 1
ATOM 5347 C CA . LEU B 1 160 ? -13.805 -26.906 10.648 1 98.38 160 LEU B CA 1
ATOM 5348 C C . LEU B 1 160 ? -14.898 -27.953 10.727 1 98.38 160 LEU B C 1
ATOM 5350 O O . LEU B 1 160 ? -15.641 -28.172 9.766 1 98.38 160 LEU B O 1
ATOM 5354 N N . ARG B 1 161 ? -14.984 -28.625 11.883 1 98.06 161 ARG B N 1
ATOM 5355 C CA . ARG B 1 161 ? -15.859 -29.781 11.984 1 98.06 161 ARG B CA 1
ATOM 5356 C C . ARG B 1 161 ? -16.719 -29.719 13.242 1 98.06 161 ARG B C 1
ATOM 5358 O O . ARG B 1 161 ? -16.312 -29.125 14.242 1 98.06 161 ARG B O 1
ATOM 5365 N N . THR B 1 162 ? -17.844 -30.328 13.148 1 97.62 162 THR B N 1
ATOM 5366 C CA . THR B 1 162 ? -18.734 -30.453 14.305 1 97.62 162 THR B CA 1
ATOM 5367 C C . THR B 1 162 ? -18.25 -31.578 15.227 1 97.62 162 THR B C 1
ATOM 5369 O O . THR B 1 162 ? -17.297 -32.281 14.898 1 97.62 162 THR B O 1
ATOM 5372 N N . SER B 1 163 ? -18.953 -31.734 16.344 1 95.88 163 SER B N 1
ATOM 5373 C CA . SER B 1 163 ? -18.641 -32.781 17.297 1 95.88 163 SER B CA 1
ATOM 5374 C C . SER B 1 163 ? -18.859 -34.156 16.672 1 95.88 163 SER B C 1
ATOM 5376 O O . SER B 1 163 ? -18.219 -35.156 17.078 1 95.88 163 SER B O 1
ATOM 5378 N N . GLU B 1 164 ? -19.688 -34.312 15.672 1 95.88 164 GLU B N 1
ATOM 5379 C CA . GLU B 1 164 ? -19.969 -35.562 14.992 1 95.88 164 GLU B CA 1
ATOM 5380 C C . GLU B 1 164 ? -19.031 -35.781 13.812 1 95.88 164 GLU B C 1
ATOM 5382 O O . GLU B 1 164 ? -19.234 -36.719 13.008 1 95.88 164 GLU B O 1
ATOM 5387 N N . ASN B 1 165 ? -18.062 -34.906 13.648 1 96.31 165 ASN B N 1
ATOM 5388 C CA . ASN B 1 165 ? -17.016 -34.969 12.625 1 96.31 165 ASN B CA 1
ATOM 5389 C C . ASN B 1 165 ? -17.594 -34.75 11.227 1 96.31 165 ASN B C 1
ATOM 5391 O O . ASN B 1 165 ? -17.141 -35.375 10.266 1 96.31 165 ASN B O 1
ATOM 5395 N N . THR B 1 166 ? -18.609 -33.969 11.125 1 97.75 166 THR B N 1
ATOM 5396 C CA . THR B 1 166 ? -19.109 -33.469 9.852 1 97.75 166 THR B CA 1
ATOM 5397 C C . THR B 1 166 ? -18.594 -32.062 9.609 1 97.75 166 THR B C 1
ATOM 5399 O O . THR B 1 166 ? -18.219 -31.344 10.547 1 97.75 166 THR B O 1
ATOM 5402 N N . TRP B 1 167 ? -18.531 -31.719 8.391 1 98.62 167 TRP B N 1
ATOM 5403 C CA . TRP B 1 167 ? -18 -30.406 8.039 1 98.62 167 TRP B CA 1
ATOM 5404 C C . TRP B 1 167 ? -18.922 -29.297 8.531 1 98.62 167 TRP B C 1
ATOM 5406 O O . TRP B 1 167 ? -20.141 -29.359 8.32 1 98.62 167 TRP B O 1
ATOM 5416 N N . ASP B 1 168 ? -18.359 -28.406 9.312 1 98.69 168 ASP B N 1
ATOM 5417 C CA . ASP B 1 168 ? -19.062 -27.188 9.727 1 98.69 168 ASP B CA 1
ATOM 5418 C C . ASP B 1 168 ? -18.984 -26.109 8.656 1 98.69 168 ASP B C 1
ATOM 5420 O O . ASP B 1 168 ? -17.953 -25.453 8.516 1 98.69 168 ASP B O 1
ATOM 5424 N N . SER B 1 169 ? -20.062 -25.859 7.98 1 98.56 169 SER B N 1
ATOM 5425 C CA . SER B 1 169 ? -20.078 -25 6.801 1 98.56 169 SER B CA 1
ATOM 5426 C C . SER B 1 169 ? -20.281 -23.531 7.184 1 98.56 169 SER B C 1
ATOM 5428 O O . SER B 1 169 ? -20.266 -22.656 6.32 1 98.56 169 SER B O 1
ATOM 5430 N N . THR B 1 170 ? -20.406 -23.172 8.43 1 98.44 170 THR B N 1
ATOM 5431 C CA . THR B 1 170 ? -20.844 -21.844 8.867 1 98.44 170 THR B CA 1
ATOM 5432 C C . THR B 1 170 ? -19.875 -20.781 8.375 1 98.44 170 THR B C 1
ATOM 5434 O O . THR B 1 170 ? -20.281 -19.75 7.832 1 98.44 170 THR B O 1
ATOM 5437 N N . ASN B 1 171 ? -18.625 -21.031 8.594 1 98.56 171 ASN B N 1
ATOM 5438 C CA . ASN B 1 171 ? -17.625 -20.031 8.188 1 98.56 171 ASN B CA 1
ATOM 5439 C C . ASN B 1 171 ? -17.562 -19.906 6.668 1 98.56 171 ASN B C 1
ATOM 5441 O O . ASN B 1 171 ? -17.359 -18.797 6.148 1 98.56 171 ASN B O 1
ATOM 5445 N N . ALA B 1 172 ? -17.641 -21 5.949 1 98.56 172 ALA B N 1
ATOM 5446 C CA . ALA B 1 172 ? -17.688 -20.969 4.488 1 98.56 172 ALA B CA 1
ATOM 5447 C C . ALA B 1 172 ? -18.891 -20.172 3.99 1 98.56 172 ALA B C 1
ATOM 5449 O O . ALA B 1 172 ? -18.781 -19.391 3.043 1 98.56 172 ALA B O 1
ATOM 5450 N N . GLU B 1 173 ? -20.016 -20.391 4.621 1 98.38 173 GLU B N 1
ATOM 5451 C CA . GLU B 1 173 ? -21.234 -19.672 4.234 1 98.38 173 GLU B CA 1
ATOM 5452 C C . GLU B 1 173 ? -21.078 -18.172 4.457 1 98.38 173 GLU B C 1
ATOM 5454 O O . GLU B 1 173 ? -21.594 -17.375 3.674 1 98.38 173 GLU B O 1
ATOM 5459 N N . LEU B 1 174 ? -20.391 -17.859 5.543 1 97.19 174 LEU B N 1
ATOM 5460 C CA . LEU B 1 174 ? -20.109 -16.453 5.809 1 97.19 174 LEU B CA 1
ATOM 5461 C C . LEU B 1 174 ? -19.297 -15.836 4.68 1 97.19 174 LEU B C 1
ATOM 5463 O O . LEU B 1 174 ? -19.594 -14.734 4.215 1 97.19 174 LEU B O 1
ATOM 5467 N N . LEU B 1 175 ? -18.281 -16.5 4.238 1 97.94 175 LEU B N 1
ATOM 5468 C CA . LEU B 1 175 ? -17.438 -16.031 3.145 1 97.94 175 LEU B CA 1
ATOM 5469 C C . LEU B 1 175 ? -18.219 -15.961 1.839 1 97.94 175 LEU B C 1
ATOM 5471 O O . LEU B 1 175 ? -18.109 -14.977 1.099 1 97.94 175 LEU B O 1
ATOM 5475 N N . LEU B 1 176 ? -19 -16.984 1.526 1 97.81 176 LEU B N 1
ATOM 5476 C CA . LEU B 1 176 ? -19.812 -17.031 0.312 1 97.81 176 LEU B CA 1
ATOM 5477 C C . LEU B 1 176 ? -20.781 -15.852 0.254 1 97.81 176 LEU B C 1
ATOM 5479 O O . LEU B 1 176 ? -20.953 -15.234 -0.798 1 97.81 176 LEU B O 1
ATOM 5483 N N . LYS B 1 177 ? -21.375 -15.555 1.365 1 95.69 177 LYS B N 1
ATOM 5484 C CA . LYS B 1 177 ? -22.328 -14.453 1.426 1 95.69 177 LYS B CA 1
ATOM 5485 C C . LYS B 1 177 ? -21.641 -13.125 1.103 1 95.69 177 LYS B C 1
ATOM 5487 O O . LYS B 1 177 ? -22.203 -12.305 0.367 1 95.69 177 LYS B O 1
ATOM 5492 N N . TYR B 1 178 ? -20.5 -12.938 1.672 1 95.81 178 TYR B N 1
ATOM 5493 C CA . TYR B 1 178 ? -19.75 -11.727 1.368 1 95.81 178 TYR B CA 1
ATOM 5494 C C . TYR B 1 178 ? -19.422 -11.641 -0.119 1 95.81 178 TYR B C 1
ATOM 5496 O O . TYR B 1 178 ? -19.656 -10.617 -0.758 1 95.81 178 TYR B O 1
ATOM 5504 N N . CYS B 1 179 ? -18.875 -12.703 -0.661 1 96.88 179 CYS B N 1
ATOM 5505 C CA . CYS B 1 179 ? -18.484 -12.719 -2.064 1 96.88 179 CYS B CA 1
ATOM 5506 C C . CYS B 1 179 ? -19.688 -12.531 -2.977 1 96.88 179 CYS B C 1
ATOM 5508 O O . CYS B 1 179 ? -19.594 -11.852 -4 1 96.88 179 CYS B O 1
ATOM 5510 N N . GLU B 1 180 ? -20.812 -13.062 -2.609 1 95.38 180 GLU B N 1
ATOM 5511 C CA . GLU B 1 180 ? -22.047 -12.867 -3.359 1 95.38 180 GLU B CA 1
ATOM 5512 C C . GLU B 1 180 ? -22.469 -11.406 -3.367 1 95.38 180 GLU B C 1
ATOM 5514 O O . GLU B 1 180 ? -22.891 -10.883 -4.398 1 95.38 180 GLU B O 1
ATOM 5519 N N . SER B 1 181 ? -22.344 -10.852 -2.209 1 92.56 181 SER B N 1
ATOM 5520 C CA . SER B 1 181 ? -22.75 -9.445 -2.092 1 92.56 181 SER B CA 1
ATOM 5521 C C . SER B 1 181 ? -21.891 -8.555 -2.984 1 92.56 181 SER B C 1
ATOM 5523 O O . SER B 1 181 ? -22.312 -7.473 -3.387 1 92.56 181 SER B O 1
ATOM 5525 N N . ARG B 1 182 ? -20.703 -9.023 -3.357 1 92.19 182 ARG B N 1
ATOM 5526 C CA . ARG B 1 182 ? -19.781 -8.273 -4.199 1 92.19 182 ARG B CA 1
ATOM 5527 C C . ARG B 1 182 ? -19.828 -8.766 -5.641 1 92.19 182 ARG B C 1
ATOM 5529 O O . ARG B 1 182 ? -19.078 -8.281 -6.492 1 92.19 182 ARG B O 1
ATOM 5536 N N . GLU B 1 183 ? -20.578 -9.836 -5.875 1 93.62 183 GLU B N 1
ATOM 5537 C CA . GLU B 1 183 ? -20.719 -10.469 -7.18 1 93.62 183 GLU B CA 1
ATOM 5538 C C . GLU B 1 183 ? -19.375 -11.016 -7.668 1 93.62 183 GLU B C 1
ATOM 5540 O O . GLU B 1 183 ? -19.047 -10.898 -8.852 1 93.62 183 GLU B O 1
ATOM 5545 N N . TYR B 1 184 ? -18.594 -11.484 -6.73 1 96 184 TYR B N 1
ATOM 5546 C CA . TYR B 1 184 ? -17.359 -12.156 -7.074 1 96 184 TYR B CA 1
ATOM 5547 C C . TYR B 1 184 ? -17.625 -13.547 -7.637 1 96 184 TYR B C 1
ATOM 5549 O O . TYR B 1 184 ? -18.094 -14.438 -6.918 1 96 184 TYR B O 1
ATOM 5557 N N . VAL B 1 185 ? -17.328 -13.711 -8.891 1 97.31 185 VAL B N 1
ATOM 5558 C CA . VAL B 1 185 ? -17.547 -15 -9.539 1 97.31 185 VAL B CA 1
ATOM 5559 C C . VAL B 1 185 ? -16.281 -15.844 -9.461 1 97.31 185 VAL B C 1
ATOM 5561 O O . VAL B 1 185 ? -15.234 -15.445 -9.984 1 97.31 185 VAL B O 1
ATOM 5564 N N . MET B 1 186 ? -16.375 -17.016 -8.828 1 98 186 MET B N 1
ATOM 5565 C CA . MET B 1 186 ? -15.25 -17.922 -8.703 1 98 186 MET B CA 1
ATOM 5566 C C . MET B 1 186 ? -15.727 -19.344 -8.43 1 98 186 MET B C 1
ATOM 5568 O O . MET B 1 186 ? -16.922 -19.578 -8.258 1 98 186 MET B O 1
ATOM 5572 N N . SER B 1 187 ? -14.844 -20.281 -8.539 1 98.75 187 SER B N 1
ATOM 5573 C CA . SER B 1 187 ? -15.086 -21.672 -8.195 1 98.75 187 SER B CA 1
ATOM 5574 C C . SER B 1 187 ? -14.5 -22.016 -6.832 1 98.75 187 SER B C 1
ATOM 5576 O O . SER B 1 187 ? -13.82 -21.188 -6.219 1 98.75 187 SER B O 1
ATOM 5578 N N . TRP B 1 188 ? -14.828 -23.281 -6.352 1 98.81 188 TRP B N 1
ATOM 5579 C CA . TRP B 1 188 ? -14.508 -23.578 -4.961 1 98.81 188 TRP B CA 1
ATOM 5580 C C . TRP B 1 188 ? -13.875 -24.953 -4.832 1 98.81 188 TRP B C 1
ATOM 5582 O O . TRP B 1 188 ? -14.094 -25.828 -5.68 1 98.81 188 TRP B O 1
ATOM 5592 N N . GLU B 1 189 ? -13.047 -25.094 -3.859 1 98.75 189 GLU B N 1
ATOM 5593 C CA . GLU B 1 189 ? -12.523 -26.359 -3.348 1 98.75 189 GLU B CA 1
ATOM 5594 C C . GLU B 1 189 ? -12.75 -26.469 -1.842 1 98.75 189 GLU B C 1
ATOM 5596 O O . GLU B 1 189 ? -13.008 -25.469 -1.167 1 98.75 189 GLU B O 1
ATOM 5601 N N . LEU B 1 190 ? -12.68 -27.703 -1.345 1 98.81 190 LEU B N 1
ATOM 5602 C CA . LEU B 1 190 ? -12.82 -27.953 0.087 1 98.81 190 LEU B CA 1
ATOM 5603 C C . LEU B 1 190 ? -11.695 -28.844 0.596 1 98.81 190 LEU B C 1
ATOM 5605 O O . LEU B 1 190 ? -11.68 -30.047 0.325 1 98.81 190 LEU B O 1
ATOM 5609 N N . GLY B 1 191 ? -10.781 -28.188 1.248 1 98.25 191 GLY B N 1
ATOM 5610 C CA . GLY B 1 191 ? -9.703 -28.938 1.872 1 98.25 191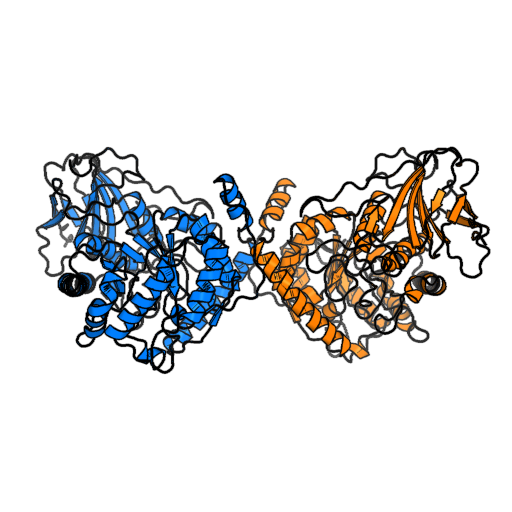 GLY B CA 1
ATOM 5611 C C . GLY B 1 191 ? -8.492 -29.109 0.969 1 98.25 191 GLY B C 1
ATOM 5612 O O . GLY B 1 191 ? -8.602 -28.969 -0.25 1 98.25 191 GLY B O 1
ATOM 5613 N N . ASN B 1 192 ? -7.336 -29.438 1.592 1 97.5 192 ASN B N 1
ATOM 5614 C CA . ASN B 1 192 ? -6.059 -29.688 0.94 1 97.5 192 ASN B CA 1
ATOM 5615 C C . ASN B 1 192 ? -5.391 -30.953 1.5 1 97.5 192 ASN B C 1
ATOM 5617 O O . ASN B 1 192 ? -4.957 -30.969 2.652 1 97.5 192 ASN B O 1
ATOM 5621 N N . GLU B 1 193 ? -5.32 -31.922 0.699 1 95.69 193 GLU B N 1
ATOM 5622 C CA . GLU B 1 193 ? -4.676 -33.188 1.041 1 95.69 193 GLU B CA 1
ATOM 5623 C C . GLU B 1 193 ? -5.234 -33.75 2.338 1 95.69 193 GLU B C 1
ATOM 5625 O O . GLU B 1 193 ? -4.488 -34 3.287 1 95.69 193 GLU B O 1
ATOM 5630 N N . PRO B 1 194 ? -6.469 -34.094 2.291 1 96.06 194 PRO B N 1
ATOM 5631 C CA . PRO B 1 194 ? -7.121 -34.625 3.5 1 96.06 194 PRO B CA 1
ATOM 5632 C C . PRO B 1 194 ? -6.469 -35.906 4.02 1 96.06 194 PRO B C 1
ATOM 5634 O O . PRO B 1 194 ? -6.637 -36.25 5.191 1 96.06 194 PRO B O 1
ATOM 5637 N N . ASN B 1 195 ? -5.656 -36.562 3.199 1 92.25 195 ASN B N 1
ATOM 5638 C CA . ASN B 1 195 ? -4.914 -37.719 3.637 1 92.25 195 ASN B CA 1
ATOM 5639 C C . ASN B 1 195 ? -3.963 -37.406 4.785 1 92.25 195 ASN B C 1
ATOM 5641 O O . ASN B 1 195 ? -3.586 -38.281 5.555 1 92.25 195 ASN B O 1
ATOM 5645 N N . SER B 1 196 ? -3.68 -36.188 4.902 1 91.5 196 SER B N 1
ATOM 5646 C CA . SER B 1 196 ? -2.652 -35.844 5.871 1 91.5 196 SER B CA 1
ATOM 5647 C C . SER B 1 196 ? -3.26 -35.125 7.082 1 91.5 196 SER B C 1
ATOM 5649 O O . SER B 1 196 ? -2.535 -34.625 7.941 1 91.5 196 SER B O 1
ATOM 5651 N N . TYR B 1 197 ? -4.527 -35.125 7.246 1 94.5 197 TYR B N 1
ATOM 5652 C CA . TYR B 1 197 ? -5.203 -34.344 8.297 1 94.5 197 TYR B CA 1
ATOM 5653 C C . TYR B 1 197 ? -4.836 -34.906 9.672 1 94.5 197 TYR B C 1
ATOM 5655 O O . TYR B 1 197 ? -4.637 -34.125 10.609 1 94.5 197 TYR B O 1
ATOM 5663 N N . GLU B 1 198 ? -4.77 -36.188 9.758 1 93.38 198 GLU B N 1
ATOM 5664 C CA . GLU B 1 198 ? -4.43 -36.75 11.062 1 93.38 198 GLU B CA 1
ATOM 5665 C C . GLU B 1 198 ? -3.045 -36.281 11.516 1 93.38 198 GLU B C 1
ATOM 5667 O O . GLU B 1 198 ? -2.854 -35.938 12.688 1 93.38 198 GLU B O 1
ATOM 5672 N N . LYS B 1 199 ? -2.174 -36.25 10.617 1 90.94 199 LYS B N 1
ATOM 5673 C CA . LYS B 1 199 ? -0.81 -35.812 10.922 1 90.94 199 LYS B CA 1
ATOM 5674 C C . LYS B 1 199 ? -0.752 -34.312 11.211 1 90.94 199 LYS B C 1
ATOM 5676 O O . LYS B 1 199 ? -0.078 -33.875 12.148 1 90.94 199 LYS B O 1
ATOM 5681 N N . LYS B 1 200 ? -1.46 -33.531 10.414 1 92.31 200 LYS B N 1
ATOM 5682 C CA . LYS B 1 200 ? -1.333 -32.062 10.453 1 92.31 200 LYS B CA 1
ATOM 5683 C C . LYS B 1 200 ? -2.193 -31.469 11.562 1 92.31 200 LYS B C 1
ATOM 5685 O O . LYS B 1 200 ? -1.836 -30.438 12.148 1 92.31 200 LYS B O 1
ATOM 5690 N N . ALA B 1 201 ? -3.355 -32.156 11.859 1 94.94 201 ALA B N 1
ATOM 5691 C CA . ALA B 1 201 ? -4.328 -31.484 12.734 1 94.94 201 ALA B CA 1
ATOM 5692 C C . ALA B 1 201 ? -4.887 -32.469 13.758 1 94.94 201 ALA B C 1
ATOM 5694 O O . ALA B 1 201 ? -5.707 -32.094 14.602 1 94.94 201 ALA B O 1
ATOM 5695 N N . GLY B 1 202 ? -4.535 -33.781 13.734 1 94.06 202 GLY B N 1
ATOM 5696 C CA . GLY B 1 202 ? -5.043 -34.75 14.664 1 94.06 202 GLY B CA 1
ATOM 5697 C C . GLY B 1 202 ? -6.477 -35.156 14.383 1 94.06 202 GLY B C 1
ATOM 5698 O O . GLY B 1 202 ? -7.164 -35.688 15.258 1 94.06 202 GLY B O 1
ATOM 5699 N N . ILE B 1 203 ? -6.969 -34.906 13.188 1 95 203 ILE B N 1
ATOM 5700 C CA . ILE B 1 203 ? -8.344 -35.219 12.812 1 95 203 ILE B CA 1
ATOM 5701 C C . ILE B 1 203 ? -8.352 -36.219 11.672 1 95 203 ILE B C 1
ATOM 5703 O O . ILE B 1 203 ? -7.688 -36 10.648 1 95 203 ILE B O 1
ATOM 5707 N N . ARG B 1 204 ? -9.016 -37.25 11.844 1 93.44 204 ARG B N 1
ATOM 5708 C CA . ARG B 1 204 ? -9.148 -38.25 10.773 1 93.44 204 ARG B CA 1
ATOM 5709 C C . ARG B 1 204 ? -10.477 -38.094 10.039 1 93.44 204 ARG B C 1
ATOM 5711 O O . ARG B 1 204 ? -11.539 -38.125 10.664 1 93.44 204 ARG B O 1
ATOM 5718 N N . VAL B 1 205 ? -10.445 -37.875 8.773 1 93.94 205 VAL B N 1
ATOM 5719 C CA . VAL B 1 205 ? -11.625 -37.781 7.918 1 93.94 205 VAL B CA 1
ATOM 5720 C C . VAL B 1 205 ? -11.57 -38.875 6.852 1 93.94 205 VAL B C 1
ATOM 5722 O O . VAL B 1 205 ? -10.633 -38.938 6.055 1 93.94 205 VAL B O 1
ATOM 5725 N N . ASP B 1 206 ? -12.484 -39.75 6.855 1 93.19 206 ASP B N 1
ATOM 5726 C CA . ASP B 1 206 ? -12.453 -40.781 5.828 1 93.19 206 ASP B CA 1
ATOM 5727 C C . ASP B 1 206 ? -13.078 -40.281 4.527 1 93.19 206 ASP B C 1
ATOM 5729 O O . ASP B 1 206 ? -13.734 -39.25 4.504 1 93.19 206 ASP B O 1
ATOM 5733 N N . GLY B 1 207 ? -12.891 -41.062 3.488 1 95.56 207 GLY B N 1
ATOM 5734 C CA . GLY B 1 207 ? -13.32 -40.656 2.162 1 95.56 207 GLY B CA 1
ATOM 5735 C C . GLY B 1 207 ? -14.828 -40.5 2.047 1 95.56 207 GLY B C 1
ATOM 5736 O O . GLY B 1 207 ? -15.312 -39.531 1.436 1 95.56 207 GLY B O 1
ATOM 5737 N N . TYR B 1 208 ? -15.516 -41.406 2.592 1 96.62 208 TYR B N 1
ATOM 5738 C CA . TYR B 1 208 ? -16.969 -41.375 2.525 1 96.62 208 TYR B CA 1
ATOM 5739 C C . TYR B 1 208 ? -17.516 -40.094 3.15 1 96.62 208 TYR B C 1
ATOM 5741 O O . TYR B 1 208 ? -18.375 -39.438 2.561 1 96.62 208 TYR B O 1
ATOM 5749 N N . GLN B 1 209 ? -17.062 -39.812 4.348 1 97.56 209 GLN B N 1
ATOM 5750 C CA . GLN B 1 209 ? -17.5 -38.594 5.035 1 97.56 209 GLN B CA 1
ATOM 5751 C C . GLN B 1 209 ? -17.094 -37.344 4.254 1 97.56 209 GLN B C 1
ATOM 5753 O O . GLN B 1 209 ? -17.875 -36.375 4.156 1 97.56 209 GLN B O 1
ATOM 5758 N N . LEU B 1 210 ? -15.93 -37.312 3.758 1 98.19 210 LEU B N 1
ATOM 5759 C CA . LEU B 1 210 ? -15.492 -36.156 2.949 1 98.19 210 LEU B CA 1
ATOM 5760 C C . LEU B 1 210 ? -16.422 -35.969 1.754 1 98.19 210 LEU B C 1
ATOM 5762 O O . LEU B 1 210 ? -16.734 -34.812 1.397 1 98.19 210 LEU B O 1
ATOM 5766 N N . GLY B 1 211 ? -16.781 -37.031 1.12 1 98.56 211 GLY B N 1
ATOM 5767 C CA . GLY B 1 211 ? -17.734 -36.969 0.036 1 98.56 211 GLY B CA 1
ATOM 5768 C C . GLY B 1 211 ? -19.062 -36.344 0.457 1 98.56 211 GLY B C 1
ATOM 5769 O O . GLY B 1 211 ? -19.609 -35.5 -0.258 1 98.56 211 GLY B O 1
ATOM 5770 N N . GLN B 1 212 ? -19.516 -36.75 1.601 1 98.69 212 GLN B N 1
ATOM 5771 C CA . GLN B 1 212 ? -20.734 -36.188 2.135 1 98.69 212 GLN B CA 1
ATOM 5772 C C . GLN B 1 212 ? -20.578 -34.688 2.377 1 98.69 212 GLN B C 1
ATOM 5774 O O . GLN B 1 212 ? -21.516 -33.906 2.176 1 98.69 212 GLN B O 1
ATOM 5779 N N . ASP B 1 213 ? -19.438 -34.281 2.863 1 98.81 213 ASP B N 1
ATOM 5780 C CA . ASP B 1 213 ? -19.141 -32.875 3.068 1 98.81 213 ASP B CA 1
ATOM 5781 C C . ASP B 1 213 ? -19.234 -32.094 1.757 1 98.81 213 ASP B C 1
ATOM 5783 O O . ASP B 1 213 ? -19.766 -30.984 1.722 1 98.81 213 ASP B O 1
ATOM 5787 N N . PHE B 1 214 ? -18.734 -32.656 0.664 1 98.88 214 PHE B N 1
ATOM 5788 C CA . PHE B 1 214 ? -18.781 -32.031 -0.652 1 98.88 214 PHE B CA 1
ATOM 5789 C C . PHE B 1 214 ? -20.219 -31.922 -1.149 1 98.88 214 PHE B C 1
ATOM 5791 O O . PHE B 1 214 ? -20.594 -30.938 -1.792 1 98.88 214 PHE B O 1
ATOM 5798 N N . VAL B 1 215 ? -20.984 -32.969 -0.931 1 98.81 215 VAL B N 1
ATOM 5799 C CA . VAL B 1 215 ? -22.391 -32.938 -1.304 1 98.81 215 VAL B CA 1
ATOM 5800 C C . VAL B 1 215 ? -23.078 -31.781 -0.586 1 98.81 215 VAL B C 1
ATOM 5802 O O . VAL B 1 215 ? -23.859 -31.031 -1.194 1 98.81 215 VAL B O 1
ATOM 5805 N N . HIS B 1 216 ? -22.734 -31.672 0.688 1 98.75 216 HIS B N 1
ATOM 5806 C CA . HIS B 1 216 ? -23.281 -30.578 1.473 1 98.75 216 HIS B CA 1
ATOM 5807 C C . HIS B 1 216 ? -22.891 -29.219 0.884 1 98.75 216 HIS B C 1
ATOM 5809 O O . HIS B 1 216 ? -23.719 -28.344 0.722 1 98.75 216 HIS B O 1
ATOM 5815 N N . LEU B 1 217 ? -21.609 -29.016 0.576 1 98.88 217 LEU B N 1
ATOM 5816 C CA . LEU B 1 217 ? -21.125 -27.766 -0.039 1 98.88 217 LEU B CA 1
ATOM 5817 C C . LEU B 1 217 ? -21.828 -27.531 -1.374 1 98.88 217 LEU B C 1
ATOM 5819 O O . LEU B 1 217 ? -22.219 -26.406 -1.676 1 98.88 217 LEU B O 1
ATOM 5823 N N . HIS B 1 218 ? -21.953 -28.531 -2.148 1 98.75 218 HIS B N 1
ATOM 5824 C CA . HIS B 1 218 ? -22.641 -28.422 -3.432 1 98.75 218 HIS B CA 1
ATOM 5825 C C . HIS B 1 218 ? -24.062 -27.891 -3.256 1 98.75 218 HIS B C 1
ATOM 5827 O O . HIS B 1 218 ? -24.516 -27.062 -4.035 1 98.75 218 HIS B O 1
ATOM 5833 N N . GLN B 1 219 ? -24.719 -28.422 -2.291 1 98.56 219 GLN B N 1
ATOM 5834 C CA . GLN B 1 219 ? -26.078 -27.969 -2.004 1 98.56 219 GLN B CA 1
ATOM 5835 C C . GLN B 1 219 ? -26.109 -26.484 -1.646 1 98.56 219 GLN B C 1
ATOM 5837 O O . GLN B 1 219 ? -26.984 -25.75 -2.092 1 98.56 219 GLN B O 1
ATOM 5842 N N . ILE B 1 220 ? -25.156 -26.094 -0.834 1 98.62 220 ILE B N 1
ATOM 5843 C CA . ILE B 1 220 ? -25.047 -24.688 -0.459 1 98.62 220 ILE B CA 1
ATOM 5844 C C . ILE B 1 220 ? -24.844 -23.828 -1.708 1 98.62 220 ILE B C 1
ATOM 5846 O O . ILE B 1 220 ? -25.484 -22.797 -1.88 1 98.62 220 ILE B O 1
ATOM 5850 N N . LEU B 1 221 ? -23.969 -24.25 -2.607 1 98.62 221 LEU B N 1
ATOM 5851 C CA . LEU B 1 221 ? -23.656 -23.5 -3.826 1 98.62 221 LEU B CA 1
ATOM 5852 C C . LEU B 1 221 ? -24.875 -23.438 -4.746 1 98.62 221 LEU B C 1
ATOM 5854 O O . LEU B 1 221 ? -25.125 -22.406 -5.375 1 98.62 221 LEU B O 1
ATOM 5858 N N . GLN B 1 222 ? -25.672 -24.5 -4.785 1 97.69 222 GLN B N 1
ATOM 5859 C CA . GLN B 1 222 ? -26.844 -24.562 -5.656 1 97.69 222 GLN B CA 1
ATOM 5860 C C . GLN B 1 222 ? -27.906 -23.547 -5.242 1 97.69 222 GLN B C 1
ATOM 5862 O O . GLN B 1 222 ? -28.703 -23.125 -6.062 1 97.69 222 GLN B O 1
ATOM 5867 N N . GLN B 1 223 ? -27.781 -23.141 -4.035 1 97.12 223 GLN B N 1
ATOM 5868 C CA . GLN B 1 223 ? -28.75 -22.188 -3.51 1 97.12 223 GLN B CA 1
ATOM 5869 C C . GLN B 1 223 ? -28.344 -20.766 -3.82 1 97.12 223 GLN B C 1
ATOM 5871 O O . GLN B 1 223 ? -29.156 -19.828 -3.691 1 97.12 223 GLN B O 1
ATOM 5876 N N . SER B 1 224 ? -27.156 -20.625 -4.211 1 96.12 224 SER B N 1
ATOM 5877 C CA . SER B 1 224 ? -26.641 -19.297 -4.5 1 96.12 224 SER B CA 1
ATOM 5878 C C . SER B 1 224 ? -27 -18.859 -5.918 1 96.12 224 SER B C 1
ATOM 5880 O O . SER B 1 224 ? -26.938 -19.656 -6.855 1 96.12 224 SER B O 1
ATOM 5882 N N . ALA B 1 225 ? -27.328 -17.609 -6.09 1 94 225 ALA B N 1
ATOM 5883 C CA . ALA B 1 225 ? -27.609 -17.078 -7.426 1 94 225 ALA B CA 1
ATOM 5884 C C . ALA B 1 225 ? -26.328 -16.938 -8.234 1 94 225 ALA B C 1
ATOM 5886 O O . ALA B 1 225 ? -26.344 -17.031 -9.461 1 94 225 ALA B O 1
ATOM 5887 N N . VAL B 1 226 ? -25.203 -16.828 -7.555 1 95.12 226 VAL B N 1
ATOM 5888 C CA . VAL B 1 226 ? -23.922 -16.578 -8.211 1 95.12 226 VAL B CA 1
ATOM 5889 C C . VAL B 1 226 ? -23.188 -17.891 -8.43 1 95.12 226 VAL B C 1
ATOM 5891 O O . VAL B 1 226 ? -22.531 -18.078 -9.461 1 95.12 226 VAL B O 1
ATOM 5894 N N . TYR B 1 227 ? -23.344 -18.859 -7.57 1 97.31 227 TYR B N 1
ATOM 5895 C CA . TYR B 1 227 ? -22.438 -20 -7.559 1 97.31 227 TYR B CA 1
ATOM 5896 C C . TYR B 1 227 ? -23.141 -21.281 -7.996 1 97.31 227 TYR B C 1
ATOM 5898 O O . TYR B 1 227 ? -22.531 -22.344 -8.055 1 97.31 227 TYR B O 1
ATOM 5906 N N . ASN B 1 228 ? -24.391 -21.203 -8.383 1 96.06 228 ASN B N 1
ATOM 5907 C CA . ASN B 1 228 ? -25.156 -22.391 -8.734 1 96.06 228 ASN B CA 1
ATOM 5908 C C . ASN B 1 228 ? -24.609 -23.047 -10.008 1 96.06 228 ASN B C 1
ATOM 5910 O O . ASN B 1 228 ? -24.891 -24.219 -10.273 1 96.06 228 ASN B O 1
ATOM 5914 N N . SER B 1 229 ? -23.797 -22.312 -10.758 1 93.75 229 SER B N 1
ATOM 5915 C CA . SER B 1 229 ? -23.266 -22.875 -11.984 1 93.75 229 SER B CA 1
ATOM 5916 C C . SER B 1 229 ? -21.734 -22.859 -11.992 1 93.75 229 SER 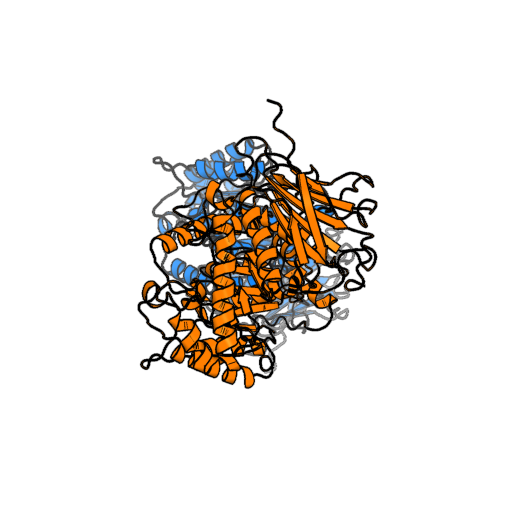B C 1
ATOM 5918 O O . SER B 1 229 ? -21.109 -23.094 -13.031 1 93.75 229 SER B O 1
ATOM 5920 N N . THR B 1 230 ? -21.188 -22.531 -10.859 1 95.12 230 THR B N 1
ATOM 5921 C CA . THR B 1 230 ? -19.734 -22.484 -10.805 1 95.12 230 THR B CA 1
ATOM 5922 C C . THR B 1 230 ? -19.156 -23.859 -10.484 1 95.12 230 THR B C 1
ATOM 5924 O O . THR B 1 230 ? -19.891 -24.781 -10.125 1 95.12 230 THR B O 1
ATOM 5927 N N . GLY B 1 231 ? -17.859 -24 -10.656 1 97.88 231 GLY B N 1
ATOM 5928 C CA . GLY B 1 231 ? -17.203 -25.281 -10.469 1 97.88 231 GLY B CA 1
ATOM 5929 C C . GLY B 1 231 ? -16.938 -25.609 -9.016 1 97.88 231 GLY B C 1
ATOM 5930 O O . GLY B 1 231 ? -16.734 -24.703 -8.203 1 97.88 231 GLY B O 1
ATOM 5931 N N . LEU B 1 232 ? -17.062 -26.828 -8.695 1 98.81 232 LEU B N 1
ATOM 5932 C CA . LEU B 1 232 ? -16.594 -27.422 -7.445 1 98.81 232 LEU B CA 1
ATOM 5933 C C . LEU B 1 232 ? -15.594 -28.547 -7.715 1 98.81 232 LEU B C 1
ATOM 5935 O O . LEU B 1 232 ? -15.922 -29.531 -8.383 1 98.81 232 LEU B O 1
ATOM 5939 N N . TYR B 1 233 ? -14.398 -28.359 -7.234 1 98.88 233 TYR B N 1
ATOM 5940 C CA . TYR B 1 233 ? -13.32 -29.281 -7.547 1 98.88 233 TYR B CA 1
ATOM 5941 C C . TYR B 1 233 ? -12.797 -29.953 -6.285 1 98.88 233 TYR B C 1
ATOM 5943 O O . TYR B 1 233 ? -12.75 -29.344 -5.219 1 98.88 233 TYR B O 1
ATOM 5951 N N . GLY B 1 234 ? -12.383 -31.188 -6.328 1 98.38 234 GLY B N 1
ATOM 5952 C CA . GLY B 1 234 ? -11.867 -31.953 -5.203 1 98.38 234 GLY B CA 1
ATOM 5953 C C . GLY B 1 234 ? -11.75 -33.438 -5.484 1 98.38 234 GLY B C 1
ATOM 5954 O O . GLY B 1 234 ? -12.078 -33.875 -6.582 1 98.38 234 GLY B O 1
ATOM 5955 N N . PRO B 1 235 ? -11.18 -34.25 -4.652 1 97.81 235 PRO B N 1
ATOM 5956 C CA . PRO B 1 235 ? -11 -33.906 -3.244 1 97.81 235 PRO B CA 1
ATOM 5957 C C . PRO B 1 235 ? -9.562 -33.5 -2.916 1 97.81 235 PRO B C 1
ATOM 5959 O O . PRO B 1 235 ? -9.203 -33.406 -1.741 1 97.81 235 PRO B O 1
ATOM 5962 N N . ASP B 1 236 ? -8.672 -33.312 -3.885 1 97.44 236 ASP B N 1
ATOM 5963 C CA . ASP B 1 236 ? -7.305 -32.844 -3.682 1 97.44 236 ASP B CA 1
ATOM 5964 C C . ASP B 1 236 ? -6.523 -33.812 -2.799 1 97.44 236 ASP B C 1
ATOM 5966 O O . ASP B 1 236 ? -5.816 -33.406 -1.879 1 97.44 236 ASP B O 1
ATOM 5970 N N . VAL B 1 237 ? -6.684 -35.094 -2.977 1 95.69 237 VAL B N 1
ATOM 5971 C CA . VAL B 1 237 ? -5.906 -36.094 -2.252 1 95.69 237 VAL B CA 1
ATOM 5972 C C . VAL B 1 237 ? -4.449 -36.031 -2.705 1 95.69 237 VAL B C 1
ATOM 5974 O O . VAL B 1 237 ? -4.156 -35.625 -3.824 1 95.69 237 VAL B O 1
ATOM 5977 N N . SER B 1 238 ? -3.553 -36.469 -1.796 1 91 238 SER B N 1
ATOM 5978 C CA . SER B 1 238 ? -2.162 -36.625 -2.211 1 91 238 SER B CA 1
ATOM 5979 C C . SER B 1 238 ? -1.988 -37.875 -3.078 1 91 238 SER B C 1
ATOM 5981 O O . SER B 1 238 ? -2.928 -38.656 -3.254 1 91 238 SER B O 1
ATOM 5983 N N . GLN B 1 239 ? -0.86 -38.031 -3.666 1 80.75 239 GLN B N 1
ATOM 5984 C CA . GLN B 1 239 ? -0.634 -39.188 -4.555 1 80.75 239 GLN B CA 1
ATOM 5985 C C . GLN B 1 239 ? -0.821 -40.5 -3.818 1 80.75 239 GLN B C 1
ATOM 5987 O O . GLN B 1 239 ? -0.479 -40.625 -2.641 1 80.75 239 GLN B O 1
ATOM 5992 N N . PRO B 1 240 ? -1.523 -41.438 -4.449 1 72.31 240 PRO B N 1
ATOM 5993 C CA . PRO B 1 240 ? -1.805 -42.719 -3.842 1 72.31 240 PRO B CA 1
ATOM 5994 C C . PRO B 1 240 ? -0.539 -43.469 -3.4 1 72.31 240 PRO B C 1
ATOM 5996 O O . PRO B 1 240 ? 0.485 -43.406 -4.086 1 72.31 240 PRO B O 1
ATOM 5999 N N . ARG B 1 241 ? -0.491 -43.75 -2.133 1 70.81 241 ARG B N 1
ATOM 6000 C CA . ARG B 1 241 ? 0.573 -44.594 -1.611 1 70.81 241 ARG B CA 1
ATOM 6001 C C . ARG B 1 241 ? 0.048 -46 -1.288 1 70.81 241 ARG B C 1
ATOM 6003 O O . ARG B 1 241 ? -1.162 -46.219 -1.312 1 70.81 241 ARG B O 1
ATOM 6010 N N . ASP B 1 242 ? 0.822 -47.094 -1.234 1 57.31 242 ASP B N 1
ATOM 6011 C CA . ASP B 1 242 ? 0.449 -48.469 -1.068 1 57.31 242 ASP B CA 1
ATOM 6012 C C . ASP B 1 242 ? -0.832 -48.625 -0.247 1 57.31 242 ASP B C 1
ATOM 6014 O O . ASP B 1 242 ? -1.731 -49.375 -0.612 1 57.31 242 ASP B O 1
ATOM 6018 N N . HIS B 1 243 ? -0.911 -48.062 0.863 1 50.12 243 HIS B N 1
ATOM 6019 C CA . HIS B 1 243 ? -2.012 -48.406 1.761 1 50.12 243 HIS B CA 1
ATOM 6020 C C . HIS B 1 243 ? -3.107 -47.344 1.705 1 50.12 243 HIS B C 1
ATOM 6022 O O . HIS B 1 243 ? -4.188 -47.531 2.268 1 50.12 243 HIS B O 1
ATOM 6028 N N . ARG B 1 244 ? -3.061 -46.125 1.073 1 51.66 244 ARG B N 1
ATOM 6029 C CA . ARG B 1 244 ? -3.955 -45 1.321 1 51.66 244 ARG B CA 1
ATOM 6030 C C . ARG B 1 244 ? -4.918 -44.781 0.156 1 51.66 244 ARG B C 1
ATOM 6032 O O . ARG B 1 244 ? -5.465 -43.688 -0.023 1 51.66 244 ARG B O 1
ATOM 6039 N N . ARG B 1 245 ? -5.117 -45.719 -0.848 1 56.47 245 ARG B N 1
ATOM 6040 C CA . ARG B 1 245 ? -6.082 -45.656 -1.941 1 56.47 245 ARG B CA 1
ATOM 6041 C C . ARG B 1 245 ? -7.508 -45.594 -1.41 1 56.47 245 ARG B C 1
ATOM 6043 O O . ARG B 1 245 ? -8.438 -45.25 -2.152 1 56.47 245 ARG B O 1
ATOM 6050 N N . ASP B 1 246 ? -7.492 -45.375 -0.191 1 80.94 246 ASP B N 1
ATOM 6051 C CA . ASP B 1 246 ? -8.789 -45.656 0.429 1 80.94 246 ASP B CA 1
ATOM 6052 C C . ASP B 1 246 ? -9.602 -44.375 0.565 1 80.94 246 ASP B C 1
ATOM 6054 O O . ASP B 1 246 ? -10.82 -44.375 0.374 1 80.94 246 ASP B O 1
ATOM 6058 N N . LEU B 1 247 ? -8.898 -43.281 0.471 1 92.62 247 LEU B N 1
ATOM 6059 C CA . LEU B 1 247 ? -9.703 -42.062 0.689 1 92.62 247 LEU B CA 1
ATOM 6060 C C . LEU B 1 247 ? -10.43 -41.656 -0.587 1 92.62 247 LEU B C 1
ATOM 6062 O O . LEU B 1 247 ? -11.609 -41.312 -0.545 1 92.62 247 LEU B O 1
ATOM 6066 N N . LEU B 1 248 ? -9.734 -41.844 -1.747 1 95.88 248 LEU B N 1
ATOM 6067 C CA . LEU B 1 248 ? -10.32 -41.438 -3.023 1 95.88 248 LEU B CA 1
ATOM 6068 C C . LEU B 1 248 ? -11.516 -42.312 -3.365 1 95.88 248 LEU B C 1
ATOM 6070 O O . LEU B 1 248 ? -12.562 -41.812 -3.777 1 95.88 248 LEU B O 1
ATOM 6074 N N . THR B 1 249 ? -11.344 -43.594 -3.162 1 93.88 249 THR B N 1
ATOM 6075 C CA . THR B 1 249 ? -12.43 -44.5 -3.455 1 93.88 249 THR B CA 1
ATOM 6076 C C . THR B 1 249 ? -13.648 -44.219 -2.596 1 93.88 249 THR B C 1
ATOM 6078 O O . THR B 1 249 ? -14.773 -44.156 -3.104 1 93.88 249 THR B O 1
ATOM 6081 N N . GLY B 1 250 ? -13.398 -44.062 -1.31 1 94.69 250 GLY B N 1
ATOM 6082 C CA . GLY B 1 250 ? -14.492 -43.719 -0.416 1 94.69 250 GLY B CA 1
ATOM 6083 C C . GLY B 1 250 ? -15.172 -42.406 -0.788 1 94.69 250 GLY B C 1
ATOM 6084 O O . GLY B 1 250 ? -16.391 -42.281 -0.725 1 94.69 250 GLY B O 1
ATOM 6085 N N . PHE B 1 251 ? -14.406 -41.469 -1.114 1 97.25 251 PHE B N 1
ATOM 6086 C CA . PHE B 1 251 ? -14.922 -40.156 -1.506 1 97.25 251 PHE B CA 1
ATOM 6087 C C . PHE B 1 251 ? -15.852 -40.281 -2.713 1 97.25 251 PHE B C 1
ATOM 6089 O O . PHE B 1 251 ? -16.922 -39.688 -2.742 1 97.25 251 PHE B O 1
ATOM 6096 N N . LEU B 1 252 ? -15.391 -41.031 -3.736 1 97.62 252 LEU B N 1
ATOM 6097 C CA . LEU B 1 252 ? -16.125 -41.125 -4.996 1 97.62 252 LEU B CA 1
ATOM 6098 C C . LEU B 1 252 ? -17.438 -41.875 -4.805 1 97.62 252 LEU B C 1
ATOM 6100 O O . LEU B 1 252 ? -18.359 -41.719 -5.602 1 97.62 252 LEU B O 1
ATOM 6104 N N . GLU B 1 253 ? -17.562 -42.625 -3.742 1 96.5 253 GLU B N 1
ATOM 6105 C CA . GLU B 1 253 ? -18.812 -43.312 -3.438 1 96.5 253 GLU B CA 1
ATOM 6106 C C . GLU B 1 253 ? -19.938 -42.344 -3.133 1 96.5 253 GLU B C 1
ATOM 6108 O O . GLU B 1 253 ? -21.094 -42.562 -3.48 1 96.5 253 GLU B O 1
ATOM 6113 N N . THR B 1 254 ? -19.531 -41.25 -2.549 1 97.75 254 THR B N 1
ATOM 6114 C CA . THR B 1 254 ? -20.578 -40.344 -2.102 1 97.75 254 THR B CA 1
ATOM 6115 C C . THR B 1 254 ? -20.438 -38.969 -2.764 1 97.75 254 THR B C 1
ATOM 6117 O O . THR B 1 254 ? -21.422 -38.25 -2.949 1 97.75 254 THR B O 1
ATOM 6120 N N . GLY B 1 255 ? -19.25 -38.594 -3.176 1 98.38 255 GLY B N 1
ATOM 6121 C CA . GLY B 1 255 ? -19 -37.219 -3.555 1 98.38 255 GLY B CA 1
ATOM 6122 C C . GLY B 1 255 ? -18.844 -37.031 -5.051 1 98.38 255 GLY B C 1
ATOM 6123 O O . GLY B 1 255 ? -18.75 -35.906 -5.531 1 98.38 255 GLY B O 1
ATOM 6124 N N . ALA B 1 256 ? -18.828 -38.062 -5.844 1 97.88 256 ALA B N 1
ATOM 6125 C CA . ALA B 1 256 ? -18.484 -38 -7.262 1 97.88 256 ALA B CA 1
ATOM 6126 C C . ALA B 1 256 ? -19.438 -37.062 -8.016 1 97.88 256 ALA B C 1
ATOM 6128 O O . ALA B 1 256 ? -19 -36.281 -8.875 1 97.88 256 ALA B O 1
ATOM 6129 N N . LYS B 1 257 ? -20.688 -37.094 -7.727 1 97.69 257 LYS B N 1
ATOM 6130 C CA . LYS B 1 257 ? -21.688 -36.344 -8.469 1 97.69 257 LYS B CA 1
ATOM 6131 C C . LYS B 1 257 ? -21.641 -34.875 -8.086 1 97.69 257 LYS B C 1
ATOM 6133 O O . LYS B 1 257 ? -22.109 -34 -8.844 1 97.69 257 LYS B O 1
ATOM 6138 N N . ALA B 1 258 ? -21.094 -34.594 -6.965 1 98.31 258 ALA B N 1
ATOM 6139 C CA . ALA B 1 258 ? -21.078 -33.219 -6.453 1 98.31 258 ALA B CA 1
ATOM 6140 C C . ALA B 1 258 ? -19.984 -32.406 -7.117 1 98.31 258 ALA B C 1
ATOM 6142 O O . ALA B 1 258 ? -20.047 -31.172 -7.156 1 98.31 258 ALA B O 1
ATOM 6143 N N . ILE B 1 259 ? -18.953 -33 -7.625 1 98.69 259 ILE B N 1
ATOM 6144 C CA . ILE B 1 259 ? -17.797 -32.25 -8.094 1 98.69 259 ILE B CA 1
ATOM 6145 C C . ILE B 1 259 ? -17.828 -32.156 -9.617 1 98.69 259 ILE B C 1
ATOM 6147 O O . ILE B 1 259 ? -18.375 -33.031 -10.297 1 98.69 259 ILE B O 1
ATOM 6151 N N . THR B 1 260 ? -17.234 -31.031 -10.078 1 98.56 260 THR B N 1
ATOM 6152 C CA . THR B 1 260 ? -17.094 -30.797 -11.508 1 98.56 260 THR B CA 1
ATOM 6153 C C . THR B 1 260 ? -15.914 -31.594 -12.07 1 98.56 260 THR B C 1
ATOM 6155 O O . THR B 1 260 ? -15.977 -32.094 -13.188 1 98.56 260 THR B O 1
ATOM 6158 N N . ALA B 1 261 ? -14.883 -31.75 -11.305 1 98.75 261 ALA B N 1
ATOM 6159 C CA . ALA B 1 261 ? -13.703 -32.531 -11.672 1 98.75 261 ALA B CA 1
ATOM 6160 C C . ALA B 1 261 ? -13.047 -33.125 -10.438 1 98.75 261 ALA B C 1
ATOM 6162 O O . ALA B 1 261 ? -13.062 -32.531 -9.359 1 98.75 261 ALA B O 1
ATOM 6163 N N . CYS B 1 262 ? -12.531 -34.281 -10.633 1 98.5 262 CYS B N 1
ATOM 6164 C CA . CYS B 1 262 ? -11.773 -34.969 -9.578 1 98.5 262 CYS B CA 1
ATOM 6165 C C . CYS B 1 262 ? -10.32 -34.5 -9.578 1 98.5 262 CYS B C 1
ATOM 6167 O O . CYS B 1 262 ? -9.648 -34.531 -10.609 1 98.5 262 CYS B O 1
ATOM 6169 N N . THR B 1 263 ? -9.828 -34.031 -8.414 1 98.56 263 THR B N 1
ATOM 6170 C CA . THR B 1 263 ? -8.477 -33.5 -8.359 1 98.56 263 THR B CA 1
ATOM 6171 C C . THR B 1 263 ? -7.602 -34.281 -7.402 1 98.56 263 THR B C 1
ATOM 6173 O O . THR B 1 263 ? -8.102 -34.875 -6.445 1 98.56 263 THR B O 1
ATOM 6176 N N . TRP B 1 264 ? -6.367 -34.281 -7.652 1 97.88 264 TRP B N 1
ATOM 6177 C CA . TRP B 1 264 ? -5.328 -34.875 -6.809 1 97.88 264 TRP B CA 1
ATOM 6178 C C . TRP B 1 264 ? -4.004 -34.125 -7.004 1 97.88 264 TRP B C 1
ATOM 6180 O O . TRP B 1 264 ? -3.885 -33.281 -7.879 1 97.88 264 TRP B O 1
ATOM 6190 N N . HIS B 1 265 ? -3.055 -34.375 -6.066 1 97.69 265 HIS B N 1
ATOM 6191 C CA . HIS B 1 265 ? -1.773 -33.656 -6.082 1 97.69 265 HIS B CA 1
ATOM 6192 C C . HIS B 1 265 ? -0.625 -34.625 -6.363 1 97.69 265 HIS B C 1
ATOM 6194 O O . HIS B 1 265 ? -0.716 -35.812 -6.059 1 97.69 265 HIS B O 1
ATOM 6200 N N . HIS B 1 266 ? 0.424 -34.125 -6.949 1 97.31 266 HIS B N 1
ATOM 6201 C CA . HIS B 1 266 ? 1.579 -34.938 -7.25 1 97.31 266 HIS B CA 1
ATOM 6202 C C . HIS B 1 266 ? 2.873 -34.156 -7.195 1 97.31 266 HIS B C 1
ATOM 6204 O O . HIS B 1 266 ? 2.947 -33.031 -7.746 1 97.31 266 HIS B O 1
ATOM 6210 N N . TYR B 1 267 ? 3.883 -34.688 -6.582 1 96.94 267 TYR B N 1
ATOM 6211 C CA . TYR B 1 267 ? 5.277 -34.25 -6.602 1 96.94 267 TYR B CA 1
ATOM 6212 C C . TYR B 1 267 ? 6.211 -35.438 -6.82 1 96.94 267 TYR B C 1
ATOM 6214 O O . TYR B 1 267 ? 5.883 -36.562 -6.453 1 96.94 267 TYR B O 1
ATOM 6222 N N . TYR B 1 268 ? 7.336 -35.219 -7.43 1 97.38 268 TYR B N 1
ATOM 6223 C CA . TYR B 1 268 ? 8.211 -36.312 -7.809 1 97.38 268 TYR B CA 1
ATOM 6224 C C . TYR B 1 268 ? 9.031 -36.781 -6.621 1 97.38 268 TYR B C 1
ATOM 6226 O O . TYR B 1 268 ? 9.141 -38 -6.375 1 97.38 268 TYR B O 1
ATOM 6234 N N . VAL B 1 269 ? 9.547 -35.781 -5.957 1 97.19 269 VAL B N 1
ATOM 6235 C CA . VAL B 1 269 ? 10.594 -36.156 -5.012 1 97.19 269 VAL B CA 1
ATOM 6236 C C . VAL B 1 269 ? 10.461 -35.344 -3.736 1 97.19 269 VAL B C 1
ATOM 6238 O O . VAL B 1 269 ? 9.734 -34.344 -3.707 1 97.19 269 VAL B O 1
ATOM 6241 N N . ASN B 1 270 ? 11.18 -35.812 -2.695 1 94.94 270 ASN B N 1
ATOM 6242 C CA . ASN B 1 270 ? 11.297 -35.094 -1.445 1 94.94 270 ASN B CA 1
ATOM 6243 C C . ASN B 1 270 ? 12.336 -33.969 -1.547 1 94.94 270 ASN B C 1
ATOM 6245 O O . ASN B 1 270 ? 13.523 -34.25 -1.751 1 94.94 270 ASN B O 1
ATOM 6249 N N . GLY B 1 271 ? 11.93 -32.812 -1.355 1 94.25 271 GLY B N 1
ATOM 6250 C CA . GLY B 1 271 ? 12.82 -31.656 -1.515 1 94.25 271 GLY B CA 1
ATOM 6251 C C . GLY B 1 271 ? 14.008 -31.688 -0.574 1 94.25 271 GLY B C 1
ATOM 6252 O O . GLY B 1 271 ? 15.055 -31.109 -0.868 1 94.25 271 GLY B O 1
ATOM 6253 N N . ARG B 1 272 ? 13.945 -32.375 0.547 1 91.25 272 ARG B N 1
ATOM 6254 C CA . ARG B 1 272 ? 15 -32.438 1.561 1 91.25 272 ARG B CA 1
ATOM 6255 C C . ARG B 1 272 ? 16.078 -33.438 1.195 1 91.25 272 ARG B C 1
ATOM 6257 O O . ARG B 1 272 ? 17.203 -33.344 1.664 1 91.25 272 ARG B O 1
ATOM 6264 N N . ASP B 1 273 ? 15.609 -34.438 0.455 1 93.25 273 ASP B N 1
ATOM 6265 C CA . ASP B 1 273 ? 16.484 -35.562 0.172 1 93.25 273 ASP B CA 1
ATOM 6266 C C . ASP B 1 273 ? 16.531 -35.875 -1.326 1 93.25 273 ASP B C 1
ATOM 6268 O O . ASP B 1 273 ? 16.281 -37 -1.754 1 93.25 273 ASP B O 1
ATOM 6272 N N . THR B 1 274 ? 16.656 -34.906 -2.127 1 97.06 274 THR B N 1
ATOM 6273 C CA . THR B 1 274 ? 16.734 -35.094 -3.57 1 97.06 274 THR B CA 1
ATOM 6274 C C . THR B 1 274 ? 18.062 -34.562 -4.113 1 97.06 274 THR B C 1
ATOM 6276 O O . THR B 1 274 ? 18.875 -34.031 -3.359 1 97.06 274 THR B O 1
ATOM 6279 N N . SER B 1 275 ? 18.328 -34.875 -5.379 1 96.94 275 SER B N 1
ATOM 6280 C CA . SER B 1 275 ? 19.562 -34.5 -6.043 1 96.94 275 SER B CA 1
ATOM 6281 C C . SER B 1 275 ? 19.297 -34 -7.469 1 96.94 275 SER B C 1
ATOM 6283 O O . SER B 1 275 ? 18.188 -34.188 -7.988 1 96.94 275 SER B O 1
ATOM 6285 N N . LEU B 1 276 ? 20.344 -33.438 -7.988 1 96.56 276 LEU B N 1
ATOM 6286 C CA . LEU B 1 276 ? 20.281 -33 -9.383 1 96.56 276 LEU B CA 1
ATOM 6287 C C . LEU B 1 276 ? 19.969 -34.188 -10.297 1 96.56 276 LEU B C 1
ATOM 6289 O O . LEU B 1 276 ? 19.203 -34.031 -11.25 1 96.56 276 LEU B O 1
ATOM 6293 N N . GLU B 1 277 ? 20.531 -35.312 -10.047 1 95.75 277 GLU B N 1
ATOM 6294 C CA . GLU B 1 277 ? 20.344 -36.531 -10.859 1 95.75 277 GLU B CA 1
ATOM 6295 C C . GLU B 1 277 ? 18.875 -36.969 -10.867 1 95.75 277 GLU B C 1
ATOM 6297 O O . GLU B 1 277 ? 18.375 -37.469 -11.883 1 95.75 277 GLU B O 1
ATOM 6302 N N . ASP B 1 278 ? 18.234 -36.75 -9.797 1 97.75 278 ASP B N 1
ATOM 6303 C CA . ASP B 1 278 ? 16.828 -37.156 -9.711 1 97.75 278 ASP B CA 1
ATOM 6304 C C . ASP B 1 278 ? 15.984 -36.344 -10.688 1 97.75 278 ASP B C 1
ATOM 6306 O O . ASP B 1 278 ? 15.023 -36.844 -11.258 1 97.75 278 ASP B O 1
ATOM 6310 N N . PHE B 1 279 ? 16.312 -35.062 -10.844 1 97.62 279 PHE B N 1
ATOM 6311 C CA . PHE B 1 279 ? 15.547 -34.156 -11.703 1 97.62 279 PHE B CA 1
ATOM 6312 C C . PHE B 1 279 ? 15.711 -34.562 -13.164 1 97.62 279 PHE B C 1
ATOM 6314 O O . PHE B 1 279 ? 14.891 -34.188 -14.008 1 97.62 279 PHE B O 1
ATOM 6321 N N . LEU B 1 280 ? 16.781 -35.312 -13.461 1 96.19 280 LEU B N 1
ATOM 6322 C CA . LEU B 1 280 ? 17.094 -35.656 -14.844 1 96.19 280 LEU B CA 1
ATOM 6323 C C . LEU B 1 280 ? 16.906 -37.156 -15.078 1 96.19 280 LEU B C 1
ATOM 6325 O O . LEU B 1 280 ? 17.25 -37.688 -16.141 1 96.19 280 LEU B O 1
ATOM 6329 N N . ASP B 1 281 ? 16.391 -37.844 -14.094 1 96.06 281 ASP B N 1
ATOM 6330 C CA . ASP B 1 281 ? 16.266 -39.312 -14.164 1 96.06 281 ASP B CA 1
ATOM 6331 C C . ASP B 1 281 ? 14.953 -39.719 -14.836 1 96.06 281 ASP B C 1
ATOM 6333 O O . ASP B 1 281 ? 13.875 -39.469 -14.289 1 96.06 281 ASP B O 1
ATOM 6337 N N . PRO B 1 282 ? 15.039 -40.406 -15.969 1 94.94 282 PRO B N 1
ATOM 6338 C CA . PRO B 1 282 ? 13.812 -40.844 -16.641 1 94.94 282 PRO B CA 1
ATOM 6339 C C . PRO B 1 282 ? 12.93 -41.719 -15.781 1 94.94 282 PRO B C 1
ATOM 6341 O O . PRO B 1 282 ? 11.703 -41.688 -15.898 1 94.94 282 PRO B O 1
ATOM 6344 N N . GLU B 1 283 ? 13.516 -42.469 -14.977 1 95 283 GLU B N 1
ATOM 6345 C CA . GLU B 1 283 ? 12.734 -43.344 -14.109 1 95 283 GLU B CA 1
ATOM 6346 C C . GLU B 1 283 ? 11.883 -42.562 -13.133 1 95 283 GLU B C 1
ATOM 6348 O O . GLU B 1 283 ? 10.75 -42.938 -12.828 1 95 283 GLU B O 1
ATOM 6353 N N . VAL B 1 284 ? 12.469 -41.531 -12.633 1 96.56 284 VAL B N 1
ATOM 6354 C CA . VAL B 1 284 ? 11.727 -40.625 -11.75 1 96.56 284 VAL B CA 1
ATOM 6355 C C . VAL B 1 284 ? 10.578 -39.969 -12.516 1 96.56 284 VAL B C 1
ATOM 6357 O O . VAL B 1 284 ? 9.438 -39.969 -12.039 1 96.56 284 VAL B O 1
ATOM 6360 N N . LEU B 1 285 ? 10.836 -39.5 -13.711 1 97.25 285 LEU B N 1
ATOM 6361 C CA . LEU B 1 285 ? 9.82 -38.844 -14.531 1 97.25 285 LEU B CA 1
ATOM 6362 C C . LEU B 1 285 ? 8.695 -39.812 -14.867 1 97.25 285 LEU B C 1
ATOM 6364 O O . LEU B 1 285 ? 7.523 -39.438 -14.867 1 97.25 285 LEU B O 1
ATOM 6368 N N . ASP B 1 286 ? 9 -41.062 -15.016 1 96 286 ASP B N 1
ATOM 6369 C CA . ASP B 1 286 ? 8.039 -42.094 -15.43 1 96 286 ASP B CA 1
ATOM 6370 C C . ASP B 1 286 ? 7.082 -42.438 -14.297 1 96 286 ASP B C 1
ATOM 6372 O O . ASP B 1 286 ? 6.016 -43 -14.539 1 96 286 ASP B O 1
ATOM 6376 N N . THR B 1 287 ? 7.473 -42.125 -13.109 1 96 287 THR B N 1
ATOM 6377 C CA . THR B 1 287 ? 6.605 -42.469 -11.984 1 96 287 THR B CA 1
ATOM 6378 C C . THR B 1 287 ? 5.27 -41.719 -12.102 1 96 287 THR B C 1
ATOM 6380 O O . THR B 1 287 ? 4.25 -42.188 -11.594 1 96 287 THR B O 1
ATOM 6383 N N . LEU B 1 288 ? 5.27 -40.656 -12.742 1 97.62 288 LEU B N 1
ATOM 6384 C CA . LEU B 1 288 ? 4.043 -39.875 -12.898 1 97.62 288 LEU B CA 1
ATOM 6385 C C . LEU B 1 288 ? 3.002 -40.656 -13.688 1 97.62 288 LEU B C 1
ATOM 6387 O O . LEU B 1 288 ? 1.825 -40.688 -13.32 1 97.62 288 LEU B O 1
ATOM 6391 N N . ALA B 1 289 ? 3.412 -41.281 -14.758 1 97.06 289 ALA B N 1
ATOM 6392 C CA . ALA B 1 289 ? 2.484 -42.062 -15.586 1 97.06 289 ALA B CA 1
ATOM 6393 C C . ALA B 1 289 ? 1.806 -43.156 -14.766 1 97.06 289 ALA B C 1
ATOM 6395 O O . ALA B 1 289 ? 0.607 -43.406 -14.922 1 97.06 289 ALA B O 1
ATOM 6396 N N . THR B 1 290 ? 2.578 -43.75 -13.93 1 95.56 290 THR B N 1
ATOM 6397 C CA . THR B 1 290 ? 2.039 -44.812 -13.078 1 95.56 290 THR B CA 1
ATOM 6398 C C . THR B 1 290 ? 0.947 -44.281 -12.164 1 95.56 290 THR B C 1
ATOM 6400 O O . THR B 1 290 ? -0.13 -44.875 -12.055 1 95.56 290 THR B O 1
ATOM 6403 N N . LYS B 1 291 ? 1.225 -43.188 -11.555 1 96.25 291 LYS B N 1
ATOM 6404 C CA . LYS B 1 291 ? 0.275 -42.594 -10.617 1 96.25 291 LYS B CA 1
ATOM 6405 C C . LYS B 1 291 ? -0.972 -42.094 -11.336 1 96.25 291 LYS B C 1
ATOM 6407 O O . LYS B 1 291 ? -2.086 -42.219 -10.828 1 96.25 291 LYS B O 1
ATOM 6412 N N . ILE B 1 292 ? -0.776 -41.531 -12.508 1 97.56 292 ILE B N 1
ATOM 6413 C CA . ILE B 1 292 ? -1.909 -41.062 -13.305 1 97.56 292 ILE B CA 1
ATOM 6414 C C . ILE B 1 292 ? -2.828 -42.25 -13.625 1 97.56 292 ILE B C 1
ATOM 6416 O O . ILE B 1 292 ? -4.043 -42.156 -13.43 1 97.56 292 ILE B O 1
ATOM 6420 N N . ASN B 1 293 ? -2.25 -43.312 -14.086 1 96.62 293 ASN B N 1
ATOM 6421 C CA . ASN B 1 293 ? -3.043 -44.469 -14.469 1 96.62 293 ASN B CA 1
ATOM 6422 C C . ASN B 1 293 ? -3.797 -45.062 -13.273 1 96.62 293 ASN B C 1
ATOM 6424 O O . ASN B 1 293 ? -4.949 -45.469 -13.398 1 96.62 293 ASN B O 1
ATOM 6428 N N . GLU B 1 294 ? -3.158 -45.031 -12.156 1 94.5 294 GLU B N 1
ATOM 6429 C CA . GLU B 1 294 ? -3.812 -45.5 -10.938 1 94.5 294 GLU B CA 1
ATOM 6430 C C . GLU B 1 294 ? -5.039 -44.656 -10.609 1 94.5 294 GLU B C 1
ATOM 6432 O O . GLU B 1 294 ? -6.113 -45.219 -10.336 1 94.5 294 GLU B O 1
ATOM 6437 N N . VAL B 1 295 ? -4.93 -43.406 -10.633 1 96.31 295 VAL B N 1
ATOM 6438 C CA . VAL B 1 295 ? -6.02 -42.469 -10.297 1 96.31 295 VAL B CA 1
ATOM 6439 C C . VAL B 1 295 ? -7.133 -42.594 -11.328 1 96.31 295 VAL B C 1
ATOM 6441 O O . VAL B 1 295 ? -8.312 -42.688 -10.977 1 96.31 295 VAL B O 1
ATOM 6444 N N . LEU B 1 296 ? -6.754 -42.656 -12.625 1 96.94 296 LEU B N 1
ATOM 6445 C CA . LEU B 1 296 ? -7.75 -42.75 -13.688 1 96.94 296 LEU B CA 1
ATOM 6446 C C . LEU B 1 296 ? -8.555 -44.031 -13.57 1 96.94 296 LEU B C 1
ATOM 6448 O O . LEU B 1 296 ? -9.766 -44.062 -13.797 1 96.94 296 LEU B O 1
ATOM 6452 N N . GLU B 1 297 ? -7.887 -45.094 -13.211 1 95.44 297 GLU B N 1
ATOM 6453 C CA . GLU B 1 297 ? -8.578 -46.375 -13.039 1 95.44 297 GLU B CA 1
ATOM 6454 C C . GLU B 1 297 ? -9.609 -46.281 -11.914 1 95.44 297 GLU B C 1
ATOM 6456 O O . GLU B 1 297 ? -10.734 -46.781 -12.07 1 95.44 297 GLU B O 1
ATOM 6461 N N . ILE B 1 298 ? -9.18 -45.688 -10.844 1 94.5 298 ILE B N 1
ATOM 6462 C CA . ILE B 1 298 ? -10.078 -45.562 -9.703 1 94.5 298 ILE B CA 1
ATOM 6463 C C . ILE B 1 298 ? -11.281 -44.688 -10.094 1 94.5 298 ILE B C 1
ATOM 6465 O O . ILE B 1 298 ? -12.43 -45.062 -9.836 1 94.5 298 ILE B O 1
ATOM 6469 N N . VAL B 1 299 ? -11.062 -43.625 -10.734 1 97.06 299 VAL B N 1
ATOM 6470 C CA . VAL B 1 299 ? -12.117 -42.656 -11.078 1 97.06 299 VAL B CA 1
ATOM 6471 C C . VAL B 1 299 ? -13.055 -43.281 -12.117 1 97.06 299 VAL B C 1
ATOM 6473 O O . VAL B 1 299 ? -14.273 -43.188 -12.008 1 97.06 299 VAL B O 1
ATOM 6476 N N . GLU B 1 300 ? -12.445 -43.969 -13.156 1 96.38 300 GLU B N 1
ATOM 6477 C CA . GLU B 1 300 ? -13.25 -44.594 -14.203 1 96.38 300 GLU B CA 1
ATOM 6478 C C . GLU B 1 300 ? -14.164 -45.688 -13.625 1 96.38 300 GLU B C 1
ATOM 6480 O O . GLU B 1 300 ? -15.297 -45.844 -14.086 1 96.38 300 GLU B O 1
ATOM 6485 N N . SER B 1 301 ? -13.703 -46.312 -12.656 1 95.12 301 SER B N 1
ATOM 6486 C CA . SER B 1 301 ? -14.477 -47.375 -12.023 1 95.12 301 SER B CA 1
ATOM 6487 C C . SER B 1 301 ? -15.633 -46.812 -11.203 1 95.12 301 SER B C 1
ATOM 6489 O O . SER B 1 301 ? -16.734 -47.344 -11.219 1 95.12 301 SER B O 1
ATOM 6491 N N . ALA B 1 302 ? -15.398 -45.781 -10.523 1 94.81 302 ALA B N 1
ATOM 6492 C CA . ALA B 1 302 ? -16.375 -45.219 -9.586 1 94.81 302 ALA B CA 1
ATOM 6493 C C . ALA B 1 302 ? -17.297 -44.219 -10.266 1 94.81 302 ALA B C 1
ATOM 6495 O O . ALA B 1 302 ? -18.469 -44.094 -9.898 1 94.81 302 ALA B O 1
ATOM 6496 N N . SER B 1 303 ? -16.75 -43.531 -11.219 1 95.38 303 SER B N 1
ATOM 6497 C CA . SER B 1 303 ? -17.484 -42.469 -11.914 1 95.38 303 SER B CA 1
ATOM 6498 C C . SER B 1 303 ? -17.016 -42.312 -13.352 1 95.38 303 SER B C 1
ATOM 6500 O O . SER B 1 303 ? -16.344 -41.344 -13.688 1 95.38 303 SER B O 1
ATOM 6502 N N . PRO B 1 304 ? -17.484 -43.156 -14.188 1 96.06 304 PRO B N 1
ATOM 6503 C CA . PRO B 1 304 ? -17.047 -43.125 -15.586 1 96.06 304 PRO B CA 1
ATOM 6504 C C . PRO B 1 304 ? -17.297 -41.781 -16.266 1 96.06 304 PRO B C 1
ATOM 6506 O O . PRO B 1 304 ? -18.391 -41.219 -16.125 1 96.06 304 PRO B O 1
ATOM 6509 N N . GLY B 1 305 ? -16.266 -41.219 -16.859 1 95.12 305 GLY B N 1
ATOM 6510 C CA . GLY B 1 305 ? -16.406 -40 -17.625 1 95.12 305 GLY B CA 1
ATOM 6511 C C . GLY B 1 305 ? -16.047 -38.75 -16.828 1 95.12 305 GLY B C 1
ATOM 6512 O O . GLY B 1 305 ? -15.984 -37.656 -17.375 1 95.12 305 GLY B O 1
ATOM 6513 N N . LYS B 1 306 ? -15.859 -38.938 -15.523 1 97.5 306 LYS B N 1
ATOM 6514 C CA . LYS B 1 306 ? -15.492 -37.812 -14.68 1 97.5 306 LYS B CA 1
ATOM 6515 C C . LYS B 1 306 ? -14.141 -37.219 -15.094 1 97.5 306 LYS B C 1
ATOM 6517 O O . LYS B 1 306 ? -13.188 -37.969 -15.344 1 97.5 306 LYS B O 1
ATOM 6522 N N . LYS B 1 307 ? -14.07 -35.906 -15.273 1 98.19 307 LYS B N 1
ATOM 6523 C CA . LYS B 1 307 ? -12.805 -35.25 -15.578 1 98.19 307 LYS B CA 1
ATOM 6524 C C . LYS B 1 307 ? -11.828 -35.375 -14.406 1 98.19 307 LYS B C 1
ATOM 6526 O O . LYS B 1 307 ? -12.234 -35.312 -13.242 1 98.19 307 LYS B O 1
ATOM 6531 N N . VAL B 1 308 ? -10.586 -35.531 -14.695 1 98.56 308 VAL B N 1
ATOM 6532 C CA . VAL B 1 308 ? -9.539 -35.656 -13.68 1 98.56 308 VAL B CA 1
ATOM 6533 C C . VAL B 1 308 ? -8.484 -34.562 -13.891 1 98.56 308 VAL B C 1
ATOM 6535 O O . VAL B 1 308 ? -8.008 -34.375 -15.008 1 98.56 308 VAL B O 1
ATOM 6538 N N . TRP B 1 309 ? -8.195 -33.812 -12.82 1 98.81 309 TRP B N 1
ATOM 6539 C CA . TRP B 1 309 ? -7.199 -32.719 -12.836 1 98.81 309 TRP B CA 1
ATOM 6540 C C . TRP B 1 309 ? -6.027 -33.062 -11.922 1 98.81 309 TRP B C 1
ATOM 6542 O O . TRP B 1 309 ? -6.195 -33.75 -10.914 1 98.81 309 TRP B O 1
ATOM 6552 N N . LEU B 1 310 ? -4.902 -32.688 -12.359 1 98.69 310 LEU B N 1
ATOM 6553 C CA . LEU B 1 310 ? -3.82 -32.531 -11.391 1 98.69 310 LEU B CA 1
ATOM 6554 C C . LEU B 1 310 ? -3.898 -31.172 -10.719 1 98.69 310 LEU B C 1
ATOM 6556 O O . LEU B 1 310 ? -3.33 -30.188 -11.211 1 98.69 310 LEU B O 1
ATOM 6560 N N . GLY B 1 311 ? -4.539 -31.109 -9.617 1 98.44 311 GLY B N 1
ATOM 6561 C CA . GLY B 1 311 ? -4.988 -29.875 -9.016 1 98.44 311 GLY B CA 1
ATOM 6562 C C . GLY B 1 311 ? -3.867 -29.078 -8.352 1 98.44 311 GLY B C 1
ATOM 6563 O O . GLY B 1 311 ? -4.027 -27.906 -8.047 1 98.44 311 GLY B O 1
ATOM 6564 N N . GLU B 1 312 ? -2.795 -29.672 -8.07 1 98.06 312 GLU B N 1
ATOM 6565 C CA . GLU B 1 312 ? -1.59 -29.062 -7.516 1 98.06 312 GLU B CA 1
ATOM 6566 C C . GLU B 1 312 ? -0.357 -29.906 -7.797 1 98.06 312 GLU B C 1
ATOM 6568 O O . GLU B 1 312 ? -0.355 -31.125 -7.531 1 98.06 312 GLU B O 1
ATOM 6573 N N . THR B 1 313 ? 0.648 -29.25 -8.266 1 97.94 313 THR B N 1
ATOM 6574 C CA . THR B 1 313 ? 1.832 -30.047 -8.562 1 97.94 313 THR B CA 1
ATOM 6575 C C . THR B 1 313 ? 3.064 -29.156 -8.703 1 97.94 313 THR B C 1
ATOM 6577 O O . THR B 1 313 ? 2.943 -27.938 -8.898 1 97.94 313 THR B O 1
ATOM 6580 N N . SER B 1 314 ? 4.207 -29.719 -8.523 1 97.31 314 SER B N 1
ATOM 6581 C CA . SER B 1 314 ? 5.539 -29.172 -8.766 1 97.31 314 SER B CA 1
ATOM 6582 C C . SER B 1 314 ? 6.594 -30.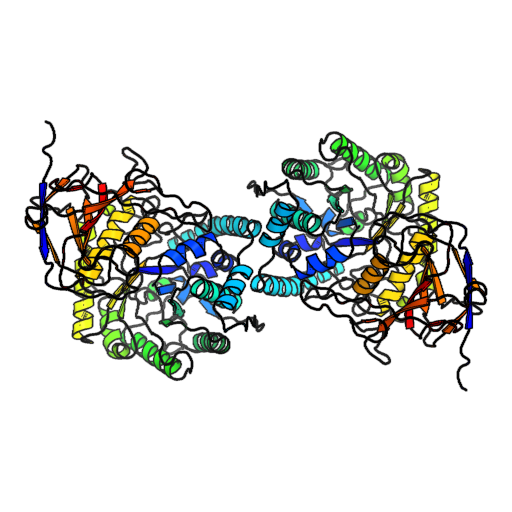281 -8.766 1 97.31 314 SER B C 1
ATOM 6584 O O . SER B 1 314 ? 6.266 -31.453 -8.93 1 97.31 314 SER B O 1
ATOM 6586 N N . SER B 1 315 ? 7.848 -29.859 -8.648 1 98.06 315 SER B N 1
ATOM 6587 C CA . SER B 1 315 ? 8.938 -30.828 -8.719 1 98.06 315 SER B CA 1
ATOM 6588 C C . SER B 1 315 ? 9.07 -31.625 -7.422 1 98.06 315 SER B C 1
ATOM 6590 O O . SER B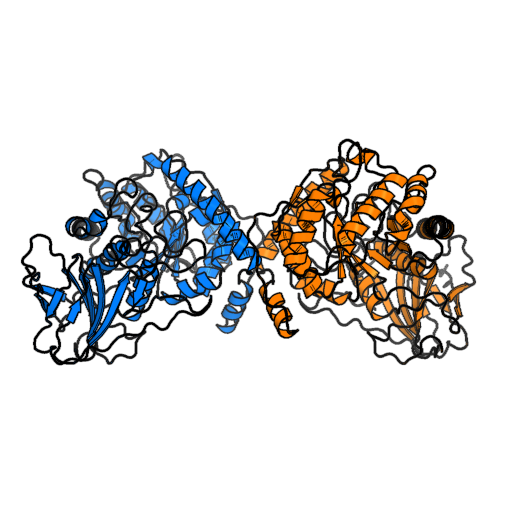 1 315 ? 9.031 -32.844 -7.434 1 98.06 315 SER B O 1
ATOM 6592 N N . ALA B 1 316 ? 9.109 -30.891 -6.352 1 97.06 316 ALA B N 1
ATOM 6593 C CA . ALA B 1 316 ? 9.445 -31.531 -5.082 1 97.06 316 ALA B CA 1
ATOM 6594 C C . ALA B 1 316 ? 8.516 -31.062 -3.969 1 97.06 316 ALA B C 1
ATOM 6596 O O . ALA B 1 316 ? 8.203 -29.875 -3.863 1 97.06 316 ALA B O 1
ATOM 6597 N N . TYR B 1 317 ? 8.047 -32.031 -3.172 1 92.56 317 TYR B N 1
ATOM 6598 C CA . TYR B 1 317 ? 7.203 -31.672 -2.039 1 92.56 317 TYR B CA 1
ATOM 6599 C C . TYR B 1 317 ? 8.047 -31.188 -0.865 1 92.56 317 TYR B C 1
ATOM 6601 O O . TYR B 1 317 ? 9.273 -31.297 -0.889 1 92.56 317 TYR B O 1
ATOM 6609 N N . GLY B 1 318 ? 7.453 -30.562 0.086 1 88.25 318 GLY B N 1
ATOM 6610 C CA . GLY B 1 318 ? 8.148 -29.969 1.216 1 88.25 318 GLY B CA 1
ATOM 6611 C C . GLY B 1 318 ? 8.617 -28.547 0.945 1 88.25 318 GLY B C 1
ATOM 6612 O O . GLY B 1 318 ? 9.625 -28.109 1.503 1 88.25 318 GLY B O 1
ATOM 6613 N N . GLY B 1 319 ? 7.996 -27.953 0.037 1 90.12 319 GLY B N 1
ATOM 6614 C CA . GLY B 1 319 ? 8.328 -26.562 -0.248 1 90.12 319 GLY B CA 1
ATOM 6615 C C . GLY B 1 319 ? 9.344 -26.406 -1.366 1 90.12 319 GLY B C 1
ATOM 6616 O O . GLY B 1 319 ? 9.812 -25.297 -1.635 1 90.12 319 GLY B O 1
ATOM 6617 N N . GLY B 1 320 ? 9.641 -27.453 -2.061 1 93.88 320 GLY B N 1
ATOM 6618 C CA . GLY B 1 320 ? 10.641 -27.422 -3.121 1 93.88 320 GLY B CA 1
ATOM 6619 C C . GLY B 1 320 ? 12.008 -27.875 -2.668 1 93.88 320 GLY B C 1
ATOM 6620 O O . GLY B 1 320 ? 12.234 -28.094 -1.476 1 93.88 320 GLY B O 1
ATOM 6621 N N . ALA B 1 321 ? 12.867 -28.125 -3.59 1 96.44 321 ALA B N 1
ATOM 6622 C CA . ALA B 1 321 ? 14.266 -28.453 -3.338 1 96.44 321 ALA B CA 1
ATOM 6623 C C . ALA B 1 321 ? 15.164 -27.234 -3.529 1 96.44 321 ALA B C 1
ATOM 6625 O O . ALA B 1 321 ? 15.305 -26.734 -4.645 1 96.44 321 ALA B O 1
ATOM 6626 N N . VAL B 1 322 ? 15.812 -26.844 -2.436 1 93.81 322 VAL B N 1
ATOM 6627 C CA . VAL B 1 322 ? 16.625 -25.625 -2.455 1 93.81 322 VAL B CA 1
ATOM 6628 C C . VAL B 1 322 ? 17.703 -25.75 -3.529 1 93.81 322 VAL B C 1
ATOM 6630 O O . VAL B 1 322 ? 18.438 -26.75 -3.578 1 93.81 322 VAL B O 1
ATOM 6633 N N . GLY B 1 323 ? 17.719 -24.812 -4.434 1 95.31 323 GLY B N 1
ATOM 6634 C CA . GLY B 1 323 ? 18.75 -24.766 -5.469 1 95.31 323 GLY B CA 1
ATOM 6635 C C . GLY B 1 323 ? 18.375 -25.594 -6.695 1 95.31 323 GLY B C 1
ATOM 6636 O O . GLY B 1 323 ? 19.156 -25.641 -7.656 1 95.31 323 GLY B O 1
ATOM 6637 N N . LEU B 1 324 ? 17.141 -26.188 -6.711 1 97.94 324 LEU B N 1
ATOM 6638 C CA . LEU B 1 324 ? 16.766 -27.047 -7.824 1 97.94 324 LEU B CA 1
ATOM 6639 C C . LEU B 1 324 ? 15.383 -26.703 -8.344 1 97.94 324 LEU B C 1
ATOM 6641 O O . LEU B 1 324 ? 15.219 -26.391 -9.523 1 97.94 324 LEU B O 1
ATOM 6645 N N . SER B 1 325 ? 14.469 -26.578 -7.523 1 98.12 325 SER B N 1
ATOM 6646 C CA . SER B 1 325 ? 13.062 -26.484 -7.918 1 98.12 325 SER B CA 1
ATOM 6647 C C . SER B 1 325 ? 12.781 -25.141 -8.602 1 98.12 325 SER B C 1
ATOM 6649 O O . SER B 1 325 ? 11.781 -25.016 -9.312 1 98.12 325 SER B O 1
ATOM 6651 N N . ASP B 1 326 ? 13.594 -24.125 -8.352 1 97.38 326 ASP B N 1
ATOM 6652 C CA . ASP B 1 326 ? 13.367 -22.844 -9 1 97.38 326 ASP B CA 1
ATOM 6653 C C . ASP B 1 326 ? 14.469 -22.531 -10.008 1 97.38 326 ASP B C 1
ATOM 6655 O O . ASP B 1 326 ? 14.703 -21.359 -10.344 1 97.38 326 ASP B O 1
ATOM 6659 N N . THR B 1 327 ? 15.164 -23.516 -10.445 1 98 327 THR B N 1
ATOM 6660 C CA . THR B 1 327 ? 16.25 -23.359 -11.398 1 98 327 THR B CA 1
ATOM 6661 C C . THR B 1 327 ? 15.938 -24.078 -12.711 1 98 327 THR B C 1
ATOM 6663 O O . THR B 1 327 ? 14.867 -24.672 -12.852 1 98 327 THR B O 1
ATOM 6666 N N . PHE B 1 328 ? 16.906 -24.031 -13.648 1 98.25 328 PHE B N 1
ATOM 6667 C CA . PHE B 1 328 ? 16.688 -24.516 -15.008 1 98.25 328 PHE B CA 1
ATOM 6668 C C . PHE B 1 328 ? 16.359 -26 -15.008 1 98.25 328 PHE B C 1
ATOM 6670 O O . PHE B 1 328 ? 15.508 -26.453 -15.773 1 98.25 328 PHE B O 1
ATOM 6677 N N . VAL B 1 329 ? 16.969 -26.75 -14.141 1 97.94 329 VAL B N 1
ATOM 6678 C CA . VAL B 1 329 ? 16.859 -28.203 -14.148 1 97.94 329 VAL B CA 1
ATOM 6679 C C . VAL B 1 329 ? 15.414 -28.594 -13.859 1 97.94 329 VAL B C 1
ATOM 6681 O O . VAL B 1 329 ? 14.938 -29.641 -14.336 1 97.94 329 VAL B O 1
ATOM 6684 N N . ALA B 1 330 ? 14.688 -27.812 -13.133 1 98.56 330 ALA B N 1
ATOM 6685 C CA . ALA B 1 330 ? 13.305 -28.125 -12.789 1 98.56 330 ALA B CA 1
ATOM 6686 C C . ALA B 1 330 ? 12.43 -28.156 -14.039 1 98.56 330 ALA B C 1
ATOM 6688 O O . ALA B 1 330 ? 11.375 -28.797 -14.055 1 98.56 330 ALA B O 1
ATOM 6689 N N . GLY B 1 331 ? 12.891 -27.484 -15.055 1 98.5 331 GLY B N 1
ATOM 6690 C CA . GLY B 1 331 ? 12.141 -27.406 -16.297 1 98.5 331 GLY B CA 1
ATOM 6691 C C . GLY B 1 331 ? 11.945 -28.75 -16.969 1 98.5 331 GLY B C 1
ATOM 6692 O O . GLY B 1 331 ? 10.945 -28.969 -17.656 1 98.5 331 GLY B O 1
ATOM 6693 N N . PHE B 1 332 ? 12.883 -29.656 -16.766 1 98.25 332 PHE B N 1
ATOM 6694 C CA . PHE B 1 332 ? 12.75 -30.984 -17.344 1 98.25 332 PHE B CA 1
ATOM 6695 C C . PHE B 1 332 ? 11.562 -31.734 -16.734 1 98.25 332 PHE B C 1
ATOM 6697 O O . PHE B 1 332 ? 10.766 -32.312 -17.469 1 98.25 332 PHE B O 1
ATOM 6704 N N . MET B 1 333 ? 11.445 -31.625 -15.445 1 98.69 333 MET B N 1
ATOM 6705 C CA . MET B 1 333 ? 10.297 -32.219 -14.789 1 98.69 333 MET B CA 1
ATOM 6706 C C . MET B 1 333 ? 9 -31.547 -15.227 1 98.69 333 MET B C 1
ATOM 6708 O O . MET B 1 333 ? 8 -32.219 -15.492 1 98.69 333 MET B O 1
ATOM 6712 N N . TRP B 1 334 ? 9.039 -30.266 -15.328 1 98.81 334 TRP B N 1
ATOM 6713 C CA . TRP B 1 334 ? 7.824 -29.484 -15.555 1 98.81 334 TRP B CA 1
ATOM 6714 C C . TRP B 1 334 ? 7.312 -29.672 -16.984 1 98.81 334 TRP B C 1
ATOM 6716 O O . TRP B 1 334 ? 6.137 -29.984 -17.188 1 98.81 334 TRP B O 1
ATOM 6726 N N . LEU B 1 335 ? 8.172 -29.531 -17.953 1 98.81 335 LEU B N 1
ATOM 6727 C CA . LEU B 1 335 ? 7.73 -29.703 -19.344 1 98.81 335 LEU B CA 1
ATOM 6728 C C . LEU B 1 335 ? 7.301 -31.156 -19.594 1 98.81 335 LEU B C 1
ATOM 6730 O O . LEU B 1 335 ? 6.301 -31.391 -20.266 1 98.81 335 LEU B O 1
ATOM 6734 N N . ASP B 1 336 ? 8.086 -32.094 -19.125 1 98.5 336 ASP B N 1
ATOM 6735 C CA . ASP B 1 336 ? 7.691 -33.5 -19.266 1 98.5 336 ASP B CA 1
ATOM 6736 C C . ASP B 1 336 ? 6.32 -33.719 -18.641 1 98.5 336 ASP B C 1
ATOM 6738 O O . ASP B 1 336 ? 5.504 -34.469 -19.203 1 98.5 336 ASP B O 1
ATOM 6742 N N . LYS B 1 337 ? 6.098 -33.188 -17.516 1 98.81 337 LYS B N 1
ATOM 6743 C CA . LYS B 1 337 ? 4.82 -33.312 -16.828 1 98.81 337 LYS B CA 1
ATOM 6744 C C . LYS B 1 337 ? 3.672 -32.781 -17.672 1 98.81 337 LYS B C 1
ATOM 6746 O O . LYS B 1 337 ? 2.615 -33.406 -17.766 1 98.81 337 LYS B O 1
ATOM 6751 N N . LEU B 1 338 ? 3.877 -31.656 -18.266 1 98.88 338 LEU B N 1
ATOM 6752 C CA . LEU B 1 338 ? 2.844 -31.094 -19.125 1 98.88 338 LEU B CA 1
ATOM 6753 C C . LEU B 1 338 ? 2.535 -32.031 -20.281 1 98.88 338 LEU B C 1
ATOM 6755 O O . LEU B 1 338 ? 1.367 -32.281 -20.594 1 98.88 338 LEU B O 1
ATOM 6759 N N . GLY B 1 339 ? 3.535 -32.625 -20.891 1 98.62 339 GLY B N 1
ATOM 6760 C CA . GLY B 1 339 ? 3.334 -33.562 -21.984 1 98.62 339 GLY B CA 1
ATOM 6761 C C . GLY B 1 339 ? 2.646 -34.844 -21.562 1 98.62 339 GLY B C 1
ATOM 6762 O O . GLY B 1 339 ? 1.683 -35.281 -22.203 1 98.62 339 GLY B O 1
ATOM 6763 N N . LEU B 1 340 ? 3.141 -35.375 -20.484 1 98.25 340 LEU B N 1
ATOM 6764 C CA . LEU B 1 340 ? 2.666 -36.688 -20.031 1 98.25 340 LEU B CA 1
ATOM 6765 C C . LEU B 1 340 ? 1.224 -36.594 -19.547 1 98.25 340 LEU B C 1
ATOM 6767 O O . LEU B 1 340 ? 0.409 -37.469 -19.844 1 98.25 340 LEU B O 1
ATOM 6771 N N . THR B 1 341 ? 0.922 -35.562 -18.766 1 98.75 341 THR B N 1
ATOM 6772 C CA . THR B 1 341 ? -0.43 -35.438 -18.25 1 98.75 341 THR B CA 1
ATOM 6773 C C . THR B 1 341 ? -1.433 -35.219 -19.375 1 98.75 341 THR B C 1
ATOM 6775 O O . THR B 1 341 ? -2.52 -35.812 -19.359 1 98.75 341 THR B O 1
ATOM 6778 N N . ALA B 1 342 ? -1.101 -34.438 -20.359 1 98.81 342 ALA B N 1
ATOM 6779 C CA . ALA B 1 342 ? -1.979 -34.281 -21.516 1 98.81 342 ALA B CA 1
ATOM 6780 C C . ALA B 1 342 ? -2.158 -35.594 -22.266 1 98.81 342 ALA B C 1
ATOM 6782 O O . ALA B 1 342 ? -3.283 -35.969 -22.594 1 98.81 342 ALA B O 1
ATOM 6783 N N . LYS B 1 343 ? -1.067 -36.25 -22.516 1 98.19 343 LYS B N 1
ATOM 6784 C CA . LYS B 1 343 ? -1.068 -37.5 -23.266 1 98.19 343 LYS B CA 1
ATOM 6785 C C . LYS B 1 343 ? -1.95 -38.531 -22.578 1 98.19 343 LYS B C 1
ATOM 6787 O O . LYS B 1 343 ? -2.643 -39.312 -23.25 1 98.19 343 LYS B O 1
ATOM 6792 N N . LEU B 1 344 ? -1.927 -38.5 -21.266 1 98.12 344 LEU B N 1
ATOM 6793 C CA . LEU B 1 344 ? -2.621 -39.562 -20.516 1 98.12 344 LEU B CA 1
ATOM 6794 C C . LEU B 1 344 ? -4.043 -39.125 -20.172 1 98.12 344 LEU B C 1
ATOM 6796 O O . LEU B 1 344 ? -4.816 -39.906 -19.625 1 98.12 344 LEU B O 1
ATOM 6800 N N . GLY B 1 345 ? -4.379 -37.875 -20.406 1 96.94 345 GLY B N 1
ATOM 6801 C CA . GLY B 1 345 ? -5.789 -37.531 -20.406 1 96.94 345 GLY B CA 1
ATOM 6802 C C . GLY B 1 345 ? -6.203 -36.688 -19.219 1 96.94 345 GLY B C 1
ATOM 6803 O O . GLY B 1 345 ? -7.391 -36.562 -18.938 1 96.94 345 GLY B O 1
ATOM 6804 N N . LEU B 1 346 ? -5.293 -36.156 -18.484 1 98.62 346 LEU B N 1
ATOM 6805 C CA . LEU B 1 346 ? -5.68 -35.156 -17.484 1 98.62 346 LEU B CA 1
ATOM 6806 C C . LEU B 1 346 ? -6.109 -33.844 -18.156 1 98.62 346 LEU B C 1
ATOM 6808 O O . LEU B 1 346 ? -5.508 -33.438 -19.141 1 98.62 346 LEU B O 1
ATOM 6812 N N . ASP B 1 347 ? -7.094 -33.25 -17.625 1 98.44 347 ASP B N 1
ATOM 6813 C CA . ASP B 1 347 ? -7.746 -32.125 -18.297 1 98.44 347 ASP B CA 1
ATOM 6814 C C . ASP B 1 347 ? -7.086 -30.797 -17.938 1 98.44 347 ASP B C 1
ATOM 6816 O O . ASP B 1 347 ? -7.094 -29.859 -18.719 1 98.44 347 ASP B O 1
ATOM 6820 N N . VAL B 1 348 ? -6.668 -30.641 -16.703 1 98.88 348 VAL B N 1
ATOM 6821 C CA . VAL B 1 348 ? -6.047 -29.422 -16.203 1 98.88 348 VAL B CA 1
ATOM 6822 C C . VAL B 1 348 ? -4.879 -29.781 -15.281 1 98.88 348 VAL B C 1
ATOM 6824 O O . VAL B 1 348 ? -4.941 -30.766 -14.547 1 98.88 348 VAL B O 1
ATOM 6827 N N . VAL B 1 349 ? -3.846 -29 -15.359 1 98.88 349 VAL B N 1
ATOM 6828 C CA . VAL B 1 349 ? -2.695 -29.094 -14.469 1 98.88 349 VAL B CA 1
ATOM 6829 C C . VAL B 1 349 ? -2.43 -27.75 -13.812 1 98.88 349 VAL B C 1
ATOM 6831 O O . VAL B 1 349 ? -2.256 -26.734 -14.508 1 98.88 349 VAL B O 1
ATOM 6834 N N . ILE B 1 350 ? -2.406 -27.672 -12.477 1 98.88 350 ILE B N 1
ATOM 6835 C CA . ILE B 1 350 ? -2.201 -26.406 -11.773 1 98.88 350 ILE B CA 1
ATOM 6836 C C . ILE B 1 350 ? -0.822 -26.406 -11.117 1 98.88 350 ILE B C 1
ATOM 6838 O O . ILE B 1 350 ? -0.546 -27.203 -10.227 1 98.88 350 ILE B O 1
ATOM 6842 N N . ARG B 1 351 ? 0.031 -25.516 -11.547 1 98.44 351 ARG B N 1
ATOM 6843 C CA . ARG B 1 351 ? 1.426 -25.422 -11.133 1 98.44 351 ARG B CA 1
ATOM 6844 C C . ARG B 1 351 ? 1.549 -24.656 -9.812 1 98.44 351 ARG B C 1
ATOM 6846 O O . ARG B 1 351 ? 1.209 -23.484 -9.727 1 98.44 351 ARG B O 1
ATOM 6853 N N . GLN B 1 352 ? 1.967 -25.406 -8.766 1 96.81 352 GLN B N 1
ATOM 6854 C CA . GLN B 1 352 ? 2.377 -24.766 -7.52 1 96.81 352 GLN B CA 1
ATOM 6855 C C . GLN B 1 352 ? 3.787 -24.188 -7.629 1 96.81 352 GLN B C 1
ATOM 6857 O O . GLN B 1 352 ? 4.73 -24.922 -7.961 1 96.81 352 GLN B O 1
ATOM 6862 N N . VAL B 1 353 ? 4.16 -23 -7.504 1 95.19 353 VAL B N 1
ATOM 6863 C CA . VAL B 1 353 ? 3.271 -21.875 -7.234 1 95.19 353 VAL B CA 1
ATOM 6864 C C . VAL B 1 353 ? 3.758 -20.641 -7.992 1 95.19 353 VAL B C 1
ATOM 6866 O O . VAL B 1 353 ? 4.941 -20.531 -8.32 1 95.19 353 VAL B O 1
ATOM 6869 N N . LEU B 1 354 ? 2.844 -19.781 -8.289 1 97.44 354 LEU B N 1
ATOM 6870 C CA . LEU B 1 354 ? 3.25 -18.5 -8.859 1 97.44 354 LEU B CA 1
ATOM 6871 C C . LEU B 1 354 ? 4.012 -17.672 -7.832 1 97.44 354 LEU B C 1
ATOM 6873 O O . LEU B 1 354 ? 5.188 -17.359 -8.023 1 97.44 354 LEU B O 1
ATOM 6877 N N . ILE B 1 355 ? 3.344 -17.406 -6.723 1 94.19 355 ILE B N 1
ATOM 6878 C CA . ILE B 1 355 ? 3.945 -16.734 -5.578 1 94.19 355 ILE B CA 1
ATOM 6879 C C . ILE B 1 355 ? 3.51 -17.422 -4.289 1 94.19 355 ILE B C 1
ATOM 6881 O O . ILE B 1 355 ? 2.375 -17.891 -4.18 1 94.19 355 ILE B O 1
ATOM 6885 N N . GLY B 1 356 ? 4.441 -17.438 -3.33 1 87.5 356 GLY B N 1
ATOM 6886 C CA . GLY B 1 356 ? 4.176 -18.094 -2.061 1 87.5 356 GLY B CA 1
ATOM 6887 C C . GLY B 1 356 ? 5.438 -18.453 -1.299 1 87.5 356 GLY B C 1
ATOM 6888 O O . GLY B 1 356 ? 6.492 -17.859 -1.518 1 87.5 356 GLY B O 1
ATOM 6889 N N . SER B 1 357 ? 5.238 -19.359 -0.394 1 86.06 357 SER B N 1
ATOM 6890 C CA . SER B 1 357 ? 6.387 -19.812 0.382 1 86.06 357 SER B CA 1
ATOM 6891 C C . SER B 1 357 ? 7.07 -21 -0.291 1 86.06 357 SER B C 1
ATOM 6893 O O . SER B 1 357 ? 6.457 -21.703 -1.104 1 86.06 357 SER B O 1
ATOM 6895 N N . GLY B 1 358 ? 8.406 -21.109 -0.061 1 87.12 358 GLY B N 1
ATOM 6896 C CA . GLY B 1 358 ? 9.172 -22.219 -0.616 1 87.12 358 GLY B CA 1
ATOM 6897 C C . GLY B 1 358 ? 10.195 -21.781 -1.646 1 87.12 358 GLY B C 1
ATOM 6898 O O . GLY B 1 358 ? 10.648 -20.625 -1.631 1 87.12 358 GLY B O 1
ATOM 6899 N N . THR B 1 359 ? 10.602 -22.844 -2.447 1 90.75 359 THR B N 1
ATOM 6900 C CA . THR B 1 359 ? 11.641 -22.578 -3.439 1 90.75 359 THR B CA 1
ATOM 6901 C C . THR B 1 359 ? 11.242 -23.141 -4.805 1 90.75 359 THR B C 1
ATOM 6903 O O . THR B 1 359 ? 12.102 -23.531 -5.594 1 90.75 359 THR B O 1
ATOM 6906 N N . TYR B 1 360 ? 10.008 -23.344 -5.066 1 93.56 360 TYR B N 1
ATOM 6907 C CA . TYR B 1 360 ? 9.539 -23.859 -6.348 1 93.56 360 TYR B CA 1
ATOM 6908 C C . TYR B 1 360 ? 8.719 -22.812 -7.09 1 93.56 360 TYR B C 1
ATOM 6910 O O . TYR B 1 360 ? 7.898 -23.156 -7.949 1 93.56 360 TYR B O 1
ATOM 6918 N N . HIS B 1 361 ? 8.898 -21.609 -6.742 1 94.56 361 HIS B N 1
ATOM 6919 C CA . HIS B 1 361 ? 8.117 -20.5 -7.273 1 94.56 361 HIS B CA 1
ATOM 6920 C C . HIS B 1 361 ? 8.438 -20.25 -8.742 1 94.56 361 HIS B C 1
ATOM 6922 O O . HIS B 1 361 ? 9.508 -20.641 -9.219 1 94.56 361 HIS B O 1
ATOM 6928 N N . LEU B 1 362 ? 7.441 -19.594 -9.352 1 98.25 362 LEU B N 1
ATOM 6929 C CA . LEU B 1 362 ? 7.645 -19.203 -10.742 1 98.25 362 LEU B CA 1
ATOM 6930 C C . LEU B 1 362 ? 8.305 -17.828 -10.836 1 98.25 362 LEU B C 1
ATOM 6932 O O . LEU B 1 362 ? 8.789 -17.453 -11.906 1 98.25 362 LEU B O 1
ATOM 6936 N N . VAL B 1 363 ? 8.289 -17.109 -9.703 1 98 363 VAL B N 1
ATOM 6937 C CA . VAL B 1 363 ? 8.953 -15.812 -9.641 1 98 363 VAL B CA 1
ATOM 6938 C C . VAL B 1 363 ? 9.859 -15.75 -8.406 1 98 363 VAL B C 1
ATOM 6940 O O . VAL B 1 363 ? 9.594 -16.406 -7.406 1 98 363 VAL B O 1
ATOM 6943 N N . ASP B 1 364 ? 10.906 -14.961 -8.461 1 96.25 364 ASP B N 1
ATOM 6944 C CA . ASP B 1 364 ? 11.828 -14.859 -7.332 1 96.25 364 ASP B CA 1
ATOM 6945 C C . ASP B 1 364 ? 11.383 -13.773 -6.355 1 96.25 364 ASP B C 1
ATOM 6947 O O . ASP B 1 364 ? 10.234 -13.32 -6.41 1 96.25 364 ASP B O 1
ATOM 6951 N N . ASP B 1 365 ? 12.258 -13.367 -5.453 1 93.31 365 ASP B N 1
ATOM 6952 C CA . ASP B 1 365 ? 11.945 -12.43 -4.379 1 93.31 365 ASP B CA 1
ATOM 6953 C C . ASP B 1 365 ? 11.656 -11.039 -4.93 1 93.31 365 ASP B C 1
ATOM 6955 O O . ASP B 1 365 ? 11 -10.227 -4.277 1 93.31 365 ASP B O 1
ATOM 6959 N N . ASN B 1 366 ? 12.172 -10.758 -6.051 1 94.25 366 ASN B N 1
ATOM 6960 C CA . ASN B 1 366 ? 11.938 -9.477 -6.711 1 94.25 366 ASN B CA 1
ATOM 6961 C C . ASN B 1 366 ? 10.797 -9.57 -7.723 1 94.25 366 ASN B C 1
ATOM 6963 O O . ASN B 1 366 ? 10.586 -8.656 -8.516 1 94.25 366 ASN B O 1
ATOM 6967 N N . LEU B 1 367 ? 10.133 -10.75 -7.832 1 97.06 367 LEU B N 1
ATOM 6968 C CA . LEU B 1 367 ? 9.031 -11.078 -8.727 1 97.06 367 LEU B CA 1
ATOM 6969 C C . LEU B 1 367 ? 9.508 -11.211 -10.164 1 97.06 367 LEU B C 1
ATOM 6971 O O . LEU B 1 367 ? 8.719 -11.055 -11.102 1 97.06 367 LEU B O 1
ATOM 6975 N N . ASP B 1 368 ? 10.797 -11.406 -10.312 1 97.31 368 ASP B N 1
ATOM 6976 C CA . ASP B 1 368 ? 11.305 -11.719 -11.648 1 97.31 368 ASP B CA 1
ATOM 6977 C C . ASP B 1 368 ? 11.008 -13.164 -12.031 1 97.31 368 ASP B C 1
ATOM 6979 O O . ASP B 1 368 ? 11.109 -14.07 -11.203 1 97.31 368 ASP B O 1
ATOM 6983 N N . PRO B 1 369 ? 10.656 -13.359 -13.273 1 98.31 369 PRO B N 1
ATOM 6984 C CA . PRO B 1 369 ? 10.297 -14.719 -13.688 1 98.31 369 PRO B CA 1
ATOM 6985 C C . PRO B 1 369 ? 11.484 -15.68 -13.633 1 98.31 369 PRO B C 1
ATOM 6987 O O . PRO B 1 369 ? 12.609 -15.297 -13.969 1 98.31 369 PRO B O 1
ATOM 6990 N N . LEU B 1 370 ? 11.211 -16.859 -13.211 1 98.38 370 LEU B N 1
ATOM 6991 C CA . LEU B 1 370 ? 12.18 -17.953 -13.133 1 98.38 370 LEU B CA 1
ATOM 6992 C C . LEU B 1 370 ? 12.008 -18.922 -14.305 1 98.38 370 LEU B C 1
ATOM 6994 O O . LEU B 1 370 ? 11.102 -18.75 -15.117 1 98.38 370 LEU B O 1
ATOM 6998 N N . PRO B 1 371 ? 12.859 -19.875 -14.5 1 98.19 371 PRO B N 1
ATOM 6999 C CA . PRO B 1 371 ? 12.891 -20.703 -15.711 1 98.19 371 PRO B CA 1
ATOM 7000 C C . PRO B 1 371 ? 11.547 -21.359 -16 1 98.19 371 PRO B C 1
ATOM 7002 O O . PRO B 1 371 ? 11.078 -21.344 -17.141 1 98.19 371 PRO B O 1
ATOM 7005 N N . ASP B 1 372 ? 10.914 -21.906 -15.039 1 98.69 372 ASP B N 1
ATOM 7006 C CA . ASP B 1 372 ? 9.641 -22.578 -15.266 1 98.69 372 ASP B CA 1
ATOM 7007 C C . ASP B 1 372 ? 8.586 -21.609 -15.773 1 98.69 372 ASP B C 1
ATOM 7009 O O . ASP B 1 372 ? 7.66 -22 -16.484 1 98.69 372 ASP B O 1
ATOM 7013 N N . TYR B 1 373 ? 8.719 -20.359 -15.367 1 98.81 373 TYR B N 1
ATOM 7014 C CA . TYR B 1 373 ? 7.77 -19.391 -15.891 1 98.81 373 TYR B CA 1
ATOM 7015 C C . TYR B 1 373 ? 7.922 -19.234 -17.391 1 98.81 373 TYR B C 1
ATOM 7017 O O . TYR B 1 373 ? 6.93 -19.266 -18.125 1 98.81 373 TYR B O 1
ATOM 7025 N N . TRP B 1 374 ? 9.133 -19.016 -17.859 1 98.75 374 TRP B N 1
ATOM 7026 C CA . TRP B 1 374 ? 9.383 -18.797 -19.281 1 98.75 374 TRP B CA 1
ATOM 7027 C C . TRP B 1 374 ? 8.945 -20.016 -20.094 1 98.75 374 TRP B C 1
ATOM 7029 O O . TRP B 1 374 ? 8.367 -19.875 -21.172 1 98.75 374 TRP B O 1
ATOM 7039 N N . LEU B 1 375 ? 9.234 -21.109 -19.531 1 98.38 375 LEU B N 1
ATOM 7040 C CA . LEU B 1 375 ? 8.789 -22.359 -20.141 1 98.38 375 LEU B CA 1
ATOM 7041 C C . LEU B 1 375 ? 7.27 -22.375 -20.266 1 98.38 375 LEU B C 1
ATOM 7043 O O . LEU B 1 375 ? 6.742 -22.719 -21.328 1 98.38 375 LEU B O 1
ATOM 7047 N N . SER B 1 376 ? 6.605 -22.047 -19.25 1 98.81 376 SER B N 1
ATOM 7048 C CA . SER B 1 376 ? 5.148 -22.031 -19.219 1 98.81 376 SER B CA 1
ATOM 7049 C C . SER B 1 376 ? 4.598 -21.031 -20.234 1 98.81 376 SER B C 1
ATOM 7051 O O . SER B 1 376 ? 3.596 -21.297 -20.906 1 98.81 376 SER B O 1
ATOM 7053 N N . LEU B 1 377 ? 5.254 -19.875 -20.312 1 98.62 377 LEU B N 1
ATOM 7054 C CA . LEU B 1 377 ? 4.828 -18.859 -21.25 1 98.62 377 LEU B CA 1
ATOM 7055 C C . LEU B 1 377 ? 4.918 -19.359 -22.688 1 98.62 377 LEU B C 1
ATOM 7057 O O . LEU B 1 377 ? 3.994 -19.172 -23.484 1 98.62 377 LEU B O 1
ATOM 7061 N N . LEU B 1 378 ? 5.988 -20.016 -23.031 1 98.38 378 LEU B N 1
ATOM 7062 C CA . LEU B 1 378 ? 6.152 -20.578 -24.375 1 98.38 378 LEU B CA 1
ATOM 7063 C C . LEU B 1 378 ? 5.105 -21.656 -24.641 1 98.38 378 LEU B C 1
ATOM 7065 O O . LEU B 1 378 ? 4.551 -21.719 -25.734 1 98.38 378 LEU B O 1
ATOM 7069 N N . TYR B 1 379 ? 4.918 -22.484 -23.672 1 98.69 379 TYR B N 1
ATOM 7070 C CA . TYR B 1 379 ? 3.887 -23.5 -23.797 1 98.69 379 TYR B CA 1
ATOM 7071 C C . TYR B 1 379 ? 2.535 -22.891 -24.125 1 98.69 379 TYR B C 1
ATOM 7073 O O . TYR B 1 379 ? 1.85 -23.328 -25.047 1 98.69 379 TYR B O 1
ATOM 7081 N N . LYS B 1 380 ? 2.158 -21.859 -23.359 1 98.31 380 LYS B N 1
ATOM 7082 C CA . LYS B 1 380 ? 0.887 -21.172 -23.547 1 98.31 380 LYS B CA 1
ATOM 7083 C C . LYS B 1 380 ? 0.79 -20.594 -24.969 1 98.31 380 LYS B C 1
ATOM 7085 O O . LYS B 1 380 ? -0.283 -20.609 -25.578 1 98.31 380 LYS B O 1
ATOM 7090 N N . ARG B 1 381 ? 1.863 -20.156 -25.484 1 97.5 381 ARG B N 1
ATOM 7091 C CA . ARG B 1 381 ? 1.87 -19.484 -26.781 1 97.5 381 ARG B CA 1
ATOM 7092 C C . ARG B 1 381 ? 1.812 -20.484 -27.922 1 97.5 381 ARG B C 1
ATOM 7094 O O . ARG B 1 381 ? 1.196 -20.219 -28.953 1 97.5 381 ARG B O 1
ATOM 7101 N N . LEU B 1 382 ? 2.432 -21.625 -27.734 1 98.25 382 LEU B N 1
ATOM 7102 C CA . LEU B 1 382 ? 2.709 -22.453 -28.906 1 98.25 382 LEU B CA 1
ATOM 7103 C C . LEU B 1 382 ? 1.853 -23.719 -28.906 1 98.25 382 LEU B C 1
ATOM 7105 O O . LEU B 1 382 ? 1.667 -24.344 -29.938 1 98.25 382 LEU B O 1
ATOM 7109 N N . VAL B 1 383 ? 1.404 -24.156 -27.781 1 98.44 383 VAL B N 1
ATOM 7110 C CA . VAL B 1 383 ? 0.818 -25.484 -27.656 1 98.44 383 VAL B CA 1
ATOM 7111 C C . VAL B 1 383 ? -0.701 -25.375 -27.547 1 98.44 383 VAL B C 1
ATOM 7113 O O . VAL B 1 383 ? -1.22 -24.719 -26.641 1 98.44 383 VAL B O 1
ATOM 7116 N N . GLY B 1 384 ? -1.437 -26 -28.438 1 97.75 384 GLY B N 1
ATOM 7117 C CA . GLY B 1 384 ? -2.891 -26.016 -28.422 1 97.75 384 GLY B CA 1
ATOM 7118 C C . GLY B 1 384 ? -3.471 -27.141 -27.594 1 97.75 384 GLY B C 1
ATOM 7119 O O . GLY B 1 384 ? -2.73 -27.969 -27.062 1 97.75 384 GLY B O 1
ATOM 7120 N N . PRO B 1 385 ? -4.773 -27.219 -27.5 1 97.62 385 PRO B N 1
ATOM 7121 C CA . PRO B 1 385 ? -5.422 -28.188 -26.609 1 97.62 385 PRO B CA 1
ATOM 7122 C C . PRO B 1 385 ? -5.496 -29.578 -27.234 1 97.62 385 PRO B C 1
ATOM 7124 O O . PRO B 1 385 ? -5.805 -30.562 -26.547 1 97.62 385 PRO B O 1
ATOM 7127 N N . GLU B 1 386 ? -5.27 -29.734 -28.562 1 98.31 386 GLU B N 1
ATOM 7128 C CA . GLU B 1 386 ? -5.363 -31.031 -29.234 1 98.31 386 GLU B CA 1
ATOM 7129 C C . GLU B 1 386 ? -4.066 -31.828 -29.094 1 98.31 386 GLU B C 1
ATOM 7131 O O . GLU B 1 386 ? -3.02 -31.422 -29.594 1 98.31 386 GLU B O 1
ATOM 7136 N N . VAL B 1 387 ? -4.176 -32.969 -28.484 1 98.69 387 VAL B N 1
ATOM 7137 C CA . VAL B 1 387 ? -3.018 -33.844 -28.25 1 98.69 387 VAL B CA 1
ATOM 7138 C C . VAL B 1 387 ? -2.906 -34.875 -29.375 1 98.69 387 VAL B C 1
ATOM 7140 O O . VAL B 1 387 ? -3.871 -35.562 -29.672 1 98.69 387 VAL B O 1
ATOM 7143 N N . LEU B 1 388 ? -1.751 -34.875 -30 1 98.31 388 LEU B N 1
ATOM 7144 C CA . LEU B 1 388 ? -1.46 -35.844 -31.047 1 98.31 388 LEU B CA 1
ATOM 7145 C C . LEU B 1 388 ? -0.462 -36.875 -30.547 1 98.31 388 LEU B C 1
ATOM 7147 O O . LEU B 1 388 ? 0.073 -36.75 -29.438 1 98.31 388 LEU B O 1
ATOM 7151 N N . LYS B 1 389 ? -0.246 -37.875 -31.344 1 96.69 389 LYS B N 1
ATOM 7152 C CA . LYS B 1 389 ? 0.648 -38.969 -30.938 1 96.69 389 LYS B CA 1
ATOM 7153 C C . LYS B 1 389 ? 2.033 -38.781 -31.547 1 96.69 389 LYS B C 1
ATOM 7155 O O . LYS B 1 389 ? 2.158 -38.5 -32.75 1 96.69 389 LYS B O 1
ATOM 7160 N N . ALA B 1 390 ? 3.027 -38.812 -30.719 1 94.81 390 ALA B N 1
ATOM 7161 C CA . ALA B 1 390 ? 4.43 -38.875 -31.125 1 94.81 390 ALA B CA 1
ATOM 7162 C C . ALA B 1 390 ? 5.188 -39.969 -30.391 1 94.81 390 ALA B C 1
ATOM 7164 O O . ALA B 1 390 ? 4.961 -40.188 -29.188 1 94.81 390 ALA B O 1
ATOM 7165 N N . GLU B 1 391 ? 6.02 -40.688 -31.141 1 90.88 391 GLU B N 1
ATOM 7166 C CA . GLU B 1 391 ? 6.797 -41.75 -30.547 1 90.88 391 GLU B CA 1
ATOM 7167 C C . GLU B 1 391 ? 8.242 -41.719 -31.031 1 90.88 391 GLU B C 1
ATOM 7169 O O . GLU B 1 391 ? 8.5 -41.438 -32.219 1 90.88 391 GLU B O 1
ATOM 7174 N N . VAL B 1 392 ? 9.062 -41.969 -30.125 1 88.38 392 VAL B N 1
ATOM 7175 C CA . VAL B 1 392 ? 10.477 -42.031 -30.453 1 88.38 392 VAL B CA 1
ATOM 7176 C C . VAL B 1 392 ? 10.875 -43.469 -30.75 1 88.38 392 VAL B C 1
ATOM 7178 O O . VAL B 1 392 ? 10.602 -44.375 -29.969 1 88.38 392 VAL B O 1
ATOM 7181 N N . ASN B 1 393 ? 11.344 -43.594 -31.938 1 80.12 393 ASN B N 1
ATOM 7182 C CA . ASN B 1 393 ? 11.891 -44.906 -32.312 1 80.12 393 ASN B CA 1
ATOM 7183 C C . ASN B 1 393 ? 13.406 -44.938 -32.156 1 80.12 393 ASN B C 1
ATOM 7185 O O . ASN B 1 393 ? 14.078 -43.938 -32.375 1 80.12 393 ASN B O 1
ATOM 7189 N N . MET B 1 394 ? 13.984 -46.031 -31.797 1 64.44 394 MET B N 1
ATOM 7190 C CA . MET B 1 394 ? 15.414 -46.281 -31.641 1 64.44 394 MET B CA 1
ATOM 7191 C C . MET B 1 394 ? 15.969 -45.562 -30.422 1 64.44 394 MET B C 1
ATOM 7193 O O . MET B 1 394 ? 17.094 -45.062 -30.438 1 64.44 394 MET B O 1
ATOM 7197 N N . ASN B 1 395 ? 15 -45.406 -29.578 1 57.38 395 ASN B N 1
ATOM 7198 C CA . ASN B 1 395 ? 15.477 -44.875 -28.312 1 57.38 395 ASN B CA 1
ATOM 7199 C C . ASN B 1 395 ? 16.312 -45.906 -27.547 1 57.38 395 ASN B C 1
ATOM 7201 O O . ASN B 1 395 ? 15.766 -46.688 -26.734 1 57.38 395 ASN B O 1
ATOM 7205 N N . SER B 1 396 ? 17.359 -46.531 -28.25 1 51.5 396 SER B N 1
ATOM 7206 C CA . SER B 1 396 ? 18.078 -47.75 -27.922 1 51.5 396 SER B CA 1
ATOM 7207 C C . SER B 1 396 ? 18.297 -47.875 -26.422 1 51.5 396 SER B C 1
ATOM 7209 O O . SER B 1 396 ? 18.422 -48.969 -25.891 1 51.5 396 SER B O 1
ATOM 7211 N N . GLY B 1 397 ? 18.578 -46.812 -25.734 1 52.97 397 GLY B N 1
ATOM 7212 C CA . GLY B 1 397 ? 19.062 -47.062 -24.391 1 52.97 397 GLY B CA 1
ATOM 7213 C C . GLY B 1 397 ? 17.953 -47.219 -23.375 1 52.97 397 GLY B C 1
ATOM 7214 O O . GLY B 1 397 ? 16.797 -46.875 -23.656 1 52.97 397 GLY B O 1
ATOM 7215 N N . PRO B 1 398 ? 18.188 -48.156 -22.328 1 51.09 398 PRO B N 1
ATOM 7216 C CA . PRO B 1 398 ? 17.219 -48.5 -21.281 1 51.09 398 PRO B CA 1
ATOM 7217 C C . PRO B 1 398 ? 16.516 -47.25 -20.719 1 51.09 398 PRO B C 1
ATOM 7219 O O . PRO B 1 398 ? 15.398 -47.344 -20.219 1 51.09 398 PRO B O 1
ATOM 7222 N N . LYS B 1 399 ? 17.109 -46.094 -20.812 1 64.75 399 LYS B N 1
ATOM 7223 C CA . LYS B 1 399 ? 16.578 -45.031 -19.953 1 64.75 399 LYS B CA 1
ATOM 7224 C C . LYS B 1 399 ? 15.82 -44 -20.781 1 64.75 399 LYS B C 1
ATOM 7226 O O . LYS B 1 399 ? 15.242 -43.062 -20.234 1 64.75 399 LYS B O 1
ATOM 7231 N N . LYS B 1 400 ? 15.531 -44.094 -22.031 1 73.81 400 LYS B N 1
ATOM 7232 C CA . LYS B 1 400 ? 14.75 -43.219 -22.891 1 73.81 400 LYS B CA 1
ATOM 7233 C C . LYS B 1 400 ? 15.047 -41.75 -22.562 1 73.81 400 LYS B C 1
ATOM 7235 O O . LYS B 1 400 ? 14.164 -41 -22.109 1 73.81 400 LYS B O 1
ATOM 7240 N N . PRO B 1 401 ? 16.188 -41.344 -22.812 1 87.75 401 PRO B N 1
ATOM 7241 C CA . PRO B 1 401 ? 16.609 -40 -22.359 1 87.75 401 PRO B CA 1
ATOM 7242 C C . PRO B 1 401 ? 16.031 -38.875 -23.203 1 87.75 401 PRO B C 1
ATOM 7244 O O . PRO B 1 401 ? 16.125 -37.688 -22.828 1 87.75 401 PRO B O 1
ATOM 7247 N N . ILE B 1 402 ? 15.453 -39.219 -24.344 1 93.75 402 ILE B N 1
ATOM 7248 C CA . ILE B 1 402 ? 14.797 -38.219 -25.172 1 93.75 402 ILE B CA 1
ATOM 7249 C C . ILE B 1 402 ? 13.281 -38.375 -25.062 1 93.75 402 ILE B C 1
ATOM 7251 O O . ILE B 1 402 ? 12.75 -39.438 -25.297 1 93.75 402 ILE B O 1
ATOM 7255 N N . ARG B 1 403 ? 12.617 -37.344 -24.672 1 95.38 403 ARG B N 1
ATOM 7256 C CA . ARG B 1 403 ? 11.172 -37.344 -24.547 1 95.38 403 ARG B CA 1
ATOM 7257 C C . ARG B 1 403 ? 10.523 -36.375 -25.516 1 95.38 403 ARG B C 1
ATOM 7259 O O . ARG B 1 403 ? 11.031 -35.281 -25.734 1 95.38 403 ARG B O 1
ATOM 7266 N N . VAL B 1 404 ? 9.414 -36.812 -26.141 1 96.44 404 VAL B N 1
ATOM 7267 C CA . VAL B 1 404 ? 8.773 -35.969 -27.125 1 96.44 404 VAL B CA 1
ATOM 7268 C C . VAL B 1 404 ? 7.258 -35.969 -26.922 1 96.44 404 VAL B C 1
ATOM 7270 O O . VAL B 1 404 ? 6.695 -37 -26.516 1 96.44 404 VAL B O 1
ATOM 7273 N N . TYR B 1 405 ? 6.645 -34.938 -27.219 1 98 405 TYR B N 1
ATOM 7274 C CA . TYR B 1 405 ? 5.199 -34.75 -27.188 1 98 405 TYR B CA 1
ATOM 7275 C C . TYR B 1 405 ? 4.73 -33.875 -28.344 1 98 405 TYR B C 1
ATOM 7277 O O . TYR B 1 405 ? 5.5 -33.062 -28.875 1 98 405 TYR B O 1
ATOM 7285 N N . LEU B 1 406 ? 3.488 -34.094 -28.719 1 98 406 LEU B N 1
ATOM 7286 C CA . LEU B 1 406 ? 2.998 -33.438 -29.922 1 98 406 LEU B CA 1
ATOM 7287 C C . LEU B 1 406 ? 1.585 -32.906 -29.719 1 98 406 LEU B C 1
ATOM 7289 O O . LEU B 1 406 ? 0.73 -33.594 -29.156 1 98 406 LEU B O 1
ATOM 7293 N N . HIS B 1 407 ? 1.39 -31.656 -30.109 1 98.5 407 HIS B N 1
ATOM 7294 C CA . HIS B 1 407 ? 0.091 -31 -30.094 1 98.5 407 HIS B CA 1
ATOM 7295 C C . HIS B 1 407 ? -0.142 -30.234 -31.391 1 98.5 407 HIS B C 1
ATOM 7297 O O . HIS B 1 407 ? 0.809 -29.922 -32.125 1 98.5 407 HIS B O 1
ATOM 7303 N N . CYS B 1 408 ? -1.47 -29.969 -31.672 1 97.88 408 CYS B N 1
ATOM 7304 C CA . CYS B 1 408 ? -1.697 -28.875 -32.625 1 97.88 408 CYS B CA 1
ATOM 7305 C C . CYS B 1 408 ? -1.111 -27.578 -32.094 1 97.88 408 CYS B C 1
ATOM 7307 O O . CYS B 1 408 ? -1.091 -27.344 -30.875 1 97.88 408 CYS B O 1
ATOM 7309 N N . THR B 1 409 ? -0.604 -26.75 -32.969 1 97.56 409 THR B N 1
ATOM 7310 C CA . THR B 1 409 ? -0.132 -25.422 -32.562 1 97.56 409 THR B CA 1
ATOM 7311 C C . THR B 1 409 ? -1.296 -24.547 -32.094 1 97.56 409 THR B C 1
ATOM 7313 O O . THR B 1 409 ? -2.385 -24.609 -32.688 1 97.56 409 THR B O 1
ATOM 7316 N N . ASN B 1 410 ? -1.019 -23.797 -31.094 1 96.25 410 ASN B N 1
ATOM 7317 C CA . ASN B 1 410 ? -2.039 -22.891 -30.578 1 96.25 410 ASN B CA 1
ATOM 7318 C C . ASN B 1 410 ? -2.396 -21.812 -31.594 1 96.25 410 ASN B C 1
ATOM 7320 O O . ASN B 1 410 ? -1.6 -20.906 -31.859 1 96.25 410 ASN B O 1
ATOM 7324 N N . ARG B 1 411 ? -3.543 -21.75 -32.031 1 90.81 411 ARG B N 1
ATOM 7325 C CA . ARG B 1 411 ? -3.939 -20.844 -33.125 1 90.81 411 ARG B CA 1
ATOM 7326 C C . ARG B 1 411 ? -4.391 -19.5 -32.562 1 90.81 411 ARG B C 1
ATOM 7328 O O . ARG B 1 411 ? -4.469 -18.516 -33.281 1 90.81 411 ARG B O 1
ATOM 7335 N N . LYS B 1 412 ? -4.691 -19.453 -31.406 1 86.75 412 LYS B N 1
ATOM 7336 C CA . LYS B 1 412 ? -5.195 -18.219 -30.797 1 86.75 412 LYS B CA 1
ATOM 7337 C C . LYS B 1 412 ? -4.059 -17.266 -30.469 1 86.75 412 LYS B C 1
ATOM 7339 O O . LYS B 1 412 ? -4.254 -16.047 -30.422 1 86.75 412 LYS B O 1
ATOM 7344 N N . SER B 1 413 ? -2.889 -17.844 -30.328 1 81.12 413 SER B N 1
ATOM 7345 C CA . SER B 1 413 ? -1.786 -17.031 -29.828 1 81.12 413 SER B CA 1
ATOM 7346 C C . SER B 1 413 ? -0.705 -16.844 -30.875 1 81.12 413 SER B C 1
ATOM 7348 O O . SER B 1 413 ? 0.287 -16.156 -30.656 1 81.12 413 SER B O 1
ATOM 7350 N N . THR B 1 414 ? -0.908 -17.516 -31.953 1 82.56 414 THR B N 1
ATOM 7351 C CA . THR B 1 414 ? 0.123 -17.438 -32.969 1 82.56 414 THR B CA 1
ATOM 7352 C C . THR B 1 414 ? -0.491 -17.125 -34.344 1 82.56 414 THR B C 1
ATOM 7354 O O . THR B 1 414 ? -1.715 -17.094 -34.469 1 82.56 414 THR B O 1
ATOM 7357 N N . HIS B 1 415 ? 0.428 -16.828 -35.25 1 85.62 415 HIS B N 1
ATOM 7358 C CA . HIS B 1 415 ? -0.025 -16.484 -36.594 1 85.62 415 HIS B CA 1
ATOM 7359 C C . HIS B 1 415 ? 0.396 -17.562 -37.594 1 85.62 415 HIS B C 1
ATOM 7361 O O . HIS B 1 415 ? 0.5 -17.281 -38.812 1 85.62 415 HIS B O 1
ATOM 7367 N N . TYR B 1 416 ? 0.562 -18.703 -37.094 1 90.69 416 TYR B N 1
ATOM 7368 C CA . TYR B 1 416 ? 0.952 -19.781 -38 1 90.69 416 TYR B CA 1
ATOM 7369 C C . TYR B 1 416 ? -0.241 -20.266 -38.812 1 90.69 416 TYR B C 1
ATOM 7371 O O . TYR B 1 416 ? -1.392 -20.094 -38.406 1 90.69 416 TYR B O 1
ATOM 7379 N N . ARG B 1 417 ? -0.006 -20.859 -39.875 1 88.25 417 ARG B N 1
ATOM 7380 C CA . ARG B 1 417 ? -1.051 -21.359 -40.781 1 88.25 417 ARG B CA 1
ATOM 7381 C C . ARG B 1 417 ? -1.81 -22.516 -40.156 1 88.25 417 ARG B C 1
ATOM 7383 O O . ARG B 1 417 ? -1.231 -23.312 -39.406 1 88.25 417 ARG B O 1
ATOM 7390 N N . PRO B 1 418 ? -3.084 -22.594 -40.469 1 92.31 418 PRO B N 1
ATOM 7391 C CA . PRO B 1 418 ? -3.818 -23.766 -40 1 92.31 418 PRO B CA 1
ATOM 7392 C C . PRO B 1 418 ? -3.152 -25.094 -40.406 1 92.31 418 PRO B C 1
ATOM 7394 O O . PRO B 1 418 ? -2.629 -25.203 -41.5 1 92.31 418 PRO B O 1
ATOM 7397 N N . GLY B 1 419 ? -3.154 -26.031 -39.438 1 94.62 419 GLY B N 1
ATOM 7398 C CA . GLY B 1 419 ? -2.551 -27.328 -39.719 1 94.62 419 GLY B CA 1
ATOM 7399 C C . GLY B 1 419 ? -1.168 -27.469 -39.094 1 94.62 419 GLY B C 1
ATOM 7400 O O . GLY B 1 419 ? -0.615 -28.578 -39.062 1 94.62 419 GLY B O 1
ATOM 7401 N N . ALA B 1 420 ? -0.693 -26.359 -38.594 1 95.62 420 ALA B N 1
ATOM 7402 C CA . ALA B 1 420 ? 0.614 -26.422 -37.938 1 95.62 420 ALA B CA 1
ATOM 7403 C C . ALA B 1 420 ? 0.546 -27.234 -36.625 1 95.62 420 ALA B C 1
ATOM 7405 O O . ALA B 1 420 ? -0.482 -27.25 -35.969 1 95.62 420 ALA B O 1
ATOM 7406 N N . VAL B 1 421 ? 1.634 -27.938 -36.312 1 96.62 421 VAL B N 1
ATOM 7407 C CA . VAL B 1 421 ? 1.728 -28.703 -35.094 1 96.62 421 VAL B CA 1
ATOM 7408 C C . VAL B 1 421 ? 2.979 -28.297 -34.312 1 96.62 421 VAL B C 1
ATOM 7410 O O . VAL B 1 421 ? 3.939 -27.797 -34.906 1 96.62 421 VAL B O 1
ATOM 7413 N N . THR B 1 422 ? 2.914 -28.406 -33.062 1 97.81 422 THR B N 1
ATOM 7414 C CA . THR B 1 422 ? 4.047 -28.094 -32.188 1 97.81 422 THR B CA 1
ATOM 7415 C C . THR B 1 422 ? 4.57 -29.375 -31.516 1 97.81 422 THR B C 1
ATOM 7417 O O . THR B 1 422 ? 3.842 -30.031 -30.781 1 97.81 422 THR B O 1
ATOM 7420 N N . LEU B 1 423 ? 5.812 -29.672 -31.797 1 97.12 423 LEU B N 1
ATOM 7421 C CA . LEU B 1 423 ? 6.562 -30.75 -31.172 1 97.12 423 LEU B CA 1
ATOM 7422 C C . LEU B 1 423 ? 7.469 -30.219 -30.062 1 97.12 423 LEU B C 1
ATOM 7424 O O . LEU B 1 423 ? 8.273 -29.312 -30.312 1 97.12 423 LEU B O 1
ATOM 7428 N N . PHE B 1 424 ? 7.238 -30.656 -28.828 1 97.38 424 PHE B N 1
ATOM 7429 C CA . PHE B 1 424 ? 8.266 -30.266 -27.859 1 97.38 424 PHE B CA 1
ATOM 7430 C C . PHE B 1 424 ? 9.023 -31.5 -27.359 1 97.38 424 PHE B C 1
ATOM 7432 O O . PHE B 1 424 ? 8.453 -32.594 -27.266 1 97.38 424 PHE B O 1
ATOM 7439 N N . ALA B 1 425 ? 10.328 -31.297 -27.234 1 97.31 425 ALA B N 1
ATOM 7440 C CA . ALA B 1 425 ? 11.289 -32.375 -26.969 1 97.31 4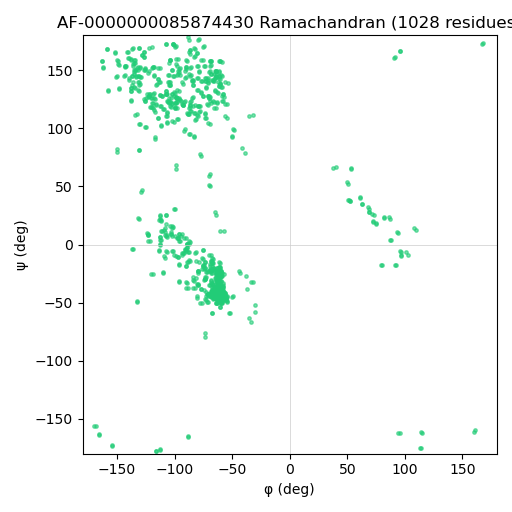25 ALA B CA 1
ATOM 7441 C C . ALA B 1 425 ? 12.227 -31.984 -25.828 1 97.31 425 ALA B C 1
ATOM 7443 O O . ALA B 1 425 ? 12.57 -30.812 -25.641 1 97.31 425 ALA B O 1
ATOM 7444 N N . LEU B 1 426 ? 12.586 -33 -25.062 1 97.5 426 LEU B N 1
ATOM 7445 C CA . LEU B 1 426 ? 13.531 -32.875 -23.953 1 97.5 426 LEU B CA 1
ATOM 7446 C C . LEU B 1 426 ? 14.711 -33.812 -24.125 1 97.5 426 LEU B C 1
ATOM 7448 O O . LEU B 1 426 ? 14.531 -35 -24.422 1 97.5 426 LEU B O 1
ATOM 7452 N N . ASN B 1 427 ? 15.891 -33.281 -24 1 95.88 427 ASN B N 1
ATOM 7453 C CA . ASN B 1 427 ? 17.125 -34.062 -24 1 95.88 427 ASN B CA 1
ATOM 7454 C C . ASN B 1 427 ? 17.734 -34.156 -22.594 1 95.88 427 ASN B C 1
ATOM 7456 O O . ASN B 1 427 ? 18.406 -33.219 -22.172 1 95.88 427 ASN B O 1
ATOM 7460 N N . LEU B 1 428 ? 17.609 -35.25 -21.953 1 95.12 428 LEU B N 1
ATOM 7461 C CA . LEU B 1 428 ? 18.078 -35.438 -20.578 1 95.12 428 LEU B CA 1
ATOM 7462 C C . LEU B 1 428 ? 19.531 -35.875 -20.547 1 95.12 428 LEU B C 1
ATOM 7464 O O . LEU B 1 428 ? 20.125 -36 -19.469 1 95.12 428 LEU B O 1
ATOM 7468 N N . ASN B 1 429 ? 20.109 -35.938 -21.75 1 90.62 429 ASN B N 1
ATOM 7469 C CA . ASN B 1 429 ? 21.5 -36.312 -21.875 1 90.62 429 ASN B CA 1
ATOM 7470 C C . ASN B 1 429 ? 22.422 -35.094 -22 1 90.62 429 ASN B C 1
ATOM 7472 O O . ASN B 1 429 ? 21.984 -34.031 -22.453 1 90.62 429 ASN B O 1
ATOM 7476 N N . LYS B 1 430 ? 23.656 -35.406 -21.688 1 90.62 430 LYS B N 1
ATOM 7477 C CA . LYS B 1 430 ? 24.656 -34.344 -21.781 1 90.62 430 LYS B CA 1
ATOM 7478 C C . LYS B 1 430 ? 24.984 -34.031 -23.25 1 90.62 430 LYS B C 1
ATOM 7480 O O . LYS B 1 430 ? 25.328 -32.906 -23.578 1 90.62 430 LYS B O 1
ATOM 7485 N N . ASN B 1 431 ? 24.828 -35 -24.078 1 91.69 431 ASN B N 1
ATOM 7486 C CA . ASN B 1 431 ? 25.234 -34.844 -25.469 1 91.69 431 ASN B CA 1
ATOM 7487 C C . ASN B 1 431 ? 24.062 -34.438 -26.344 1 91.69 431 ASN B C 1
ATOM 7489 O O . ASN B 1 431 ? 22.922 -34.812 -26.094 1 91.69 431 ASN B O 1
ATOM 7493 N N . GLU B 1 432 ? 24.406 -33.75 -27.359 1 94.5 432 GLU B N 1
ATOM 7494 C CA . GLU B 1 432 ? 23.422 -33.375 -28.375 1 94.5 432 GLU B CA 1
ATOM 7495 C C . GLU B 1 432 ? 22.844 -34.594 -29.094 1 94.5 432 GLU B C 1
ATOM 7497 O O . GLU B 1 432 ? 23.547 -35.594 -29.281 1 94.5 432 GLU B O 1
ATOM 7502 N N . VAL B 1 433 ? 21.672 -34.469 -29.5 1 93.62 433 VAL B N 1
ATOM 7503 C CA . VAL B 1 433 ? 21.016 -35.531 -30.266 1 93.62 433 VAL B CA 1
ATOM 7504 C C . VAL B 1 433 ? 20.391 -34.969 -31.531 1 93.62 433 VAL B C 1
ATOM 7506 O O . VAL B 1 433 ? 19.953 -33.812 -31.531 1 93.62 433 VAL B O 1
ATOM 7509 N N . THR B 1 434 ? 20.438 -35.75 -32.594 1 93.25 434 THR B N 1
ATOM 7510 C CA . THR B 1 434 ? 19.766 -35.375 -33.812 1 93.25 434 THR B CA 1
ATOM 7511 C C . THR B 1 434 ? 18.391 -36.031 -33.906 1 93.25 434 THR B C 1
ATOM 7513 O O . THR B 1 434 ? 18.266 -37.25 -33.812 1 93.25 434 THR B O 1
ATOM 7516 N N . VAL B 1 435 ? 17.406 -35.281 -34.094 1 92.19 435 VAL B N 1
ATOM 7517 C CA . VAL B 1 435 ? 16.031 -35.75 -34.188 1 92.19 435 VAL B CA 1
ATOM 7518 C C . VAL B 1 435 ? 15.609 -35.781 -35.656 1 92.19 435 VAL B C 1
ATOM 7520 O O . VAL B 1 435 ? 15.578 -34.75 -36.344 1 92.19 435 VAL B O 1
ATOM 7523 N N . ILE B 1 436 ? 15.234 -36.938 -36.094 1 91.25 436 ILE B N 1
ATOM 7524 C CA . ILE B 1 436 ? 14.836 -37.125 -37.5 1 91.25 436 ILE B CA 1
ATOM 7525 C C . ILE B 1 436 ? 13.32 -37.219 -37.594 1 91.25 436 ILE B C 1
ATOM 7527 O O . ILE B 1 436 ? 12.703 -38.094 -37 1 91.25 436 ILE B O 1
ATOM 7531 N N . LEU B 1 437 ? 12.781 -36.375 -38.344 1 91.88 437 LEU B N 1
ATOM 7532 C CA . LEU B 1 437 ? 11.344 -36.344 -38.562 1 91.88 437 LEU B CA 1
ATOM 7533 C C . LEU B 1 437 ? 10.953 -37.281 -39.688 1 91.88 437 LEU B C 1
ATOM 7535 O O . LEU B 1 437 ? 11.805 -37.75 -40.469 1 91.88 437 LEU B O 1
ATOM 7539 N N . PRO B 1 438 ? 9.711 -37.562 -39.75 1 89.5 438 PRO B N 1
ATOM 7540 C CA . PRO B 1 438 ? 9.266 -38.375 -40.875 1 89.5 438 PRO B CA 1
ATOM 7541 C C . PRO B 1 438 ? 9.57 -37.75 -42.25 1 89.5 438 PRO B C 1
ATOM 7543 O O . PRO B 1 438 ? 9.57 -36.531 -42.375 1 89.5 438 PRO B O 1
ATOM 7546 N N . ASP B 1 439 ? 9.633 -38.531 -43.219 1 85.94 439 ASP B N 1
ATOM 7547 C CA . ASP B 1 439 ? 10.094 -38.125 -44.562 1 85.94 439 ASP B CA 1
ATOM 7548 C C . ASP B 1 439 ? 9.156 -37.094 -45.156 1 85.94 439 ASP B C 1
ATOM 7550 O O . ASP B 1 439 ? 9.617 -36.156 -45.812 1 85.94 439 ASP B O 1
ATOM 7554 N N . HIS B 1 440 ? 7.934 -37.25 -44.938 1 82.94 440 HIS B N 1
ATOM 7555 C CA . HIS B 1 440 ? 6.984 -36.312 -45.562 1 82.94 440 HIS B CA 1
ATOM 7556 C C . HIS B 1 440 ? 7.082 -34.938 -44.938 1 82.94 440 HIS B C 1
ATOM 7558 O O . HIS B 1 440 ? 6.559 -33.969 -45.469 1 82.94 440 HIS B O 1
ATOM 7564 N N . MET B 1 441 ? 7.832 -34.875 -43.875 1 84.75 441 MET B N 1
ATOM 7565 C CA . MET B 1 441 ? 8 -33.594 -43.188 1 84.75 441 MET B CA 1
ATOM 7566 C C . MET B 1 441 ? 9.43 -33.094 -43.312 1 84.75 441 MET B C 1
ATOM 7568 O O . MET B 1 441 ? 9.773 -32.031 -42.781 1 84.75 441 MET B O 1
ATOM 7572 N N . ALA B 1 442 ? 10.195 -33.812 -43.938 1 77.31 442 ALA B N 1
ATOM 7573 C CA . ALA B 1 442 ? 11.633 -33.531 -43.969 1 77.31 442 ALA B CA 1
ATOM 7574 C C . ALA B 1 442 ? 11.898 -32.188 -44.625 1 77.31 442 ALA B C 1
ATOM 7576 O O . ALA B 1 442 ? 12.852 -31.484 -44.25 1 77.31 442 ALA B O 1
ATOM 7577 N N . ASN B 1 443 ? 11.031 -31.781 -45.531 1 78.31 443 ASN B N 1
ATOM 7578 C CA . ASN B 1 443 ? 11.273 -30.531 -46.25 1 78.31 443 ASN B CA 1
ATOM 7579 C C . ASN B 1 443 ? 10.383 -29.406 -45.719 1 78.31 443 ASN B C 1
ATOM 7581 O O . ASN B 1 443 ? 10.359 -28.312 -46.281 1 78.31 443 ASN B O 1
ATOM 7585 N N . SER B 1 444 ? 9.828 -29.641 -44.562 1 80.38 444 SER B N 1
ATOM 7586 C CA . SER B 1 444 ? 8.922 -28.656 -44.031 1 80.38 444 SER B CA 1
ATOM 7587 C C . SER B 1 444 ? 9.68 -27.594 -43.219 1 80.38 444 SER B C 1
ATOM 7589 O O . SER B 1 444 ? 10.742 -27.875 -42.656 1 80.38 444 SER B O 1
ATOM 7591 N N . THR B 1 445 ? 9.125 -26.375 -43.312 1 89.06 445 THR B N 1
ATOM 7592 C CA . THR B 1 445 ? 9.688 -25.297 -42.531 1 89.06 445 THR B CA 1
ATOM 7593 C C . THR B 1 445 ? 9.398 -25.516 -41.031 1 89.06 445 THR B C 1
ATOM 7595 O O . THR B 1 445 ? 8.258 -25.75 -40.656 1 89.06 445 THR B O 1
ATOM 7598 N N . THR B 1 446 ? 10.461 -25.484 -40.281 1 93.75 446 THR B N 1
ATOM 7599 C CA . THR B 1 446 ? 10.367 -25.656 -38.812 1 93.75 446 THR B CA 1
ATOM 7600 C C . THR B 1 446 ? 10.898 -24.422 -38.094 1 93.75 446 THR B C 1
ATOM 7602 O O . THR B 1 446 ? 11.961 -23.891 -38.438 1 93.75 446 THR B O 1
ATOM 7605 N N . GLU B 1 447 ? 10.102 -23.891 -37.25 1 95.69 447 GLU B N 1
ATOM 7606 C CA . GLU B 1 447 ? 10.57 -22.844 -36.344 1 95.69 447 GLU B CA 1
ATOM 7607 C C . GLU B 1 447 ? 10.914 -23.422 -34.969 1 95.69 447 GLU B C 1
ATOM 7609 O O . GLU B 1 447 ? 10.086 -24.094 -34.344 1 95.69 447 GLU B O 1
ATOM 7614 N N . ALA B 1 448 ? 12.164 -23.141 -34.5 1 97.38 448 ALA B N 1
ATOM 7615 C CA . ALA B 1 448 ? 12.688 -23.766 -33.281 1 97.38 448 ALA B CA 1
ATOM 7616 C C . ALA B 1 448 ? 12.742 -22.75 -32.156 1 97.38 448 ALA B C 1
ATOM 7618 O O . ALA B 1 448 ? 13.156 -21.609 -32.344 1 97.38 448 ALA B O 1
ATOM 7619 N N . PHE B 1 449 ? 12.25 -23.141 -31.016 1 98.38 449 PHE B N 1
ATOM 7620 C CA . PHE B 1 449 ? 12.391 -22.438 -29.734 1 98.38 449 PHE B CA 1
ATOM 7621 C C . PHE B 1 449 ? 13.164 -23.281 -28.734 1 98.38 449 PHE B C 1
ATOM 7623 O O . PHE B 1 449 ? 12.578 -24.094 -28.016 1 98.38 449 PHE B O 1
ATOM 7630 N N . VAL B 1 450 ? 14.477 -23.109 -28.672 1 98.38 450 VAL B N 1
ATOM 7631 C CA . VAL B 1 450 ? 15.344 -23.938 -27.859 1 98.38 450 VAL B CA 1
ATOM 7632 C C . VAL B 1 450 ? 15.656 -23.219 -26.547 1 98.38 450 VAL B C 1
ATOM 7634 O O . VAL B 1 450 ? 16.141 -22.094 -26.547 1 98.38 450 VAL B O 1
ATOM 7637 N N . LEU B 1 451 ? 15.32 -23.859 -25.453 1 98.38 451 LEU B N 1
ATOM 7638 C CA . LEU B 1 451 ? 15.609 -23.328 -24.125 1 98.38 451 LEU B CA 1
ATOM 7639 C C . LEU B 1 451 ? 16.828 -24.031 -23.516 1 98.38 451 LEU B C 1
ATOM 7641 O O . LEU B 1 451 ? 16.875 -25.25 -23.469 1 98.38 451 LEU B O 1
ATOM 7645 N N . GLN B 1 452 ? 17.75 -23.219 -23.047 1 97.44 452 GLN B N 1
ATOM 7646 C CA . GLN B 1 452 ? 18.969 -23.672 -22.391 1 97.44 452 GLN B CA 1
ATOM 7647 C C . GLN B 1 452 ? 19.281 -22.812 -21.172 1 97.44 452 GLN B C 1
ATOM 7649 O O . GLN B 1 452 ? 18.75 -21.719 -21.016 1 97.44 452 GLN B O 1
ATOM 7654 N N . SER B 1 453 ? 20.109 -23.453 -20.312 1 96.12 453 SER B N 1
ATOM 7655 C CA . SER B 1 453 ? 20.578 -22.656 -19.172 1 96.12 453 SER B CA 1
ATOM 7656 C C . SER B 1 453 ? 21.375 -21.453 -19.641 1 96.12 453 SER B C 1
ATOM 7658 O O . SER B 1 453 ? 22.062 -21.5 -20.672 1 96.12 453 SER B O 1
ATOM 7660 N N . ALA B 1 454 ? 21.25 -20.375 -18.938 1 90.94 454 ALA B N 1
ATOM 7661 C CA . ALA B 1 454 ? 22 -19.172 -19.297 1 90.94 454 ALA B CA 1
ATOM 7662 C C . ALA B 1 454 ? 23.484 -19.328 -18.922 1 90.94 454 ALA B C 1
ATOM 7664 O O . ALA B 1 454 ? 24.344 -18.734 -19.578 1 90.94 454 ALA B O 1
ATOM 7665 N N . GLU B 1 455 ? 23.688 -20.062 -17.922 1 86.81 455 GLU B N 1
ATOM 7666 C CA . GLU B 1 455 ? 25.062 -20.281 -17.469 1 86.81 455 GLU B CA 1
ATOM 7667 C C . GLU B 1 455 ? 25.672 -21.5 -18.156 1 86.81 455 GLU B C 1
ATOM 7669 O O . GLU B 1 455 ? 24.953 -22.391 -18.625 1 86.81 455 GLU B O 1
ATOM 7674 N N . ALA B 1 456 ? 26.969 -21.469 -18.281 1 80.69 456 ALA B N 1
ATOM 7675 C CA . ALA B 1 456 ? 27.688 -22.578 -18.891 1 80.69 456 ALA B CA 1
ATOM 7676 C C . ALA B 1 456 ? 28.391 -23.422 -17.844 1 80.69 456 ALA B C 1
ATOM 7678 O O . ALA B 1 456 ? 28.5 -23.016 -16.672 1 80.69 456 ALA B O 1
ATOM 7679 N N . GLY B 1 457 ? 28.672 -24.609 -18.234 1 78.38 457 GLY B N 1
ATOM 7680 C CA . GLY B 1 457 ? 29.5 -25.438 -17.391 1 78.38 457 GLY B CA 1
ATOM 7681 C C . GLY B 1 457 ? 28.688 -26.328 -16.469 1 78.38 457 GLY B C 1
ATOM 7682 O O . GLY B 1 457 ? 27.531 -26.625 -16.734 1 78.38 457 GLY B O 1
ATOM 7683 N N . GLU B 1 458 ? 29.344 -26.828 -15.445 1 75.06 458 GLU B N 1
ATOM 7684 C CA . GLU B 1 458 ? 28.797 -27.812 -14.516 1 75.06 458 GLU B CA 1
ATOM 7685 C C . GLU B 1 458 ? 27.656 -27.219 -13.695 1 75.06 458 GLU B C 1
ATOM 7687 O O . GLU B 1 458 ? 26.75 -27.938 -13.25 1 75.06 458 GLU B O 1
ATOM 7692 N N . GLN B 1 459 ? 27.625 -25.984 -13.633 1 87.44 459 GLN B N 1
ATOM 7693 C CA . GLN B 1 459 ? 26.641 -25.328 -12.781 1 87.44 459 GLN B CA 1
ATOM 7694 C C . GLN B 1 459 ? 25.453 -24.828 -13.609 1 87.44 459 GLN B C 1
ATOM 7696 O O . GLN B 1 459 ? 24.531 -24.219 -13.062 1 87.44 459 GLN B O 1
ATOM 7701 N N . SER B 1 460 ? 25.422 -25.172 -14.836 1 91.25 460 SER B N 1
ATOM 7702 C CA . SER B 1 460 ? 24.438 -24.625 -15.766 1 91.25 460 SER B CA 1
ATOM 7703 C C . SER B 1 460 ? 23.031 -25.031 -15.367 1 91.25 460 SER B C 1
ATOM 7705 O O . SER B 1 460 ? 22.109 -24.219 -15.406 1 91.25 460 SER B O 1
ATOM 7707 N N . LEU B 1 461 ? 22.953 -26.203 -14.883 1 95.94 461 LEU B N 1
ATOM 7708 C CA . LEU B 1 461 ? 21.625 -26.734 -14.578 1 95.94 461 LEU B CA 1
ATOM 7709 C C . LEU B 1 461 ? 21.047 -26.078 -13.328 1 95.94 461 LEU B C 1
ATOM 7711 O O . LEU B 1 461 ? 19.844 -26.141 -13.102 1 95.94 461 LEU B O 1
ATOM 7715 N N . TYR B 1 462 ? 21.906 -25.375 -12.508 1 96.69 462 TYR B N 1
ATOM 7716 C CA . TYR B 1 462 ? 21.469 -24.703 -11.289 1 96.69 462 TYR B CA 1
ATOM 7717 C C . TYR B 1 462 ? 21.141 -23.25 -11.562 1 96.69 462 TYR B C 1
ATOM 7719 O O . TYR B 1 462 ? 20.859 -22.484 -10.633 1 96.69 462 TYR B O 1
ATOM 7727 N N . SER B 1 463 ? 21.125 -22.891 -12.82 1 97.25 463 SER B N 1
ATOM 7728 C CA . SER B 1 463 ? 20.891 -21.484 -13.172 1 97.25 463 SER B CA 1
ATOM 7729 C C . SER B 1 463 ? 19.438 -21.094 -12.961 1 97.25 463 SER B C 1
ATOM 7731 O O . SER B 1 463 ? 18.531 -21.859 -13.258 1 97.25 463 SER B O 1
ATOM 7733 N N . ARG B 1 464 ? 19.219 -19.875 -12.516 1 97 464 ARG B N 1
ATOM 7734 C CA . ARG B 1 464 ? 17.891 -19.312 -12.367 1 97 464 ARG B CA 1
ATOM 7735 C C . ARG B 1 464 ? 17.516 -18.453 -13.578 1 97 464 ARG B C 1
ATOM 7737 O O . ARG B 1 464 ? 16.438 -17.859 -13.609 1 97 464 ARG B O 1
ATOM 7744 N N . SER B 1 465 ? 18.422 -18.5 -14.562 1 97.12 465 SER B N 1
ATOM 7745 C CA . SER B 1 465 ? 18.188 -17.797 -15.82 1 97.12 465 SER B CA 1
ATOM 7746 C C . SER B 1 465 ? 18.141 -18.766 -17 1 97.12 465 SER B C 1
ATOM 7748 O O . SER B 1 465 ? 18.781 -19.828 -16.953 1 97.12 465 SER B O 1
ATOM 7750 N N . VAL B 1 466 ? 17.391 -18.344 -18.062 1 97 466 VAL B N 1
ATOM 7751 C CA . VAL B 1 466 ? 17.234 -19.219 -19.219 1 97 466 VAL B CA 1
ATOM 7752 C C . VAL B 1 466 ? 17.453 -18.438 -20.5 1 97 466 VAL B C 1
ATOM 7754 O O . VAL B 1 466 ? 17.172 -17.234 -20.562 1 97 466 VAL B O 1
ATOM 7757 N N . LYS B 1 467 ? 18.031 -19.109 -21.453 1 97.5 467 LYS B N 1
ATOM 7758 C CA . LYS B 1 467 ? 18.188 -18.562 -22.797 1 97.5 467 LYS B CA 1
ATOM 7759 C C . LYS B 1 467 ? 17.188 -19.172 -23.781 1 97.5 467 LYS B C 1
ATOM 7761 O O . LYS B 1 467 ? 16.891 -20.375 -23.703 1 97.5 467 LYS B O 1
ATOM 7766 N N . LEU B 1 468 ? 16.625 -18.328 -24.609 1 98.44 468 LEU B N 1
ATOM 7767 C CA . LEU B 1 468 ? 15.859 -18.766 -25.766 1 98.44 468 LEU B CA 1
ATOM 7768 C C . LEU B 1 468 ? 16.641 -18.516 -27.062 1 98.44 468 LEU B C 1
ATOM 7770 O O . LEU B 1 468 ? 16.875 -17.359 -27.422 1 98.44 468 LEU B O 1
ATOM 7774 N N . ASN B 1 469 ? 16.984 -19.625 -27.688 1 97.69 469 ASN B N 1
ATOM 7775 C CA . ASN B 1 469 ? 17.781 -19.516 -28.906 1 97.69 469 ASN B CA 1
ATOM 7776 C C . ASN B 1 469 ? 19.016 -18.625 -28.703 1 97.69 469 ASN B C 1
ATOM 7778 O O . ASN B 1 469 ? 19.297 -17.75 -29.516 1 97.69 469 ASN B O 1
ATOM 7782 N N . GLY B 1 470 ? 19.594 -18.75 -27.562 1 95.62 470 GLY B N 1
ATOM 7783 C CA . GLY B 1 470 ? 20.875 -18.109 -27.297 1 95.62 470 GLY B CA 1
ATOM 7784 C C . GLY B 1 470 ? 20.719 -16.781 -26.594 1 95.62 470 GLY B C 1
ATOM 7785 O O . GLY B 1 470 ? 21.719 -16.188 -26.156 1 95.62 470 GLY B O 1
ATOM 7786 N N . GLN B 1 471 ? 19.578 -16.281 -26.406 1 96.81 471 GLN B N 1
ATOM 7787 C CA . GLN B 1 471 ? 19.359 -14.992 -25.781 1 96.81 471 GLN B CA 1
ATOM 7788 C C . GLN B 1 471 ? 18.703 -15.148 -24.406 1 96.81 471 GLN B C 1
ATOM 7790 O O . GLN B 1 471 ? 17.672 -15.82 -24.281 1 96.81 471 GLN B O 1
ATOM 7795 N N . VAL B 1 472 ? 19.312 -14.531 -23.391 1 97.31 472 VAL B N 1
ATOM 7796 C CA . VAL B 1 472 ? 18.766 -14.617 -22.047 1 97.31 472 VAL B CA 1
ATOM 7797 C C . VAL B 1 472 ? 17.406 -13.922 -21.984 1 97.31 472 VAL B C 1
ATOM 7799 O O . VAL B 1 472 ? 17.25 -12.82 -22.516 1 97.31 472 VAL B O 1
ATOM 7802 N N . LEU B 1 473 ? 16.469 -14.555 -21.406 1 98.12 473 LEU B N 1
ATOM 7803 C CA . LEU B 1 473 ? 15.117 -14 -21.281 1 98.12 473 LEU B CA 1
ATOM 7804 C C . LEU B 1 473 ? 15.016 -13.125 -20.047 1 98.12 473 LEU B C 1
ATOM 7806 O O . LEU B 1 473 ? 15.359 -13.555 -18.938 1 98.12 473 LEU B O 1
ATOM 7810 N N . ARG B 1 474 ? 14.648 -11.938 -20.219 1 97.56 474 ARG B N 1
ATOM 7811 C CA . ARG B 1 474 ? 14.375 -10.953 -19.172 1 97.56 474 ARG B CA 1
ATOM 7812 C C . ARG B 1 474 ? 13.203 -10.055 -19.562 1 97.56 474 ARG B C 1
ATOM 7814 O O . ARG B 1 474 ? 13 -9.773 -20.75 1 97.56 474 ARG B O 1
ATOM 7821 N N . MET B 1 475 ? 12.469 -9.695 -18.578 1 97.94 475 MET B N 1
ATOM 7822 C CA . MET B 1 475 ? 11.445 -8.703 -18.875 1 97.94 475 MET B CA 1
ATOM 7823 C C . MET B 1 475 ? 12.07 -7.395 -19.359 1 97.94 475 MET B C 1
ATOM 7825 O O . MET B 1 475 ? 13.133 -7.004 -18.875 1 97.94 475 MET B O 1
ATOM 7829 N N . VAL B 1 476 ? 11.344 -6.641 -20.25 1 97.06 476 VAL B N 1
ATOM 7830 C CA . VAL B 1 476 ? 11.789 -5.324 -20.703 1 97.06 476 VAL B CA 1
ATOM 7831 C C . VAL B 1 476 ? 11.609 -4.309 -19.578 1 97.06 476 VAL B C 1
ATOM 7833 O O . VAL B 1 476 ? 12.492 -3.488 -19.328 1 97.06 476 VAL B O 1
ATOM 7836 N N . ASP B 1 477 ? 10.531 -4.297 -18.969 1 94.62 477 ASP B N 1
ATOM 7837 C CA . ASP B 1 477 ? 10.164 -3.559 -17.766 1 94.62 477 ASP B CA 1
ATOM 7838 C C . ASP B 1 477 ? 9.031 -4.258 -17.016 1 94.62 477 ASP B C 1
ATOM 7840 O O . ASP B 1 477 ? 8.648 -5.379 -17.375 1 94.62 477 ASP B O 1
ATOM 7844 N N . ASP B 1 478 ? 8.5 -3.684 -16.031 1 94.62 478 ASP B N 1
ATOM 7845 C CA . ASP B 1 478 ? 7.535 -4.332 -15.156 1 94.62 478 ASP B CA 1
ATOM 7846 C C . ASP B 1 478 ? 6.223 -4.609 -15.883 1 94.62 478 ASP B C 1
ATOM 7848 O O . ASP B 1 478 ? 5.387 -5.371 -15.398 1 94.62 478 ASP B O 1
ATOM 7852 N N . ARG B 1 479 ? 6.062 -4.051 -17.047 1 95.56 479 ARG B N 1
ATOM 7853 C CA . ARG B 1 479 ? 4.77 -4.148 -17.719 1 95.56 479 ARG B CA 1
ATOM 7854 C C . ARG B 1 479 ? 4.918 -4.781 -19.094 1 95.56 479 ARG B C 1
ATOM 7856 O O . ARG B 1 479 ? 3.936 -4.934 -19.812 1 95.56 479 ARG B O 1
ATOM 7863 N N . THR B 1 480 ? 6.176 -5.203 -19.438 1 97.62 480 THR B N 1
ATOM 7864 C CA . THR B 1 480 ? 6.414 -5.648 -20.797 1 97.62 480 THR B CA 1
ATOM 7865 C C . THR B 1 480 ? 7.289 -6.895 -20.828 1 97.62 480 THR B C 1
ATOM 7867 O O . THR B 1 480 ? 8.391 -6.898 -20.266 1 97.62 480 THR B O 1
ATOM 7870 N N . LEU B 1 481 ? 6.785 -7.945 -21.453 1 98 481 LEU B N 1
ATOM 7871 C CA . LEU B 1 481 ? 7.555 -9.164 -21.672 1 98 481 LEU B CA 1
ATOM 7872 C C . LEU B 1 481 ? 8.398 -9.062 -22.938 1 98 481 LEU B C 1
ATOM 7874 O O . LEU B 1 481 ? 8.062 -8.297 -23.844 1 98 481 LEU B O 1
ATOM 7878 N N . PRO B 1 482 ? 9.523 -9.781 -22.984 1 97.5 482 PRO B N 1
ATOM 7879 C CA . PRO B 1 482 ? 10.297 -9.789 -24.219 1 97.5 482 PRO B CA 1
ATOM 7880 C C . PRO B 1 482 ? 9.578 -10.523 -25.359 1 97.5 482 PRO B C 1
ATOM 7882 O O . PRO B 1 482 ? 8.68 -11.32 -25.109 1 97.5 482 PRO B O 1
ATOM 7885 N N . LEU B 1 483 ? 9.992 -10.172 -26.516 1 94.69 483 LEU B N 1
ATOM 7886 C CA . LEU B 1 483 ? 9.516 -10.961 -27.656 1 94.69 483 LEU B CA 1
ATOM 7887 C C . LEU B 1 483 ? 10.141 -12.352 -27.641 1 94.69 483 LEU B C 1
ATOM 7889 O O . LEU B 1 483 ? 11.359 -12.492 -27.5 1 94.69 483 LEU B O 1
ATOM 7893 N N . LEU B 1 484 ? 9.305 -13.359 -27.719 1 96.25 484 LEU B N 1
ATOM 7894 C CA . LEU B 1 484 ? 9.781 -14.734 -27.828 1 96.25 484 LEU B CA 1
ATOM 7895 C C . LEU B 1 484 ? 9.898 -15.141 -29.297 1 96.25 484 LEU B C 1
ATOM 7897 O O . LEU B 1 484 ? 8.922 -15.578 -29.906 1 96.25 484 LEU B O 1
ATOM 7901 N N . LYS B 1 485 ? 11.078 -15.047 -29.766 1 94.12 485 LYS B N 1
ATOM 7902 C CA . LYS B 1 485 ? 11.289 -15.258 -31.203 1 94.12 485 LYS B CA 1
ATOM 7903 C C . LYS B 1 485 ? 11.805 -16.672 -31.484 1 94.12 485 LYS B C 1
ATOM 7905 O O . LYS B 1 485 ? 12.75 -17.125 -30.828 1 94.12 485 LYS B O 1
ATOM 7910 N N . GLY B 1 486 ? 11.156 -17.312 -32.406 1 96.12 486 GLY B N 1
ATOM 7911 C CA . GLY B 1 486 ? 11.672 -18.578 -32.906 1 96.12 486 GLY B CA 1
ATOM 7912 C C . GLY B 1 486 ? 12.742 -18.406 -33.969 1 96.12 486 GLY B C 1
ATOM 7913 O O . GLY B 1 486 ? 12.953 -17.312 -34.5 1 96.12 486 GLY B O 1
ATOM 7914 N N . ARG B 1 487 ? 13.461 -19.453 -34.156 1 96.06 487 ARG B N 1
ATOM 7915 C CA . ARG B 1 487 ? 14.461 -19.516 -35.219 1 96.06 487 ARG B CA 1
ATOM 7916 C C . ARG B 1 487 ? 14.055 -20.516 -36.281 1 96.06 487 ARG B C 1
ATOM 7918 O O . ARG B 1 487 ? 13.805 -21.688 -36 1 96.06 487 ARG B O 1
ATOM 7925 N N . GLU B 1 488 ? 14.086 -20.062 -37.5 1 94.31 488 GLU B N 1
ATOM 7926 C CA . GLU B 1 488 ? 13.758 -20.953 -38.594 1 94.31 488 GLU B CA 1
ATOM 7927 C C . GLU B 1 488 ? 14.914 -21.906 -38.906 1 94.31 488 GLU B C 1
ATOM 7929 O O . GLU B 1 488 ? 16.062 -21.484 -38.969 1 94.31 488 GLU B O 1
ATOM 7934 N N . LEU B 1 489 ? 14.562 -23.141 -39 1 92.44 489 LEU B N 1
ATOM 7935 C CA . LEU B 1 489 ? 15.555 -24.141 -39.375 1 92.44 489 LEU B CA 1
ATOM 7936 C C . LEU B 1 489 ? 15.586 -24.344 -40.875 1 92.44 489 LEU B C 1
ATOM 7938 O O . LEU B 1 489 ? 14.539 -24.312 -41.531 1 92.44 489 LEU B O 1
ATOM 7942 N N . PRO B 1 490 ? 16.812 -24.562 -41.406 1 85.81 490 PRO B N 1
ATOM 7943 C CA . PRO B 1 490 ? 16.891 -24.828 -42.844 1 85.81 490 PRO B CA 1
ATOM 7944 C C . PRO B 1 490 ? 16.125 -26.078 -43.281 1 85.81 490 PRO B C 1
ATOM 7946 O O . PRO B 1 490 ? 16.203 -27.109 -42.594 1 85.81 490 PRO B O 1
ATOM 7949 N N . PRO B 1 491 ? 15.414 -25.938 -44.438 1 83.12 491 PRO B N 1
ATOM 7950 C CA . PRO B 1 491 ? 14.703 -27.125 -44.906 1 83.12 491 PRO B CA 1
ATOM 7951 C C . PRO B 1 491 ? 15.648 -28.297 -45.188 1 83.12 491 PRO B C 1
ATOM 7953 O O . PRO B 1 491 ? 16.75 -28.094 -45.719 1 83.12 491 PRO B O 1
ATOM 7956 N N . GLY B 1 492 ? 15.297 -29.438 -44.844 1 80.62 492 GLY B N 1
ATOM 7957 C CA . GLY B 1 492 ? 16.062 -30.641 -45.156 1 80.62 492 GLY B CA 1
ATOM 7958 C C . GLY B 1 492 ? 17.047 -31 -44.062 1 80.62 492 GLY B C 1
ATOM 7959 O O . GLY B 1 492 ? 17.547 -32.125 -44 1 80.62 492 GLY B O 1
ATOM 7960 N N . GLU B 1 493 ? 17.297 -30.047 -43.25 1 84.31 493 GLU B N 1
ATOM 7961 C CA . GLU B 1 493 ? 18.219 -30.328 -42.156 1 84.31 493 GLU B CA 1
ATOM 7962 C C . GLU B 1 493 ? 17.5 -30.969 -40.969 1 84.31 493 GLU B C 1
ATOM 7964 O O . GLU B 1 493 ? 16.375 -30.609 -40.656 1 84.31 493 GLU B O 1
ATOM 7969 N N . HIS B 1 494 ? 18.219 -31.906 -40.406 1 89.19 494 HIS B N 1
ATOM 7970 C CA . HIS B 1 494 ? 17.656 -32.562 -39.219 1 89.19 494 HIS B CA 1
ATOM 7971 C C . HIS B 1 494 ? 17.734 -31.641 -38 1 89.19 494 HIS B C 1
ATOM 7973 O O . HIS B 1 494 ? 18.609 -30.766 -37.938 1 89.19 494 HIS B O 1
ATOM 7979 N N . ILE B 1 495 ? 16.828 -31.875 -37.094 1 92.31 495 ILE B N 1
ATOM 7980 C CA . ILE B 1 495 ? 16.766 -31.078 -35.875 1 92.31 495 ILE B CA 1
ATOM 7981 C C . ILE B 1 495 ? 17.891 -31.5 -34.938 1 92.31 495 ILE B C 1
ATOM 7983 O O . ILE B 1 495 ? 18.062 -32.688 -34.656 1 92.31 495 ILE B O 1
ATOM 7987 N N . LYS B 1 496 ? 18.625 -30.547 -34.5 1 94.06 496 LYS B N 1
ATOM 7988 C CA . LYS B 1 496 ? 19.641 -30.797 -33.469 1 94.06 496 LYS B CA 1
ATOM 7989 C C . LYS B 1 496 ? 19.156 -30.281 -32.094 1 94.06 496 LYS B C 1
ATOM 7991 O O . LYS B 1 496 ? 18.844 -29.109 -31.953 1 94.06 496 LYS B O 1
ATOM 7996 N N . LEU B 1 497 ? 19.047 -31.172 -31.172 1 95.81 497 LEU B N 1
ATOM 7997 C CA . LEU B 1 497 ? 18.656 -30.828 -29.812 1 95.81 497 LEU B CA 1
ATOM 7998 C C . LEU B 1 497 ? 19.844 -30.922 -28.859 1 95.81 497 LEU B C 1
ATOM 8000 O O . LEU B 1 497 ? 20.328 -32.031 -28.578 1 95.81 497 LEU B O 1
ATOM 8004 N N . PRO B 1 498 ? 20.328 -29.766 -28.359 1 95 498 PRO B N 1
ATOM 8005 C CA . PRO B 1 498 ? 21.516 -29.766 -27.484 1 95 498 PRO B CA 1
ATOM 8006 C C . PRO B 1 498 ? 21.312 -30.578 -26.219 1 95 498 PRO B C 1
ATOM 8008 O O . PRO B 1 498 ? 20.172 -30.844 -25.812 1 95 498 PRO B O 1
ATOM 8011 N N . GLY B 1 499 ? 22.469 -30.984 -25.641 1 93.56 499 GLY B N 1
ATOM 8012 C CA . GLY B 1 499 ? 22.406 -31.656 -24.359 1 93.56 499 GLY B CA 1
ATOM 8013 C C . GLY B 1 499 ? 21.797 -30.797 -23.266 1 93.56 499 GLY B C 1
ATOM 8014 O O . GLY B 1 499 ? 22.047 -29.594 -23.219 1 93.56 499 GLY B O 1
ATOM 8015 N N . PHE B 1 500 ? 21.016 -31.469 -22.391 1 94.94 500 PHE B N 1
ATOM 8016 C CA . PHE B 1 500 ? 20.391 -30.812 -21.266 1 94.94 500 PHE B CA 1
ATOM 8017 C C . PHE B 1 500 ? 19.641 -29.562 -21.703 1 94.94 500 PHE B C 1
ATOM 8019 O O . PHE B 1 500 ? 19.859 -28.484 -21.141 1 94.94 500 PHE B O 1
ATOM 8026 N N . SER B 1 501 ? 18.812 -29.781 -22.672 1 96.62 501 SER B N 1
ATOM 8027 C CA . SER B 1 501 ? 17.953 -28.719 -23.188 1 96.62 501 SER B CA 1
ATOM 8028 C C . SER B 1 501 ? 16.547 -29.234 -23.5 1 96.62 501 SER B C 1
ATOM 8030 O O . SER B 1 501 ? 16.328 -30.453 -23.5 1 96.62 501 SER B O 1
ATOM 8032 N N . PHE B 1 502 ? 15.695 -28.391 -23.578 1 97.44 502 PHE B N 1
ATOM 8033 C CA . PHE B 1 502 ? 14.391 -28.719 -24.125 1 97.44 502 PHE B CA 1
ATOM 8034 C C . PHE B 1 502 ? 13.93 -27.625 -25.094 1 97.44 502 PHE B C 1
ATOM 8036 O O . PHE B 1 502 ? 14.43 -26.5 -25.047 1 97.44 502 PHE B O 1
ATOM 8043 N N . ALA B 1 503 ? 13.039 -28.078 -26.016 1 98.44 503 ALA B N 1
ATOM 8044 C CA . ALA B 1 503 ? 12.703 -27.172 -27.109 1 98.44 503 ALA B CA 1
ATOM 8045 C C . ALA B 1 503 ? 11.273 -27.406 -27.594 1 98.44 503 ALA B C 1
ATOM 8047 O O . ALA B 1 503 ? 10.688 -28.469 -27.344 1 98.44 503 ALA B O 1
ATOM 8048 N N . PHE B 1 504 ? 10.727 -26.344 -28.172 1 98.56 504 PHE B N 1
ATOM 8049 C CA . PHE B 1 504 ? 9.508 -26.391 -28.969 1 98.56 504 PHE B CA 1
ATOM 8050 C C . PHE B 1 504 ? 9.812 -26.219 -30.453 1 98.56 504 PHE B C 1
ATOM 8052 O O . PHE B 1 504 ? 10.578 -25.328 -30.828 1 98.56 504 PHE B O 1
ATOM 8059 N N . TYR B 1 505 ? 9.305 -27.094 -31.266 1 96.62 505 TYR B N 1
ATOM 8060 C CA . TYR B 1 505 ? 9.414 -27 -32.719 1 96.62 505 TYR B CA 1
ATOM 8061 C C . TYR B 1 505 ? 8.039 -26.875 -33.344 1 96.62 505 TYR B C 1
ATOM 8063 O O . TYR B 1 505 ? 7.219 -27.781 -33.281 1 96.62 505 TYR B O 1
ATOM 8071 N N . VAL B 1 506 ? 7.824 -25.75 -33.969 1 96.62 506 VAL B N 1
ATOM 8072 C CA . VAL B 1 506 ? 6.59 -25.578 -34.719 1 96.62 506 VAL B CA 1
ATOM 8073 C C . VAL B 1 506 ? 6.801 -26.062 -36.156 1 96.62 506 VAL B C 1
ATOM 8075 O O . VAL B 1 506 ? 7.613 -25.5 -36.906 1 96.62 506 VAL B O 1
ATOM 8078 N N . LEU B 1 507 ? 6.152 -27.078 -36.469 1 94.69 507 LEU B N 1
ATOM 8079 C CA . LEU B 1 507 ? 6.133 -27.562 -37.844 1 94.69 507 LEU B CA 1
ATOM 8080 C C . LEU B 1 507 ? 5.027 -26.891 -38.656 1 94.69 507 LEU B C 1
ATOM 8082 O O . LEU B 1 507 ? 3.9 -27.375 -38.719 1 94.69 507 LEU B O 1
ATOM 8086 N N . ILE B 1 508 ? 5.422 -25.859 -39.344 1 93.06 508 ILE B N 1
ATOM 8087 C CA . ILE B 1 508 ? 4.496 -24.875 -39.906 1 93.06 508 ILE B CA 1
ATOM 8088 C C . ILE B 1 508 ? 3.707 -25.5 -41.062 1 93.06 508 ILE B C 1
ATOM 8090 O O . ILE B 1 508 ? 2.506 -25.266 -41.219 1 93.06 508 ILE B O 1
ATOM 8094 N N . GLU B 1 509 ? 4.336 -26.422 -41.875 1 90.88 509 GLU B N 1
ATOM 8095 C CA . GLU B 1 509 ? 3.709 -26.969 -43.062 1 90.88 509 GLU B CA 1
ATOM 8096 C C . GLU B 1 509 ? 3.291 -28.422 -42.844 1 90.88 509 GLU B C 1
ATOM 8098 O O . GLU B 1 509 ? 3.227 -29.203 -43.812 1 90.88 509 GLU B O 1
ATOM 8103 N N . ALA B 1 510 ? 3.072 -28.75 -41.625 1 91.62 510 ALA B N 1
ATOM 8104 C CA . ALA B 1 510 ? 2.666 -30.109 -41.344 1 91.62 510 ALA B CA 1
ATOM 8105 C C . ALA B 1 510 ? 1.33 -30.453 -42 1 91.62 510 ALA B C 1
ATOM 8107 O O . ALA B 1 510 ? 1.066 -31.609 -42.344 1 91.62 510 ALA B O 1
ATOM 8108 N N . GLN B 1 511 ? 0.471 -29.453 -42.156 1 91.44 511 GLN B N 1
ATOM 8109 C CA . GLN B 1 511 ? -0.836 -29.578 -42.781 1 91.44 511 GLN B CA 1
ATOM 8110 C C . GLN B 1 511 ? -1.651 -30.703 -42.156 1 91.44 511 GLN B C 1
ATOM 8112 O O . GLN B 1 511 ? -2.248 -31.516 -42.844 1 91.44 511 GLN B O 1
ATOM 8117 N N . ALA B 1 512 ? -1.502 -30.828 -40.844 1 94.06 512 ALA B N 1
ATOM 8118 C CA . ALA B 1 512 ? -2.332 -31.797 -40.156 1 94.06 512 ALA B CA 1
ATOM 8119 C C . ALA B 1 512 ? -3.811 -31.438 -40.25 1 94.06 512 ALA B C 1
ATOM 8121 O O . ALA B 1 512 ? -4.242 -30.391 -39.781 1 94.06 512 ALA B O 1
ATOM 8122 N N . ALA B 1 513 ? -4.633 -32.281 -40.781 1 93.5 513 ALA B N 1
ATOM 8123 C CA . ALA B 1 513 ? -6.043 -32 -41.031 1 93.5 513 ALA B CA 1
ATOM 8124 C C . ALA B 1 513 ? -6.805 -31.766 -39.75 1 93.5 513 ALA B C 1
ATOM 8126 O O . ALA B 1 513 ? -7.711 -30.922 -39.688 1 93.5 513 ALA B O 1
ATOM 8127 N N . VAL B 1 514 ? -6.367 -32.344 -38.719 1 96.25 514 VAL B N 1
ATOM 8128 C CA . VAL B 1 514 ? -7.082 -32.281 -37.438 1 96.25 514 VAL B CA 1
ATOM 8129 C C . VAL B 1 514 ? -6.738 -30.984 -36.719 1 96.25 514 VAL B C 1
ATOM 8131 O O . VAL B 1 514 ? -7.371 -30.641 -35.719 1 96.25 514 VAL B O 1
ATOM 8134 N N . CYS B 1 515 ? -5.844 -30.297 -37.25 1 95.88 515 CYS B N 1
ATOM 8135 C CA . CYS B 1 515 ? -5.402 -29.047 -36.625 1 95.88 515 CYS B CA 1
ATOM 8136 C C . CYS B 1 515 ? -5.824 -27.844 -37.469 1 95.88 515 CYS B C 1
ATOM 8138 O O . CYS B 1 515 ? -5.309 -26.75 -37.281 1 95.88 515 CYS B O 1
ATOM 8140 N N . LYS B 1 516 ? -6.715 -28.094 -38.469 1 91.25 516 LYS B N 1
ATOM 8141 C CA . LYS B 1 516 ? -7.23 -27.016 -39.312 1 91.25 516 LYS B CA 1
ATOM 8142 C C . LYS B 1 516 ? -8.516 -26.438 -38.719 1 91.25 516 LYS B C 1
ATOM 8144 O O . LYS B 1 516 ? -9.266 -27.141 -38.031 1 91.25 516 LYS B O 1
#

InterPro domains:
  IPR005199 Glycoside hydrolase, family 79 [PF03662] (139-339)
  IPR017853 Glycoside hydrolase superfamily [SSF51445] (45-382)

Radius of gyration: 36.36 Å; Cα contacts (8 Å, |Δi|>4): 2289; chains: 2; bounding box: 75×105×83 Å

Organism: NCBI:txid630221

Sequence (1032 aa):
MKSAATSIRVDLDLSHVARRVDERFLSVAIDASLITEEKFMNLLNSPKLRTLAKALIPAFLRFGGTKQDFMKFNPRGRSFQARDNSSSAVLEKLCERLELPPLLENRLKQEWVLQSKTLLQEELEGKYKKTKFSEYAVDLLYAFANCSGLDLIFGLNALLRTSENTWDSTNAELLLKYCESREYVMSWELGNEPNSYEKKAGIRVDGYQLGQDFVHLHQILQQSAVYNSTGLYGPDVSQPRDHRRDLLTGFLETGAKAITACTWHHYYVNGRDTSLEDFLDPEVLDTLATKINEVLEIVESASPGKKVWLGETSSAYGGGAVGLSDTFVAGFMWLDKLGLTAKLGLDVVIRQVLIGSGTYHLVDDNLDPLPDYWLSLLYKRLVGPEVLKAEVNMNSGPKKPIRVYLHCTNRKSTHYRPGAVTLFALNLNKNEVTVILPDHMANSTTEAFVLQSAEAGEQSLYSRSVKLNGQVLRMVDDRTLPLLKGRELPPGEHIKLPGFSFAFYVLIEAQAAVCKMKSAATSIRVDLDLSHVARRVDERFLSVAIDASLITEEKFMNLLNSPKLRTLAKALIPAFLRFGGTKQDFMKFNPRGRSFQARDNSSSAVLEKLCERLELPPLLENRLKQEWVLQSKTLLQEELEGKYKKTKFSEYAVDLLYAFANCSGLDLIFGLNALLRTSENTWDSTNAELLLKYCESREYVMSWELGNEPNSYEKKAGIRVDGYQLGQDFVHLHQILQQSAVYNSTGLYGPDVSQPRDHRRDLLTGFLETGAKAITACTWHHYYVNGRDTSLEDFLDPEVLDTLATKINEVLEIVESASPGKKVWLGETSSAYGGGAVGLSDTFVAGFMWLDKLGLTAKLGLDVVIRQVLIGSGTYHLVDDNLDPLPDYWLSLLYKRLVGPEVLKAEVNMNSGPKKPIRVYLHCTNRKSTHYRPGAVTLFALNLNKNEVTVILPDHMANSTTEAFVLQSAEAGEQSLYSRSVKLNGQVLRMVDDRTLPLLKGRELPPGEHIKLPGFSFAFYVLIEAQAAVCK

Nearest PDB structures (foldseek):
  5la7-assembly1_A  TM=9.532E-01  e=7.516E-76  Homo sapiens
  5e98-assembly1_A  TM=9.824E-01  e=4.174E-56  Homo sapiens
  6zdm-assembly1_AAA  TM=9.823E-01  e=9.198E-56  Homo sapiens
  5l9z-assembly1_A  TM=9.841E-01  e=2.432E-55  Homo sapiens
  7eyo-assembly1_A  TM=8.617E-01  e=6.226E-51  Hirudo nipponia

Secondary structure (DSSP, 8-state):
-----EEEEEEEE-S---EE--TT-EEEEEEGGGGGSGGGGGGGG-HHHHHHHHTT-S-EEEEESGGGGGEEE---S--------S-HHHHHHHHHHTPPPHHHHHHHHHHHHHHHHHHHHHHHHT----EEE-HHHHHHHHHHHHHHT-EEEEEE-S--B-TTS-B--HHHHHHHHHHHHTT---EEEE-S-GGGHHHHHS----HHHHHHHHHHHHHHHHT-TTTTTS-EEEEEEPPP-TT-THHHHHHHHHHGGG-SEEEEEE-SEETTS--HHHHT-HHHHHHHHHHHHHHHHHHHHHSTT-EEEEEEE-SEETT--TTTTTSTTHHHHHHHHHHHHHHHT-SEEEEEEEESSSS--SB-TT-PBPHHHHHHHHHHHHEEEEEEEEEEE---STT--EEEEEEEEPTTT--PPTT-EEEEEEE-SSS-EEEE--GGGTTS-EEEEEEEESS-STTGGG-S-EEETTEE---SBTTBPPP---EEEPTTPPEEE-TTEEEEEEETT---GGG-/-----EEEEEEEE-S---EE--TT-EEEEEEGGGGGSGGGGGGGG-HHHHHHHHTT-S-EEEEESGGGGGEEE---S--------S-HHHHHHHHHHTPPPHHHHHHHHHHHHHHHHHHHHHHHHT----EEE-HHHHHHHHHHHHHHT-EEEEEE-S--B-TTS-B--HHHHHHHHHHHHTT---EEEE-S-GGGHHHHHS----HHHHHHHHHHHHHHHHT-TTTTTS-EEEEEEPPP-TT-THHHHHHHHHHGGG-SEEEEEE-SEETTS--HHHHT-HHHHHHHHHHHHHHHHHHHHHSTT--EEEEEE-SEETT--TTTTTSTTHHHHHHHHHHHHHHHT-SEEEEEEEESSSS--SB-TT-PBPHHHHHHHHHHHHEEEEEEEEEEE---STT--EEEEEEEEPTTT--PPTT-EEEEEEE-SSS-EEEEPPGGGTTS-EEEEEEEESS-STTGGG-S-EEETTEE---SBTTBPPP---EEEPTTPPEEE-TTEEEEEEETT---GGG-

Foldseek 3Di:
DPPDFAAWEKAFDLADFLFFFALQFEAFEDELLCPQPLLSLLLLLALLLLLLLLLLPPHAYEYYDPLQQQEFEDAPPDDPQPPPPDDPVSLQVVSVVSHDDPVSNVVSLVVVVVVLVVVLVCLVVLHHHHGYGYVSSVVSVLSSCVSSVYAYEYEHHQNCADPVRAGDCVRVLVVVVSCLVNLRAHHYAYDAALVCCCVNPVDHDAQQRVLVNLVVVLVSQCPRPRRVPHFYEDDAHEQDDDPRVGNNLNNLQRNVVSGQAYEYEDEQEAQVDDDLCLLLFLVSLCVVLVSLVVSCVSCCVSPNPGAYAHAEYFHHPSQHHVLALQAQSSLSSVVSCSQSCLSSHHRHYYYPHCDDHGRNHQADSSRWGFNNSVVSSVCSQFARRGWIDMDMPCCVDPGSQKDKTKHQTDVVRDDFDFSKMKMKMFGSFQAKHWYHYDPVLQQFKKWKWKKFFLDDDPCSRSHRWIDTVNHIFGAPDSNGGDDRGTDIDHRNDTDIHHHRIMMMMIRRPNNSVVRD/DPPDFAAWEKDFDLADFLFFFALQFEAFEDELLCPLPLLSLLLLLALLLLLLLLLLPPHAYEYYDPLQQQEFEDAPPDDPCPPPPDDPVSLVVVSVVSHDDPVSNVVSLVVVVVVLVVVLVCLVVLHHHHGYGYVSSVVSVLSSCVSSVYAYEYEHHQNCADPVRAGDCVRVLVVVVSCLVNLRAHHYEYDAALVCCCVNPVDHDAQQRVLVNLVVVLVSQCPGPRRVPHFYEDDAHEQDDPPRVGNNLNNLQRNVVSGQAYEYEDEQEAQVDDDLCLLLFLVSLCVVLVSLVVNCVSCCVSPNPGAYAHEEYFHHPSQHHVLALQAQSSLSSVVSVSQSCLSSHHRHYYYPHCDDHGRNHQADSSRWGFNNSVVSSVCSQFARRGWIDMDMPCCVDPGSQKDKTKHQTDVVRDPFDFSKMKMKMFGSFQAKHWYHYDPVLQQFKKWKWKKFFLDDDPCSRSHRWIDTVNHIFGAPDSNGGDDRGTDIDHRNDTDIHHHRIMMMMIRRPNNSVVRD

pLDDT: mean 92.49, std 11.01, range [21.64, 98.88]